Protein 2GMY (pdb70)

B-factor: mean 19.77, std 7.52, range [2.0, 69.83]

InterPro domains:
  IPR003779 Alkyl hydroperoxide reductase AhpD/CMD-like [PF02627] (12-93)
  IPR004675 Alkylhydroperoxidase AhpD core [TIGR00778] (37-76)
  IPR029032 AhpD-like [G3DSA:1.20.1290.10] (1-153)
  IPR029032 AhpD-like [SSF69118] (5-144)

CATH classification: 1.20.1290.10

Nearest PDB structures (foldseek):
  2gmy-assembly1_C  TM=1.006E+00  e=1.154E-20  Agrobacterium fabrum str. C58
  2ijc-assembly2_I  TM=9.519E-01  e=1.174E-10  Pseudomonas aeruginosa PAO1
  7xw1-assembly1_A  TM=9.732E-01  e=1.170E-09  Pseudomonas aeruginosa
  2prr-assembly1_E  TM=8.933E-01  e=9.944E-05  Cupriavidus pinatubonensis JMP134
  6k40-assembly3_C  TM=8.934E-01  e=2.399E-04  Deinococcus radiodurans R1 = ATCC 13939 = DSM 20539

Sequence (876 aa):
KTRINYAKASPEAFKAVMALENYVQSSGLEHRFIHLIKLRASIINGCAFCVDMHVKESRHDGLSEQWINLMSVWRESPVYTEQERALLGWVDAVTKIAETGAPDDAFETLRAHFSDEEIVKITVAIGAINTWNRIAVGFRSQHPVEAMKTRINYAKASPEAFKAVMALENYVQSSGLEHRFIHLIKLRASIINGCAFCVDMHVKESRHDGLSEQWINLMSVWRESPVYTEQERALLGWVDAVTKIAETGAPDDAFETLRAHFSDEEIVKITVAIGAINTWNRIAVGFRSQHPVKTRINYAKASPEAFKAVMALENYVQSSGLEHRFIHLIKLRASIINGCAFCVDMHVKESRHDGLSEQWINLMSVWRESPVYTEQERALLGWVDAVTKIAETGAPDDAFETLRAHFSDEEIVKITVAIGAINTWNRIAVGFRSQHPVEKTRINYAKASPEAFKAVMALENYVQSSGLEHRFIHLIKLRASIINGCAFCVDMHVKESRHDGLSEQWINLMSVWRESPVYTEQERALLGWVDAVTKIAETGAPDDAFETLRAHFSDEEIVKITVAIGAINTWNRIAVGFRSQHPVKTRINYAKASPEAFKAVMALENYVQSSGLEHRFIHLIKLRASIINGCAFCVDMHVKESRHDGLSEQWINLMSVWRESPVYTEQERALLGWVDAVTKIAETGAPDDAFETLRAHFSDEEIVKITVAIGAINTWNRIAVGFRSQHPVKTRINYAKASPEAFKAVMALENYVQSSGLEHRFIHLIKLRASIINGCAFCVDMHVKESRHDGLSEQWINLMSVWRESPVYTEQERALLGWVDAVTKIAETGAPDDAFETLRAHFSDEEIVKITVAIGAINTWNRIAVGFRSQHPVEA

Organism: Agrobacterium fabrum (strain C58 / ATCC 33970) (NCBI:txid176299)

Foldseek 3Di:
DFQDPVCVVDVPVVVVLVVLVVCLVVVPPDVLLLLLLLCLLLLVLVQPQSNVVSLVVCVVVPHDPCNSVCSNPPVPDPPDDLQSVLLSLQSVCLSPCVPRVRDPVSVVSNVVRDDPSVVVSSNSSSVSSSVVSCVCVVRVPDHDDDD/DLFQDPVCVVDVPVVVVLVVLVVCLVVVPPDVLLLLLLLCLLLLVLVQPQSNVVSLVVCVVVPHDPCVSVCSNPPVPDPPDDLQSVLLSLQSVCLSPCVPRVRDPVSVVSNVVRDPPSVVVSSSSSSVSSSVVSCVCVVRVPDHDD/DFQDPCCVVDVPVVVVLVVLVVCLVVVPPDVVLLLLLLCLLLLVLVQPQSNVVSLVVCVVVPHDPCVSVCSNPPVPDPPDDLQSVLLSLQSVCLSPCVPRVRDPVSVVSNVVNDPPSVVVSSNSSSVSSSVVSCVCVVRVPDHDDD/DFQDPVCVVDVVVVVVLVVLVVCLVVVPPDVLLLLLLLCLLLLVLVQPQSNVVSLVVCVVVPNDPCNSVCSNPVVPDPPDDLQSVLLSLQSVCLSPCVPRVRDPVSVVSNVVRDDVSVVVSSNSSSVSSSVVSCVCVVRVPDHDD/DFQDPVCVVDVPVVVVLVVLVVCLVVVPPDVLLLLLLLCLLLLVLVQPQSNVVSLVVCVVVPNDPCVSVCSNPPVPDPPDDLQSVLLSLQSVCLSPCVPRVRDPVSVVSNVVRDPPSNVVSSSSSSVSSSVVSCVCVVRVPDHDD/DFQDPCCVVDVPVVVVLVVLVVCLVVVPDDVQLLLLLLCLLLLVLVQPQSNVVSLVVCVVVPNDVCVSVCSNPPVPDPPDDLQSVLLSLQSVCLSVCVPRVRDPVSVVSNVVNDPPSVVVSSNSSSVSSSVVSCVCVVRVPDHDDDD

Radius of gyration: 27.44 Å; Cα contacts (8 Å, |Δi|>4): 1479; chains: 6; bounding box: 72×71×50 Å

Secondary structure (DSSP, 8-state):
--S--HHHH-HHHHHHHHHHHHHHHTSS--HHHHHHHHHHHHHHTT-HHHHHHHHHHHHHTT--HHHHHGGGGGGG-TTS-HHHHHHHHHHHHHHTHHHH---HHHHHHHHHHS-HHHHHHHHHHHHHHHHHHHHHHHTT-------/---S--HHHH-HHHHHHHHHHHHHHHHS---HHHHHHHHHHHHHHTT-HHHHHHHHHHHHHTT--HHHHHGGGGGGG-TTS-HHHHHHHHHHHHHHTHHHH---HHHHHHHHTTS-HHHHHHHHHHHHHHHHHHHHHHHTT-----/--S--HHHH-HHHHHHHHHHHHHHHTSSS-HHHHHHHHHHHHHHTT-HHHHHHHHHHHHHTT--HHHHHGGGGGGG-TTS-HHHHHHHHHHHHHHTHHHH---HHHHHHHHTTS-HHHHHHHHHHHHHHHHHHHHHHHTT------/--S--HHHH-HHHHHHHHHHHHHHHHSS--HHHHHHHHHHHHHHTT-HHHHHHHHHHHHHTT--HHHHHGGGGGGG-TTS-HHHHHHHHHHHHHHTHHHH---HHHHHHHHHH--HHHHHHHHHHHHHHHHHHHHHHHTT-----/--S--HHHH-HHHHHHHHHHHHHHHHS---HHHHHHHHHHHHHHTT-HHHHHHHHHHHHHTT--HHHHHTGGGGGG-TTS-HHHHHHHHHHHHHHTHHHH---HHHHHHHHTTS-HHHHHHHHHHHHHHHHHHHHHHHTT-----/--S--HHHH-HHHHHHHHHHHHHHHTSS--HHHHHHHHHHHHHHTT-HHHHHHHHHHHHHTT--HHHHHGGGGGGG-TTS-HHHHHHHHHHHHHHTHHHH---HHHHHHHHTTS-HHHHHHHHHHHHHHHHHHHHHHHTT-------

Solvent-accessible surface area: 31928 Å² total; per-residue (Å²): 221,60,33,8,86,31,39,162,30,2,69,114,0,61,134,15,2,78,58,4,19,98,34,2,71,88,13,67,12,84,102,79,10,3,18,0,0,16,1,27,0,0,21,30,5,28,1,0,47,4,0,4,78,7,6,62,62,0,81,158,80,66,31,58,50,32,11,4,15,1,0,17,7,6,144,29,3,53,27,8,78,122,55,6,66,2,0,0,12,0,0,7,8,0,6,61,1,50,118,46,27,0,55,100,108,23,14,110,69,0,139,81,71,14,59,64,76,67,0,1,30,0,0,1,3,0,0,4,2,1,0,34,0,4,4,4,4,0,0,43,11,68,7,88,79,92,152,205,132,39,44,5,92,27,41,163,27,0,57,98,0,58,132,16,2,58,55,3,23,86,31,2,71,88,11,67,9,110,93,99,11,1,14,0,0,8,1,28,0,0,21,24,3,27,0,0,54,1,1,4,71,5,4,86,69,0,80,161,82,64,17,62,52,14,4,5,13,0,0,18,6,6,145,30,3,45,26,9,74,124,61,2,64,3,0,0,15,0,0,14,8,0,5,85,1,53,119,54,25,0,53,97,112,17,3,99,61,0,93,80,71,14,60,54,82,69,0,2,30,0,0,2,2,0,0,2,2,1,1,25,0,4,3,3,4,0,0,43,10,50,6,93,118,198,72,43,5,91,30,39,156,20,0,54,82,0,62,137,15,3,55,56,3,20,87,33,1,70,90,10,68,13,89,93,86,7,2,14,0,0,2,1,22,0,0,22,28,4,27,1,0,40,5,1,3,80,10,6,57,67,0,84,162,80,66,30,60,54,30,12,3,14,1,0,16,7,6,146,27,2,36,28,9,79,109,55,5,63,3,0,0,12,0,0,10,9,0,5,64,1,38,104,54,24,0,53,92,117,22,2,95,69,0,90,81,69,11,58,52,76,68,0,2,24,0,0,2,1,0,0,2,1,1,1,31,0,4,4,3,5,0,0,44,9,57,6,90,78,168,185,73,31,8,92,30,38,163,33,0,55,82,0,53,132,15,1,63,54,3,20,85,39,2,75,96,12,68,12,107,109,99,11,3,18,0,0,3,1,30,0,0,20,27,4,27,0,0,47,5,1,3,78,10,6,90,68,0,81,162,79,67,18,57,53,13,4,6,13,0,0,16,6,7,145,28,1,53,27,10,74,125,56,2,62,3,0,0,14,0,0,20,8,0,5,64,1,42,111,55,26,0,55,102,109,22,23,123,68,0,102,85,72,9,53,46,70,67,0,2,24,0,0,1,0,0,0,1,0,1,1,28,0,4,4,4,4,0,0,42,10,56,6,94,123,211,68,33,6,94,28,39,165,30,0,73,90,0,61,138,14,2,61,54,3,24,87,33,2,72,91,11,67,9,114,86,104,15,0,13,0,0,9,1,29,0,0,20,33,4,26,1,0,46,5,0,6,81,9,7,88,64,0,77,164,84,68,20,56,57,13,3,3,12,1,0,18,6,5,145,32,2,52,26,10,70,121,62,3,65,3,0,0,13,0,0,20,7,0,3,69,1,58,136,52,25,0,54,88,115,21,4,102,69,0,96,80,70,11,59,49,78,67,0,2,29,0,0,2,2,0,0,3,2,1,0,28,0,4,2,3,4,0,0,43,10,69,5,97,122,218,63,31,8,81,32,40,157,26,0,51,95,0,62,131,16,3,76,58,3,22,100,33,1,98,86,12,65,17,102,92,84,12,8,16,0,0,2,1,26,0,0,21,31,3,28,1,0,53,2,0,4,70,9,7,60,62,0,81,160,61,66,11,62,53,31,4,4,12,1,0,17,6,7,146,31,2,36,26,9,73,116,60,2,65,3,0,0,13,0,0,6,8,0,6,76,1,40,145,48,24,0,56,83,110,22,12,105,69,0,109,82,68,11,61,46,76,68,0,1,31,0,0,2,0,0,0,2,0,1,1,32,0,4,4,4,5,0,0,42,10,69,7,93,81,106,157

Structure (mmCIF, N/CA/C/O backbone):
data_2GMY
#
_entry.id   2GMY
#
_cell.length_a   75.009
_cell.length_b   75.009
_cell.length_c   148.755
_cell.angle_alpha   90.00
_cell.angle_beta   90.00
_cell.angle_gamma   120.00
#
_symmetry.space_group_name_H-M   'P 31'
#
loop_
_entity.id
_entity.type
_entity.pdbx_description
1 polymer 'Hypothetical protein Atu0492'
2 water water
#
loop_
_atom_site.group_PDB
_atom_site.id
_atom_site.type_symbol
_atom_site.label_atom_id
_atom_site.label_alt_id
_atom_site.label_comp_id
_atom_site.label_asym_id
_atom_site.label_entity_id
_atom_site.label_seq_id
_atom_site.pdbx_PDB_ins_code
_atom_site.Cartn_x
_atom_site.Cartn_y
_atom_site.Cartn_z
_atom_site.occupancy
_atom_site.B_iso_or_equiv
_atom_site.auth_seq_id
_atom_site.auth_comp_id
_atom_site.auth_asym_id
_atom_site.auth_atom_id
_atom_site.pdbx_PDB_model_num
ATOM 1 N N . LYS A 1 2 ? 24.840 20.355 8.121 1.00 32.41 2 LYS A N 1
ATOM 2 C CA . LYS A 1 2 ? 23.826 21.278 7.540 1.00 32.37 2 LYS A CA 1
ATOM 3 C C . LYS A 1 2 ? 22.526 21.270 8.350 1.00 31.64 2 LYS A C 1
ATOM 4 O O . LYS A 1 2 ? 21.994 20.213 8.698 1.00 32.05 2 LYS A O 1
ATOM 10 N N . THR A 1 3 ? 22.029 22.469 8.625 1.00 30.51 3 THR A N 1
ATOM 11 C CA . THR A 1 3 ? 20.783 22.679 9.346 1.00 29.34 3 THR A CA 1
ATOM 12 C C . THR A 1 3 ? 19.590 22.177 8.524 1.00 28.50 3 THR A C 1
ATOM 13 O O . THR A 1 3 ? 19.538 22.356 7.303 1.00 28.41 3 THR A O 1
ATOM 17 N N . ARG A 1 4 ? 18.638 21.534 9.193 1.00 26.86 4 ARG A N 1
ATOM 18 C CA . ARG A 1 4 ? 17.454 21.014 8.510 1.00 25.89 4 ARG A CA 1
ATOM 19 C C . ARG A 1 4 ? 16.393 22.095 8.325 1.00 26.12 4 ARG A C 1
ATOM 20 O O . ARG A 1 4 ? 15.878 22.289 7.217 1.00 26.35 4 ARG A O 1
ATOM 28 N N . ILE A 1 5 ? 16.060 22.786 9.414 1.00 26.24 5 ILE A N 1
ATOM 29 C CA . ILE A 1 5 ? 15.057 23.847 9.403 1.00 26.65 5 ILE A CA 1
ATOM 30 C C . ILE A 1 5 ? 15.532 25.011 10.271 1.00 27.07 5 ILE A C 1
ATOM 31 O O . ILE A 1 5 ? 16.067 24.795 11.365 1.00 27.14 5 ILE A O 1
ATOM 36 N N . ASN A 1 6 ? 15.358 26.233 9.764 1.00 27.75 6 ASN A N 1
ATOM 37 C CA . ASN A 1 6 ? 15.473 27.435 10.578 1.00 28.54 6 ASN A CA 1
ATOM 38 C C . ASN A 1 6 ? 14.152 27.581 11.317 1.00 28.35 6 ASN A C 1
ATOM 39 O O . ASN A 1 6 ? 13.189 28.163 10.799 1.00 28.35 6 ASN A O 1
ATOM 44 N N . TYR A 1 7 ? 14.103 27.022 12.519 1.00 28.13 7 TYR A N 1
ATOM 45 C CA . TYR A 1 7 ? 12.831 26.870 13.212 1.00 28.26 7 TYR A CA 1
ATOM 46 C C . TYR A 1 7 ? 12.257 28.195 13.713 1.00 27.98 7 TYR A C 1
ATOM 47 O O . TYR A 1 7 ? 11.037 28.363 13.770 1.00 27.99 7 TYR A O 1
ATOM 56 N N . ALA A 1 8 ? 13.139 29.139 14.045 1.00 27.86 8 ALA A N 1
ATOM 57 C CA . ALA A 1 8 ? 12.718 30.474 14.470 1.00 27.88 8 ALA A CA 1
ATOM 58 C C . ALA A 1 8 ? 11.992 31.202 13.334 1.00 28.14 8 ALA A C 1
ATOM 59 O O . ALA A 1 8 ? 11.059 31.966 13.579 1.00 27.89 8 ALA A O 1
ATOM 61 N N . LYS A 1 9 ? 12.424 30.938 12.099 1.00 28.30 9 LYS A N 1
ATOM 62 C CA . LYS A 1 9 ? 11.828 31.540 10.902 1.00 28.76 9 LYS A CA 1
ATOM 63 C C . LYS A 1 9 ? 10.587 30.784 10.444 1.00 28.44 9 LYS A C 1
ATOM 64 O O . LYS A 1 9 ? 9.583 31.405 10.085 1.00 28.21 9 LYS A O 1
ATOM 70 N N . ALA A 1 10 ? 10.663 29.450 10.468 1.00 27.94 10 ALA A N 1
ATOM 71 C CA . ALA A 1 10 ? 9.562 28.584 10.039 1.00 27.26 10 ALA A CA 1
ATOM 72 C C . ALA A 1 10 ? 8.307 28.723 10.904 1.00 26.78 10 ALA A C 1
ATOM 73 O O . ALA A 1 10 ? 7.190 28.724 10.382 1.00 27.40 10 ALA A O 1
ATOM 75 N N . SER A 1 11 ? 8.483 28.842 12.221 1.00 25.95 11 SER A N 1
ATOM 76 C CA . SER A 1 11 ? 7.355 29.125 13.114 1.00 25.01 11 SER A CA 1
ATOM 77 C C . SER A 1 11 ? 7.748 30.027 14.274 1.00 24.69 11 SER A C 1
ATOM 78 O O . SER A 1 11 ? 8.070 29.547 15.366 1.00 23.61 11 SER A O 1
ATOM 81 N N . PRO A 1 12 ? 7.715 31.354 14.046 1.00 24.09 12 PRO A N 1
ATOM 82 C CA . PRO A 1 12 ? 8.031 32.315 15.098 1.00 24.10 12 PRO A CA 1
ATOM 83 C C . PRO A 1 12 ? 7.199 32.131 16.370 1.00 23.87 12 PRO A C 1
ATOM 84 O O . PRO A 1 12 ? 7.734 32.286 17.464 1.00 23.53 12 PRO A O 1
ATOM 88 N N . GLU A 1 13 ? 5.921 31.773 16.227 1.00 23.73 13 GLU A N 1
ATOM 89 C CA . GLU A 1 13 ? 5.030 31.568 17.366 1.00 24.15 13 GLU A CA 1
ATOM 90 C C . GLU A 1 13 ? 5.501 30.440 18.285 1.00 22.92 13 GLU A C 1
ATOM 91 O O . GLU A 1 13 ? 5.525 30.592 19.511 1.00 22.76 13 GLU A O 1
ATOM 97 N N . ALA A 1 14 ? 5.863 29.313 17.677 1.00 22.11 14 ALA A N 1
ATOM 98 C CA . ALA A 1 14 ? 6.327 28.139 18.418 1.00 21.34 14 ALA A CA 1
ATOM 99 C C . ALA A 1 14 ? 7.623 28.465 19.133 1.00 20.88 14 ALA A C 1
ATOM 100 O O . ALA A 1 14 ? 7.788 28.147 20.316 1.00 20.62 14 ALA A O 1
ATOM 102 N N . PHE A 1 15 ? 8.525 29.128 18.415 1.00 20.23 15 PHE A N 1
ATOM 103 C CA . PHE A 1 15 ? 9.791 29.563 18.980 1.00 20.48 15 PHE A CA 1
ATOM 104 C C . PHE A 1 15 ? 9.591 30.458 20.213 1.00 19.89 15 PHE A C 1
ATOM 105 O O . PHE A 1 15 ? 10.227 30.243 21.255 1.00 19.81 15 PHE A O 1
ATOM 113 N N . LYS A 1 16 ? 8.697 31.445 20.093 1.00 19.52 16 LYS A N 1
ATOM 114 C CA . LYS A 1 16 ? 8.379 32.358 21.192 1.00 18.94 16 LYS A CA 1
ATOM 115 C C . LYS A 1 16 ? 7.840 31.612 22.407 1.00 18.56 16 LYS A C 1
ATOM 116 O O . LYS A 1 16 ? 8.163 31.955 23.544 1.00 17.89 16 LYS A O 1
ATOM 122 N N . ALA A 1 17 ? 7.041 30.571 22.165 1.00 17.29 17 ALA A N 1
ATOM 123 C CA . ALA A 1 17 ? 6.455 29.795 23.257 1.00 16.80 17 ALA A CA 1
ATOM 124 C C . ALA A 1 17 ? 7.541 29.073 24.042 1.00 16.72 17 ALA A C 1
ATOM 125 O O . ALA A 1 17 ? 7.517 29.071 25.257 1.00 16.13 17 ALA A O 1
ATOM 127 N N . VAL A 1 18 ? 8.507 28.475 23.340 1.00 16.37 18 VAL A N 1
ATOM 128 C CA . VAL A 1 18 ? 9.618 27.825 24.035 1.00 16.57 18 VAL A CA 1
ATOM 129 C C . VAL A 1 18 ? 10.479 28.863 24.744 1.00 16.22 18 VAL A C 1
ATOM 130 O O . VAL A 1 18 ? 10.917 28.629 25.869 1.00 16.04 18 VAL A O 1
ATOM 134 N N . MET A 1 19 ? 10.678 30.020 24.108 1.00 16.33 19 MET A N 1
ATOM 135 C CA . MET A 1 19 ? 11.431 31.118 24.735 1.00 16.85 19 MET A CA 1
ATOM 136 C C . MET A 1 19 ? 10.774 31.650 26.013 1.00 16.28 19 MET A C 1
ATOM 137 O O . MET A 1 19 ? 11.481 32.061 26.948 1.00 16.85 19 MET A O 1
ATOM 142 N N . ALA A 1 20 ? 9.440 31.620 26.066 1.00 16.37 20 ALA A N 1
ATOM 143 C CA . ALA A 1 20 ? 8.720 32.028 27.279 1.00 15.64 20 ALA A CA 1
ATOM 144 C C . ALA A 1 20 ? 8.998 31.059 28.430 1.00 15.93 20 ALA A C 1
ATOM 145 O O . ALA A 1 20 ? 9.193 31.474 29.582 1.00 15.97 20 ALA A O 1
ATOM 147 N N . LEU A 1 21 ? 9.033 29.764 28.120 1.00 15.55 21 LEU A N 1
ATOM 148 C CA . LEU A 1 21 ? 9.345 28.776 29.157 1.00 16.13 21 LEU A CA 1
ATOM 149 C C . LEU A 1 21 ? 10.778 28.954 29.649 1.00 15.80 21 LEU A C 1
ATOM 150 O O . LEU A 1 21 ? 11.043 28.899 30.860 1.00 15.36 21 LEU A O 1
ATOM 155 N N . GLU A 1 22 ? 11.694 29.178 28.708 1.00 16.42 22 GLU A N 1
ATOM 156 C CA . GLU A 1 22 ? 13.091 29.460 29.038 1.00 17.46 22 GLU A CA 1
ATOM 157 C C . GLU A 1 22 ? 13.219 30.681 29.960 1.00 17.09 22 GLU A C 1
ATOM 158 O O . GLU A 1 22 ? 13.956 30.661 30.946 1.00 17.44 22 GLU A O 1
ATOM 164 N N . ASN A 1 23 ? 12.471 31.740 29.644 1.00 16.23 23 ASN A N 1
ATOM 165 C CA . ASN A 1 23 ? 12.454 32.935 30.477 1.00 16.16 23 ASN A CA 1
ATOM 166 C C . ASN A 1 23 ? 11.960 32.638 31.897 1.00 15.74 23 ASN A C 1
ATOM 167 O O . ASN A 1 23 ? 12.499 33.177 32.865 1.00 15.89 23 ASN A O 1
ATOM 172 N N . TYR A 1 24 ? 10.948 31.776 32.032 1.00 14.85 24 TYR A N 1
ATOM 173 C CA . TYR A 1 24 ? 10.544 31.364 33.370 1.00 16.15 24 TYR A CA 1
ATOM 174 C C . TYR A 1 24 ? 11.715 30.714 34.113 1.00 16.41 24 TYR A C 1
ATOM 175 O O . TYR A 1 24 ? 12.012 31.081 35.249 1.00 16.62 24 TYR A O 1
ATOM 184 N N . VAL A 1 25 ? 12.358 29.742 33.474 1.00 16.54 25 VAL A N 1
ATOM 185 C CA . VAL A 1 25 ? 13.438 29.001 34.133 1.00 17.50 25 VAL A CA 1
ATOM 186 C C . VAL A 1 25 ? 14.501 29.972 34.631 1.00 18.21 25 VAL A C 1
ATOM 187 O O . VAL A 1 25 ? 14.904 29.916 35.796 1.00 17.99 25 VAL A O 1
ATOM 191 N N . GLN A 1 26 ? 14.908 30.887 33.749 1.00 19.07 26 GLN A N 1
ATOM 192 C CA . GLN A 1 26 ? 15.946 31.865 34.057 1.00 21.27 26 GLN A CA 1
ATOM 193 C C . GLN A 1 26 ? 15.630 32.747 35.261 1.00 21.81 26 GLN A C 1
ATOM 194 O O . GLN A 1 26 ? 16.528 33.104 36.019 1.00 23.17 26 GLN A O 1
ATOM 200 N N . SER A 1 27 ? 14.365 33.099 35.446 1.00 21.86 27 SER A N 1
ATOM 201 C CA . SER A 1 27 ? 14.037 34.012 36.535 1.00 22.98 27 SER A CA 1
ATOM 202 C C . SER A 1 27 ? 13.311 33.300 37.667 1.00 22.45 27 SER A C 1
ATOM 203 O O . SER A 1 27 ? 12.686 33.943 38.521 1.00 23.14 27 SER A O 1
ATOM 206 N N . SER A 1 28 ? 13.415 31.972 37.688 1.00 21.74 28 SER A N 1
ATOM 207 C CA . SER A 1 28 ? 12.667 31.170 38.651 1.00 21.10 28 SER A CA 1
ATOM 208 C C . SER A 1 28 ? 13.134 31.319 40.096 1.00 21.62 28 SER A C 1
ATOM 209 O O . SER A 1 28 ? 12.375 31.024 41.021 1.00 21.98 28 SER A O 1
ATOM 212 N N . GLY A 1 29 ? 14.372 31.768 40.285 1.00 20.88 29 GLY A N 1
ATOM 213 C CA . GLY A 1 29 ? 14.964 31.854 41.622 1.00 21.29 29 GLY A CA 1
ATOM 214 C C . GLY A 1 29 ? 15.982 30.755 41.908 1.00 21.74 29 GLY A C 1
ATOM 215 O O . GLY A 1 29 ? 16.731 30.837 42.881 1.00 20.87 29 GLY A O 1
ATOM 216 N N . LEU A 1 30 ? 16.018 29.724 41.063 1.00 22.11 30 LEU A N 1
ATOM 217 C CA . LEU A 1 30 ? 17.040 28.694 41.204 1.00 22.89 30 LEU A CA 1
ATOM 218 C C . LEU A 1 30 ? 18.415 29.305 41.019 1.00 23.01 30 LEU A C 1
ATOM 219 O O . LEU A 1 30 ? 18.619 30.126 40.116 1.00 23.23 30 LEU A O 1
ATOM 224 N N . GLU A 1 31 ? 19.349 28.898 41.867 1.00 23.52 31 GLU A N 1
ATOM 225 C CA . GLU A 1 31 ? 20.737 29.321 41.761 1.00 24.44 31 GLU A CA 1
ATOM 226 C C . GLU A 1 31 ? 21.256 29.072 40.342 1.00 24.11 31 GLU A C 1
ATOM 227 O O . GLU A 1 31 ? 21.008 28.011 39.760 1.00 23.90 31 GLU A O 1
ATOM 233 N N . HIS A 1 32 ? 21.974 30.044 39.787 1.00 23.41 32 HIS A N 1
ATOM 234 C CA . HIS A 1 32 ? 22.422 29.935 38.402 1.00 22.88 32 HIS A CA 1
ATOM 235 C C . HIS A 1 32 ? 23.340 28.734 38.166 1.00 21.40 32 HIS A C 1
ATOM 236 O O . HIS A 1 32 ? 23.293 28.114 37.098 1.00 20.34 32 HIS A O 1
ATOM 243 N N . ARG A 1 33 ? 24.148 28.397 39.168 1.00 20.09 33 ARG A N 1
ATOM 244 C CA . ARG A 1 33 ? 25.010 27.220 39.102 1.00 19.49 33 ARG A CA 1
ATOM 245 C C . ARG A 1 33 ? 24.205 25.944 38.836 1.00 18.02 33 ARG A C 1
ATOM 246 O O . ARG A 1 33 ? 24.625 25.086 38.046 1.00 17.12 33 ARG A O 1
ATOM 254 N N . PHE A 1 34 ? 23.047 25.837 39.479 1.00 16.82 34 PHE A N 1
ATOM 255 C CA . PHE A 1 34 ? 22.183 24.659 39.312 1.00 16.14 34 PHE A CA 1
ATOM 256 C C . PHE A 1 34 ? 21.515 24.654 37.936 1.00 15.99 34 PHE A C 1
ATOM 257 O O . PHE A 1 34 ? 21.346 23.592 37.316 1.00 15.43 34 PHE A O 1
ATOM 265 N N . ILE A 1 35 ? 21.136 25.839 37.458 1.00 15.43 35 ILE A N 1
ATOM 266 C CA . ILE A 1 35 ? 20.572 25.958 36.117 1.00 15.65 35 ILE A CA 1
ATOM 267 C C . ILE A 1 35 ? 21.618 25.534 35.074 1.00 14.78 35 ILE A C 1
ATOM 268 O O . ILE A 1 35 ? 21.319 24.745 34.169 1.00 14.46 35 ILE A O 1
ATOM 273 N N . HIS A 1 36 ? 22.847 26.030 35.219 1.00 13.93 36 HIS A N 1
ATOM 274 C CA . HIS A 1 36 ? 23.941 25.624 34.327 1.00 13.68 36 HIS A CA 1
ATOM 275 C C . HIS A 1 36 ? 24.163 24.115 34.336 1.00 13.21 36 HIS A C 1
ATOM 276 O O . HIS A 1 36 ? 24.312 23.487 33.288 1.00 13.42 36 HIS A O 1
ATOM 283 N N . LEU A 1 37 ? 24.196 23.548 35.530 1.00 12.45 37 LEU A N 1
ATOM 284 C CA . LEU A 1 37 ? 24.408 22.112 35.710 1.00 12.25 37 LEU A CA 1
ATOM 285 C C . LEU A 1 37 ? 23.317 21.298 35.021 1.00 11.86 37 LEU A C 1
ATOM 286 O O . LEU A 1 37 ? 23.600 20.316 34.324 1.00 11.72 37 LEU A O 1
ATOM 291 N N . ILE A 1 38 ? 22.064 21.676 35.257 1.00 11.10 38 ILE A N 1
ATOM 292 C CA . ILE A 1 38 ? 20.930 20.985 34.634 1.00 10.84 38 ILE A CA 1
ATOM 293 C C . ILE A 1 38 ? 21.047 21.028 33.107 1.00 10.37 38 ILE A C 1
ATOM 294 O O . ILE A 1 38 ? 20.890 19.995 32.430 1.00 11.19 38 ILE A O 1
ATOM 299 N N . LYS A 1 39 ? 21.321 22.215 32.567 1.00 10.15 39 LYS A N 1
ATOM 300 C CA . LYS A 1 39 ? 21.358 22.383 31.112 1.00 11.20 39 LYS A CA 1
ATOM 301 C C . LYS A 1 39 ? 22.520 21.638 30.481 1.00 11.15 39 LYS A C 1
ATOM 302 O O . LYS A 1 39 ? 22.359 20.982 29.447 1.00 12.26 39 LYS A O 1
ATOM 308 N N . LEU A 1 40 ? 23.692 21.726 31.106 1.00 11.04 40 LEU A N 1
ATOM 309 C CA . LEU A 1 40 ? 24.884 21.098 30.534 1.00 11.51 40 LEU A CA 1
ATOM 310 C C . LEU A 1 40 ? 24.760 19.583 30.604 1.00 11.57 40 LEU A C 1
ATOM 311 O O . LEU A 1 40 ? 24.969 18.885 29.603 1.00 11.70 40 LEU A O 1
ATOM 316 N N . ARG A 1 41 ? 24.384 19.069 31.767 1.00 10.91 41 ARG A N 1
ATOM 317 C CA . ARG A 1 41 ? 24.310 17.606 31.919 1.00 10.89 41 ARG A CA 1
ATOM 318 C C . ARG A 1 41 ? 23.268 16.964 31.000 1.00 10.86 41 ARG A C 1
ATOM 319 O O . ARG A 1 41 ? 23.576 15.980 30.306 1.00 11.12 41 ARG A O 1
ATOM 327 N N . ALA A 1 42 ? 22.057 17.530 30.956 1.00 10.31 42 ALA A N 1
ATOM 328 C CA . ALA A 1 42 ? 21.007 16.973 30.097 1.00 10.42 42 ALA A CA 1
ATOM 329 C C . ALA A 1 42 ? 21.433 17.022 28.632 1.00 10.08 42 ALA A C 1
ATOM 330 O O . ALA A 1 42 ? 21.195 16.079 27.869 1.00 11.26 42 ALA A O 1
ATOM 332 N N . SER A 1 43 ? 22.075 18.128 28.247 1.00 10.24 43 SER A N 1
ATOM 333 C CA . SER A 1 43 ? 22.546 18.267 26.866 1.00 10.95 43 SER A CA 1
ATOM 334 C C . SER A 1 43 ? 23.588 17.208 26.487 1.00 11.54 43 SER A C 1
ATOM 335 O O . SER A 1 43 ? 23.561 16.676 25.371 1.00 11.55 43 SER A O 1
ATOM 338 N N . ILE A 1 44 ? 24.489 16.893 27.415 1.00 11.32 44 ILE A N 1
ATOM 339 C CA . ILE A 1 44 ? 25.463 15.833 27.175 1.00 11.67 44 ILE A CA 1
ATOM 340 C C . ILE A 1 44 ? 24.725 14.494 26.978 1.00 11.60 44 ILE A C 1
ATOM 341 O O . ILE A 1 44 ? 24.985 13.757 26.010 1.00 12.13 44 ILE A O 1
ATOM 346 N N . ILE A 1 45 ? 23.799 14.179 27.878 1.00 11.44 45 ILE A N 1
ATOM 347 C CA . ILE A 1 45 ? 23.080 12.901 27.780 1.00 11.27 45 ILE A CA 1
ATOM 348 C C . ILE A 1 45 ? 22.391 12.784 26.435 1.00 11.73 45 ILE A C 1
ATOM 349 O O . ILE A 1 45 ? 22.421 11.726 25.776 1.00 11.79 45 ILE A O 1
ATOM 354 N N . ASN A 1 46 ? 21.757 13.884 26.033 1.00 10.54 46 ASN A N 1
ATOM 355 C CA . ASN A 1 46 ? 20.961 13.892 24.807 1.00 11.06 46 ASN A CA 1
ATOM 356 C C . ASN A 1 46 ? 21.770 14.039 23.522 1.00 11.11 46 ASN A C 1
ATOM 357 O O . ASN A 1 46 ? 21.184 14.048 22.444 1.00 12.10 46 ASN A O 1
ATOM 362 N N . GLY A 1 47 ? 23.090 14.183 23.640 1.00 11.21 47 GLY A N 1
ATOM 363 C CA . GLY A 1 47 ? 23.955 14.245 22.458 1.00 12.40 47 GLY A CA 1
ATOM 364 C C . GLY A 1 47 ? 23.868 15.581 21.722 1.00 13.12 47 GLY A C 1
ATOM 365 O O . GLY A 1 47 ? 24.220 15.674 20.534 1.00 13.48 47 GLY A O 1
ATOM 366 N N . CYS A 1 48 ? 23.414 16.619 22.418 1.00 13.13 48 CYS A N 1
ATOM 367 C CA . CYS A 1 48 ? 23.154 17.899 21.757 1.00 13.46 48 CYS A CA 1
ATOM 368 C C . CYS A 1 48 ? 24.383 18.811 21.787 1.00 13.76 48 CYS A C 1
ATOM 369 O O . CYS A 1 48 ? 24.603 19.547 22.765 1.00 13.51 48 CYS A O 1
ATOM 372 N N . ALA A 1 49 ? 25.185 18.747 20.724 1.00 13.77 49 ALA A N 1
ATOM 373 C CA . ALA A 1 49 ? 26.391 19.584 20.617 1.00 14.20 49 ALA A CA 1
ATOM 374 C C . ALA A 1 49 ? 26.042 21.068 20.635 1.00 13.94 49 ALA A C 1
ATOM 375 O O . ALA A 1 49 ? 26.739 21.872 21.270 1.00 13.97 49 ALA A O 1
ATOM 377 N N . PHE A 1 50 ? 24.964 21.429 19.941 1.00 14.61 50 PHE A N 1
ATOM 378 C CA . PHE A 1 50 ? 24.510 22.815 19.899 1.00 15.15 50 PHE A CA 1
ATOM 379 C C . PHE A 1 50 ? 24.341 23.362 21.316 1.00 15.16 50 PHE A C 1
ATOM 380 O O . PHE A 1 50 ? 24.856 24.434 21.645 1.00 15.27 50 PHE A O 1
ATOM 388 N N . CYS A 1 51 ? 23.625 22.619 22.154 1.00 15.26 51 CYS A N 1
ATOM 389 C CA . CYS A 1 51 ? 23.386 23.070 23.516 1.00 15.57 51 CYS A CA 1
ATOM 390 C C . CYS A 1 51 ? 24.607 22.918 24.410 1.00 15.46 51 CYS A C 1
ATOM 391 O O . CYS A 1 51 ? 24.849 23.782 25.242 1.00 15.49 51 CYS A O 1
ATOM 394 N N . VAL A 1 52 ? 25.379 21.837 24.257 1.00 13.97 52 VAL A N 1
ATOM 395 C CA . VAL A 1 52 ? 26.598 21.701 25.062 1.00 13.82 52 VAL A CA 1
ATOM 396 C C . VAL A 1 52 ? 27.526 22.893 24.828 1.00 14.04 52 VAL A C 1
ATOM 397 O O . VAL A 1 52 ? 28.024 23.490 25.769 1.00 14.63 52 VAL A O 1
ATOM 401 N N . ASP A 1 53 ? 27.717 23.256 23.568 1.00 14.44 53 ASP A N 1
ATOM 402 C CA . ASP A 1 53 ? 28.586 24.389 23.242 1.00 15.84 53 ASP A CA 1
ATOM 403 C C . ASP A 1 53 ? 28.120 25.646 23.969 1.00 16.22 53 ASP A C 1
ATOM 404 O O . ASP A 1 53 ? 28.926 26.347 24.591 1.00 16.78 53 ASP A O 1
ATOM 409 N N . MET A 1 54 ? 26.817 25.909 23.895 1.00 16.50 54 MET A N 1
ATOM 410 C CA . MET A 1 54 ? 26.208 27.068 24.539 1.00 17.38 54 MET A CA 1
ATOM 411 C C . MET A 1 54 ? 26.396 27.042 26.052 1.00 16.48 54 MET A C 1
ATOM 412 O O . MET A 1 54 ? 26.775 28.046 26.673 1.00 16.06 54 MET A O 1
ATOM 417 N N . HIS A 1 55 ? 26.135 25.888 26.652 1.00 15.50 55 HIS A N 1
ATOM 418 C CA . HIS A 1 55 ? 26.110 25.827 28.114 1.00 14.98 55 HIS A CA 1
ATOM 419 C C . HIS A 1 55 ? 27.484 25.710 28.749 1.00 14.76 55 HIS A C 1
ATOM 420 O O . HIS A 1 55 ? 27.665 26.120 29.892 1.00 15.03 55 HIS A O 1
ATOM 427 N N . VAL A 1 56 ? 28.446 25.168 28.006 1.00 14.04 56 VAL A N 1
ATOM 428 C CA . VAL A 1 56 ? 29.854 25.231 28.398 1.00 14.44 56 VAL A CA 1
ATOM 429 C C . VAL A 1 56 ? 30.240 26.721 28.544 1.00 14.81 56 VAL A C 1
ATOM 430 O O . VAL A 1 56 ? 30.793 27.140 29.571 1.00 15.22 56 VAL A O 1
ATOM 434 N N . LYS A 1 57 ? 29.904 27.509 27.528 1.00 15.49 57 LYS A N 1
ATOM 435 C CA . LYS A 1 57 ? 30.270 28.936 27.502 1.00 16.24 57 LYS A CA 1
ATOM 436 C C . LYS A 1 57 ? 29.566 29.710 28.610 1.00 16.67 57 LYS A C 1
ATOM 437 O O . LYS A 1 57 ? 30.186 30.550 29.278 1.00 16.80 57 LYS A O 1
ATOM 443 N N . GLU A 1 58 ? 28.284 29.422 28.825 1.00 16.55 58 GLU A N 1
ATOM 444 C CA . GLU A 1 58 ? 27.546 30.077 29.924 1.00 16.51 58 GLU A CA 1
ATOM 445 C C . GLU A 1 58 ? 28.108 29.740 31.304 1.00 16.28 58 GLU A C 1
ATOM 446 O O . GLU A 1 58 ? 28.227 30.623 32.163 1.00 16.81 58 GLU A O 1
ATOM 452 N N . SER A 1 59 ? 28.438 28.464 31.521 1.00 15.06 59 SER A N 1
ATOM 453 C CA . SER A 1 59 ? 29.032 28.013 32.785 1.00 14.68 59 SER A CA 1
ATOM 454 C C . SER A 1 59 ? 30.367 28.712 33.021 1.00 14.79 59 SER A C 1
ATOM 455 O O . SER A 1 59 ? 30.645 29.184 34.120 1.00 14.43 59 SER A O 1
ATOM 458 N N . ARG A 1 60 ? 31.171 28.781 31.969 1.00 15.09 60 ARG A N 1
ATOM 459 C CA . ARG A 1 60 ? 32.489 29.411 32.047 1.00 15.21 60 ARG A CA 1
ATOM 460 C C . ARG A 1 60 ? 32.337 30.888 32.408 1.00 15.48 60 ARG A C 1
ATOM 461 O O . ARG A 1 60 ? 33.091 31.426 33.230 1.00 15.82 60 ARG A O 1
ATOM 469 N N . HIS A 1 61 ? 31.358 31.532 31.792 1.00 16.40 61 HIS A N 1
ATOM 470 C CA . HIS A 1 61 ? 31.136 32.950 32.029 1.00 17.68 61 HIS A CA 1
ATOM 471 C C . HIS A 1 61 ? 30.798 33.259 33.490 1.00 18.32 61 HIS A C 1
ATOM 472 O O . HIS A 1 61 ? 31.208 34.304 34.025 1.00 19.25 61 HIS A O 1
ATOM 479 N N . ASP A 1 62 ? 30.046 32.361 34.127 1.00 18.86 62 ASP A N 1
ATOM 480 C CA . ASP A 1 62 ? 29.663 32.532 35.531 1.00 19.52 62 ASP A CA 1
ATOM 481 C C . ASP A 1 62 ? 30.719 32.029 36.513 1.00 19.18 62 ASP A C 1
ATOM 482 O O . ASP A 1 62 ? 30.455 31.922 37.713 1.00 19.99 62 ASP A O 1
ATOM 487 N N . GLY A 1 63 ? 31.911 31.728 35.993 1.00 18.65 63 GLY A N 1
ATOM 488 C CA . GLY A 1 63 ? 33.084 31.439 36.813 1.00 19.05 63 GLY A CA 1
ATOM 489 C C . GLY A 1 63 ? 33.276 29.999 37.267 1.00 18.76 63 GLY A C 1
ATOM 490 O O . GLY A 1 63 ? 34.152 29.727 38.089 1.00 20.00 63 GLY A O 1
ATOM 491 N N . LEU A 1 64 ? 32.464 29.077 36.742 1.00 18.15 64 LEU A N 1
ATOM 492 C CA . LEU A 1 64 ? 32.629 27.652 37.045 1.00 17.55 64 LEU A CA 1
ATOM 493 C C . LEU A 1 64 ? 33.940 27.145 36.450 1.00 16.96 64 LEU A C 1
ATOM 494 O O . LEU A 1 64 ? 34.366 27.603 35.379 1.00 17.03 64 LEU A O 1
ATOM 499 N N . SER A 1 65 ? 34.601 26.222 37.149 1.00 16.33 65 SER A N 1
ATOM 500 C CA . SER A 1 65 ? 35.934 25.780 36.719 1.00 16.68 65 SER A CA 1
ATOM 501 C C . SER A 1 65 ? 35.900 24.922 35.449 1.00 16.64 65 SER A C 1
ATOM 502 O O . SER A 1 65 ? 34.880 24.308 35.119 1.00 15.95 65 SER A O 1
ATOM 505 N N . GLU A 1 66 ? 37.026 24.846 34.750 1.00 16.56 66 GLU A N 1
ATOM 506 C CA . GLU A 1 66 ? 37.089 23.964 33.573 1.00 16.78 66 GLU A CA 1
ATOM 507 C C . GLU A 1 66 ? 36.891 22.497 33.974 1.00 16.73 66 GLU A C 1
ATOM 508 O O . GLU A 1 66 ? 36.354 21.710 33.194 1.00 16.28 66 GLU A O 1
ATOM 514 N N . GLN A 1 67 ? 37.307 22.140 35.187 1.00 16.44 67 GLN A N 1
ATOM 515 C CA . GLN A 1 67 ? 37.126 20.782 35.683 1.00 17.02 67 GLN A CA 1
ATOM 516 C C . GLN A 1 67 ? 35.637 20.494 35.884 1.00 16.36 67 GLN A C 1
ATOM 517 O O . GLN A 1 67 ? 35.128 19.461 35.457 1.00 16.15 67 GLN A O 1
ATOM 523 N N . TRP A 1 68 ? 34.944 21.420 36.533 1.00 15.34 68 TRP A N 1
ATOM 524 C CA . TRP A 1 68 ? 33.500 21.297 36.749 1.00 15.05 68 TRP A CA 1
ATOM 525 C C . TRP A 1 68 ? 32.776 21.096 35.419 1.00 14.57 68 TRP A C 1
ATOM 526 O O . TRP A 1 68 ? 31.849 20.283 35.310 1.00 14.27 68 TRP A O 1
ATOM 537 N N . ILE A 1 69 ? 33.193 21.861 34.415 1.00 13.54 69 ILE A N 1
ATOM 538 C CA . ILE A 1 69 ? 32.613 21.799 33.061 1.00 13.76 69 ILE A CA 1
ATOM 539 C C . ILE A 1 69 ? 32.968 20.486 32.343 1.00 14.13 69 ILE A C 1
ATOM 540 O O . ILE A 1 69 ? 32.081 19.764 31.859 1.00 13.80 69 ILE A O 1
ATOM 545 N N . ASN A 1 70 ? 34.256 20.162 32.290 1.00 14.12 70 ASN A N 1
ATOM 546 C CA . ASN A 1 70 ? 34.708 18.986 31.539 1.00 15.50 70 ASN A CA 1
ATOM 547 C C . ASN A 1 70 ? 34.360 17.635 32.125 1.00 15.09 70 ASN A C 1
ATOM 548 O O . ASN A 1 70 ? 34.248 16.652 31.387 1.00 15.61 70 ASN A O 1
ATOM 553 N N . LEU A 1 71 ? 34.182 17.561 33.435 1.00 14.13 71 LEU A N 1
ATOM 554 C CA . LEU A 1 71 ? 33.912 16.278 34.055 1.00 13.83 71 LEU A CA 1
ATOM 555 C C . LEU A 1 71 ? 32.427 15.944 34.118 1.00 13.29 71 LEU A C 1
ATOM 556 O O . LEU A 1 71 ? 32.041 14.901 34.607 1.00 13.46 71 LEU A O 1
ATOM 561 N N . MET A 1 72 ? 31.603 16.829 33.585 1.00 13.28 72 MET A N 1
ATOM 562 C CA . MET A 1 72 ? 30.179 16.627 33.705 1.00 13.06 72 MET A CA 1
ATOM 563 C C . MET A 1 72 ? 29.701 15.416 32.937 1.00 13.11 72 MET A C 1
ATOM 564 O O . MET A 1 72 ? 28.679 14.859 33.235 1.00 13.11 72 MET A O 1
ATOM 569 N N . SER A 1 73 ? 30.443 15.057 31.906 1.00 12.84 73 SER A N 1
ATOM 570 C CA . SER A 1 73 ? 30.076 13.928 31.086 1.00 12.64 73 SER A CA 1
ATOM 571 C C . SER A 1 73 ? 30.270 12.626 31.853 1.00 12.80 73 SER A C 1
ATOM 572 O O . SER A 1 73 ? 29.740 11.620 31.472 1.00 13.26 73 SER A O 1
ATOM 575 N N . VAL A 1 74 ? 31.028 12.685 32.943 1.00 11.96 74 VAL A N 1
ATOM 576 C CA . VAL A 1 74 ? 31.460 11.501 33.693 1.00 12.36 74 VAL A CA 1
ATOM 577 C C . VAL A 1 74 ? 31.375 11.768 35.203 1.00 12.37 74 VAL A C 1
ATOM 578 O O . VAL A 1 74 ? 32.180 11.289 35.997 1.00 12.74 74 VAL A O 1
ATOM 582 N N . TRP A 1 75 ? 30.343 12.507 35.598 1.00 11.50 75 TRP A N 1
ATOM 583 C CA . TRP A 1 75 ? 30.284 13.046 36.952 1.00 11.59 75 TRP A CA 1
ATOM 584 C C . TRP A 1 75 ? 30.280 12.018 38.059 1.00 12.50 75 TRP A C 1
ATOM 585 O O . TRP A 1 75 ? 30.731 12.317 39.165 1.00 12.42 75 TRP A O 1
ATOM 596 N N . ARG A 1 76 ? 29.739 10.819 37.795 1.00 12.73 76 ARG A N 1
ATOM 597 C CA . ARG A 1 76 ? 29.558 9.862 38.881 1.00 14.09 76 ARG A CA 1
ATOM 598 C C . ARG A 1 76 ? 30.887 9.503 39.520 1.00 14.64 76 ARG A C 1
ATOM 599 O O . ARG A 1 76 ? 30.945 9.265 40.715 1.00 15.12 76 ARG A O 1
ATOM 607 N N . GLU A 1 77 ? 31.952 9.487 38.718 1.00 14.78 77 GLU A N 1
ATOM 608 C CA . GLU A 1 77 ? 33.275 9.117 39.228 1.00 16.17 77 GLU A CA 1
ATOM 609 C C . GLU A 1 77 ? 34.197 10.290 39.587 1.00 15.81 77 GLU A C 1
ATOM 610 O O . GLU A 1 77 ? 35.383 10.081 39.897 1.00 15.93 77 GLU A O 1
ATOM 616 N N . SER A 1 78 ? 33.664 11.514 39.567 1.00 15.28 78 SER A N 1
ATOM 617 C CA . SER A 1 78 ? 34.479 12.711 39.799 1.00 15.80 78 SER A CA 1
ATOM 618 C C . SER A 1 78 ? 34.264 13.308 41.185 1.00 16.29 78 SER A C 1
ATOM 619 O O . SER A 1 78 ? 33.116 13.592 41.571 1.00 16.34 78 SER A O 1
ATOM 622 N N . PRO A 1 79 ? 35.358 13.488 41.949 1.00 15.82 79 PRO A N 1
ATOM 623 C CA . PRO A 1 79 ? 35.225 14.178 43.231 1.00 15.98 79 PRO A CA 1
ATOM 624 C C . PRO A 1 79 ? 35.009 15.693 43.160 1.00 16.23 79 PRO A C 1
ATOM 625 O O . PRO A 1 79 ? 34.894 16.325 44.209 1.00 16.83 79 PRO A O 1
ATOM 629 N N . VAL A 1 80 ? 34.931 16.282 41.965 1.00 16.56 80 VAL A N 1
ATOM 630 C CA . VAL A 1 80 ? 34.762 17.742 41.880 1.00 17.31 80 VAL A CA 1
ATOM 631 C C . VAL A 1 80 ? 33.402 18.238 42.410 1.00 16.81 80 VAL A C 1
ATOM 632 O O . VAL A 1 80 ? 33.322 19.324 42.993 1.00 17.50 80 VAL A O 1
ATOM 636 N N . TYR A 1 81 ? 32.357 17.428 42.252 1.00 16.06 81 TYR A N 1
ATOM 637 C CA . TYR A 1 81 ? 30.988 17.844 42.612 1.00 15.50 81 TYR A CA 1
ATOM 638 C C . TYR A 1 81 ? 30.657 17.701 44.095 1.00 15.36 81 TYR A C 1
ATOM 639 O O . TYR A 1 81 ? 31.019 16.704 44.732 1.00 16.55 81 TYR A O 1
ATOM 648 N N . THR A 1 82 ? 29.958 18.698 44.632 1.00 15.33 82 THR A N 1
ATOM 649 C CA . THR A 1 82 ? 29.482 18.656 46.012 1.00 15.21 82 THR A CA 1
ATOM 650 C C . THR A 1 82 ? 28.380 17.602 46.173 1.00 15.66 82 THR A C 1
ATOM 651 O O . THR A 1 82 ? 27.794 17.152 45.184 1.00 15.03 82 THR A O 1
ATOM 655 N N . GLU A 1 83 ? 28.060 17.221 47.410 1.00 15.72 83 GLU A N 1
ATOM 656 C CA . GLU A 1 83 ? 26.996 16.237 47.606 1.00 16.26 83 GLU A CA 1
ATOM 657 C C . GLU A 1 83 ? 25.660 16.757 47.062 1.00 15.52 83 GLU A C 1
ATOM 658 O O . GLU A 1 83 ? 24.895 16.007 46.464 1.00 15.74 83 GLU A O 1
ATOM 664 N N . GLN A 1 84 ? 25.413 18.049 47.238 1.00 15.15 84 GLN A N 1
ATOM 665 C CA . GLN A 1 84 ? 24.208 18.664 46.692 1.00 14.53 84 GLN A CA 1
ATOM 666 C C . GLN A 1 84 ? 24.191 18.580 45.163 1.00 14.01 84 GLN A C 1
ATOM 667 O O . GLN A 1 84 ? 23.174 18.211 44.576 1.00 14.19 84 GLN A O 1
ATOM 673 N N . GLU A 1 85 ? 25.310 18.932 44.529 1.00 12.65 85 GLU A N 1
ATOM 674 C CA . GLU A 1 85 ? 25.418 18.810 43.058 1.00 11.85 85 GLU A CA 1
ATOM 675 C C . GLU A 1 85 ? 25.210 17.363 42.605 1.00 12.18 85 GLU A C 1
ATOM 676 O O . GLU A 1 85 ? 24.528 17.110 41.592 1.00 12.18 85 GLU A O 1
ATOM 682 N N . ARG A 1 86 ? 25.793 16.413 43.337 1.00 12.10 86 ARG A N 1
ATOM 683 C CA . ARG A 1 86 ? 25.580 15.000 43.011 1.00 12.87 86 ARG A CA 1
ATOM 684 C C . ARG A 1 86 ? 24.124 14.580 43.096 1.00 12.65 86 ARG A C 1
ATOM 685 O O . ARG A 1 86 ? 23.650 13.788 42.277 1.00 12.70 86 ARG A O 1
ATOM 693 N N . ALA A 1 87 ? 23.415 15.111 44.090 1.00 12.37 87 ALA A N 1
ATOM 694 C CA . ALA A 1 87 ? 22.003 14.807 44.259 1.00 13.04 87 ALA A CA 1
ATOM 695 C C . ALA A 1 87 ? 21.239 15.326 43.046 1.00 12.66 87 ALA A C 1
ATOM 696 O O . ALA A 1 87 ? 20.397 14.639 42.474 1.00 13.21 87 ALA A O 1
ATOM 698 N N . LEU A 1 88 ? 21.556 16.546 42.638 1.00 12.37 88 LEU A N 1
ATOM 699 C CA . LEU A 1 88 ? 20.909 17.145 41.481 1.00 12.13 88 LEU A CA 1
ATOM 700 C C . LEU A 1 88 ? 21.239 16.367 40.200 1.00 11.91 88 LEU A C 1
ATOM 701 O O . LEU A 1 88 ? 20.346 16.038 39.433 1.00 12.57 88 LEU A O 1
ATOM 706 N N . LEU A 1 89 ? 22.519 16.051 39.997 1.00 11.38 89 LEU A N 1
ATOM 707 C CA . LEU A 1 89 ? 22.958 15.292 38.807 1.00 11.35 89 LEU A CA 1
ATOM 708 C C . LEU A 1 89 ? 22.233 13.945 38.687 1.00 11.41 89 LEU A C 1
ATOM 709 O O . LEU A 1 89 ? 21.802 13.553 37.597 1.00 11.77 89 LEU A O 1
ATOM 714 N N . GLY A 1 90 ? 22.078 13.244 39.809 1.00 11.73 90 GLY A N 1
ATOM 715 C CA . GLY A 1 90 ? 21.337 11.967 39.806 1.00 11.70 90 GLY A CA 1
ATOM 716 C C . GLY A 1 90 ? 19.921 12.129 39.273 1.00 11.64 90 GLY A C 1
ATOM 717 O O . GLY A 1 90 ? 19.405 11.268 38.527 1.00 10.99 90 GLY A O 1
ATOM 718 N N . TRP A 1 91 ? 19.292 13.250 39.633 1.00 10.64 91 TRP A N 1
ATOM 719 C CA . TRP A 1 91 ? 17.924 13.524 39.208 1.00 10.61 91 TRP A CA 1
ATOM 720 C C . TRP A 1 91 ? 17.888 13.973 37.754 1.00 9.91 91 TRP A C 1
ATOM 721 O O . TRP A 1 91 ? 17.011 13.546 36.981 1.00 10.57 91 TRP A O 1
ATOM 732 N N . VAL A 1 92 ? 18.827 14.836 37.370 1.00 9.54 92 VAL A N 1
ATOM 733 C CA . VAL A 1 92 ? 18.926 15.200 35.954 1.00 9.90 92 VAL A CA 1
ATOM 734 C C . VAL A 1 92 ? 19.045 13.947 35.080 1.00 9.92 92 VAL A C 1
ATOM 735 O O . VAL A 1 92 ? 18.337 13.808 34.076 1.00 9.95 92 VAL A O 1
ATOM 739 N N . ASP A 1 93 ? 19.934 13.037 35.468 1.00 10.05 93 ASP A N 1
ATOM 740 C CA . ASP A 1 93 ? 20.109 11.793 34.723 1.00 10.52 93 ASP A CA 1
ATOM 741 C C . ASP A 1 93 ? 18.816 10.959 34.688 1.00 10.70 93 ASP A C 1
ATOM 742 O O . ASP A 1 93 ? 18.370 10.544 33.605 1.00 11.36 93 ASP A O 1
ATOM 747 N N . ALA A 1 94 ? 18.213 10.733 35.855 1.00 10.79 94 ALA A N 1
ATOM 748 C CA . ALA A 1 94 ? 17.035 9.852 35.948 1.00 10.92 94 ALA A CA 1
ATOM 749 C C . ALA A 1 94 ? 15.859 10.388 35.137 1.00 11.09 94 ALA A C 1
ATOM 750 O O . ALA A 1 94 ? 15.146 9.635 34.453 1.00 12.18 94 ALA A O 1
ATOM 752 N N . VAL A 1 95 ? 15.677 11.710 35.198 1.00 10.80 95 VAL A N 1
ATOM 753 C CA . VAL A 1 95 ? 14.531 12.363 34.563 1.00 10.79 95 VAL A CA 1
ATOM 754 C C . VAL A 1 95 ? 14.784 12.559 33.073 1.00 10.40 95 VAL A C 1
ATOM 755 O O . VAL A 1 95 ? 13.881 12.428 32.257 1.00 10.55 95 VAL A O 1
ATOM 759 N N . THR A 1 96 ? 16.025 12.867 32.703 1.00 10.50 96 THR A N 1
ATOM 760 C CA . THR A 1 96 ? 16.344 12.964 31.273 1.00 11.18 96 THR A CA 1
ATOM 761 C C . THR A 1 96 ? 16.101 11.614 30.577 1.00 11.83 96 THR A C 1
ATOM 762 O O . THR A 1 96 ? 15.632 11.563 29.448 1.00 11.70 96 THR A O 1
ATOM 766 N N . LYS A 1 97 ? 16.405 10.534 31.289 1.00 12.16 97 LYS A N 1
ATOM 767 C CA . LYS A 1 97 ? 16.193 9.186 30.767 1.00 14.46 97 LYS A CA 1
ATOM 768 C C . LYS A 1 97 ? 14.956 8.543 31.391 1.00 13.77 97 LYS A C 1
ATOM 769 O O . LYS A 1 97 ? 14.968 7.357 31.745 1.00 13.51 97 LYS A O 1
ATOM 775 N N . ILE A 1 98 ? 13.883 9.322 31.481 1.00 13.33 98 ILE A N 1
ATOM 776 C CA . ILE A 1 98 ? 12.656 8.906 32.178 1.00 13.88 98 ILE A CA 1
ATOM 777 C C . ILE A 1 98 ? 12.091 7.575 31.669 1.00 13.26 98 ILE A C 1
ATOM 778 O O . ILE A 1 98 ? 11.615 6.768 32.459 1.00 13.89 98 ILE A O 1
ATOM 783 N N . ALA A 1 99 ? 12.176 7.338 30.360 1.00 13.90 99 ALA A N 1
ATOM 784 C CA . ALA A 1 99 ? 11.561 6.146 29.781 1.00 14.99 99 ALA A CA 1
ATOM 785 C C . ALA A 1 99 ? 12.266 4.883 30.251 1.00 16.28 99 ALA A C 1
ATOM 786 O O . ALA A 1 99 ? 11.620 3.838 30.390 1.00 17.30 99 ALA A O 1
ATOM 788 N N . GLU A 1 100 ? 13.572 4.994 30.503 1.00 16.97 100 GLU A N 1
ATOM 789 C CA . GLU A 1 100 ? 14.388 3.880 30.994 1.00 19.02 100 GLU A CA 1
ATOM 790 C C . GLU A 1 100 ? 14.339 3.722 32.503 1.00 18.22 100 GLU A C 1
ATOM 791 O O . GLU A 1 100 ? 14.297 2.600 32.997 1.00 19.07 100 GLU A O 1
ATOM 797 N N . THR A 1 101 ? 14.387 4.836 33.233 1.00 17.14 101 THR A N 1
ATOM 798 C CA . THR A 1 101 ? 14.557 4.758 34.681 1.00 16.27 101 THR A CA 1
ATOM 799 C C . THR A 1 101 ? 13.263 4.792 35.481 1.00 16.30 101 THR A C 1
ATOM 800 O O . THR A 1 101 ? 13.214 4.276 36.597 1.00 16.36 101 THR A O 1
ATOM 804 N N . GLY A 1 102 ? 12.250 5.462 34.935 1.00 16.09 102 GLY A N 1
ATOM 805 C CA . GLY A 1 102 ? 11.005 5.743 35.668 1.00 16.52 102 GLY A CA 1
ATOM 806 C C . GLY A 1 102 ? 11.131 6.638 36.894 1.00 16.31 102 GLY A C 1
ATOM 807 O O . GLY A 1 102 ? 10.223 6.653 37.738 1.00 16.95 102 GLY A O 1
ATOM 808 N N . ALA A 1 103 ? 12.238 7.390 36.989 1.00 16.13 103 ALA A N 1
ATOM 809 C CA . ALA A 1 103 ? 12.535 8.301 38.125 1.00 15.62 103 ALA A CA 1
ATOM 810 C C . ALA A 1 103 ? 12.480 7.619 39.508 1.00 14.97 103 ALA A C 1
ATOM 811 O O . ALA A 1 103 ? 11.538 7.840 40.288 1.00 14.97 103 ALA A O 1
ATOM 813 N N . PRO A 1 104 ? 13.483 6.765 39.800 1.00 15.14 104 PRO A N 1
ATOM 814 C CA . PRO A 1 104 ? 13.443 5.881 40.972 1.00 15.04 104 PRO A CA 1
ATOM 815 C C . PRO A 1 104 ? 13.422 6.587 42.320 1.00 15.48 104 PRO A C 1
ATOM 816 O O . PRO A 1 104 ? 13.916 7.717 42.455 1.00 14.96 104 PRO A O 1
ATOM 820 N N . ASP A 1 105 ? 12.856 5.890 43.302 1.00 15.73 105 ASP A N 1
ATOM 821 C CA . ASP A 1 105 ? 12.800 6.364 44.679 1.00 16.87 105 ASP A CA 1
ATOM 822 C C . ASP A 1 105 ? 14.148 6.828 45.222 1.00 16.77 105 ASP A C 1
ATOM 823 O O . ASP A 1 105 ? 14.211 7.868 45.870 1.00 16.39 105 ASP A O 1
ATOM 828 N N . ASP A 1 106 ? 15.220 6.067 44.973 1.00 16.72 106 ASP A N 1
ATOM 829 C CA . ASP A 1 106 ? 16.528 6.432 45.530 1.00 17.58 106 ASP A CA 1
ATOM 830 C C . ASP A 1 106 ? 17.000 7.799 45.033 1.00 16.59 106 ASP A C 1
ATOM 831 O O . ASP A 1 106 ? 17.420 8.645 45.831 1.00 17.03 106 ASP A O 1
ATOM 836 N N . ALA A 1 107 ? 16.910 8.014 43.716 1.00 15.94 107 ALA A N 1
ATOM 837 C CA . ALA A 1 107 ? 17.260 9.301 43.112 1.00 15.50 107 ALA A CA 1
ATOM 838 C C . ALA A 1 107 ? 16.405 10.458 43.655 1.00 14.83 107 ALA A C 1
ATOM 839 O O . ALA A 1 107 ? 16.915 11.558 43.913 1.00 14.60 107 ALA A O 1
ATOM 841 N N . PHE A 1 108 ? 15.113 10.208 43.847 1.00 14.41 108 PHE A N 1
ATOM 842 C CA . PHE A 1 108 ? 14.239 11.246 44.372 1.00 14.46 108 PHE A CA 1
ATOM 843 C C . PHE A 1 108 ? 14.557 11.544 45.845 1.00 14.80 108 PHE A C 1
ATOM 844 O O . PHE A 1 108 ? 14.575 12.711 46.257 1.00 15.03 108 PHE A O 1
ATOM 852 N N . GLU A 1 109 ? 14.813 10.492 46.629 1.00 14.89 109 GLU A N 1
ATOM 853 C CA . GLU A 1 109 ? 15.127 10.643 48.057 1.00 16.07 109 GLU A CA 1
ATOM 854 C C . GLU A 1 109 ? 16.391 11.488 48.267 1.00 15.08 109 GLU A C 1
ATOM 855 O O . GLU A 1 109 ? 16.449 12.364 49.140 1.00 14.95 109 GLU A O 1
ATOM 861 N N . THR A 1 110 ? 17.413 11.197 47.471 1.00 14.23 110 THR A N 1
ATOM 862 C CA . THR A 1 110 ? 18.676 11.922 47.551 1.00 14.44 110 THR A CA 1
ATOM 863 C C . THR A 1 110 ? 18.465 13.392 47.174 1.00 13.81 110 THR A C 1
ATOM 864 O O . THR A 1 110 ? 19.006 14.299 47.811 1.00 13.85 110 THR A O 1
ATOM 868 N N . LEU A 1 111 ? 17.651 13.630 46.149 1.00 12.89 111 LEU A N 1
ATOM 869 C CA . LEU A 1 111 ? 17.313 14.999 45.762 1.00 13.28 111 LEU A CA 1
ATOM 870 C C . LEU A 1 111 ? 16.602 15.737 46.899 1.00 13.24 111 LEU A C 1
ATOM 871 O O . LEU A 1 111 ? 16.950 16.883 47.226 1.00 13.03 111 LEU A O 1
ATOM 876 N N . ARG A 1 112 ? 15.638 15.051 47.511 1.00 14.36 112 ARG A N 1
ATOM 877 C CA . ARG A 1 112 ? 14.840 15.619 48.604 1.00 14.71 112 ARG A CA 1
ATOM 878 C C . ARG A 1 112 ? 15.693 16.001 49.798 1.00 14.88 112 ARG A C 1
ATOM 879 O O . ARG A 1 112 ? 15.343 16.911 50.551 1.00 14.78 112 ARG A O 1
ATOM 887 N N . ALA A 1 113 ? 16.795 15.284 49.989 1.00 14.05 113 ALA A N 1
ATOM 888 C CA . ALA A 1 113 ? 17.712 15.591 51.079 1.00 14.63 113 ALA A CA 1
ATOM 889 C C . ALA A 1 113 ? 18.216 17.043 51.002 1.00 14.52 113 ALA A C 1
ATOM 890 O O . ALA A 1 113 ? 18.400 17.708 52.027 1.00 14.81 113 ALA A O 1
ATOM 892 N N . HIS A 1 114 ? 18.350 17.561 49.781 1.00 13.93 114 HIS A N 1
ATOM 893 C CA . HIS A 1 114 ? 19.058 18.826 49.533 1.00 14.26 114 HIS A CA 1
ATOM 894 C C . HIS A 1 114 ? 18.201 19.971 49.025 1.00 14.35 114 HIS A C 1
ATOM 895 O O . HIS A 1 114 ? 18.683 21.097 48.925 1.00 14.99 114 HIS A O 1
ATOM 902 N N . PHE A 1 115 ? 16.955 19.676 48.650 1.00 13.79 115 PHE A N 1
ATOM 903 C CA . PHE A 1 115 ? 16.094 20.680 48.033 1.00 13.20 115 PHE A CA 1
ATOM 904 C C . PHE A 1 115 ? 14.683 20.618 48.587 1.00 13.27 115 PHE A C 1
ATOM 905 O O . PHE A 1 115 ? 14.162 19.538 48.869 1.00 13.51 115 PHE A O 1
ATOM 913 N N . SER A 1 116 ? 14.060 21.788 48.719 1.00 13.16 116 SER A N 1
ATOM 914 C CA . SER A 1 116 ? 12.642 21.868 49.074 1.00 13.68 116 SER A CA 1
ATOM 915 C C . SER A 1 116 ? 11.745 21.393 47.929 1.00 13.63 116 SER A C 1
ATOM 916 O O . SER A 1 116 ? 12.188 21.298 46.775 1.00 13.86 116 SER A O 1
ATOM 919 N N . ASP A 1 117 ? 10.473 21.123 48.229 1.00 13.97 117 ASP A N 1
ATOM 920 C CA . ASP A 1 117 ? 9.535 20.732 47.176 1.00 14.46 117 ASP A CA 1
ATOM 921 C C . ASP A 1 117 ? 9.431 21.828 46.114 1.00 15.10 117 ASP A C 1
ATOM 922 O O . ASP A 1 117 ? 9.362 21.530 44.925 1.00 14.68 117 ASP A O 1
ATOM 927 N N . GLU A 1 118 ? 9.414 23.097 46.535 1.00 15.01 118 GLU A N 1
ATOM 928 C CA . GLU A 1 118 ? 9.315 24.188 45.567 1.00 16.18 118 GLU A CA 1
ATOM 929 C C . GLU A 1 118 ? 10.515 24.161 44.615 1.00 15.01 118 GLU A C 1
ATOM 930 O O . GLU A 1 118 ? 10.349 24.227 43.399 1.00 15.13 118 GLU A O 1
ATOM 936 N N . GLU A 1 119 ? 11.710 24.042 45.184 1.00 14.34 119 GLU A N 1
ATOM 937 C CA . GLU A 1 119 ? 12.952 23.968 44.404 1.00 14.17 119 GLU A CA 1
ATOM 938 C C . GLU A 1 119 ? 12.923 22.769 43.461 1.00 13.13 119 GLU A C 1
ATOM 939 O O . GLU A 1 119 ? 13.333 22.867 42.297 1.00 13.35 119 GLU A O 1
ATOM 945 N N . ILE A 1 120 ? 12.428 21.639 43.953 1.00 12.54 120 ILE A N 1
ATOM 946 C CA . ILE A 1 120 ? 12.359 20.434 43.105 1.00 12.03 120 ILE A CA 1
ATOM 947 C C . ILE A 1 120 ? 11.455 20.647 41.893 1.00 12.06 120 ILE A C 1
ATOM 948 O O . ILE A 1 120 ? 11.779 20.199 40.787 1.00 11.92 120 ILE A O 1
ATOM 953 N N . VAL A 1 121 ? 10.329 21.339 42.080 1.00 11.84 121 VAL A N 1
ATOM 954 C CA . VAL A 1 121 ? 9.458 21.637 40.947 1.00 12.55 121 VAL A CA 1
ATOM 955 C C . VAL A 1 121 ? 10.185 22.514 39.939 1.00 12.25 121 VAL A C 1
ATOM 956 O O . VAL A 1 121 ? 10.146 22.245 38.730 1.00 12.62 121 VAL A O 1
ATOM 960 N N . LYS A 1 122 ? 10.860 23.560 40.427 1.00 12.42 122 LYS A N 1
ATOM 961 C CA . LYS A 1 122 ? 11.659 24.440 39.543 1.00 12.27 122 LYS A CA 1
ATOM 962 C C . LYS A 1 122 ? 12.725 23.643 38.781 1.00 11.84 122 LYS A C 1
ATOM 963 O O . LYS A 1 122 ? 12.888 23.781 37.571 1.00 11.87 122 LYS A O 1
ATOM 969 N N . ILE A 1 123 ? 13.440 22.791 39.509 1.00 11.45 123 ILE A N 1
ATOM 970 C CA . ILE A 1 123 ? 14.454 21.920 38.907 1.00 11.13 123 ILE A CA 1
ATOM 971 C C . ILE A 1 123 ? 13.871 21.035 37.808 1.00 11.48 123 ILE A C 1
ATOM 972 O O . ILE A 1 123 ? 14.455 20.911 36.718 1.00 11.44 123 ILE A O 1
ATOM 977 N N . THR A 1 124 ? 12.725 20.417 38.097 1.00 10.90 124 THR A N 1
ATOM 978 C CA . THR A 1 124 ? 12.147 19.435 37.185 1.00 11.11 124 THR A CA 1
ATOM 979 C C . THR A 1 124 ? 11.582 20.109 35.923 1.00 11.34 124 THR A C 1
ATOM 980 O O . THR A 1 124 ? 11.719 19.585 34.822 1.00 11.42 124 THR A O 1
ATOM 984 N N . VAL A 1 125 ? 10.995 21.290 36.075 1.00 11.76 125 VAL A N 1
ATOM 985 C CA . VAL A 1 125 ? 10.597 22.073 34.899 1.00 12.22 125 VAL A CA 1
ATOM 986 C C . VAL A 1 125 ? 11.838 22.471 34.082 1.00 11.65 125 VAL A C 1
ATOM 987 O O . VAL A 1 125 ? 11.821 22.414 32.850 1.00 12.18 125 VAL A O 1
ATOM 991 N N . ALA A 1 126 ? 12.916 22.864 34.762 1.00 11.78 126 ALA A N 1
ATOM 992 C CA . ALA A 1 126 ? 14.166 23.203 34.075 1.00 11.64 126 ALA A CA 1
ATOM 993 C C . ALA A 1 126 ? 14.694 21.988 33.272 1.00 11.87 126 ALA A C 1
ATOM 994 O O . ALA A 1 126 ? 15.129 22.131 32.127 1.00 11.29 126 ALA A O 1
ATOM 996 N N . ILE A 1 127 ? 14.625 20.793 33.861 1.00 10.92 127 ILE A N 1
ATOM 997 C CA . ILE A 1 127 ? 15.041 19.574 33.149 1.00 11.22 127 ILE A CA 1
ATOM 998 C C . ILE A 1 127 ? 14.147 19.374 31.922 1.00 11.20 127 ILE A C 1
ATOM 999 O O . ILE A 1 127 ? 14.628 19.035 30.840 1.00 11.95 127 ILE A O 1
ATOM 1004 N N . GLY A 1 128 ? 12.844 19.592 32.086 1.00 11.39 128 GLY A N 1
ATOM 1005 C CA . GLY A 1 128 ? 11.917 19.489 30.949 1.00 11.40 128 GLY A CA 1
ATOM 1006 C C . GLY A 1 128 ? 12.279 20.480 29.847 1.00 11.36 128 GLY A C 1
ATOM 1007 O O . GLY A 1 128 ? 12.316 20.109 28.655 1.00 12.06 128 GLY A O 1
ATOM 1008 N N . ALA A 1 129 ? 12.552 21.730 30.238 1.00 11.77 129 ALA A N 1
ATOM 1009 C CA . ALA A 1 129 ? 12.880 22.784 29.280 1.00 11.50 129 ALA A CA 1
ATOM 1010 C C . ALA A 1 129 ? 14.123 22.452 28.444 1.00 11.97 129 ALA A C 1
ATOM 1011 O O . ALA A 1 129 ? 14.091 22.553 27.216 1.00 12.28 129 ALA A O 1
ATOM 1013 N N . ILE A 1 130 ? 15.208 22.019 29.084 1.00 12.04 130 ILE A N 1
ATOM 1014 C CA . ILE A 1 130 ? 16.408 21.718 28.299 1.00 12.15 130 ILE A CA 1
ATOM 1015 C C . ILE A 1 130 ? 16.150 20.496 27.425 1.00 11.89 130 ILE A C 1
ATOM 1016 O O . ILE A 1 130 ? 16.623 20.423 26.298 1.00 12.11 130 ILE A O 1
ATOM 1021 N N . ASN A 1 131 ? 15.354 19.554 27.930 1.00 11.90 131 ASN A N 1
ATOM 1022 C CA . ASN A 1 131 ? 15.036 18.379 27.127 1.00 11.57 131 ASN A CA 1
ATOM 1023 C C . ASN A 1 131 ? 14.270 18.749 25.844 1.00 11.63 131 ASN A C 1
ATOM 1024 O O . ASN A 1 131 ? 14.406 18.085 24.810 1.00 12.17 131 ASN A O 1
ATOM 1029 N N . THR A 1 132 ? 13.495 19.835 25.918 1.00 11.67 132 THR A N 1
ATOM 1030 C CA . THR A 1 132 ? 12.808 20.372 24.749 1.00 12.50 132 THR A CA 1
ATOM 1031 C C . THR A 1 132 ? 13.814 21.028 23.792 1.00 12.47 132 THR A C 1
ATOM 1032 O O . THR A 1 132 ? 13.828 20.721 22.594 1.00 12.21 132 THR A O 1
ATOM 1036 N N . TRP A 1 133 ? 14.657 21.920 24.304 1.00 12.89 133 TRP A N 1
ATOM 1037 C CA . TRP A 1 133 ? 15.672 22.546 23.442 1.00 13.82 133 TRP A CA 1
ATOM 1038 C C . TRP A 1 133 ? 16.559 21.495 22.770 1.00 13.45 133 TRP A C 1
ATOM 1039 O O . TRP A 1 133 ? 16.864 21.603 21.580 1.00 13.65 133 TRP A O 1
ATOM 1050 N N . ASN A 1 134 ? 16.985 20.481 23.524 1.00 12.57 134 ASN A N 1
ATOM 1051 C CA . ASN A 1 134 ? 17.810 19.406 22.935 1.00 12.45 134 ASN A CA 1
ATOM 1052 C C . ASN A 1 134 ? 17.112 18.707 21.763 1.00 12.74 134 ASN A C 1
ATOM 1053 O O . ASN A 1 134 ? 17.738 18.388 20.742 1.00 13.50 134 ASN A O 1
ATOM 1058 N N . ARG A 1 135 ? 15.815 18.450 21.923 1.00 12.33 135 ARG A N 1
ATOM 1059 C CA . ARG A 1 135 ? 15.050 17.793 20.866 1.00 12.59 135 ARG A CA 1
ATOM 1060 C C . ARG A 1 135 ? 14.892 18.665 19.628 1.00 12.75 135 ARG A C 1
ATOM 1061 O O . ARG A 1 135 ? 14.967 18.174 18.499 1.00 13.46 135 ARG A O 1
ATOM 1069 N N . ILE A 1 136 ? 14.687 19.964 19.846 1.00 13.18 136 ILE A N 1
ATOM 1070 C CA . ILE A 1 136 ? 14.617 20.924 18.751 1.00 13.62 136 ILE A CA 1
ATOM 1071 C C . ILE A 1 136 ? 15.962 21.029 18.038 1.00 13.59 136 ILE A C 1
ATOM 1072 O O . ILE A 1 136 ? 16.027 20.923 16.810 1.00 13.66 136 ILE A O 1
ATOM 1077 N N . ALA A 1 137 ? 17.034 21.218 18.799 1.00 13.32 137 ALA A N 1
ATOM 1078 C CA . ALA A 1 137 ? 18.356 21.424 18.186 1.00 13.91 137 ALA A CA 1
ATOM 1079 C C . ALA A 1 137 ? 18.872 20.179 17.466 1.00 14.23 137 ALA A C 1
ATOM 1080 O O . ALA A 1 137 ? 19.379 20.264 16.346 1.00 14.58 137 ALA A O 1
ATOM 1082 N N . VAL A 1 138 ? 18.763 19.022 18.107 1.00 13.80 138 VAL A N 1
ATOM 1083 C CA . VAL A 1 138 ? 19.209 17.799 17.444 1.00 14.54 138 VAL A CA 1
ATOM 1084 C C . VAL A 1 138 ? 18.250 17.466 16.295 1.00 14.92 138 VAL A C 1
ATOM 1085 O O . VAL A 1 138 ? 18.682 17.149 15.175 1.00 15.35 138 VAL A O 1
ATOM 1089 N N . GLY A 1 139 ? 16.952 17.554 16.575 1.00 14.82 139 GLY A N 1
ATOM 1090 C CA . GLY A 1 139 ? 15.930 17.316 15.567 1.00 15.56 139 GLY A CA 1
ATOM 1091 C C . GLY A 1 139 ? 16.117 18.125 14.293 1.00 15.67 139 GLY A C 1
ATOM 1092 O O . GLY A 1 139 ? 15.916 17.605 13.190 1.00 16.17 139 GLY A O 1
ATOM 1093 N N . PHE A 1 140 ? 16.524 19.384 14.431 1.00 15.51 140 PHE A N 1
ATOM 1094 C CA . PHE A 1 140 ? 16.682 20.252 13.252 1.00 15.97 140 PHE A CA 1
ATOM 1095 C C . PHE A 1 140 ? 18.146 20.466 12.857 1.00 16.45 140 PHE A C 1
ATOM 1096 O O . PHE A 1 140 ? 18.456 21.332 12.031 1.00 16.56 140 PHE A O 1
ATOM 1104 N N . ARG A 1 141 ? 19.032 19.673 13.453 1.00 16.50 141 ARG A N 1
ATOM 1105 C CA . ARG A 1 141 ? 20.466 19.734 13.176 1.00 16.58 141 ARG A CA 1
ATOM 1106 C C . ARG A 1 141 ? 21.069 21.149 13.285 1.00 16.85 141 ARG A C 1
ATOM 1107 O O . ARG A 1 141 ? 21.873 21.556 12.431 1.00 16.62 141 ARG A O 1
ATOM 1115 N N . SER A 1 142 ? 20.712 21.875 14.347 1.00 16.48 142 SER A N 1
ATOM 1116 C CA . SER A 1 142 ? 21.276 23.205 14.598 1.00 17.01 142 SER A CA 1
ATOM 1117 C C . SER A 1 142 ? 22.792 23.105 14.722 1.00 17.26 142 SER A C 1
ATOM 1118 O O . SER A 1 142 ? 23.304 22.177 15.338 1.00 16.68 142 SER A O 1
ATOM 1121 N N . GLN A 1 143 ? 23.498 24.069 14.123 1.00 18.04 143 GLN A N 1
ATOM 1122 C CA . GLN A 1 143 ? 24.967 24.071 14.070 1.00 18.97 143 GLN A CA 1
ATOM 1123 C C . GLN A 1 143 ? 25.555 25.158 14.976 1.00 19.45 143 GLN A C 1
ATOM 1124 O O . GLN A 1 143 ? 25.267 26.340 14.787 1.00 19.82 143 GLN A O 1
ATOM 1130 N N . HIS A 1 144 ? 26.360 24.767 15.968 1.00 19.23 144 HIS A N 1
ATOM 1131 C CA . HIS A 1 144 ? 26.976 25.754 16.871 1.00 19.88 144 HIS A CA 1
ATOM 1132 C C . HIS A 1 144 ? 28.140 26.461 16.178 1.00 20.98 144 HIS A C 1
ATOM 1133 O O . HIS A 1 144 ? 28.729 25.900 15.250 1.00 20.45 144 HIS A O 1
ATOM 1140 N N . PRO A 1 145 ? 28.467 27.698 16.622 1.00 22.83 145 PRO A N 1
ATOM 1141 C CA . PRO A 1 145 ? 29.640 28.376 16.058 1.00 24.05 145 PRO A CA 1
ATOM 1142 C C . PRO A 1 145 ? 30.955 27.683 16.425 1.00 25.55 145 PRO A C 1
ATOM 1143 O O . PRO A 1 145 ? 31.053 27.053 17.481 1.00 24.69 145 PRO A O 1
ATOM 1147 N N . VAL A 1 146 ? 31.948 27.800 15.542 1.00 27.53 146 VAL A N 1
ATOM 1148 C CA . VAL A 1 146 ? 33.242 27.138 15.708 1.00 29.96 146 VAL A CA 1
ATOM 1149 C C . VAL A 1 146 ? 34.366 28.170 15.855 1.00 31.89 146 VAL A C 1
ATOM 1150 O O . VAL A 1 146 ? 34.646 28.916 14.913 1.00 32.33 146 VAL A O 1
ATOM 1154 N N . GLU A 1 147 ? 35.004 28.204 17.027 1.00 33.86 147 GLU A N 1
ATOM 1155 C CA . GLU A 1 147 ? 36.066 29.178 17.299 1.00 36.09 147 GLU A CA 1
ATOM 1156 C C . GLU A 1 147 ? 37.432 28.803 16.731 1.00 37.10 147 GLU A C 1
ATOM 1157 O O . GLU A 1 147 ? 37.990 27.743 17.055 1.00 37.88 147 GLU A O 1
ATOM 1163 N N . ALA A 1 148 ? 37.974 29.694 15.905 1.00 38.20 148 ALA A N 1
ATOM 1164 C CA . ALA A 1 148 ? 39.355 29.582 15.437 1.00 38.73 148 ALA A CA 1
ATOM 1165 C C . ALA A 1 148 ? 40.347 30.184 16.438 1.00 39.13 148 ALA A C 1
ATOM 1166 O O . ALA A 1 148 ? 39.983 30.574 17.559 1.00 39.55 148 ALA A O 1
ATOM 1168 N N . MET B 1 1 ? 1.018 10.089 50.665 1.00 38.38 1 MET B N 1
ATOM 1169 C CA . MET B 1 1 ? 0.307 9.059 49.848 1.00 38.09 1 MET B CA 1
ATOM 1170 C C . MET B 1 1 ? 1.230 8.448 48.778 1.00 36.52 1 MET B C 1
ATOM 1171 O O . MET B 1 1 ? 2.429 8.262 49.006 1.00 36.87 1 MET B O 1
ATOM 1176 N N . LYS B 1 2 ? 0.666 8.131 47.617 1.00 34.52 2 LYS B N 1
ATOM 1177 C CA . LYS B 1 2 ? 1.453 7.635 46.496 1.00 32.59 2 LYS B CA 1
ATOM 1178 C C . LYS B 1 2 ? 2.140 8.783 45.745 1.00 30.39 2 LYS B C 1
ATOM 1179 O O . LYS B 1 2 ? 3.164 8.576 45.100 1.00 30.22 2 LYS B O 1
ATOM 1185 N N . THR B 1 3 ? 1.580 9.988 45.854 1.00 27.47 3 THR B N 1
ATOM 1186 C CA . THR B 1 3 ? 2.130 11.193 45.212 1.00 25.04 3 THR B CA 1
ATOM 1187 C C . THR B 1 3 ? 3.327 11.768 45.959 1.00 23.16 3 THR B C 1
ATOM 1188 O O . THR B 1 3 ? 3.291 11.923 47.183 1.00 22.59 3 THR B O 1
ATOM 1192 N N . ARG B 1 4 ? 4.377 12.113 45.218 1.00 20.48 4 ARG B N 1
ATOM 1193 C CA . ARG B 1 4 ? 5.577 12.686 45.828 1.00 18.72 4 ARG B CA 1
ATOM 1194 C C . ARG B 1 4 ? 5.420 14.172 46.101 1.00 18.43 4 ARG B C 1
ATOM 1195 O O . ARG B 1 4 ? 5.731 14.644 47.198 1.00 18.12 4 ARG B O 1
ATOM 1203 N N . ILE B 1 5 ? 4.970 14.903 45.088 1.00 17.69 5 ILE B N 1
ATOM 1204 C CA . ILE B 1 5 ? 4.769 16.349 45.183 1.00 17.89 5 ILE B CA 1
ATOM 1205 C C . ILE B 1 5 ? 3.498 16.773 44.452 1.00 18.66 5 ILE B C 1
ATOM 1206 O O . ILE B 1 5 ? 3.249 16.332 43.331 1.00 18.09 5 ILE B O 1
ATOM 1211 N N . ASN B 1 6 ? 2.705 17.620 45.110 1.00 19.65 6 ASN B N 1
ATOM 1212 C CA . ASN B 1 6 ? 1.603 18.331 44.475 1.00 21.29 6 ASN B CA 1
ATOM 1213 C C . ASN B 1 6 ? 2.224 19.554 43.820 1.00 21.28 6 ASN B C 1
ATOM 1214 O O . ASN B 1 6 ? 2.355 20.602 44.445 1.00 21.33 6 ASN B O 1
ATOM 1219 N N . TYR B 1 7 ? 2.617 19.410 42.560 1.00 22.40 7 TYR B N 1
ATOM 1220 C CA . TYR B 1 7 ? 3.475 20.423 41.937 1.00 22.78 7 TYR B CA 1
ATOM 1221 C C . TYR B 1 7 ? 2.801 21.780 41.687 1.00 22.54 7 TYR B C 1
ATOM 1222 O O . TYR B 1 7 ? 3.462 22.816 41.749 1.00 22.25 7 TYR B O 1
ATOM 1231 N N . ALA B 1 8 ? 1.494 21.773 41.440 1.00 22.30 8 ALA B N 1
ATOM 1232 C CA . ALA B 1 8 ? 0.755 23.025 41.230 1.00 22.75 8 ALA B CA 1
ATOM 1233 C C . ALA B 1 8 ? 0.645 23.812 42.535 1.00 23.12 8 ALA B C 1
ATOM 1234 O O . ALA B 1 8 ? 0.610 25.049 42.523 1.00 23.57 8 ALA B O 1
ATOM 1236 N N . LYS B 1 9 ? 0.609 23.087 43.652 1.00 22.94 9 LYS B N 1
ATOM 1237 C CA . LYS B 1 9 ? 0.616 23.704 44.974 1.00 23.39 9 LYS B CA 1
ATOM 1238 C C . LYS B 1 9 ? 2.025 24.137 45.411 1.00 22.62 9 LYS B C 1
ATOM 1239 O O . LYS B 1 9 ? 2.194 25.213 45.986 1.00 23.32 9 LYS B O 1
ATOM 1245 N N . ALA B 1 10 ? 3.034 23.311 45.126 1.00 21.88 10 ALA B N 1
ATOM 1246 C CA . ALA B 1 10 ? 4.409 23.601 45.550 1.00 21.13 10 ALA B CA 1
ATOM 1247 C C . ALA B 1 10 ? 5.056 24.760 44.788 1.00 21.14 10 ALA B C 1
ATOM 1248 O O . ALA B 1 10 ? 5.833 25.530 45.360 1.00 20.93 10 ALA B O 1
ATOM 1250 N N . SER B 1 11 ? 4.758 24.865 43.495 1.00 20.63 11 SER B N 1
ATOM 1251 C CA . SER B 1 11 ? 5.190 26.016 42.706 1.00 20.57 11 SER B CA 1
ATOM 1252 C C . SER B 1 11 ? 4.165 26.415 41.638 1.00 20.77 11 SER B C 1
ATOM 1253 O O . SER B 1 11 ? 4.241 25.984 40.478 1.00 19.76 11 SER B O 1
ATOM 1256 N N . PRO B 1 12 ? 3.194 27.255 42.034 1.00 21.00 12 PRO B N 1
ATOM 1257 C CA . PRO B 1 12 ? 2.176 27.746 41.109 1.00 21.07 12 PRO B CA 1
ATOM 1258 C C . PRO B 1 12 ? 2.800 28.382 39.861 1.00 20.79 12 PRO B C 1
ATOM 1259 O O . PRO B 1 12 ? 2.299 28.182 38.746 1.00 21.28 12 PRO B O 1
ATOM 1263 N N . GLU B 1 13 ? 3.895 29.117 40.045 1.00 20.64 13 GLU B N 1
ATOM 1264 C CA . GLU B 1 13 ? 4.548 29.819 38.935 1.00 20.28 13 GLU B CA 1
ATOM 1265 C C . GLU B 1 13 ? 5.124 28.833 37.919 1.00 19.64 13 GLU B C 1
ATOM 1266 O O . GLU B 1 13 ? 4.992 29.023 36.709 1.00 18.99 13 GLU B O 1
ATOM 1272 N N . ALA B 1 14 ? 5.764 27.778 38.412 1.00 18.96 14 ALA B N 1
ATOM 1273 C CA . ALA B 1 14 ? 6.331 26.769 37.523 1.00 19.02 14 ALA B CA 1
ATOM 1274 C C . ALA B 1 14 ? 5.225 26.040 36.764 1.00 18.87 14 ALA B C 1
ATOM 1275 O O . ALA B 1 14 ? 5.346 25.771 35.555 1.00 19.02 14 ALA B O 1
ATOM 1277 N N . PHE B 1 15 ? 4.141 25.730 37.472 1.00 19.05 15 PHE B N 1
ATOM 1278 C CA . PHE B 1 15 ? 2.982 25.096 36.850 1.00 19.73 15 PHE B CA 1
ATOM 1279 C C . PHE B 1 15 ? 2.405 25.968 35.727 1.00 19.37 15 PHE B C 1
ATOM 1280 O O . PHE B 1 15 ? 2.160 25.493 34.626 1.00 19.30 15 PHE B O 1
ATOM 1288 N N . LYS B 1 16 ? 2.226 27.257 36.007 1.00 19.76 16 LYS B N 1
ATOM 1289 C CA . LYS B 1 16 ? 1.687 28.182 35.006 1.00 20.09 16 LYS B CA 1
ATOM 1290 C C . LYS B 1 16 ? 2.589 28.271 33.772 1.00 19.44 16 LYS B C 1
ATOM 1291 O O . LYS B 1 16 ? 2.093 28.395 32.648 1.00 19.30 16 LYS B O 1
ATOM 1297 N N . ALA B 1 17 ? 3.907 28.203 33.976 1.00 18.42 17 ALA B N 1
ATOM 1298 C CA . ALA B 1 17 ? 4.849 28.266 32.856 1.00 17.46 17 ALA B CA 1
ATOM 1299 C C . ALA B 1 17 ? 4.715 27.051 31.924 1.00 17.49 17 ALA B C 1
ATOM 1300 O O . ALA B 1 17 ? 4.727 27.191 30.697 1.00 17.18 17 ALA B O 1
ATOM 1302 N N . VAL B 1 18 ? 4.573 25.860 32.502 1.00 16.72 18 VAL B N 1
ATOM 1303 C CA . VAL B 1 18 ? 4.372 24.677 31.678 1.00 16.99 18 VAL B CA 1
ATOM 1304 C C . VAL B 1 18 ? 2.986 24.711 31.023 1.00 16.90 18 VAL B C 1
ATOM 1305 O O . VAL B 1 18 ? 2.840 24.358 29.853 1.00 16.91 18 VAL B O 1
ATOM 1309 N N . MET B 1 19 ? 1.985 25.188 31.754 1.00 17.42 19 MET B N 1
ATOM 1310 C CA . MET B 1 19 ? 0.653 25.337 31.162 1.00 18.02 19 MET B CA 1
ATOM 1311 C C . MET B 1 19 ? 0.622 26.328 29.990 1.00 17.67 19 MET B C 1
ATOM 1312 O O . MET B 1 19 ? -0.129 26.125 29.029 1.00 17.40 19 MET B O 1
ATOM 1317 N N . ALA B 1 20 ? 1.438 27.382 30.062 1.00 17.14 20 ALA B N 1
ATOM 1318 C CA . ALA B 1 20 ? 1.521 28.356 28.975 1.00 16.80 20 ALA B CA 1
ATOM 1319 C C . ALA B 1 20 ? 1.998 27.687 27.681 1.00 16.76 20 ALA B C 1
ATOM 1320 O O . ALA B 1 20 ? 1.465 27.942 26.595 1.00 17.04 20 ALA B O 1
ATOM 1322 N N . LEU B 1 21 ? 2.995 26.810 27.795 1.00 16.13 21 LEU B N 1
ATOM 1323 C CA . LEU B 1 21 ? 3.485 26.093 26.612 1.00 16.43 21 LEU B CA 1
ATOM 1324 C C . LEU B 1 21 ? 2.413 25.140 26.083 1.00 16.47 21 LEU B C 1
ATOM 1325 O O . LEU B 1 21 ? 2.224 25.008 24.876 1.00 16.76 21 LEU B O 1
ATOM 1330 N N . GLU B 1 22 ? 1.738 24.460 26.999 1.00 17.03 22 GLU B N 1
ATOM 1331 C CA . GLU B 1 22 ? 0.608 23.604 26.653 1.00 17.87 22 GLU B CA 1
ATOM 1332 C C . GLU B 1 22 ? -0.463 24.388 25.888 1.00 18.04 22 GLU B C 1
ATOM 1333 O O . GLU B 1 22 ? -0.947 23.934 24.844 1.00 17.53 22 GLU B O 1
ATOM 1339 N N . ASN B 1 23 ? -0.817 25.558 26.416 1.00 18.16 23 ASN B N 1
ATOM 1340 C CA . ASN B 1 23 ? -1.792 26.436 25.755 1.00 19.18 23 ASN B CA 1
ATOM 1341 C C . ASN B 1 23 ? -1.334 26.898 24.373 1.00 19.33 23 ASN B C 1
ATOM 1342 O O . ASN B 1 23 ? -2.162 27.031 23.464 1.00 19.61 23 ASN B O 1
ATOM 1347 N N . TYR B 1 24 ? -0.030 27.124 24.191 1.00 18.97 24 TYR B N 1
ATOM 1348 C CA . TYR B 1 24 ? 0.472 27.371 22.841 1.00 19.31 24 TYR B CA 1
ATOM 1349 C C . TYR B 1 24 ? 0.148 26.195 21.906 1.00 19.45 24 TYR B C 1
ATOM 1350 O O . TYR B 1 24 ? -0.380 26.376 20.795 1.00 19.42 24 TYR B O 1
ATOM 1359 N N . VAL B 1 25 ? 0.500 24.990 22.343 1.00 19.13 25 VAL B N 1
ATOM 1360 C CA . VAL B 1 25 ? 0.340 23.799 21.504 1.00 19.41 25 VAL B CA 1
ATOM 1361 C C . VAL B 1 25 ? -1.122 23.640 21.071 1.00 20.18 25 VAL B C 1
ATOM 1362 O O . VAL B 1 25 ? -1.409 23.397 19.899 1.00 20.34 25 VAL B O 1
ATOM 1366 N N . GLN B 1 26 ? -2.029 23.815 22.025 1.00 20.59 26 GLN B N 1
ATOM 1367 C CA . GLN B 1 26 ? -3.466 23.723 21.774 1.00 21.89 26 GLN B CA 1
ATOM 1368 C C . GLN B 1 26 ? -3.930 24.712 20.717 1.00 22.01 26 GLN B C 1
ATOM 1369 O O . GLN B 1 26 ? -4.775 24.376 19.890 1.00 22.80 26 GLN B O 1
ATOM 1375 N N . SER B 1 27 ? -3.339 25.904 20.730 1.00 22.48 27 SER B N 1
ATOM 1376 C CA . SER B 1 27 ? -3.707 26.994 19.819 1.00 23.50 27 SER B CA 1
ATOM 1377 C C . SER B 1 27 ? -2.888 27.000 18.522 1.00 23.44 27 SER B C 1
ATOM 1378 O O . SER B 1 27 ? -3.076 27.871 17.661 1.00 23.26 27 SER B O 1
ATOM 1381 N N . SER B 1 28 ? -1.976 26.040 18.380 1.00 23.01 28 SER B N 1
ATOM 1382 C CA . SER B 1 28 ? -0.948 26.108 17.342 1.00 23.15 28 SER B CA 1
ATOM 1383 C C . SER B 1 28 ? -1.451 25.990 15.908 1.00 23.54 28 SER B C 1
ATOM 1384 O O . SER B 1 28 ? -0.773 26.440 14.986 1.00 24.10 28 SER B O 1
ATOM 1387 N N . GLY B 1 29 ? -2.614 25.371 15.720 1.00 23.55 29 GLY B N 1
ATOM 1388 C CA . GLY B 1 29 ? -3.152 25.152 14.378 1.00 24.20 29 GLY B CA 1
ATOM 1389 C C . GLY B 1 29 ? -2.978 23.744 13.843 1.00 24.62 29 GLY B C 1
ATOM 1390 O O . GLY B 1 29 ? -3.555 23.399 12.812 1.00 24.76 29 GLY B O 1
ATOM 1391 N N . LEU B 1 30 ? -2.183 22.923 14.534 1.00 24.69 30 LEU B N 1
ATOM 1392 C CA . LEU B 1 30 ? -2.115 21.497 14.201 1.00 25.16 30 LEU B CA 1
ATOM 1393 C C . LEU B 1 30 ? -3.479 20.852 14.391 1.00 25.23 30 LEU B C 1
ATOM 1394 O O . LEU B 1 30 ? -4.193 21.171 15.351 1.00 25.42 30 LEU B O 1
ATOM 1399 N N . GLU B 1 31 ? -3.837 19.956 13.475 1.00 25.53 31 GLU B N 1
ATOM 1400 C CA . GLU B 1 31 ? -5.078 19.193 13.600 1.00 25.98 31 GLU B CA 1
ATOM 1401 C C . GLU B 1 31 ? -5.084 18.493 14.948 1.00 25.63 31 GLU B C 1
ATOM 1402 O O . GLU B 1 31 ? -4.073 17.903 15.349 1.00 25.23 31 GLU B O 1
ATOM 1408 N N . HIS B 1 32 ? -6.209 18.565 15.653 1.00 25.46 32 HIS B N 1
ATOM 1409 C CA . HIS B 1 32 ? -6.272 18.010 17.004 1.00 25.34 32 HIS B CA 1
ATOM 1410 C C . HIS B 1 32 ? -5.967 16.512 17.030 1.00 23.95 32 HIS B C 1
ATOM 1411 O O . HIS B 1 32 ? -5.359 16.022 17.979 1.00 23.19 32 HIS B O 1
ATOM 1418 N N . ARG B 1 33 ? -6.322 15.808 15.958 1.00 22.75 33 ARG B N 1
ATOM 1419 C CA . ARG B 1 33 ? -5.965 14.400 15.787 1.00 21.98 33 ARG B CA 1
ATOM 1420 C C . ARG B 1 33 ? -4.454 14.168 15.960 1.00 20.44 33 ARG B C 1
ATOM 1421 O O . ARG B 1 33 ? -4.031 13.193 16.602 1.00 19.96 33 ARG B O 1
ATOM 1429 N N . PHE B 1 34 ? -3.647 15.068 15.404 1.00 18.95 34 PHE B N 1
ATOM 1430 C CA . PHE B 1 34 ? -2.186 14.915 15.459 1.00 18.26 34 PHE B CA 1
ATOM 1431 C C . PHE B 1 34 ? -1.650 15.270 16.832 1.00 17.96 34 PHE B C 1
ATOM 1432 O O . PHE B 1 34 ? -0.707 14.638 17.320 1.00 17.08 34 PHE B O 1
ATOM 1440 N N . ILE B 1 35 ? -2.264 16.270 17.455 1.00 17.07 35 ILE B N 1
ATOM 1441 C CA . ILE B 1 35 ? -1.943 16.630 18.832 1.00 17.35 35 ILE B CA 1
ATOM 1442 C C . ILE B 1 35 ? -2.231 15.448 19.776 1.00 16.61 35 ILE B C 1
ATOM 1443 O O . ILE B 1 35 ? -1.382 15.087 20.607 1.00 16.56 35 ILE B O 1
ATOM 1448 N N . HIS B 1 36 ? -3.408 14.830 19.639 1.00 16.12 36 HIS B N 1
ATOM 1449 C CA . HIS B 1 36 ? -3.726 13.665 20.460 1.00 16.01 36 HIS B CA 1
ATOM 1450 C C . HIS B 1 36 ? -2.686 12.562 20.260 1.00 15.08 36 HIS B C 1
ATOM 1451 O O . HIS B 1 36 ? -2.226 11.943 21.223 1.00 15.50 36 HIS B O 1
ATOM 1458 N N . LEU B 1 37 ? -2.326 12.322 19.003 1.00 14.49 37 LEU B N 1
ATOM 1459 C CA . LEU B 1 37 ? -1.395 11.25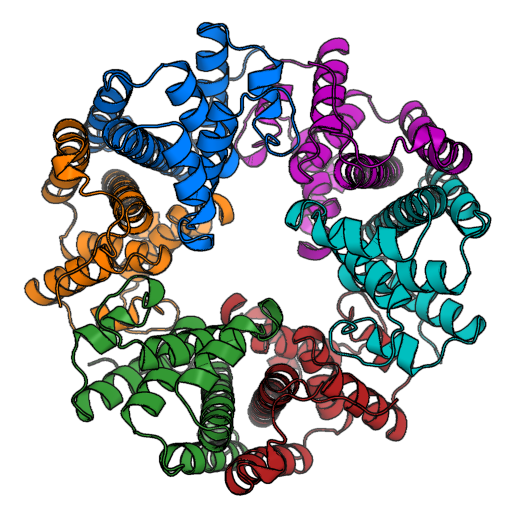6 18.659 1.00 13.64 37 LEU B CA 1
ATOM 1460 C C . LEU B 1 37 ? -0.023 11.506 19.296 1.00 13.41 37 LEU B C 1
ATOM 1461 O O . LEU B 1 37 ? 0.574 10.600 19.880 1.00 13.90 37 LEU B O 1
ATOM 1466 N N . ILE B 1 38 ? 0.491 12.724 19.144 1.00 13.35 38 ILE B N 1
ATOM 1467 C CA . ILE B 1 38 ? 1.775 13.100 19.739 1.00 13.56 38 ILE B CA 1
ATOM 1468 C C . ILE B 1 38 ? 1.749 12.887 21.253 1.00 13.36 38 ILE B C 1
ATOM 1469 O O . ILE B 1 38 ? 2.662 12.273 21.825 1.00 13.71 38 ILE B O 1
ATOM 1474 N N . LYS B 1 39 ? 0.695 13.376 21.907 1.00 13.33 39 LYS B N 1
ATOM 1475 C CA . LYS B 1 39 ? 0.629 13.298 23.363 1.00 13.28 39 LYS B CA 1
ATOM 1476 C C . LYS B 1 39 ? 0.482 11.849 23.835 1.00 12.70 39 LYS B C 1
ATOM 1477 O O . LYS B 1 39 ? 1.160 11.413 24.787 1.00 11.65 39 LYS B O 1
ATOM 1483 N N . LEU B 1 40 ? -0.387 11.096 23.173 1.00 12.38 40 LEU B N 1
ATOM 1484 C CA . LEU B 1 40 ? -0.640 9.727 23.604 1.00 12.86 40 LEU B CA 1
ATOM 1485 C C . LEU B 1 40 ? 0.596 8.842 23.388 1.00 12.24 40 LEU B C 1
ATOM 1486 O O . LEU B 1 40 ? 1.016 8.123 24.305 1.00 12.55 40 LEU B O 1
ATOM 1491 N N . ARG B 1 41 ? 1.179 8.909 22.195 1.00 11.51 41 ARG B N 1
ATOM 1492 C CA . ARG B 1 41 ? 2.325 8.058 21.894 1.00 11.47 41 ARG B CA 1
ATOM 1493 C C . ARG B 1 41 ? 3.510 8.371 22.801 1.00 11.66 41 ARG B C 1
ATOM 1494 O O . ARG B 1 41 ? 4.124 7.454 23.355 1.00 11.65 41 ARG B O 1
ATOM 1502 N N . ALA B 1 42 ? 3.844 9.656 22.960 1.00 11.63 42 ALA B N 1
ATOM 1503 C CA . ALA B 1 42 ? 5.004 9.986 23.797 1.00 11.06 42 ALA B CA 1
ATOM 1504 C C . ALA B 1 42 ? 4.780 9.561 25.241 1.00 11.20 42 ALA B C 1
ATOM 1505 O O . ALA B 1 42 ? 5.707 9.068 25.896 1.00 12.41 42 ALA B O 1
ATOM 1507 N N . SER B 1 43 ? 3.552 9.742 25.739 1.00 11.36 43 SER B N 1
ATOM 1508 C CA . SER B 1 43 ? 3.250 9.346 27.122 1.00 11.83 43 SER B CA 1
ATOM 1509 C C . SER B 1 43 ? 3.418 7.838 27.324 1.00 11.57 43 SER B C 1
ATOM 1510 O O . SER B 1 43 ? 3.943 7.409 28.332 1.00 11.89 43 SER B O 1
ATOM 1513 N N . ILE B 1 44 ? 2.998 7.047 26.339 1.00 11.09 44 ILE B N 1
ATOM 1514 C CA . ILE B 1 44 ? 3.191 5.590 26.405 1.00 11.73 44 ILE B CA 1
ATOM 1515 C C . ILE B 1 44 ? 4.697 5.253 26.450 1.00 11.65 44 ILE B C 1
ATOM 1516 O O . ILE B 1 44 ? 5.152 4.498 27.326 1.00 12.25 44 ILE B O 1
ATOM 1521 N N . ILE B 1 45 ? 5.471 5.816 25.522 1.00 11.59 45 ILE B N 1
ATOM 1522 C CA . ILE B 1 45 ? 6.921 5.580 25.515 1.00 11.48 45 ILE B CA 1
ATOM 1523 C C . ILE B 1 45 ? 7.526 5.894 26.886 1.00 11.55 45 ILE B C 1
ATOM 1524 O O . ILE B 1 45 ? 8.329 5.113 27.437 1.00 12.73 45 ILE B O 1
ATOM 1529 N N . ASN B 1 46 ? 7.118 7.029 27.442 1.00 11.47 46 ASN B N 1
ATOM 1530 C CA . ASN B 1 46 ? 7.680 7.507 28.700 1.00 11.31 46 ASN B CA 1
ATOM 1531 C C . ASN B 1 46 ? 7.107 6.884 29.970 1.00 11.86 46 ASN B C 1
ATOM 1532 O O . ASN B 1 46 ? 7.520 7.239 31.065 1.00 11.65 46 ASN B O 1
ATOM 1537 N N . GLY B 1 47 ? 6.149 5.966 29.816 1.00 11.77 47 GLY B N 1
ATOM 1538 C CA . GLY B 1 47 ? 5.602 5.245 30.961 1.00 12.87 47 GLY B CA 1
ATOM 1539 C C . GLY B 1 47 ? 4.707 6.096 31.847 1.00 13.19 47 GLY B C 1
ATOM 1540 O O . GLY B 1 47 ? 4.473 5.765 33.021 1.00 13.57 47 GLY B O 1
ATOM 1541 N N . CYS B 1 48 ? 4.186 7.174 31.272 1.00 13.34 48 CYS B N 1
ATOM 1542 C CA . CYS B 1 48 ? 3.392 8.133 32.038 1.00 13.26 48 CYS B CA 1
ATOM 1543 C C . CYS B 1 48 ? 1.910 7.787 32.031 1.00 13.38 48 CYS B C 1
ATOM 1544 O O . CYS B 1 48 ? 1.180 8.201 31.128 1.00 13.30 48 CYS B O 1
ATOM 1547 N N . ALA B 1 49 ? 1.479 7.041 33.044 1.00 13.02 49 ALA B N 1
ATOM 1548 C CA . ALA B 1 49 ? 0.074 6.651 33.193 1.00 13.21 49 ALA B CA 1
ATOM 1549 C C . ALA B 1 49 ? -0.805 7.874 33.416 1.00 13.71 49 ALA B C 1
ATOM 1550 O O . ALA B 1 49 ? -1.942 7.915 32.945 1.00 13.32 49 ALA B O 1
ATOM 1552 N N . PHE B 1 50 ? -0.286 8.863 34.143 1.00 14.01 50 PHE B N 1
ATOM 1553 C CA . PHE B 1 50 ? -1.071 10.085 34.381 1.00 14.76 50 PHE B CA 1
ATOM 1554 C C . PHE B 1 50 ? -1.498 10.714 33.052 1.00 14.94 50 PHE B C 1
ATOM 1555 O O . PHE B 1 50 ? -2.673 11.057 32.858 1.00 15.70 50 PHE B O 1
ATOM 1563 N N . CYS B 1 51 ? -0.547 10.851 32.133 1.00 15.09 51 CYS B N 1
ATOM 1564 C CA . CYS B 1 51 ? -0.838 11.478 30.861 1.00 15.27 51 CYS B CA 1
ATOM 1565 C C . CYS B 1 51 ? -1.561 10.527 29.907 1.00 15.18 51 CYS B C 1
ATOM 1566 O O . CYS B 1 51 ? -2.464 10.946 29.193 1.00 15.17 51 CYS B O 1
ATOM 1569 N N . VAL B 1 52 ? -1.187 9.244 29.895 1.00 14.15 52 VAL B N 1
ATOM 1570 C CA . VAL B 1 52 ? -1.929 8.279 29.064 1.00 14.17 52 VAL B CA 1
ATOM 1571 C C . VAL B 1 52 ? -3.426 8.327 29.398 1.00 14.35 52 VAL B C 1
ATOM 1572 O O . VAL B 1 52 ? -4.264 8.431 28.500 1.00 14.53 52 VAL B O 1
ATOM 1576 N N . ASP B 1 53 ? -3.755 8.269 30.684 1.00 14.83 53 ASP B N 1
ATOM 1577 C CA . ASP B 1 53 ? -5.159 8.296 31.097 1.00 15.42 53 ASP B CA 1
ATOM 1578 C C . ASP B 1 53 ? -5.874 9.531 30.562 1.00 15.93 53 ASP B C 1
ATOM 1579 O O . ASP B 1 53 ? -6.958 9.425 29.991 1.00 15.85 53 ASP B O 1
ATOM 1584 N N . MET B 1 54 ? -5.241 10.694 30.730 1.00 15.92 54 MET B N 1
ATOM 1585 C CA . MET B 1 54 ? -5.827 11.955 30.281 1.00 17.53 54 MET B CA 1
ATOM 1586 C C . MET B 1 54 ? -6.013 11.945 28.772 1.00 17.04 54 MET B C 1
ATOM 1587 O O . MET B 1 54 ? -7.094 12.271 28.267 1.00 17.66 54 MET B O 1
ATOM 1592 N N . HIS B 1 55 ? -4.965 11.555 28.047 1.00 16.36 55 HIS B N 1
ATOM 1593 C CA . HIS B 1 55 ? -4.989 11.664 26.588 1.00 16.77 55 HIS B CA 1
ATOM 1594 C C . HIS B 1 55 ? -5.812 10.596 25.874 1.00 16.27 55 HIS B C 1
ATOM 1595 O O . HIS B 1 55 ? -6.314 10.829 24.773 1.00 17.01 55 HIS B O 1
ATOM 1602 N N . VAL B 1 56 ? -6.005 9.455 26.526 1.00 15.76 56 VAL B N 1
ATOM 1603 C CA . VAL B 1 56 ? -6.948 8.453 26.040 1.00 15.46 56 VAL B CA 1
ATOM 1604 C C . VAL B 1 56 ? -8.357 9.052 26.104 1.00 15.80 56 VAL B C 1
ATOM 1605 O O . VAL B 1 56 ? -9.119 8.978 25.145 1.00 16.23 56 VAL B O 1
ATOM 1609 N N . LYS B 1 57 ? -8.680 9.669 27.240 1.00 16.52 57 LYS B N 1
ATOM 1610 C CA . LYS B 1 57 ? -10.006 10.273 27.436 1.00 17.24 57 LYS B CA 1
ATOM 1611 C C . LYS B 1 57 ? -10.268 11.412 26.460 1.00 18.29 57 LYS B C 1
ATOM 1612 O O . LYS B 1 57 ? -11.358 11.511 25.879 1.00 18.39 57 LYS B O 1
ATOM 1618 N N . GLU B 1 58 ? -9.254 12.247 26.239 1.00 18.28 58 GLU B N 1
ATOM 1619 C CA . GLU B 1 58 ? -9.385 13.356 25.304 1.00 19.55 58 GLU B CA 1
ATOM 1620 C C . GLU B 1 58 ? -9.567 12.868 23.873 1.00 19.16 58 GLU B C 1
ATOM 1621 O O . GLU B 1 58 ? -10.395 13.398 23.135 1.00 19.71 58 GLU B O 1
ATOM 1627 N N . SER B 1 59 ? -8.795 11.849 23.487 1.00 18.27 59 SER B N 1
ATOM 1628 C CA . SER B 1 59 ? -8.905 11.247 22.159 1.00 18.27 59 SER B CA 1
ATOM 1629 C C . SER B 1 59 ? -10.306 10.677 21.917 1.00 18.66 59 SER B C 1
ATOM 1630 O O . SER B 1 59 ? -10.893 10.910 20.867 1.00 18.85 59 SER B O 1
ATOM 1633 N N . ARG B 1 60 ? -10.820 9.949 22.905 1.00 19.32 60 ARG B N 1
ATOM 1634 C CA . ARG B 1 60 ? -12.156 9.356 22.834 1.00 20.21 60 ARG B CA 1
ATOM 1635 C C . ARG B 1 60 ? -13.211 10.459 22.718 1.00 21.14 60 ARG B C 1
ATOM 1636 O O . ARG B 1 60 ? -14.139 10.357 21.906 1.00 21.68 60 ARG B O 1
ATOM 1644 N N . HIS B 1 61 ? -13.055 11.526 23.500 1.00 22.18 61 HIS B N 1
ATOM 1645 C CA . HIS B 1 61 ? -14.002 12.655 23.435 1.00 23.55 61 HIS B CA 1
ATOM 1646 C C . HIS B 1 61 ? -14.086 13.259 22.028 1.00 23.72 61 HIS B C 1
ATOM 1647 O O . HIS B 1 61 ? -15.165 13.663 21.583 1.00 23.90 61 HIS B O 1
ATOM 1654 N N . ASP B 1 62 ? -12.950 13.295 21.329 1.00 23.23 62 ASP B N 1
ATOM 1655 C CA . ASP B 1 62 ? -12.867 13.853 19.981 1.00 23.48 62 ASP B CA 1
ATOM 1656 C C . ASP B 1 62 ? -13.183 12.839 18.882 1.00 22.94 62 ASP B C 1
ATOM 1657 O O . ASP B 1 62 ? -12.987 13.115 17.693 1.00 23.02 62 ASP B O 1
ATOM 1662 N N . GLY B 1 63 ? -13.662 11.665 19.285 1.00 22.26 63 GLY B N 1
ATOM 1663 C CA . GLY B 1 63 ? -14.209 10.700 18.346 1.00 21.62 63 GLY B CA 1
ATOM 1664 C C . GLY B 1 63 ? -13.225 9.751 17.707 1.00 21.35 63 GLY B C 1
ATOM 1665 O O . GLY B 1 63 ? -13.558 9.063 16.748 1.00 21.74 63 GLY B O 1
ATOM 1666 N N . LEU B 1 64 ? -12.003 9.700 18.230 1.00 20.42 64 LEU B N 1
ATOM 1667 C CA . LEU B 1 64 ? -11.040 8.729 17.731 1.00 20.44 64 LEU B CA 1
ATOM 1668 C C . LEU B 1 64 ? -11.426 7.319 18.185 1.00 19.77 64 LEU B C 1
ATOM 1669 O O . LEU B 1 64 ? -11.887 7.123 19.310 1.00 20.28 64 LEU B O 1
ATOM 1674 N N . SER B 1 65 ? -11.246 6.344 17.300 1.00 19.66 65 SER B N 1
ATOM 1675 C CA . SER B 1 65 ? -11.693 4.971 17.561 1.00 19.88 65 SER B CA 1
ATOM 1676 C C . SER B 1 65 ? -10.918 4.301 18.695 1.00 19.90 65 SER B C 1
ATOM 1677 O O . SER B 1 65 ? -9.759 4.645 18.967 1.00 19.89 65 SER B O 1
ATOM 1680 N N . GLU B 1 66 ? -11.546 3.317 19.330 1.00 19.53 66 GLU B N 1
ATOM 1681 C CA . GLU B 1 66 ? -10.882 2.566 20.394 1.00 19.49 66 GLU B CA 1
ATOM 1682 C C . GLU B 1 66 ? -9.631 1.831 19.888 1.00 19.08 66 GLU B C 1
ATOM 1683 O O . GLU B 1 66 ? -8.647 1.719 20.621 1.00 18.93 66 GLU B O 1
ATOM 1689 N N . GLN B 1 67 ? -9.669 1.332 18.649 1.00 18.52 67 GLN B N 1
ATOM 1690 C CA . GLN B 1 67 ? -8.489 0.716 18.034 1.00 18.47 67 GLN B CA 1
ATOM 1691 C C . GLN B 1 67 ? -7.350 1.715 17.870 1.00 17.95 67 GLN B C 1
ATOM 1692 O O . GLN B 1 67 ? -6.206 1.420 18.202 1.00 18.01 67 GLN B O 1
ATOM 1698 N N . TRP B 1 68 ? -7.672 2.894 17.356 1.00 17.12 68 TRP B N 1
ATOM 1699 C CA . TRP B 1 68 ? -6.682 3.960 17.193 1.00 15.95 68 TRP B CA 1
ATOM 1700 C C . TRP B 1 68 ? -6.021 4.247 18.539 1.00 16.05 68 TRP B C 1
ATOM 1701 O O . TRP B 1 68 ? -4.807 4.413 18.614 1.00 15.53 68 TRP B O 1
ATOM 1712 N N . ILE B 1 69 ? -6.820 4.252 19.607 1.00 16.01 69 ILE B N 1
ATOM 1713 C CA . ILE B 1 69 ? -6.310 4.553 20.951 1.00 16.30 69 ILE B CA 1
ATOM 1714 C C . ILE B 1 69 ? -5.493 3.387 21.508 1.00 16.33 69 ILE B C 1
ATOM 1715 O O . ILE B 1 69 ? -4.361 3.570 21.968 1.00 16.21 69 ILE B O 1
ATOM 1720 N N . ASN B 1 70 ? -6.062 2.185 21.445 1.00 16.55 70 ASN B N 1
ATOM 1721 C CA . ASN B 1 70 ? -5.426 1.014 22.045 1.00 17.10 70 ASN B CA 1
ATOM 1722 C C . ASN B 1 70 ? -4.208 0.468 21.345 1.00 16.66 70 ASN B C 1
ATOM 1723 O O . ASN B 1 70 ? -3.375 -0.171 21.972 1.00 17.74 70 ASN B O 1
ATOM 1728 N N . LEU B 1 71 ? -4.099 0.705 20.044 1.00 15.14 71 LEU B N 1
ATOM 1729 C CA . LEU B 1 71 ? -2.988 0.136 19.283 1.00 15.14 71 LEU B CA 1
ATOM 1730 C C . LEU B 1 71 ? -1.780 1.070 19.240 1.00 14.47 71 LEU B C 1
ATOM 1731 O O . LEU B 1 71 ? -0.740 0.734 18.660 1.00 15.00 71 LEU B O 1
ATOM 1736 N N . MET B 1 72 ? -1.894 2.215 19.920 1.00 14.35 72 MET B N 1
ATOM 1737 C CA . MET B 1 72 ? -0.848 3.233 19.858 1.00 14.05 72 MET B CA 1
ATOM 1738 C C . MET B 1 72 ? 0.450 2.761 20.526 1.00 13.48 72 MET B C 1
ATOM 1739 O O . MET B 1 72 ? 1.546 3.203 20.162 1.00 14.28 72 MET B O 1
ATOM 1744 N N . SER B 1 73 ? 0.316 1.856 21.491 1.00 12.79 73 SER B N 1
ATOM 1745 C CA . SER B 1 73 ? 1.477 1.279 22.168 1.00 12.68 73 SER B CA 1
ATOM 1746 C C . SER B 1 73 ? 2.307 0.374 21.247 1.00 12.72 73 SER B C 1
ATOM 1747 O O . SER B 1 73 ? 3.489 0.083 21.549 1.00 13.21 73 SER B O 1
ATOM 1750 N N . VAL B 1 74 ? 1.686 -0.073 20.152 1.00 11.92 74 VAL B N 1
ATOM 1751 C CA . VAL B 1 74 ? 2.277 -1.091 19.269 1.00 12.45 74 VAL B CA 1
ATOM 1752 C C . VAL B 1 74 ? 2.042 -0.731 17.796 1.00 12.76 74 VAL B C 1
ATOM 1753 O O . VAL B 1 74 ? 1.870 -1.606 16.933 1.00 11.95 74 VAL B O 1
ATOM 1757 N N . TRP B 1 75 ? 2.075 0.570 17.524 1.00 13.08 75 TRP B N 1
ATOM 1758 C CA . TRP B 1 75 ? 1.673 1.118 16.232 1.00 13.60 75 TRP B CA 1
ATOM 1759 C C . TRP B 1 75 ? 2.432 0.564 15.032 1.00 14.31 75 TRP B C 1
ATOM 1760 O O . TRP B 1 75 ? 1.862 0.468 13.946 1.00 13.94 75 TRP B O 1
ATOM 1771 N N . ARG B 1 76 ? 3.713 0.212 15.205 1.00 14.44 76 ARG B N 1
ATOM 1772 C CA . ARG B 1 76 ? 4.505 -0.206 14.039 1.00 15.39 76 ARG B CA 1
ATOM 1773 C C . ARG B 1 76 ? 3.882 -1.380 13.318 1.00 15.59 76 ARG B C 1
ATOM 1774 O O . ARG B 1 76 ? 3.985 -1.477 12.091 1.00 16.36 76 ARG B O 1
ATOM 1782 N N . GLU B 1 77 ? 3.224 -2.252 14.073 1.00 15.70 77 GLU B N 1
ATOM 1783 C CA . GLU B 1 77 ? 2.665 -3.480 13.516 1.00 16.58 77 GLU B CA 1
ATOM 1784 C C . GLU B 1 77 ? 1.155 -3.408 13.254 1.00 16.51 77 GLU B C 1
ATOM 1785 O O . GLU B 1 77 ? 0.543 -4.424 12.909 1.00 16.44 77 GLU B O 1
ATOM 1791 N N . SER B 1 78 ? 0.573 -2.217 13.380 1.00 15.83 78 SER B N 1
ATOM 1792 C CA . SER B 1 78 ? -0.881 -2.045 13.223 1.00 16.42 78 SER B CA 1
ATOM 1793 C C . SER B 1 78 ? -1.289 -1.369 11.926 1.00 16.73 78 SER B C 1
ATOM 1794 O O . SER B 1 78 ? -0.812 -0.276 11.625 1.00 16.40 78 SER B O 1
ATOM 1797 N N . PRO B 1 79 ? -2.196 -2.004 11.165 1.00 16.58 79 PRO B N 1
ATOM 1798 C CA . PRO B 1 79 ? -2.722 -1.380 9.943 1.00 17.28 79 PRO B CA 1
ATOM 1799 C C . PRO B 1 79 ? -3.714 -0.230 10.170 1.00 17.51 79 PRO B C 1
ATOM 1800 O O . PRO B 1 79 ? -4.181 0.386 9.195 1.00 18.37 79 PRO B O 1
ATOM 1804 N N . VAL B 1 80 ? -4.025 0.073 11.430 1.00 17.67 80 VAL B N 1
ATOM 1805 C CA . VAL B 1 80 ? -4.940 1.174 11.761 1.00 18.19 80 VAL B CA 1
ATOM 1806 C C . VAL B 1 80 ? -4.482 2.540 11.231 1.00 18.12 80 VAL B C 1
ATOM 1807 O O . VAL B 1 80 ? -5.301 3.326 10.741 1.00 18.81 80 VAL B O 1
ATOM 1811 N N . TYR B 1 81 ? -3.182 2.820 11.318 1.00 17.33 81 TYR B N 1
ATOM 1812 C CA . TYR B 1 81 ? -2.679 4.183 11.082 1.00 17.30 81 TYR B CA 1
ATOM 1813 C C . TYR B 1 81 ? -2.420 4.506 9.624 1.00 17.39 81 TYR B C 1
ATOM 1814 O O . TYR B 1 81 ? -1.924 3.666 8.877 1.00 18.30 81 TYR B O 1
ATOM 1823 N N . THR B 1 82 ? -2.760 5.728 9.225 1.00 18.01 82 THR B N 1
ATOM 1824 C CA . THR B 1 82 ? -2.511 6.169 7.858 1.00 18.30 82 THR B CA 1
ATOM 1825 C C . THR B 1 82 ? -1.019 6.377 7.644 1.00 18.61 82 THR B C 1
ATOM 1826 O O . THR B 1 82 ? -0.252 6.472 8.608 1.00 18.29 82 THR B O 1
ATOM 1830 N N . GLU B 1 83 ? -0.601 6.453 6.385 1.00 18.80 83 GLU B N 1
ATOM 1831 C CA . GLU B 1 83 ? 0.806 6.701 6.083 1.00 19.80 83 GLU B CA 1
ATOM 1832 C C . GLU B 1 83 ? 1.306 8.010 6.716 1.00 19.14 83 GLU B C 1
ATOM 1833 O O . GLU B 1 83 ? 2.439 8.070 7.208 1.00 18.94 83 GLU B O 1
ATOM 1839 N N . GLN B 1 84 ? 0.457 9.038 6.726 1.00 18.45 84 GLN B N 1
ATOM 1840 C CA . GLN B 1 84 ? 0.810 10.319 7.354 1.00 18.61 84 GLN B CA 1
ATOM 1841 C C . GLN B 1 84 ? 0.964 10.150 8.861 1.00 17.59 84 GLN B C 1
ATOM 1842 O O . GLN B 1 84 ? 1.900 10.696 9.470 1.00 17.02 84 GLN B O 1
ATOM 1848 N N . GLU B 1 85 ? 0.055 9.391 9.459 1.00 16.60 85 GLU B N 1
ATOM 1849 C CA . GLU B 1 85 ? 0.132 9.129 10.902 1.00 16.37 85 GLU B CA 1
ATOM 1850 C C . GLU B 1 85 ? 1.399 8.356 11.236 1.00 16.20 85 GLU B C 1
ATOM 1851 O O . GLU B 1 85 ? 2.058 8.634 12.249 1.00 16.23 85 GLU B O 1
ATOM 1857 N N . ARG B 1 86 ? 1.731 7.379 10.394 1.00 15.72 86 ARG B N 1
ATOM 1858 C CA . ARG B 1 86 ? 2.974 6.610 10.554 1.00 15.69 86 ARG B CA 1
ATOM 1859 C C . ARG B 1 86 ? 4.229 7.488 10.456 1.00 15.74 86 ARG B C 1
ATOM 1860 O O . ARG B 1 86 ? 5.196 7.267 11.195 1.00 15.63 86 ARG B O 1
ATOM 1868 N N . ALA B 1 87 ? 4.209 8.467 9.550 1.00 15.62 87 ALA B N 1
ATOM 1869 C CA . ALA B 1 87 ? 5.314 9.413 9.396 1.00 16.12 87 ALA B CA 1
ATOM 1870 C C . ALA B 1 87 ? 5.479 10.195 10.688 1.00 15.68 87 ALA B C 1
ATOM 1871 O O . ALA B 1 87 ? 6.594 10.334 11.202 1.00 16.14 87 ALA B O 1
ATOM 1873 N N . LEU B 1 88 ? 4.356 10.665 11.225 1.00 15.47 88 LEU B N 1
ATOM 1874 C CA . LEU B 1 88 ? 4.353 11.411 12.482 1.00 14.54 88 LEU B CA 1
ATOM 1875 C C . LEU B 1 88 ? 4.828 10.533 13.650 1.00 14.52 88 LEU B C 1
ATOM 1876 O O . LEU B 1 88 ? 5.666 10.957 14.444 1.00 14.48 88 LEU B O 1
ATOM 1881 N N . LEU B 1 89 ? 4.307 9.312 13.737 1.00 13.91 89 LEU B N 1
ATOM 1882 C CA . LEU B 1 89 ? 4.682 8.397 14.827 1.00 13.50 89 LEU B CA 1
ATOM 1883 C C . LEU B 1 89 ? 6.185 8.087 14.816 1.00 13.23 89 LEU B C 1
ATOM 1884 O O . LEU B 1 89 ? 6.826 8.026 15.870 1.00 13.55 89 LEU B O 1
ATOM 1889 N N . GLY B 1 90 ? 6.744 7.870 13.627 1.00 13.41 90 GLY B N 1
ATOM 1890 C CA . GLY B 1 90 ? 8.182 7.643 13.504 1.00 14.15 90 GLY B CA 1
ATOM 1891 C C . GLY B 1 90 ? 8.968 8.790 14.119 1.00 13.79 90 GLY B C 1
ATOM 1892 O O . GLY B 1 90 ? 9.987 8.563 14.782 1.00 14.18 90 GLY B O 1
ATOM 1893 N N . TRP B 1 91 ? 8.480 10.015 13.910 1.00 13.37 91 TRP B N 1
ATOM 1894 C CA . TRP B 1 91 ? 9.148 11.210 14.436 1.00 13.06 91 TRP B CA 1
ATOM 1895 C C . TRP B 1 91 ? 8.931 11.347 15.935 1.00 13.13 91 TRP B C 1
ATOM 1896 O O . TRP B 1 91 ? 9.876 11.619 16.675 1.00 13.38 91 TRP B O 1
ATOM 1907 N N . VAL B 1 92 ? 7.699 11.114 16.392 1.00 12.91 92 VAL B N 1
ATOM 1908 C CA . VAL B 1 92 ? 7.413 11.111 17.832 1.00 12.59 92 VAL B CA 1
ATOM 1909 C C . VAL B 1 92 ? 8.341 10.119 18.543 1.00 12.68 92 VAL B C 1
ATOM 1910 O O . VAL B 1 92 ? 8.945 10.445 19.573 1.00 12.05 92 VAL B O 1
ATOM 1914 N N . ASP B 1 93 ? 8.461 8.907 17.999 1.00 11.87 93 ASP B N 1
ATOM 1915 C CA . ASP B 1 93 ? 9.338 7.910 18.626 1.00 12.56 93 ASP B CA 1
ATOM 1916 C C . ASP B 1 93 ? 10.807 8.355 18.632 1.00 12.73 93 ASP B C 1
ATOM 1917 O O . ASP B 1 93 ? 11.447 8.313 19.684 1.00 13.26 93 ASP B O 1
ATOM 1922 N N . ALA B 1 94 ? 11.319 8.781 17.474 1.00 12.91 94 ALA B N 1
ATOM 1923 C CA . ALA B 1 94 ? 12.729 9.172 17.373 1.00 13.26 94 ALA B CA 1
ATOM 1924 C C . ALA B 1 94 ? 13.086 10.347 18.294 1.00 13.65 94 ALA B C 1
ATOM 1925 O O . ALA B 1 94 ? 14.139 10.339 18.948 1.00 14.57 94 ALA B O 1
ATOM 1927 N N . VAL B 1 95 ? 12.215 11.352 18.329 1.00 13.21 95 VAL B N 1
ATOM 1928 C CA . VAL B 1 95 ? 12.475 12.564 19.106 1.00 13.16 95 VAL B CA 1
ATOM 1929 C C . VAL B 1 95 ? 12.241 12.322 20.594 1.00 12.70 95 VAL B C 1
ATOM 1930 O O . VAL B 1 95 ? 12.974 12.853 21.434 1.00 13.21 95 VAL B O 1
ATOM 1934 N N . THR B 1 96 ? 11.236 11.516 20.932 1.00 12.14 96 THR B N 1
ATOM 1935 C CA . THR B 1 96 ? 11.032 11.168 22.342 1.00 11.84 96 THR B CA 1
ATOM 1936 C C . THR B 1 96 ? 12.258 10.417 22.875 1.00 12.53 96 THR B C 1
ATOM 1937 O O . THR B 1 96 ? 12.672 10.618 24.016 1.00 12.89 96 THR B O 1
ATOM 1941 N N . LYS B 1 97 ? 12.852 9.583 22.034 1.00 12.38 97 LYS B N 1
ATOM 1942 C CA . LYS B 1 97 ? 14.046 8.832 22.418 1.00 13.98 97 LYS B CA 1
ATOM 1943 C C . LYS B 1 97 ? 15.291 9.441 21.774 1.00 13.90 97 LYS B C 1
ATOM 1944 O O . LYS B 1 97 ? 16.144 8.722 21.246 1.00 14.63 97 LYS B O 1
ATOM 1950 N N . ILE B 1 98 ? 15.399 10.765 21.843 1.00 13.65 98 ILE B N 1
ATOM 1951 C CA . ILE B 1 98 ? 16.482 11.498 21.181 1.00 14.68 98 ILE B CA 1
ATOM 1952 C C . ILE B 1 98 ? 17.889 10.987 21.549 1.00 14.97 98 ILE B C 1
ATOM 1953 O O . ILE B 1 98 ? 18.780 10.957 20.698 1.00 15.14 98 ILE B O 1
ATOM 1958 N N . ALA B 1 99 ? 18.084 10.569 22.795 1.00 15.02 99 ALA B N 1
ATOM 1959 C CA . ALA B 1 99 ? 19.428 10.186 23.234 1.00 16.18 99 ALA B CA 1
ATOM 1960 C C . ALA B 1 99 ? 19.898 8.913 22.555 1.00 17.63 99 ALA B C 1
ATOM 1961 O O . ALA B 1 99 ? 21.103 8.727 22.339 1.00 18.31 99 ALA B O 1
ATOM 1963 N N . GLU B 1 100 ? 18.938 8.047 22.230 1.00 18.62 100 GLU B N 1
ATOM 1964 C CA . GLU B 1 100 ? 19.212 6.772 21.571 1.00 21.39 100 GLU B CA 1
ATOM 1965 C C . GLU B 1 100 ? 19.329 6.928 20.061 1.00 20.98 100 GLU B C 1
ATOM 1966 O O . GLU B 1 100 ? 20.235 6.371 19.444 1.00 21.86 100 GLU B O 1
ATOM 1972 N N . THR B 1 101 ? 18.408 7.682 19.464 1.00 20.34 101 THR B N 1
ATOM 1973 C CA . THR B 1 101 ? 18.270 7.704 18.009 1.00 20.17 101 THR B CA 1
ATOM 1974 C C . THR B 1 101 ? 19.034 8.829 17.310 1.00 20.74 101 THR B C 1
ATOM 1975 O O . THR B 1 101 ? 19.414 8.696 16.141 1.00 21.30 101 THR B O 1
ATOM 1979 N N . GLY B 1 102 ? 19.196 9.960 17.991 1.00 20.27 102 GLY B N 1
ATOM 1980 C CA . GLY B 1 102 ? 19.732 11.173 17.358 1.00 21.14 102 GLY B CA 1
ATOM 1981 C C . GLY B 1 102 ? 18.897 11.817 16.251 1.00 21.38 102 GLY B C 1
ATOM 1982 O O . GLY B 1 102 ? 19.416 12.658 15.511 1.00 21.84 102 GLY B O 1
ATOM 1983 N N . ALA B 1 103 ? 17.617 11.438 16.136 1.00 20.86 103 ALA B N 1
ATOM 1984 C CA . ALA B 1 103 ? 16.689 11.942 15.083 1.00 20.89 103 ALA B CA 1
ATOM 1985 C C . ALA B 1 103 ? 17.183 11.732 13.635 1.00 20.51 103 ALA B C 1
ATOM 1986 O O . ALA B 1 103 ? 17.551 12.701 12.944 1.00 20.20 103 ALA B O 1
ATOM 1988 N N . PRO B 1 104 ? 17.174 10.465 13.165 1.00 20.43 104 PRO B N 1
ATOM 1989 C CA . PRO B 1 104 ? 17.794 10.106 11.882 1.00 20.65 104 PRO B CA 1
ATOM 1990 C C . PRO B 1 104 ? 17.199 10.782 10.647 1.00 20.90 104 PRO B C 1
ATOM 1991 O O . PRO B 1 104 ? 16.028 11.173 10.637 1.00 20.04 104 PRO B O 1
ATOM 1995 N N . ASP B 1 105 ? 18.030 10.894 9.609 1.00 21.19 105 ASP B N 1
ATOM 1996 C CA . ASP B 1 105 ? 17.630 11.456 8.325 1.00 21.80 105 ASP B CA 1
ATOM 1997 C C . ASP B 1 105 ? 16.366 10.810 7.785 1.00 21.83 105 ASP B C 1
ATOM 1998 O O . ASP B 1 105 ? 15.474 11.506 7.300 1.00 22.00 105 ASP B O 1
ATOM 2003 N N . ASP B 1 106 ? 16.301 9.484 7.864 1.00 22.16 106 ASP B N 1
ATOM 2004 C CA . ASP B 1 106 ? 15.160 8.736 7.335 1.00 23.06 106 ASP B CA 1
ATOM 2005 C C . ASP B 1 106 ? 13.856 9.174 8.007 1.00 22.09 106 ASP B C 1
ATOM 2006 O O . ASP B 1 106 ? 12.861 9.426 7.327 1.00 22.15 106 ASP B O 1
ATOM 2011 N N . ALA B 1 107 ? 13.875 9.302 9.337 1.00 21.06 107 ALA B N 1
ATOM 2012 C CA . ALA B 1 107 ? 12.688 9.738 10.079 1.00 20.55 107 ALA B CA 1
ATOM 2013 C C . ALA B 1 107 ? 12.283 11.169 9.704 1.00 19.85 107 ALA B C 1
ATOM 2014 O O . ALA B 1 107 ? 11.091 11.485 9.553 1.00 19.36 107 ALA B O 1
ATOM 2016 N N . PHE B 1 108 ? 13.280 12.036 9.555 1.00 19.27 108 PHE B N 1
ATOM 2017 C CA . PHE B 1 108 ? 13.012 13.418 9.196 1.00 19.77 108 PHE B CA 1
ATOM 2018 C C . PHE B 1 108 ? 12.431 13.545 7.784 1.00 20.09 108 PHE B C 1
ATOM 2019 O O . PHE B 1 108 ? 11.435 14.244 7.584 1.00 20.04 108 PHE B O 1
ATOM 2027 N N . GLU B 1 109 ? 13.048 12.858 6.823 1.00 20.89 109 GLU B N 1
ATOM 2028 C CA . GLU B 1 109 ? 12.619 12.932 5.418 1.00 21.91 109 GLU B CA 1
ATOM 2029 C C . GLU B 1 109 ? 11.207 12.377 5.215 1.00 21.60 109 GLU B C 1
ATOM 2030 O O . GLU B 1 109 ? 10.402 12.949 4.470 1.00 21.76 109 GLU B O 1
ATOM 2036 N N . THR B 1 110 ? 10.912 11.269 5.893 1.00 21.34 110 THR B N 1
ATOM 2037 C CA . THR B 1 110 ? 9.574 10.692 5.880 1.00 21.21 110 THR B CA 1
ATOM 2038 C C . THR B 1 110 ? 8.548 11.690 6.434 1.00 20.84 110 THR B C 1
ATOM 2039 O O . THR B 1 110 ? 7.475 11.875 5.858 1.00 20.38 110 THR B O 1
ATOM 2043 N N . LEU B 1 111 ? 8.892 12.357 7.538 1.00 20.20 111 LEU B N 1
ATOM 2044 C CA . LEU B 1 111 ? 8.017 13.389 8.090 1.00 20.14 111 LEU B CA 1
ATOM 2045 C C . LEU B 1 111 ? 7.813 14.540 7.093 1.00 20.40 111 LEU B C 1
ATOM 2046 O O . LEU B 1 111 ? 6.696 15.022 6.902 1.00 19.73 111 LEU B O 1
ATOM 2051 N N . ARG B 1 112 ? 8.900 14.941 6.443 1.00 21.12 112 ARG B N 1
ATOM 2052 C CA . ARG B 1 112 ? 8.872 16.020 5.459 1.00 22.61 112 ARG B CA 1
ATOM 2053 C C . ARG B 1 112 ? 7.931 15.752 4.280 1.00 22.57 112 ARG B C 1
ATOM 2054 O O . ARG B 1 112 ? 7.391 16.689 3.686 1.00 23.01 112 ARG B O 1
ATOM 2062 N N . ALA B 1 113 ? 7.750 14.476 3.948 1.00 22.61 113 ALA B N 1
ATOM 2063 C CA . ALA B 1 113 ? 6.874 14.074 2.846 1.00 22.98 113 ALA B CA 1
ATOM 2064 C C . ALA B 1 113 ? 5.398 14.334 3.146 1.00 23.13 113 ALA B C 1
ATOM 2065 O O . ALA B 1 113 ? 4.568 14.317 2.234 1.00 24.09 113 ALA B O 1
ATOM 2067 N N . HIS B 1 114 ? 5.074 14.594 4.414 1.00 22.44 114 HIS B N 1
ATOM 2068 C CA . HIS B 1 114 ? 3.678 14.698 4.844 1.00 21.86 114 HIS B CA 1
ATOM 2069 C C . HIS B 1 114 ? 3.304 16.000 5.541 1.00 21.52 114 HIS B C 1
ATOM 2070 O O . HIS B 1 114 ? 2.114 16.282 5.716 1.00 21.73 114 HIS B O 1
ATOM 2077 N N . PHE B 1 115 ? 4.310 16.786 5.927 1.00 21.15 115 PHE B N 1
ATOM 2078 C CA . PHE B 1 115 ? 4.097 18.019 6.686 1.00 20.78 115 PHE B CA 1
ATOM 2079 C C . PHE B 1 115 ? 5.009 19.137 6.198 1.00 20.84 115 PHE B C 1
ATOM 2080 O O . PHE B 1 115 ? 6.141 18.880 5.784 1.00 21.25 115 PHE B O 1
ATOM 2088 N N . SER B 1 116 ? 4.520 20.375 6.270 1.00 21.29 116 SER B N 1
ATOM 2089 C CA . SER B 1 116 ? 5.338 21.550 5.963 1.00 22.13 116 SER B CA 1
ATOM 2090 C C . SER B 1 116 ? 6.354 21.779 7.069 1.00 22.45 116 SER B C 1
ATOM 2091 O O . SER B 1 116 ? 6.178 21.286 8.188 1.00 21.74 116 SER B O 1
ATOM 2094 N N . ASP B 1 117 ? 7.387 22.562 6.769 1.00 22.84 117 ASP B N 1
ATOM 2095 C CA . ASP B 1 117 ? 8.407 22.890 7.765 1.00 23.50 117 ASP B CA 1
ATOM 2096 C C . ASP B 1 117 ? 7.783 23.590 8.979 1.00 23.48 117 ASP B C 1
ATOM 2097 O O . ASP B 1 117 ? 8.140 23.287 10.121 1.00 23.18 117 ASP B O 1
ATOM 2102 N N . GLU B 1 118 ? 6.844 24.509 8.731 1.00 23.41 118 GLU B N 1
ATOM 2103 C CA . GLU B 1 118 ? 6.101 25.168 9.808 1.00 23.68 118 GLU B CA 1
ATOM 2104 C C . GLU B 1 118 ? 5.381 24.146 10.696 1.00 22.42 118 GLU B C 1
ATOM 2105 O O . GLU B 1 118 ? 5.442 24.237 11.926 1.00 21.77 118 GLU B O 1
ATOM 2111 N N . GLU B 1 119 ? 4.699 23.184 10.071 1.00 21.64 119 GLU B N 1
ATOM 2112 C CA . GLU B 1 119 ? 4.013 22.120 10.823 1.00 21.14 119 GLU B CA 1
ATOM 2113 C C . GLU B 1 119 ? 5.002 21.268 11.605 1.00 19.97 119 GLU B C 1
ATOM 2114 O O . GLU B 1 119 ? 4.726 20.889 12.744 1.00 19.97 119 GLU B O 1
ATOM 2120 N N . ILE B 1 120 ? 6.147 20.975 10.990 1.00 18.64 120 ILE B N 1
ATOM 2121 C CA . ILE B 1 120 ? 7.191 20.180 11.651 1.00 17.75 120 ILE B CA 1
ATOM 2122 C C . ILE B 1 120 ? 7.708 20.883 12.912 1.00 17.33 120 ILE B C 1
ATOM 2123 O O . ILE B 1 120 ? 7.962 20.233 13.933 1.00 16.70 120 ILE B O 1
ATOM 2128 N N . VAL B 1 121 ? 7.858 22.206 12.854 1.00 16.97 121 VAL B N 1
ATOM 2129 C CA . VAL B 1 121 ? 8.275 22.944 14.055 1.00 16.85 121 VAL B CA 1
ATOM 2130 C C . VAL B 1 121 ? 7.227 22.836 15.157 1.00 16.63 121 VAL B C 1
ATOM 2131 O O . VAL B 1 121 ? 7.559 22.576 16.310 1.00 16.59 121 VAL B O 1
ATOM 2135 N N . LYS B 1 122 ? 5.954 23.002 14.794 1.00 16.11 122 LYS B N 1
ATOM 2136 C CA . LYS B 1 122 ? 4.873 22.909 15.771 1.00 16.08 122 LYS B CA 1
ATOM 2137 C C . LYS B 1 122 ? 4.814 21.499 16.375 1.00 15.46 122 LYS B C 1
ATOM 2138 O O . LYS B 1 122 ? 4.656 21.326 17.599 1.00 16.26 122 LYS B O 1
ATOM 2144 N N . ILE B 1 123 ? 4.957 20.500 15.507 1.00 15.00 123 ILE B N 1
ATOM 2145 C CA . ILE B 1 123 ? 4.987 19.093 15.918 1.00 13.97 123 ILE B CA 1
ATOM 2146 C C . ILE B 1 123 ? 6.112 18.853 16.923 1.00 14.31 123 ILE B C 1
ATOM 2147 O O . ILE B 1 123 ? 5.905 18.231 17.977 1.00 13.50 123 ILE B O 1
ATOM 2152 N N . THR B 1 124 ? 7.293 19.379 16.620 1.00 13.58 124 THR B N 1
ATOM 2153 C CA . THR B 1 124 ? 8.469 19.090 17.447 1.00 13.90 124 THR B CA 1
ATOM 2154 C C . THR B 1 124 ? 8.384 19.806 18.798 1.00 14.09 124 THR B C 1
ATOM 2155 O O . THR B 1 124 ? 8.747 19.238 19.836 1.00 13.66 124 THR B O 1
ATOM 2159 N N . VAL B 1 125 ? 7.868 21.035 18.799 1.00 14.05 125 VAL B N 1
ATOM 2160 C CA . VAL B 1 125 ? 7.580 21.728 20.061 1.00 13.75 125 VAL B CA 1
ATOM 2161 C C . VAL B 1 125 ? 6.541 20.946 20.879 1.00 13.15 125 VAL B C 1
ATOM 2162 O O . VAL B 1 125 ? 6.692 20.787 22.102 1.00 12.72 125 VAL B O 1
ATOM 2166 N N . ALA B 1 126 ? 5.494 20.454 20.207 1.00 12.91 126 ALA B N 1
ATOM 2167 C CA . ALA B 1 126 ? 4.477 19.617 20.874 1.00 12.65 126 ALA B CA 1
ATOM 2168 C C . ALA B 1 126 ? 5.089 18.354 21.504 1.00 12.96 126 ALA B C 1
ATOM 2169 O O . ALA B 1 126 ? 4.748 17.985 22.626 1.00 12.93 126 ALA B O 1
ATOM 2171 N N . ILE B 1 127 ? 6.008 17.704 20.791 1.00 12.53 127 ILE B N 1
ATOM 2172 C CA . ILE B 1 127 ? 6.706 16.546 21.365 1.00 12.82 127 ILE B CA 1
ATOM 2173 C C . ILE B 1 127 ? 7.508 16.971 22.602 1.00 12.48 127 ILE B C 1
ATOM 2174 O O . ILE B 1 127 ? 7.509 16.273 23.625 1.00 13.50 127 ILE B O 1
ATOM 2179 N N . GLY B 1 128 ? 8.175 18.124 22.511 1.00 12.33 128 GLY B N 1
ATOM 2180 C CA . GLY B 1 128 ? 8.886 18.675 23.651 1.00 12.00 128 GLY B CA 1
ATOM 2181 C C . GLY B 1 128 ? 7.972 18.882 24.842 1.00 12.01 128 GLY B C 1
ATOM 2182 O O . GLY B 1 128 ? 8.303 18.477 25.960 1.00 12.84 128 GLY B O 1
ATOM 2183 N N . ALA B 1 129 ? 6.820 19.509 24.604 1.00 11.99 129 ALA B N 1
ATOM 2184 C CA . ALA B 1 129 ? 5.854 19.811 25.667 1.00 12.65 129 ALA B CA 1
ATOM 2185 C C . ALA B 1 129 ? 5.390 18.558 26.410 1.00 12.20 129 ALA B C 1
ATOM 2186 O O . ALA B 1 129 ? 5.421 18.511 27.653 1.00 12.51 129 ALA B O 1
ATOM 2188 N N . ILE B 1 130 ? 4.971 17.538 25.664 1.00 12.51 130 ILE B N 1
ATOM 2189 C CA . ILE B 1 130 ? 4.490 16.313 26.324 1.00 11.86 130 ILE B CA 1
ATOM 2190 C C . ILE B 1 130 ? 5.633 15.624 27.062 1.00 12.16 130 ILE B C 1
ATOM 2191 O O . ILE B 1 130 ? 5.442 15.071 28.160 1.00 11.85 130 ILE B O 1
ATOM 2196 N N . ASN B 1 131 ? 6.832 15.699 26.492 1.00 11.51 131 ASN B N 1
ATOM 2197 C CA . ASN B 1 131 ? 7.985 15.120 27.153 1.00 11.69 131 ASN B CA 1
ATOM 2198 C C . ASN B 1 131 ? 8.250 15.798 28.503 1.00 12.56 131 ASN B C 1
ATOM 2199 O O . ASN B 1 131 ? 8.691 15.150 29.465 1.00 13.43 131 ASN B O 1
ATOM 2204 N N . THR B 1 132 ? 7.950 17.093 28.576 1.00 12.02 132 THR B N 1
ATOM 2205 C CA . THR B 1 132 ? 8.046 17.818 29.841 1.00 12.92 132 THR B CA 1
ATOM 2206 C C . THR B 1 132 ? 6.968 17.377 30.835 1.00 12.91 132 THR B C 1
ATOM 2207 O O . THR B 1 132 ? 7.286 17.059 31.993 1.00 12.85 132 THR B O 1
ATOM 2211 N N . TRP B 1 133 ? 5.706 17.330 30.398 1.00 13.22 133 TRP B N 1
ATOM 2212 C CA . TRP B 1 133 ? 4.611 16.847 31.262 1.00 13.76 133 TRP B CA 1
ATOM 2213 C C . TRP B 1 133 ? 4.898 15.446 31.792 1.00 13.07 133 TRP B C 1
ATOM 2214 O O . TRP B 1 133 ? 4.685 15.143 32.980 1.00 12.36 133 TRP B O 1
ATOM 2225 N N . ASN B 1 134 ? 5.389 14.579 30.910 1.00 12.15 134 ASN B N 1
ATOM 2226 C CA . ASN B 1 134 ? 5.668 13.203 31.312 1.00 12.26 134 ASN B CA 1
ATOM 2227 C C . ASN B 1 134 ? 6.734 13.159 32.404 1.00 11.33 134 ASN B C 1
ATOM 2228 O O . ASN B 1 134 ? 6.658 12.363 33.342 1.00 12.10 134 ASN B O 1
ATOM 2233 N N . ARG B 1 135 ? 7.749 14.011 32.271 1.00 12.08 135 ARG B N 1
ATOM 2234 C CA . ARG B 1 135 ? 8.815 14.026 33.260 1.00 11.55 135 ARG B CA 1
ATOM 2235 C C . ARG B 1 135 ? 8.327 14.559 34.601 1.00 12.21 135 ARG B C 1
ATOM 2236 O O . ARG B 1 135 ? 8.709 14.038 35.642 1.00 12.27 135 ARG B O 1
ATOM 2244 N N . ILE B 1 136 ? 7.452 15.562 34.560 1.00 12.44 136 ILE B N 1
ATOM 2245 C CA . ILE B 1 136 ? 6.852 16.102 35.778 1.00 12.71 136 ILE B CA 1
ATOM 2246 C C . ILE B 1 136 ? 5.947 15.063 36.440 1.00 12.79 136 ILE B C 1
ATOM 2247 O O . ILE B 1 136 ? 6.082 14.775 37.631 1.00 12.22 136 ILE B O 1
ATOM 2252 N N . ALA B 1 137 ? 5.036 14.486 35.656 1.00 12.76 137 ALA B N 1
ATOM 2253 C CA . ALA B 1 137 ? 4.052 13.550 36.233 1.00 13.23 137 ALA B CA 1
ATOM 2254 C C . ALA B 1 137 ? 4.685 12.252 36.736 1.00 13.42 137 ALA B C 1
ATOM 2255 O O . ALA B 1 137 ? 4.385 11.811 37.842 1.00 13.91 137 ALA B O 1
ATOM 2257 N N . VAL B 1 138 ? 5.552 11.628 35.937 1.00 13.04 138 VAL B N 1
ATOM 2258 C CA . VAL B 1 138 ? 6.246 10.429 36.428 1.00 13.76 138 VAL B CA 1
ATOM 2259 C C . VAL B 1 138 ? 7.190 10.790 37.587 1.00 13.24 138 VAL B C 1
ATOM 2260 O O . VAL B 1 138 ? 7.241 10.097 38.611 1.00 13.56 138 VAL B O 1
ATOM 2264 N N . GLY B 1 139 ? 7.925 11.885 37.417 1.00 13.04 139 GLY B N 1
ATOM 2265 C CA . GLY B 1 139 ? 8.872 12.349 38.423 1.00 13.09 139 GLY B CA 1
ATOM 2266 C C . GLY B 1 139 ? 8.217 12.563 39.778 1.00 13.37 139 GLY B C 1
ATOM 2267 O O . GLY B 1 139 ? 8.823 12.273 40.801 1.00 13.43 139 GLY B O 1
ATOM 2268 N N . PHE B 1 140 ? 6.986 13.083 39.768 1.00 13.05 140 PHE B N 1
ATOM 2269 C CA . PHE B 1 140 ? 6.264 13.426 41.002 1.00 13.44 140 PHE B CA 1
ATOM 2270 C C . PHE B 1 140 ? 5.210 12.396 41.389 1.00 13.97 140 PHE B C 1
ATOM 2271 O O . PHE B 1 140 ? 4.475 12.589 42.355 1.00 14.39 140 PHE B O 1
ATOM 2279 N N . ARG B 1 141 ? 5.170 11.291 40.641 1.00 13.77 141 ARG B N 1
ATOM 2280 C CA . ARG B 1 141 ? 4.217 10.200 40.872 1.00 14.65 141 ARG B CA 1
ATOM 2281 C C . ARG B 1 141 ? 2.779 10.721 40.959 1.00 15.33 141 ARG B C 1
ATOM 2282 O O . ARG B 1 141 ? 2.008 10.340 41.849 1.00 16.49 141 ARG B O 1
ATOM 2290 N N . SER B 1 142 ? 2.422 11.576 40.008 1.00 15.59 142 SER B N 1
ATOM 2291 C CA . SER B 1 142 ? 1.051 12.076 39.911 1.00 16.19 142 SER B CA 1
ATOM 2292 C C . SER B 1 142 ? 0.098 10.915 39.663 1.00 16.85 142 SER B C 1
ATOM 2293 O O . SER B 1 142 ? 0.405 10.001 38.896 1.00 15.66 142 SER B O 1
ATOM 2296 N N . GLN B 1 143 ? -1.051 10.947 40.335 1.00 17.04 143 GLN B N 1
ATOM 2297 C CA . GLN B 1 143 ? -2.018 9.843 40.294 1.00 17.82 143 GLN B CA 1
ATOM 2298 C C . GLN B 1 143 ? -3.250 10.219 39.491 1.00 18.14 143 GLN B C 1
ATOM 2299 O O . GLN B 1 143 ? -3.965 11.160 39.858 1.00 19.00 143 GLN B O 1
ATOM 2305 N N . HIS B 1 144 ? -3.517 9.486 38.409 1.00 17.95 144 HIS B N 1
ATOM 2306 C CA . HIS B 1 144 ? -4.706 9.782 37.598 1.00 18.10 144 HIS B CA 1
ATOM 2307 C C . HIS B 1 144 ? -5.987 9.320 38.302 1.00 18.36 144 HIS B C 1
ATOM 2308 O O . HIS B 1 144 ? -5.931 8.453 39.172 1.00 18.52 144 HIS B O 1
ATOM 2315 N N . PRO B 1 145 ? -7.133 9.935 37.961 1.00 19.29 145 PRO B N 1
ATOM 2316 C CA . PRO B 1 145 ? -8.380 9.474 38.588 1.00 19.94 145 PRO B CA 1
ATOM 2317 C C . PRO B 1 145 ? -8.775 8.062 38.148 1.00 20.62 145 PRO B C 1
ATOM 2318 O O . PRO B 1 145 ? -8.523 7.679 37.001 1.00 20.16 145 PRO B O 1
ATOM 2322 N N . VAL B 1 146 ? -9.381 7.307 39.063 1.00 21.89 146 VAL B N 1
ATOM 2323 C CA . VAL B 1 146 ? -9.851 5.954 38.755 1.00 23.23 146 VAL B CA 1
ATOM 2324 C C . VAL B 1 146 ? -11.374 5.887 38.810 1.00 23.99 146 VAL B C 1
ATOM 2325 O O . VAL B 1 146 ? -11.972 6.326 39.793 1.00 24.96 146 VAL B O 1
ATOM 2329 N N . LYS C 1 2 ? 1.185 -7.346 2.965 1.00 28.45 2 LYS C N 1
ATOM 2330 C CA . LYS C 1 2 ? 1.760 -6.993 4.300 1.00 28.18 2 LYS C CA 1
ATOM 2331 C C . LYS C 1 2 ? 2.145 -8.234 5.115 1.00 27.03 2 LYS C C 1
ATOM 2332 O O . LYS C 1 2 ? 3.160 -8.230 5.803 1.00 27.64 2 LYS C O 1
ATOM 2338 N N . THR C 1 3 ? 1.340 -9.290 5.012 1.00 25.41 3 THR C N 1
ATOM 2339 C CA . THR C 1 3 ? 1.565 -10.545 5.740 1.00 23.53 3 THR C CA 1
ATOM 2340 C C . THR C 1 3 ? 2.705 -11.339 5.094 1.00 22.34 3 THR C C 1
ATOM 2341 O O . THR C 1 3 ? 2.749 -11.479 3.870 1.00 22.56 3 THR C O 1
ATOM 2345 N N . ARG C 1 4 ? 3.612 -11.874 5.910 1.00 19.80 4 ARG C N 1
ATOM 2346 C CA . ARG C 1 4 ? 4.707 -12.699 5.397 1.00 18.67 4 ARG C CA 1
ATOM 2347 C C . ARG C 1 4 ? 4.278 -14.148 5.177 1.00 18.46 4 ARG C C 1
ATOM 2348 O O . ARG C 1 4 ? 4.570 -14.745 4.136 1.00 18.58 4 ARG C O 1
ATOM 2356 N N . ILE C 1 5 ? 3.610 -14.716 6.175 1.00 17.64 5 ILE C N 1
ATOM 2357 C CA . ILE C 1 5 ? 3.167 -16.108 6.117 1.00 17.82 5 ILE C CA 1
ATOM 2358 C C . ILE C 1 5 ? 1.819 -16.279 6.812 1.00 18.54 5 ILE C C 1
ATOM 2359 O O . ILE C 1 5 ? 1.631 -15.793 7.926 1.00 18.22 5 ILE C O 1
ATOM 2364 N N . ASN C 1 6 ? 0.894 -16.959 6.141 1.00 20.02 6 ASN C N 1
ATOM 2365 C CA . ASN C 1 6 ? -0.331 -17.447 6.769 1.00 21.77 6 ASN C CA 1
ATOM 2366 C C . ASN C 1 6 ? 0.033 -18.777 7.395 1.00 22.02 6 ASN C C 1
ATOM 2367 O O . ASN C 1 6 ? 0.036 -19.832 6.738 1.00 22.10 6 ASN C O 1
ATOM 2372 N N . TYR C 1 7 ? 0.360 -18.720 8.677 1.00 23.11 7 TYR C N 1
ATOM 2373 C CA . TYR C 1 7 ? 0.947 -19.863 9.346 1.00 23.93 7 TYR C CA 1
ATOM 2374 C C . TYR C 1 7 ? -0.027 -21.042 9.478 1.00 23.78 7 TYR C C 1
ATOM 2375 O O . TYR C 1 7 ? 0.390 -22.197 9.368 1.00 23.56 7 TYR C O 1
ATOM 2384 N N . ALA C 1 8 ? -1.319 -20.757 9.663 1.00 23.69 8 ALA C N 1
ATOM 2385 C CA . ALA C 1 8 ? -2.315 -21.837 9.758 1.00 24.03 8 ALA C CA 1
ATOM 2386 C C . ALA C 1 8 ? -2.393 -22.628 8.447 1.00 24.37 8 ALA C C 1
ATOM 2387 O O . ALA C 1 8 ? -2.602 -23.845 8.454 1.00 24.77 8 ALA C O 1
ATOM 2389 N N . LYS C 1 9 ? -2.206 -21.925 7.331 1.00 24.26 9 LYS C N 1
ATOM 2390 C CA . LYS C 1 9 ? -2.211 -22.544 6.011 1.00 24.54 9 LYS C CA 1
ATOM 2391 C C . LYS C 1 9 ? -0.862 -23.199 5.673 1.00 23.78 9 LYS C C 1
ATOM 2392 O O . LYS C 1 9 ? -0.827 -24.284 5.088 1.00 23.84 9 LYS C O 1
ATOM 2398 N N . ALA C 1 10 ? 0.246 -22.550 6.042 1.00 22.44 10 ALA C N 1
ATOM 2399 C CA . ALA C 1 10 ? 1.572 -23.072 5.696 1.00 21.51 10 ALA C CA 1
ATOM 2400 C C . ALA C 1 10 ? 1.941 -24.343 6.470 1.00 20.88 10 ALA C C 1
ATOM 2401 O O . ALA C 1 10 ? 2.579 -25.242 5.927 1.00 20.54 10 ALA C O 1
ATOM 2403 N N . SER C 1 11 ? 1.549 -24.408 7.738 1.00 20.83 11 SER C N 1
ATOM 2404 C CA . SER C 1 11 ? 1.716 -25.636 8.520 1.00 20.86 11 SER C CA 1
ATOM 2405 C C . SER C 1 11 ? 0.538 -25.880 9.461 1.00 21.13 11 SER C C 1
ATOM 2406 O O . SER C 1 11 ? 0.579 -25.501 10.629 1.00 20.56 11 SER C O 1
ATOM 2409 N N . PRO C 1 12 ? -0.531 -26.514 8.951 1.00 21.63 12 PRO C N 1
ATOM 2410 C CA . PRO C 1 12 ? -1.665 -26.838 9.827 1.00 21.98 12 PRO C CA 1
ATOM 2411 C C . PRO C 1 12 ? -1.280 -27.624 11.089 1.00 22.23 12 PRO C C 1
ATOM 2412 O O . PRO C 1 12 ? -1.883 -27.410 12.142 1.00 22.95 12 PRO C O 1
ATOM 2416 N N . GLU C 1 13 ? -0.296 -28.513 10.977 1.00 22.29 13 GLU C N 1
ATOM 2417 C CA . GLU C 1 13 ? 0.145 -29.356 12.091 1.00 22.93 13 GLU C CA 1
ATOM 2418 C C . GLU C 1 13 ? 0.795 -28.522 13.205 1.00 22.51 13 GLU C C 1
ATOM 2419 O O . GLU C 1 13 ? 0.468 -28.687 14.384 1.00 22.29 13 GLU C O 1
ATOM 2425 N N . ALA C 1 14 ? 1.711 -27.625 12.828 1.00 21.68 14 ALA C N 1
ATOM 2426 C CA . ALA C 1 14 ? 2.346 -26.730 13.807 1.00 21.37 14 ALA C CA 1
ATOM 2427 C C . ALA C 1 14 ? 1.336 -25.791 14.460 1.00 21.49 14 ALA C C 1
ATOM 2428 O O . ALA C 1 14 ? 1.399 -25.535 15.672 1.00 21.22 14 ALA C O 1
ATOM 2430 N N . PHE C 1 15 ? 0.407 -25.274 13.658 1.00 21.58 15 PHE C N 1
ATOM 2431 C CA . PHE C 1 15 ? -0.687 -24.449 14.165 1.00 22.25 15 PHE C CA 1
ATOM 2432 C C . PHE C 1 15 ? -1.535 -25.197 15.199 1.00 22.39 15 PHE C C 1
ATOM 2433 O O . PHE C 1 15 ? -1.821 -24.661 16.271 1.00 22.72 15 PHE C O 1
ATOM 2441 N N . LYS C 1 16 ? -1.919 -26.433 14.879 1.00 22.38 16 LYS C N 1
ATOM 2442 C CA . LYS C 1 16 ? -2.668 -27.270 15.821 1.00 22.81 16 LYS C CA 1
ATOM 2443 C C . LYS C 1 16 ? -1.896 -27.470 17.128 1.00 22.13 16 LYS C C 1
ATOM 2444 O O . LYS C 1 16 ? -2.497 -27.467 18.208 1.00 22.24 16 LYS C O 1
ATOM 2450 N N . ALA C 1 17 ? -0.571 -27.630 17.035 1.00 20.94 17 ALA C N 1
ATOM 2451 C CA . ALA C 1 17 ? 0.243 -27.848 18.232 1.00 20.20 17 ALA C CA 1
ATOM 2452 C C . ALA C 1 17 ? 0.243 -26.614 19.132 1.00 19.70 17 ALA C C 1
ATOM 2453 O O . ALA C 1 17 ? 0.097 -26.722 20.351 1.00 18.91 17 ALA C O 1
ATOM 2455 N N . VAL C 1 18 ? 0.386 -25.431 18.536 1.00 19.63 18 VAL C N 1
ATOM 2456 C CA . VAL C 1 18 ? 0.350 -24.206 19.339 1.00 19.84 18 VAL C CA 1
ATOM 2457 C C . VAL C 1 18 ? -1.055 -23.989 19.909 1.00 19.69 18 VAL C C 1
ATOM 2458 O O . VAL C 1 18 ? -1.203 -23.582 21.062 1.00 19.96 18 VAL C O 1
ATOM 2462 N N . MET C 1 19 ? -2.078 -24.301 19.115 1.00 20.06 19 MET C N 1
ATOM 2463 C CA . MET C 1 19 ? -3.463 -24.192 19.579 1.00 20.27 19 MET C CA 1
ATOM 2464 C C . MET C 1 19 ? -3.748 -25.103 20.769 1.00 19.85 19 MET C C 1
ATOM 2465 O O . MET C 1 19 ? -4.528 -24.736 21.654 1.00 19.88 19 MET C O 1
ATOM 2470 N N . ALA C 1 20 ? -3.129 -26.284 20.785 1.00 19.16 20 ALA C N 1
ATOM 2471 C CA . ALA C 1 20 ? -3.287 -27.231 21.894 1.00 18.61 20 ALA C CA 1
ATOM 2472 C C . ALA C 1 20 ? -2.791 -26.591 23.195 1.00 18.56 20 ALA C C 1
ATOM 2473 O O . ALA C 1 20 ? -3.460 -26.657 24.221 1.00 18.99 20 ALA C O 1
ATOM 2475 N N . LEU C 1 21 ? -1.627 -25.942 23.140 1.00 17.80 21 LEU C N 1
ATOM 2476 C CA . LEU C 1 21 ? -1.109 -25.247 24.322 1.00 17.55 21 LEU C CA 1
ATOM 2477 C C . LEU C 1 21 ? -2.035 -24.081 24.711 1.00 17.86 21 LEU C C 1
ATOM 2478 O O . LEU C 1 21 ? -2.320 -23.857 25.895 1.00 17.95 21 LEU C O 1
ATOM 2483 N N . GLU C 1 22 ? -2.499 -23.344 23.708 1.00 18.36 22 GLU C N 1
ATOM 2484 C CA . GLU C 1 22 ? -3.443 -22.249 23.918 1.00 19.23 22 GLU C CA 1
ATOM 2485 C C . GLU C 1 22 ? -4.720 -22.733 24.597 1.00 19.38 22 GLU C C 1
ATOM 2486 O O . GLU C 1 22 ? -5.233 -22.075 25.515 1.00 19.25 22 GLU C O 1
ATOM 2492 N N . ASN C 1 23 ? -5.233 -23.873 24.137 1.00 19.73 23 ASN C N 1
ATOM 2493 C CA . ASN C 1 23 ? -6.459 -24.424 24.710 1.00 20.08 23 ASN C CA 1
ATOM 2494 C C . ASN C 1 23 ? -6.241 -24.849 26.162 1.00 19.63 23 ASN C C 1
ATOM 2495 O O . ASN C 1 23 ? -7.135 -24.685 27.008 1.00 19.39 23 ASN C O 1
ATOM 2500 N N . TYR C 1 24 ? -5.051 -25.365 26.469 1.00 18.32 24 TYR C N 1
ATOM 2501 C CA . TYR C 1 24 ? -4.742 -25.631 27.865 1.00 18.19 24 TYR C CA 1
ATOM 2502 C C . TYR C 1 24 ? -4.823 -24.348 28.695 1.00 18.09 24 TYR C C 1
ATOM 2503 O O . TYR C 1 24 ? -5.489 -24.320 29.732 1.00 17.86 24 TYR C O 1
ATOM 2512 N N . VAL C 1 25 ? -4.118 -23.302 28.256 1.00 17.84 25 VAL C N 1
ATOM 2513 C CA . VAL C 1 25 ? -4.070 -22.046 29.014 1.00 18.47 25 VAL C CA 1
ATOM 2514 C C . VAL C 1 25 ? -5.484 -21.525 29.304 1.00 18.88 25 VAL C C 1
ATOM 2515 O O . VAL C 1 25 ? -5.821 -21.225 30.449 1.00 18.83 25 VAL C O 1
ATOM 2519 N N . GLN C 1 26 ? -6.310 -21.483 28.266 1.00 19.46 26 GLN C N 1
ATOM 2520 C CA . GLN C 1 26 ? -7.684 -20.996 28.351 1.00 20.16 26 GLN C CA 1
ATOM 2521 C C . GLN C 1 26 ? -8.509 -21.750 29.387 1.00 19.75 26 GLN C C 1
ATOM 2522 O O . GLN C 1 26 ? -9.390 -21.169 30.035 1.00 20.11 26 GLN C O 1
ATOM 2528 N N . SER C 1 27 ? -8.228 -23.039 29.545 1.00 19.00 27 SER C N 1
ATOM 2529 C CA . SER C 1 27 ? -9.013 -23.870 30.463 1.00 19.38 27 SER C CA 1
ATOM 2530 C C . SER C 1 27 ? -8.207 -24.278 31.695 1.00 18.73 27 SER C C 1
ATOM 2531 O O . SER C 1 27 ? -8.532 -25.253 32.358 1.00 18.74 27 SER C O 1
ATOM 2534 N N . SER C 1 28 ? -7.161 -23.517 32.007 1.00 18.80 28 SER C N 1
ATOM 2535 C CA . SER C 1 28 ? -6.256 -23.869 33.102 1.00 19.41 28 SER C CA 1
ATOM 2536 C C . SER C 1 28 ? -6.835 -23.682 34.500 1.00 19.79 28 SER C C 1
ATOM 2537 O O . SER C 1 28 ? -6.294 -24.219 35.463 1.00 20.80 28 SER C O 1
ATOM 2540 N N . GLY C 1 29 ? -7.913 -22.912 34.611 1.00 20.27 29 GLY C N 1
ATOM 2541 C CA . GLY C 1 29 ? -8.516 -22.643 35.916 1.00 20.69 29 GLY C CA 1
ATOM 2542 C C . GLY C 1 29 ? -8.110 -21.290 36.471 1.00 20.86 29 GLY C C 1
ATOM 2543 O O . GLY C 1 29 ? -8.686 -20.825 37.446 1.00 20.72 29 GLY C O 1
ATOM 2544 N N . LEU C 1 30 ? -7.110 -20.652 35.862 1.00 21.16 30 LEU C N 1
ATOM 2545 C CA . LEU C 1 30 ? -6.804 -19.271 36.223 1.00 21.69 30 LEU C CA 1
ATOM 2546 C C . LEU C 1 30 ? -8.002 -18.383 35.917 1.00 21.98 30 LEU C C 1
ATOM 2547 O O . LEU C 1 30 ? -8.692 -18.581 34.899 1.00 21.61 30 LEU C O 1
ATOM 2552 N N . GLU C 1 31 ? -8.242 -17.403 36.790 1.00 22.12 31 GLU C N 1
ATOM 2553 C CA . GLU C 1 31 ? -9.284 -16.407 36.561 1.00 23.77 31 GLU C CA 1
ATOM 2554 C C . GLU C 1 31 ? -9.057 -15.757 35.213 1.00 22.82 31 GLU C C 1
ATOM 2555 O O . GLU C 1 31 ? -7.928 -15.381 34.881 1.00 21.96 31 GLU C O 1
ATOM 2561 N N . HIS C 1 32 ? -10.116 -15.608 34.425 1.00 22.77 32 HIS C N 1
ATOM 2562 C CA . HIS C 1 32 ? -9.934 -15.066 33.083 1.00 22.59 32 HIS C CA 1
ATOM 2563 C C . HIS C 1 32 ? -9.322 -13.665 33.087 1.00 21.34 32 HIS C C 1
ATOM 2564 O O . HIS C 1 32 ? -8.560 -13.326 32.190 1.00 19.98 32 HIS C O 1
ATOM 2571 N N . ARG C 1 33 ? -9.611 -12.879 34.121 1.00 20.43 33 ARG C N 1
ATOM 2572 C CA . ARG C 1 33 ? -8.988 -11.560 34.279 1.00 20.24 33 ARG C CA 1
ATOM 2573 C C . ARG C 1 33 ? -7.455 -11.652 34.243 1.00 18.31 33 ARG C C 1
ATOM 2574 O O . ARG C 1 33 ? -6.791 -10.804 33.628 1.00 17.78 33 ARG C O 1
ATOM 2582 N N . PHE C 1 34 ? -6.906 -12.673 34.899 1.00 16.52 34 PHE C N 1
ATOM 2583 C CA . PHE C 1 34 ? -5.448 -12.825 34.957 1.00 15.90 34 PHE C CA 1
ATOM 2584 C C . PHE C 1 34 ? -4.904 -13.299 33.613 1.00 15.39 34 PHE C C 1
ATOM 2585 O O . PHE C 1 34 ? -3.815 -12.881 33.197 1.00 14.37 34 PHE C O 1
ATOM 2593 N N . ILE C 1 35 ? -5.650 -14.166 32.935 1.00 15.05 35 ILE C N 1
ATOM 2594 C CA . ILE C 1 35 ? -5.266 -14.602 31.592 1.00 15.47 35 ILE C CA 1
ATOM 2595 C C . ILE C 1 35 ? -5.240 -13.416 30.629 1.00 14.76 35 ILE C C 1
ATOM 2596 O O . ILE C 1 35 ? -4.280 -13.235 29.879 1.00 14.37 35 ILE C O 1
ATOM 2601 N N . HIS C 1 36 ? -6.280 -12.580 30.675 1.00 13.93 36 HIS C N 1
ATOM 2602 C CA . HIS C 1 36 ? -6.328 -11.402 29.817 1.00 14.23 36 HIS C CA 1
ATOM 2603 C C . HIS C 1 36 ? -5.159 -10.474 30.097 1.00 13.76 36 HIS C C 1
ATOM 2604 O O . HIS C 1 36 ? -4.556 -9.926 29.174 1.00 13.86 36 HIS C O 1
ATOM 2611 N N . LEU C 1 37 ? -4.865 -10.283 31.379 1.00 13.27 37 LEU C N 1
ATOM 2612 C CA . LEU C 1 37 ? -3.779 -9.398 31.787 1.00 13.48 37 LEU C CA 1
ATOM 2613 C C . LEU C 1 37 ? -2.431 -9.901 31.250 1.00 12.71 37 LEU C C 1
ATOM 2614 O O . LEU C 1 37 ? -1.627 -9.135 30.700 1.00 13.02 37 LEU C O 1
ATOM 2619 N N . ILE C 1 38 ? -2.186 -11.190 31.424 1.00 12.28 38 ILE C N 1
ATOM 2620 C CA . ILE C 1 38 ? -0.937 -11.794 30.955 1.00 11.87 38 ILE C CA 1
ATOM 2621 C C . ILE C 1 38 ? -0.779 -11.603 29.445 1.00 11.60 38 ILE C C 1
ATOM 2622 O O . ILE C 1 38 ? 0.284 -11.157 28.962 1.00 11.89 38 ILE C O 1
ATOM 2627 N N . LYS C 1 39 ? -1.837 -11.943 28.706 1.00 12.13 39 LYS C N 1
ATOM 2628 C CA . LYS C 1 39 ? -1.805 -11.871 27.251 1.00 12.27 39 LYS C CA 1
ATOM 2629 C C . LYS C 1 39 ? -1.655 -10.428 26.749 1.00 12.16 39 LYS C C 1
ATOM 2630 O O . LYS C 1 39 ? -0.844 -10.143 25.857 1.00 12.20 39 LYS C O 1
ATOM 2636 N N . LEU C 1 40 ? -2.408 -9.505 27.335 1.00 11.85 40 LEU C N 1
ATOM 2637 C CA . LEU C 1 40 ? -2.362 -8.112 26.886 1.00 11.57 40 LEU C CA 1
ATOM 2638 C C . LEU C 1 40 ? -1.004 -7.474 27.197 1.00 12.18 40 LEU C C 1
ATOM 2639 O O . LEU C 1 40 ? -0.371 -6.906 26.302 1.00 12.47 40 LEU C O 1
ATOM 2644 N N . ARG C 1 41 ? -0.550 -7.593 28.443 1.00 11.44 41 ARG C N 1
ATOM 2645 C CA . ARG C 1 41 ? 0.719 -6.977 28.841 1.00 11.33 41 ARG C CA 1
ATOM 2646 C C . ARG C 1 41 ? 1.914 -7.512 28.030 1.00 11.14 41 ARG C C 1
ATOM 2647 O O . ARG C 1 41 ? 2.729 -6.726 27.509 1.00 11.48 41 ARG C O 1
ATOM 2655 N N . ALA C 1 42 ? 2.020 -8.832 27.914 1.00 11.26 42 ALA C N 1
ATOM 2656 C CA . ALA C 1 42 ? 3.145 -9.425 27.181 1.00 10.86 42 ALA C CA 1
ATOM 2657 C C . ALA C 1 42 ? 3.108 -8.966 25.721 1.00 11.05 42 ALA C C 1
ATOM 2658 O O . ALA C 1 42 ? 4.140 -8.654 25.119 1.00 11.38 42 ALA C O 1
ATOM 2660 N N . SER C 1 43 ? 1.907 -8.904 25.153 1.00 10.68 43 SER C N 1
ATOM 2661 C CA . SER C 1 43 ? 1.776 -8.501 23.760 1.00 10.40 43 SER C CA 1
ATOM 2662 C C . SER C 1 43 ? 2.234 -7.047 23.555 1.00 10.51 43 SER C C 1
ATOM 2663 O O . SER C 1 43 ? 2.872 -6.729 22.547 1.00 10.87 43 SER C O 1
ATOM 2666 N N . ILE C 1 44 ? 1.921 -6.177 24.508 1.00 10.57 44 ILE C N 1
ATOM 2667 C CA . ILE C 1 44 ? 2.366 -4.784 24.449 1.00 10.50 44 ILE C CA 1
ATOM 2668 C C . ILE C 1 44 ? 3.904 -4.731 24.513 1.00 10.30 44 ILE C C 1
ATOM 2669 O O . ILE C 1 44 ? 4.541 -4.101 23.674 1.00 10.83 44 ILE C O 1
ATOM 2674 N N . ILE C 1 45 ? 4.488 -5.421 25.483 1.00 10.92 45 ILE C N 1
ATOM 2675 C CA . ILE C 1 45 ? 5.942 -5.453 25.610 1.00 10.99 45 ILE C CA 1
ATOM 2676 C C . ILE C 1 45 ? 6.600 -5.902 24.310 1.00 11.22 45 ILE C C 1
ATOM 2677 O O . ILE C 1 45 ? 7.605 -5.312 23.882 1.00 12.29 45 ILE C O 1
ATOM 2682 N N . ASN C 1 46 ? 6.041 -6.949 23.700 1.00 11.07 46 ASN C N 1
ATOM 2683 C CA . ASN C 1 46 ? 6.620 -7.549 22.510 1.00 11.12 46 ASN C CA 1
ATOM 2684 C C . ASN C 1 46 ? 6.300 -6.829 21.187 1.00 11.62 46 ASN C C 1
ATOM 2685 O O . ASN C 1 46 ? 6.740 -7.269 20.120 1.00 11.99 46 ASN C O 1
ATOM 2690 N N . GLY C 1 47 ? 5.528 -5.742 21.263 1.00 11.28 47 GLY C N 1
ATOM 2691 C CA . GLY C 1 47 ? 5.193 -4.933 20.083 1.00 12.22 47 GLY C CA 1
ATOM 2692 C C . GLY C 1 47 ? 4.186 -5.601 19.144 1.00 13.22 47 GLY C C 1
ATOM 2693 O O . GLY C 1 47 ? 4.106 -5.256 17.961 1.00 13.73 47 GLY C O 1
ATOM 2694 N N . CYS C 1 48 ? 3.410 -6.550 19.668 1.00 13.69 48 CYS C N 1
ATOM 2695 C CA . CYS C 1 48 ? 2.556 -7.364 18.807 1.00 13.80 48 CYS C CA 1
ATOM 2696 C C . CYS C 1 48 ? 1.162 -6.751 18.657 1.00 13.56 48 CYS C C 1
ATOM 2697 O O . CYS C 1 48 ? 0.294 -6.978 19.501 1.00 14.00 48 CYS C O 1
ATOM 2700 N N . ALA C 1 49 ? 0.973 -5.957 17.604 1.00 13.61 49 ALA C N 1
ATOM 2701 C CA . ALA C 1 49 ? -0.337 -5.332 17.327 1.00 13.29 49 ALA C CA 1
ATOM 2702 C C . ALA C 1 49 ? -1.421 -6.379 17.074 1.00 13.57 49 ALA C C 1
ATOM 2703 O O . ALA C 1 49 ? -2.580 -6.215 17.488 1.00 13.96 49 ALA C O 1
ATOM 2705 N N . PHE C 1 50 ? -1.059 -7.448 16.375 1.00 13.80 50 PHE C N 1
ATOM 2706 C CA . PHE C 1 50 ? -2.033 -8.510 16.098 1.00 13.98 50 PHE C CA 1
ATOM 2707 C C . PHE C 1 50 ? -2.635 -9.056 17.398 1.00 13.34 50 PHE C C 1
ATOM 2708 O O . PHE C 1 50 ? -3.863 -9.180 17.528 1.00 13.79 50 PHE C O 1
ATOM 2716 N N . CYS C 1 51 ? -1.779 -9.370 18.370 1.00 13.42 51 CYS C N 1
ATOM 2717 C CA . CYS C 1 51 ? -2.254 -9.893 19.648 1.00 14.02 51 CYS C CA 1
ATOM 2718 C C . CYS C 1 51 ? -2.880 -8.837 20.556 1.00 13.75 51 CYS C C 1
ATOM 2719 O O . CYS C 1 51 ? -3.897 -9.107 21.194 1.00 13.73 51 CYS C O 1
ATOM 2722 N N . VAL C 1 52 ? -2.299 -7.638 20.607 1.00 12.95 52 VAL C N 1
ATOM 2723 C CA . VAL C 1 52 ? -2.921 -6.543 21.364 1.00 12.68 52 VAL C CA 1
ATOM 2724 C C . VAL C 1 52 ? -4.362 -6.315 20.887 1.00 12.73 52 VAL C C 1
ATOM 2725 O O . VAL C 1 52 ? -5.277 -6.232 21.701 1.00 13.02 52 VAL C O 1
ATOM 2729 N N . ASP C 1 53 ? -4.566 -6.218 19.574 1.00 13.22 53 ASP C N 1
ATOM 2730 C CA . ASP C 1 53 ? -5.916 -5.970 19.068 1.00 14.34 53 ASP C CA 1
ATOM 2731 C C . ASP C 1 53 ? -6.886 -7.044 19.567 1.00 14.24 53 ASP C C 1
ATOM 2732 O O . ASP C 1 53 ? -7.977 -6.732 20.056 1.00 15.10 53 ASP C O 1
ATOM 2737 N N . MET C 1 54 ? -6.459 -8.303 19.454 1.00 14.60 54 MET C N 1
ATOM 2738 C CA . MET C 1 54 ? -7.248 -9.466 19.871 1.00 15.75 54 MET C CA 1
ATOM 2739 C C . MET C 1 54 ? -7.560 -9.423 21.367 1.00 15.24 54 MET C C 1
ATOM 2740 O O . MET C 1 54 ? -8.699 -9.610 21.781 1.00 15.58 54 MET C O 1
ATOM 2745 N N . HIS C 1 55 ? -6.538 -9.168 22.185 1.00 14.10 55 HIS C N 1
ATOM 2746 C CA . HIS C 1 55 ? -6.698 -9.277 23.619 1.00 14.36 55 HIS C CA 1
ATOM 2747 C C . HIS C 1 55 ? -7.408 -8.094 24.242 1.00 14.04 55 HIS C C 1
ATOM 2748 O O . HIS C 1 55 ? -8.050 -8.256 25.276 1.00 13.84 55 HIS C O 1
ATOM 2755 N N . VAL C 1 56 ? -7.324 -6.929 23.589 1.00 14.05 56 VAL C N 1
ATOM 2756 C CA . VAL C 1 56 ? -8.165 -5.770 23.930 1.00 14.10 56 VAL C CA 1
ATOM 2757 C C . VAL C 1 56 ? -9.633 -6.168 23.764 1.00 14.64 56 VAL C C 1
ATOM 2758 O O . VAL C 1 56 ? -10.440 -5.990 24.676 1.00 15.01 56 VAL C O 1
ATOM 2762 N N . LYS C 1 57 ? -9.948 -6.733 22.601 1.00 14.77 57 LYS C N 1
ATOM 2763 C CA . LYS C 1 57 ? -11.326 -7.166 22.306 1.00 15.67 57 LYS C CA 1
ATOM 2764 C C . LYS C 1 57 ? -11.849 -8.240 23.258 1.00 15.43 57 LYS C C 1
ATOM 2765 O O . LYS C 1 57 ? -12.990 -8.150 23.732 1.00 15.96 57 LYS C O 1
ATOM 2771 N N . GLU C 1 58 ? -11.026 -9.248 23.547 1.00 15.31 58 GLU C N 1
ATOM 2772 C CA . GLU C 1 58 ? -11.402 -10.290 24.512 1.00 15.47 58 GLU C CA 1
ATOM 2773 C C . GLU C 1 58 ? -11.611 -9.711 25.913 1.00 14.74 58 GLU C C 1
ATOM 2774 O O . GLU C 1 58 ? -12.561 -10.080 26.598 1.00 14.99 58 GLU C O 1
ATOM 2780 N N . SER C 1 59 ? -10.745 -8.787 26.335 1.00 14.15 59 SER C N 1
ATOM 2781 C CA . SER C 1 59 ? -10.881 -8.176 27.654 1.00 13.98 59 SER C CA 1
ATOM 2782 C C . SER C 1 59 ? -12.174 -7.379 27.752 1.00 14.29 59 SER C C 1
ATOM 2783 O O . SER C 1 59 ? -12.860 -7.425 28.780 1.00 14.99 59 SER C O 1
ATOM 2786 N N . ARG C 1 60 ? -12.492 -6.652 26.689 1.00 14.66 60 ARG C N 1
ATOM 2787 C CA . ARG C 1 60 ? -13.719 -5.852 26.655 1.00 15.32 60 ARG C CA 1
ATOM 2788 C C . ARG C 1 60 ? -14.929 -6.789 26.730 1.00 15.56 60 ARG C C 1
ATOM 2789 O O . ARG C 1 60 ? -15.863 -6.553 27.506 1.00 16.26 60 ARG C O 1
ATOM 2797 N N . HIS C 1 61 ? -14.886 -7.882 25.969 1.00 15.62 61 HIS C N 1
ATOM 2798 C CA . HIS C 1 61 ? -16.004 -8.831 25.975 1.00 16.38 61 HIS C CA 1
ATOM 2799 C C . HIS C 1 61 ? -16.244 -9.393 27.387 1.00 16.99 61 HIS C C 1
ATOM 2800 O O . HIS C 1 61 ? -17.394 -9.588 27.800 1.00 16.81 61 HIS C O 1
ATOM 2807 N N . ASP C 1 62 ? -15.158 -9.638 28.127 1.00 16.49 62 ASP C N 1
ATOM 2808 C CA . ASP C 1 62 ? -15.236 -10.164 29.494 1.00 17.60 62 ASP C CA 1
ATOM 2809 C C . ASP C 1 62 ? -15.449 -9.081 30.569 1.00 17.11 62 ASP C C 1
ATOM 2810 O O . ASP C 1 62 ? -15.399 -9.361 31.776 1.00 17.64 62 ASP C O 1
ATOM 2815 N N . GLY C 1 63 ? -15.717 -7.856 30.123 1.00 16.97 63 GLY C N 1
ATOM 2816 C CA . GLY C 1 63 ? -16.199 -6.799 31.006 1.00 17.42 63 GLY C CA 1
ATOM 2817 C C . GLY C 1 63 ? -15.150 -5.981 31.720 1.00 17.61 63 GLY C C 1
ATOM 2818 O O . GLY C 1 63 ? -15.477 -5.213 32.621 1.00 18.27 63 GLY C O 1
ATOM 2819 N N . LEU C 1 64 ? -13.886 -6.136 31.329 1.00 16.64 64 LEU C N 1
ATOM 2820 C CA . LEU C 1 64 ? -12.842 -5.287 31.901 1.00 16.78 64 LEU C CA 1
ATOM 2821 C C . LEU C 1 64 ? -13.000 -3.847 31.417 1.00 16.07 64 LEU C C 1
ATOM 2822 O O . LEU C 1 64 ? -13.420 -3.611 30.280 1.00 16.28 64 LEU C O 1
ATOM 2827 N N . SER C 1 65 ? -12.688 -2.892 32.290 1.00 15.94 65 SER C N 1
ATOM 2828 C CA . SER C 1 65 ? -12.941 -1.480 32.000 1.00 16.87 65 SER C CA 1
ATOM 2829 C C . SER C 1 65 ? -11.995 -0.968 30.928 1.00 17.13 65 SER C C 1
ATOM 2830 O O . SER C 1 65 ? -10.906 -1.516 30.747 1.00 16.57 65 SER C O 1
ATOM 2833 N N . GLU C 1 66 ? -12.400 0.081 30.217 1.00 17.54 66 GLU C N 1
ATOM 2834 C CA . GLU C 1 66 ? -11.510 0.687 29.228 1.00 18.30 66 GLU C CA 1
ATOM 2835 C C . GLU C 1 66 ? -10.220 1.188 29.888 1.00 18.07 66 GLU C C 1
ATOM 2836 O O . GLU C 1 66 ? -9.148 1.082 29.298 1.00 18.12 66 GLU C O 1
ATOM 2842 N N . GLN C 1 67 ? -10.317 1.714 31.107 1.00 17.98 67 GLN C N 1
ATOM 2843 C CA . GLN C 1 67 ? -9.133 2.168 31.836 1.00 17.60 67 GLN C CA 1
ATOM 2844 C C . GLN C 1 67 ? -8.137 1.032 32.117 1.00 16.31 67 GLN C C 1
ATOM 2845 O O . GLN C 1 67 ? -6.924 1.192 31.936 1.00 15.93 67 GLN C O 1
ATOM 2851 N N . TRP C 1 68 ? -8.651 -0.109 32.567 1.00 15.26 68 TRP C N 1
ATOM 2852 C CA . TRP C 1 68 ? -7.817 -1.284 32.833 1.00 14.87 68 TRP C CA 1
ATOM 2853 C C . TRP C 1 68 ? -7.121 -1.731 31.546 1.00 14.84 68 TRP C C 1
ATOM 2854 O O . TRP C 1 68 ? -5.940 -2.114 31.536 1.00 15.00 68 TRP C O 1
ATOM 2865 N N . ILE C 1 69 ? -7.851 -1.662 30.443 1.00 14.47 69 ILE C N 1
ATOM 2866 C CA . ILE C 1 69 ? -7.291 -2.036 29.148 1.00 14.86 69 ILE C CA 1
ATOM 2867 C C . ILE C 1 69 ? -6.261 -1.008 28.670 1.00 14.95 69 ILE C C 1
ATOM 2868 O O . ILE C 1 69 ? -5.145 -1.378 28.302 1.00 14.84 69 ILE C O 1
ATOM 2873 N N . ASN C 1 70 ? -6.639 0.277 28.695 1.00 14.85 70 ASN C N 1
ATOM 2874 C CA . ASN C 1 70 ? -5.829 1.327 28.067 1.00 15.45 70 ASN C CA 1
ATOM 2875 C C . ASN C 1 70 ? -4.530 1.599 28.817 1.00 15.40 70 ASN C C 1
ATOM 2876 O O . ASN C 1 70 ? -3.545 2.032 28.222 1.00 16.63 70 ASN C O 1
ATOM 2881 N N . LEU C 1 71 ? -4.547 1.386 30.128 1.00 14.00 71 LEU C N 1
ATOM 2882 C CA . LEU C 1 71 ? -3.393 1.698 30.963 1.00 13.83 71 LEU C CA 1
ATOM 2883 C C . LEU C 1 71 ? -2.381 0.540 31.101 1.00 12.94 71 LEU C C 1
ATOM 2884 O O . LEU C 1 71 ? -1.350 0.724 31.751 1.00 13.40 71 LEU C O 1
ATOM 2889 N N . MET C 1 72 ? -2.623 -0.570 30.443 1.00 11.89 72 MET C N 1
ATOM 2890 C CA . MET C 1 72 ? -1.753 -1.698 30.635 1.00 13.33 72 MET C CA 1
ATOM 2891 C C . MET C 1 72 ? -0.345 -1.458 30.119 1.00 12.80 72 MET C C 1
ATOM 2892 O O . MET C 1 72 ? 0.603 -2.078 30.528 1.00 13.30 72 MET C O 1
ATOM 2897 N N . SER C 1 73 ? -0.248 -0.541 29.190 1.00 12.10 73 SER C N 1
ATOM 2898 C CA . SER C 1 73 ? 1.021 -0.211 28.553 1.00 11.98 73 SER C CA 1
ATOM 2899 C C . SER C 1 73 ? 1.944 0.550 29.502 1.00 12.16 73 SER C C 1
ATOM 2900 O O . SER C 1 73 ? 3.140 0.634 29.297 1.00 13.09 73 SER C O 1
ATOM 2903 N N . VAL C 1 74 ? 1.341 1.105 30.541 1.00 11.57 74 VAL C N 1
ATOM 2904 C CA . VAL C 1 74 ? 2.025 1.971 31.486 1.00 11.79 74 VAL C CA 1
ATOM 2905 C C . VAL C 1 74 ? 1.646 1.677 32.930 1.00 11.96 74 VAL C C 1
ATOM 2906 O O . VAL C 1 74 ? 1.541 2.573 33.733 1.00 12.66 74 VAL C O 1
ATOM 2910 N N . TRP C 1 75 ? 1.467 0.401 33.223 1.00 12.50 75 TRP C N 1
ATOM 2911 C CA . TRP C 1 75 ? 0.841 -0.026 34.459 1.00 12.94 75 TRP C CA 1
ATOM 2912 C C . TRP C 1 75 ? 1.563 0.417 35.732 1.00 13.01 75 TRP C C 1
ATOM 2913 O O . TRP C 1 75 ? 0.947 0.605 36.748 1.00 13.00 75 TRP C O 1
ATOM 2924 N N . ARG C 1 76 ? 2.884 0.530 35.672 1.00 13.19 76 ARG C N 1
ATOM 2925 C CA . ARG C 1 76 ? 3.664 0.780 36.891 1.00 14.33 76 ARG C CA 1
ATOM 2926 C C . ARG C 1 76 ? 3.204 2.065 37.570 1.00 14.81 76 ARG C C 1
ATOM 2927 O O . ARG C 1 76 ? 3.228 2.169 38.796 1.00 15.81 76 ARG C O 1
ATOM 2935 N N . GLU C 1 77 ? 2.776 3.031 36.764 1.00 15.19 77 GLU C N 1
ATOM 2936 C CA . GLU C 1 77 ? 2.390 4.340 37.283 1.00 16.06 77 GLU C CA 1
ATOM 2937 C C . GLU C 1 77 ? 0.882 4.528 37.409 1.00 15.99 77 GLU C C 1
ATOM 2938 O O . GLU C 1 77 ? 0.422 5.629 37.732 1.00 15.66 77 GLU C O 1
ATOM 2944 N N . SER C 1 78 ? 0.112 3.460 37.158 1.00 15.45 78 SER C N 1
ATOM 2945 C CA . SER C 1 78 ? -1.358 3.566 37.182 1.00 16.15 78 SER C CA 1
ATOM 2946 C C . SER C 1 78 ? -1.965 2.977 38.454 1.00 16.34 78 SER C C 1
ATOM 2947 O O . SER C 1 78 ? -1.692 1.823 38.791 1.00 16.48 78 SER C O 1
ATOM 2950 N N . PRO C 1 79 ? -2.776 3.772 39.181 1.00 16.47 79 PRO C N 1
ATOM 2951 C CA . PRO C 1 79 ? -3.501 3.242 40.346 1.00 16.75 79 PRO C CA 1
ATOM 2952 C C . PRO C 1 79 ? -4.706 2.324 40.040 1.00 16.88 79 PRO C C 1
ATOM 2953 O O . PRO C 1 79 ? -5.368 1.859 40.968 1.00 16.94 79 PRO C O 1
ATOM 2957 N N . VAL C 1 80 ? -4.990 2.031 38.774 1.00 16.55 80 VAL C N 1
ATOM 2958 C CA . VAL C 1 80 ? -6.144 1.159 38.490 1.00 17.33 80 VAL C CA 1
ATOM 2959 C C . VAL C 1 80 ? -5.923 -0.294 38.948 1.00 16.95 80 VAL C C 1
ATOM 2960 O O . VAL C 1 80 ? -6.867 -0.964 39.356 1.00 17.31 80 VAL C O 1
ATOM 2964 N N . TYR C 1 81 ? -4.678 -0.759 38.914 1.00 16.55 81 TYR C N 1
ATOM 2965 C CA . TYR C 1 81 ? -4.377 -2.159 39.207 1.00 15.90 81 TYR C CA 1
ATOM 2966 C C . TYR C 1 81 ? -4.302 -2.465 40.703 1.00 16.20 81 TYR C C 1
ATOM 2967 O O . TYR C 1 81 ? -3.742 -1.690 41.485 1.00 16.27 81 TYR C O 1
ATOM 2976 N N . THR C 1 82 ? -4.882 -3.598 41.080 1.00 15.92 82 THR C N 1
ATOM 2977 C CA . THR C 1 82 ? -4.833 -4.068 42.469 1.00 16.04 82 THR C CA 1
ATOM 2978 C C . THR C 1 82 ? -3.429 -4.549 42.825 1.00 16.44 82 THR C C 1
ATOM 2979 O O . THR C 1 82 ? -2.614 -4.815 41.935 1.00 15.52 82 THR C O 1
ATOM 2983 N N . GLU C 1 83 ? -3.129 -4.673 44.113 1.00 17.47 83 GLU C N 1
ATOM 2984 C CA . GLU C 1 83 ? -1.797 -5.145 44.490 1.00 18.44 83 GLU C CA 1
ATOM 2985 C C . GLU C 1 83 ? -1.508 -6.528 43.901 1.00 18.00 83 GLU C C 1
ATOM 2986 O O . GLU C 1 83 ? -0.386 -6.790 43.457 1.00 17.69 83 GLU C O 1
ATOM 2992 N N . GLN C 1 84 ? -2.533 -7.379 43.849 1.00 17.20 84 GLN C N 1
ATOM 2993 C CA . GLN C 1 84 ? -2.396 -8.708 43.268 1.00 16.74 84 GLN C CA 1
ATOM 2994 C C . GLN C 1 84 ? -2.076 -8.607 41.780 1.00 16.19 84 GLN C C 1
ATOM 2995 O O . GLN C 1 84 ? -1.163 -9.285 41.284 1.00 15.76 84 GLN C O 1
ATOM 3001 N N . GLU C 1 85 ? -2.824 -7.766 41.070 1.00 15.16 85 GLU C N 1
ATOM 3002 C CA . GLU C 1 85 ? -2.510 -7.507 39.656 1.00 14.19 85 GLU C CA 1
ATOM 3003 C C . GLU C 1 85 ? -1.089 -6.956 39.457 1.00 14.37 85 GLU C C 1
ATOM 3004 O O . GLU C 1 85 ? -0.390 -7.358 38.513 1.00 13.69 85 GLU C O 1
ATOM 3010 N N . ARG C 1 86 ? -0.669 -6.035 40.325 1.00 13.30 86 ARG C N 1
ATOM 3011 C CA . ARG C 1 86 ? 0.707 -5.496 40.246 1.00 14.07 86 ARG C CA 1
ATOM 3012 C C . ARG C 1 86 ? 1.783 -6.578 40.439 1.00 14.08 86 ARG C C 1
ATOM 3013 O O . ARG C 1 86 ? 2.815 -6.566 39.762 1.00 13.84 86 ARG C O 1
ATOM 3021 N N . ALA C 1 87 ? 1.533 -7.510 41.362 1.00 13.89 87 ALA C N 1
ATOM 3022 C CA . ALA C 1 87 ? 2.425 -8.640 41.581 1.00 13.45 87 ALA C CA 1
ATOM 3023 C C . ALA C 1 87 ? 2.532 -9.459 40.305 1.00 13.12 87 ALA C C 1
ATOM 3024 O O . ALA C 1 87 ? 3.636 -9.815 39.867 1.00 13.09 87 ALA C O 1
ATOM 3026 N N . LEU C 1 88 ? 1.383 -9.734 39.700 1.00 12.87 88 LEU C N 1
ATOM 3027 C CA . LEU C 1 88 ? 1.337 -10.494 38.462 1.00 12.76 88 LEU C CA 1
ATOM 3028 C C . LEU C 1 88 ? 2.040 -9.740 37.334 1.00 12.66 88 LEU C C 1
ATOM 3029 O O . LEU C 1 88 ? 2.858 -10.316 36.596 1.00 12.33 88 LEU C O 1
ATOM 3034 N N . LEU C 1 89 ? 1.732 -8.453 37.206 1.00 12.04 89 LEU C N 1
ATOM 3035 C CA . LEU C 1 89 ? 2.360 -7.633 36.159 1.00 12.16 89 LEU C CA 1
ATOM 3036 C C . LEU C 1 89 ? 3.884 -7.598 36.273 1.00 12.70 89 LEU C C 1
ATOM 3037 O O . LEU C 1 89 ? 4.583 -7.663 35.259 1.00 13.30 89 LEU C O 1
ATOM 3042 N N . GLY C 1 90 ? 4.400 -7.504 37.494 1.00 12.29 90 GLY C N 1
ATOM 3043 C CA . GLY C 1 90 ? 5.858 -7.484 37.667 1.00 12.46 90 GLY C CA 1
ATOM 3044 C C . GLY C 1 90 ? 6.467 -8.769 37.122 1.00 12.63 90 GLY C C 1
ATOM 3045 O O . GLY C 1 90 ? 7.543 -8.736 36.528 1.00 13.13 90 GLY C O 1
ATOM 3046 N N . TRP C 1 91 ? 5.768 -9.889 37.320 1.00 12.21 91 TRP C N 1
ATOM 3047 C CA . TRP C 1 91 ? 6.241 -11.199 36.877 1.00 12.13 91 TRP C CA 1
ATOM 3048 C C . TRP C 1 91 ? 6.130 -11.322 35.357 1.00 11.96 91 TRP C C 1
ATOM 3049 O O . TRP C 1 91 ? 7.077 -11.769 34.706 1.00 11.85 91 TRP C O 1
ATOM 3060 N N . VAL C 1 92 ? 4.987 -10.924 34.791 1.00 11.12 92 VAL C N 1
ATOM 3061 C CA . VAL C 1 92 ? 4.842 -10.903 33.330 1.00 11.20 92 VAL C CA 1
ATOM 3062 C C . VAL C 1 92 ? 5.984 -10.119 32.696 1.00 10.93 92 VAL C C 1
ATOM 3063 O O . VAL C 1 92 ? 6.598 -10.574 31.729 1.00 10.91 92 VAL C O 1
ATOM 3067 N N . ASP C 1 93 ? 6.288 -8.951 33.259 1.00 10.72 93 ASP C N 1
ATOM 3068 C CA . ASP C 1 93 ? 7.351 -8.110 32.700 1.00 11.00 93 ASP C CA 1
ATOM 3069 C C . ASP C 1 93 ? 8.710 -8.781 32.822 1.00 11.15 93 ASP C C 1
ATOM 3070 O O . ASP C 1 93 ? 9.447 -8.870 31.851 1.00 11.13 93 ASP C O 1
ATOM 3075 N N . ALA C 1 94 ? 9.040 -9.265 34.020 1.00 10.74 94 ALA C N 1
ATOM 3076 C CA . ALA C 1 94 ? 10.344 -9.902 34.255 1.00 11.78 94 ALA C CA 1
ATOM 3077 C C . ALA C 1 94 ? 10.569 -11.121 33.356 1.00 12.01 94 ALA C C 1
ATOM 3078 O O . ALA C 1 94 ? 11.668 -11.323 32.806 1.00 13.12 94 ALA C O 1
ATOM 3080 N N . VAL C 1 95 ? 9.523 -11.931 33.210 1.00 11.10 95 VAL C N 1
ATOM 3081 C CA . VAL C 1 95 ? 9.643 -13.204 32.504 1.00 10.99 95 VAL C CA 1
ATOM 3082 C C . VAL C 1 95 ? 9.572 -12.975 30.992 1.00 10.83 95 VAL C C 1
ATOM 3083 O O . VAL C 1 95 ? 10.251 -13.655 30.223 1.00 11.09 95 VAL C O 1
ATOM 3087 N N . THR C 1 96 ? 8.768 -12.013 30.559 1.00 11.24 96 THR C N 1
ATOM 3088 C CA . THR C 1 96 ? 8.755 -11.665 29.142 1.00 11.17 96 THR C CA 1
ATOM 3089 C C . THR C 1 96 ? 10.142 -11.158 28.703 1.00 11.88 96 THR C C 1
ATOM 3090 O O . THR C 1 96 ? 10.606 -11.467 27.607 1.00 11.78 96 THR C O 1
ATOM 3094 N N . LYS C 1 97 ? 10.798 -10.406 29.579 1.00 11.79 97 LYS C N 1
ATOM 3095 C CA . LYS C 1 97 ? 12.149 -9.903 29.312 1.00 14.18 97 LYS C CA 1
ATOM 3096 C C . LYS C 1 97 ? 13.192 -10.736 30.058 1.00 13.18 97 LYS C C 1
ATOM 3097 O O . LYS C 1 97 ? 14.120 -10.182 30.637 1.00 13.22 97 LYS C O 1
ATOM 3103 N N . ILE C 1 98 ? 13.045 -12.062 30.024 1.00 13.00 98 ILE C N 1
ATOM 3104 C CA . ILE C 1 98 ? 13.895 -12.972 30.805 1.00 13.40 98 ILE C CA 1
ATOM 3105 C C . ILE C 1 98 ? 15.401 -12.774 30.531 1.00 13.13 98 ILE C C 1
ATOM 3106 O O . ILE C 1 98 ? 16.225 -12.892 31.445 1.00 13.17 98 ILE C O 1
ATOM 3111 N N . ALA C 1 99 ? 15.756 -12.464 29.288 1.00 13.15 99 ALA C N 1
ATOM 3112 C CA . ALA C 1 99 ? 17.182 -12.333 28.942 1.00 14.09 99 ALA C CA 1
ATOM 3113 C C . ALA C 1 99 ? 17.838 -11.179 29.689 1.00 15.38 99 ALA C C 1
ATOM 3114 O O . ALA C 1 99 ? 19.025 -11.250 30.048 1.00 16.76 99 ALA C O 1
ATOM 3116 N N . GLU C 1 100 ? 17.052 -10.132 29.928 1.00 16.53 100 GLU C N 1
ATOM 3117 C CA . GLU C 1 100 ? 17.523 -8.889 30.543 1.00 18.51 100 GLU C CA 1
ATOM 3118 C C . GLU C 1 100 ? 17.458 -8.954 32.072 1.00 18.93 100 GLU C C 1
ATOM 3119 O O . GLU C 1 100 ? 18.373 -8.480 32.761 1.00 20.32 100 GLU C O 1
ATOM 3125 N N . THR C 1 101 ? 16.381 -9.530 32.605 1.00 18.81 101 THR C N 1
ATOM 3126 C CA . THR C 1 101 ? 16.114 -9.509 34.053 1.00 18.22 101 THR C CA 1
ATOM 3127 C C . THR C 1 101 ? 16.595 -10.756 34.798 1.00 18.49 101 THR C C 1
ATOM 3128 O O . THR C 1 101 ? 16.921 -10.684 35.987 1.00 19.10 101 THR C O 1
ATOM 3132 N N . GLY C 1 102 ? 16.576 -11.897 34.113 1.00 18.53 102 GLY C N 1
ATOM 3133 C CA . GLY C 1 102 ? 16.853 -13.194 34.738 1.00 18.95 102 GLY C CA 1
ATOM 3134 C C . GLY C 1 102 ? 15.857 -13.637 35.807 1.00 19.12 102 GLY C C 1
ATOM 3135 O O . GLY C 1 102 ? 16.176 -14.513 36.609 1.00 19.50 102 GLY C O 1
ATOM 3136 N N . ALA C 1 103 ? 14.667 -13.026 35.821 1.00 18.46 103 ALA C N 1
ATOM 3137 C CA . ALA C 1 103 ? 13.575 -13.327 36.807 1.00 18.19 103 ALA C CA 1
ATOM 3138 C C . ALA C 1 103 ? 13.959 -13.202 38.299 1.00 17.93 103 ALA C C 1
ATOM 3139 O O . ALA C 1 103 ? 14.056 -14.206 39.022 1.00 17.52 103 ALA C O 1
ATOM 3141 N N . PRO C 1 104 ? 14.156 -11.955 38.763 1.00 17.93 104 PRO C N 1
ATOM 3142 C CA . PRO C 1 104 ? 14.716 -11.684 40.094 1.00 17.82 104 PRO C CA 1
ATOM 3143 C C . PRO C 1 104 ? 13.922 -12.223 41.285 1.00 18.30 104 PRO C C 1
ATOM 3144 O O . PRO C 1 104 ? 12.695 -12.369 41.230 1.00 17.60 104 PRO C O 1
ATOM 3148 N N . ASP C 1 105 ? 14.645 -12.493 42.370 1.00 18.88 105 ASP C N 1
ATOM 3149 C CA . ASP C 1 105 ? 14.039 -12.894 43.634 1.00 20.07 105 ASP C CA 1
ATOM 3150 C C . ASP C 1 105 ? 12.872 -12.013 44.063 1.00 19.97 105 ASP C C 1
ATOM 3151 O O . ASP C 1 105 ? 11.837 -12.525 44.499 1.00 20.29 105 ASP C O 1
ATOM 3156 N N . ASP C 1 106 ? 13.037 -10.698 43.960 1.00 20.03 106 ASP C N 1
ATOM 3157 C CA . ASP C 1 106 ? 12.017 -9.775 44.452 1.00 20.77 106 ASP C CA 1
ATOM 3158 C C . ASP C 1 106 ? 10.684 -9.930 43.709 1.00 19.81 106 ASP C C 1
ATOM 3159 O O . ASP C 1 106 ? 9.631 -9.986 44.342 1.00 19.54 106 ASP C O 1
ATOM 3164 N N . ALA C 1 107 ? 10.744 -10.040 42.379 1.00 18.88 107 ALA C N 1
ATOM 3165 C CA . ALA C 1 107 ? 9.553 -10.275 41.559 1.00 18.33 107 ALA C CA 1
ATOM 3166 C C . ALA C 1 107 ? 8.879 -11.603 41.914 1.00 17.55 107 ALA C C 1
ATOM 3167 O O . ALA C 1 107 ? 7.656 -11.672 42.002 1.00 17.24 107 ALA C O 1
ATOM 3169 N N . PHE C 1 108 ? 9.679 -12.650 42.123 1.00 16.91 108 PHE C N 1
ATOM 3170 C CA . PHE C 1 108 ? 9.145 -13.969 42.449 1.00 16.99 108 PHE C CA 1
ATOM 3171 C C . PHE C 1 108 ? 8.472 -13.984 43.823 1.00 17.19 108 PHE C C 1
ATOM 3172 O O . PHE C 1 108 ? 7.365 -14.518 43.978 1.00 16.43 108 PHE C O 1
ATOM 3180 N N . GLU C 1 109 ? 9.142 -13.384 44.806 1.00 17.86 109 GLU C N 1
ATOM 3181 C CA . GLU C 1 109 ? 8.603 -13.332 46.169 1.00 19.01 109 GLU C CA 1
ATOM 3182 C C . GLU C 1 109 ? 7.312 -12.515 46.235 1.00 18.30 109 GLU C C 1
ATOM 3183 O O . GLU C 1 109 ? 6.351 -12.906 46.909 1.00 18.20 109 GLU C O 1
ATOM 3189 N N . THR C 1 110 ? 7.274 -11.408 45.499 1.00 17.59 110 THR C N 1
ATOM 3190 C CA . THR C 1 110 ? 6.067 -10.594 45.420 1.00 17.79 110 THR C CA 1
ATOM 3191 C C . THR C 1 110 ? 4.918 -11.404 44.819 1.00 17.48 110 THR C C 1
ATOM 3192 O O . THR C 1 110 ? 3.788 -11.338 45.300 1.00 17.99 110 THR C O 1
ATOM 3196 N N . LEU C 1 111 ? 5.218 -12.172 43.771 1.00 16.99 111 LEU C N 1
ATOM 3197 C CA . LEU C 1 111 ? 4.222 -13.047 43.157 1.00 16.89 111 LEU C CA 1
ATOM 3198 C C . LEU C 1 111 ? 3.706 -14.111 44.128 1.00 17.22 111 LEU C C 1
ATOM 3199 O O . LEU C 1 111 ? 2.494 -14.351 44.208 1.00 16.95 111 LEU C O 1
ATOM 3204 N N . ARG C 1 112 ? 4.637 -14.745 44.843 1.00 18.32 112 ARG C N 1
ATOM 3205 C CA . ARG C 1 112 ? 4.319 -15.757 45.855 1.00 19.56 112 ARG C CA 1
ATOM 3206 C C . ARG C 1 112 ? 3.390 -15.265 46.966 1.00 19.61 112 ARG C C 1
ATOM 3207 O O . ARG C 1 112 ? 2.652 -16.060 47.549 1.00 20.57 112 ARG C O 1
ATOM 3215 N N . ALA C 1 113 ? 3.438 -13.966 47.255 1.00 19.77 113 ALA C N 1
ATOM 3216 C CA . ALA C 1 113 ? 2.598 -13.381 48.294 1.00 20.28 113 ALA C CA 1
ATOM 3217 C C . ALA C 1 113 ? 1.121 -13.379 47.889 1.00 20.03 113 ALA C C 1
ATOM 3218 O O . ALA C 1 113 ? 0.239 -13.320 48.750 1.00 20.95 113 ALA C O 1
ATOM 3220 N N . HIS C 1 114 ? 0.859 -13.479 46.582 1.00 19.81 114 HIS C N 1
ATOM 3221 C CA . HIS C 1 114 ? -0.490 -13.314 46.025 1.00 19.59 114 HIS C CA 1
ATOM 3222 C C . HIS C 1 114 ? -1.059 -14.532 45.294 1.00 19.56 114 HIS C C 1
ATOM 3223 O O . HIS C 1 114 ? -2.256 -14.573 44.993 1.00 20.29 114 HIS C O 1
ATOM 3230 N N . PHE C 1 115 ? -0.202 -15.510 45.018 1.00 18.80 115 PHE C N 1
ATOM 3231 C CA . PHE C 1 115 ? -0.573 -16.701 44.257 1.00 18.47 115 PHE C CA 1
ATOM 3232 C C . PHE C 1 115 ? 0.065 -17.955 44.831 1.00 18.65 115 PHE C C 1
ATOM 3233 O O . PHE C 1 115 ? 1.183 -17.914 45.343 1.00 18.73 115 PHE C O 1
ATOM 3241 N N . SER C 1 116 ? -0.650 -19.075 44.730 1.00 19.27 116 SER C N 1
ATOM 3242 C CA . SER C 1 116 ? -0.116 -20.376 45.140 1.00 19.84 116 SER C CA 1
ATOM 3243 C C . SER C 1 116 ? 0.922 -20.853 44.131 1.00 20.38 116 SER C C 1
ATOM 3244 O O . SER C 1 116 ? 0.940 -20.385 42.983 1.00 19.93 116 SER C O 1
ATOM 3247 N N . ASP C 1 117 ? 1.760 -21.804 44.540 1.00 20.93 117 ASP C N 1
ATOM 3248 C CA . ASP C 1 117 ? 2.762 -22.361 43.631 1.00 21.63 117 ASP C CA 1
ATOM 3249 C C . ASP C 1 117 ? 2.109 -22.937 42.375 1.00 21.06 117 ASP C C 1
ATOM 3250 O O . ASP C 1 117 ? 2.588 -22.709 41.261 1.00 20.40 117 ASP C O 1
ATOM 3255 N N . GLU C 1 118 ? 1.000 -23.657 42.551 1.00 20.99 118 GLU C N 1
ATOM 3256 C CA . GLU C 1 118 ? 0.241 -24.189 41.418 1.00 21.30 118 GLU C CA 1
ATOM 3257 C C . GLU C 1 118 ? -0.159 -23.080 40.444 1.00 20.07 118 GLU C C 1
ATOM 3258 O O . GLU C 1 118 ? 0.095 -23.177 39.239 1.00 19.36 118 GLU C O 1
ATOM 3264 N N . GLU C 1 119 ? -0.775 -22.023 40.967 1.00 18.68 119 GLU C N 1
ATOM 3265 C CA . GLU C 1 119 ? -1.140 -20.865 40.134 1.00 17.88 119 GLU C CA 1
ATOM 3266 C C . GLU C 1 119 ? 0.068 -20.253 39.446 1.00 16.61 119 GLU C C 1
ATOM 3267 O O . GLU C 1 119 ? -0.018 -19.858 38.279 1.00 16.46 119 GLU C O 1
ATOM 3273 N N . ILE C 1 120 ? 1.187 -20.180 40.160 1.00 15.79 120 ILE C N 1
ATOM 3274 C CA . ILE C 1 120 ? 2.412 -19.595 39.591 1.00 15.20 120 ILE C CA 1
ATOM 3275 C C . ILE C 1 120 ? 2.900 -20.393 38.378 1.00 14.72 120 ILE C C 1
ATOM 3276 O O . ILE C 1 120 ? 3.342 -19.815 37.363 1.00 14.15 120 ILE C O 1
ATOM 3281 N N . VAL C 1 121 ? 2.803 -21.722 38.467 1.00 14.17 121 VAL C N 1
ATOM 3282 C CA . VAL C 1 121 ? 3.121 -22.563 37.301 1.00 14.52 121 VAL C CA 1
ATOM 3283 C C . VAL C 1 121 ? 2.192 -22.248 36.119 1.00 13.96 121 VAL C C 1
ATOM 3284 O O . VAL C 1 121 ? 2.663 -22.011 35.003 1.00 13.82 121 VAL C O 1
ATOM 3288 N N . LYS C 1 122 ? 0.879 -22.219 36.356 1.00 13.46 122 LYS C N 1
ATOM 3289 C CA . LYS C 1 122 ? -0.066 -21.908 35.273 1.00 13.20 122 LYS C CA 1
ATOM 3290 C C . LYS C 1 122 ? 0.208 -20.525 34.662 1.00 12.98 122 LYS C C 1
ATOM 3291 O O . LYS C 1 122 ? 0.175 -20.349 33.447 1.00 13.04 122 LYS C O 1
ATOM 3297 N N . ILE C 1 123 ? 0.476 -19.549 35.529 1.00 12.39 123 ILE C N 1
ATOM 3298 C CA . ILE C 1 123 ? 0.797 -18.187 35.116 1.00 12.12 123 ILE C CA 1
ATOM 3299 C C . ILE C 1 123 ? 2.023 -18.187 34.201 1.00 12.34 123 ILE C C 1
ATOM 3300 O O . ILE C 1 123 ? 2.026 -17.545 33.153 1.00 12.48 123 ILE C O 1
ATOM 3305 N N . THR C 1 124 ? 3.057 -18.915 34.604 1.00 11.63 124 THR C N 1
ATOM 3306 C CA . THR C 1 124 ? 4.326 -18.855 33.885 1.00 11.65 124 THR C CA 1
ATOM 3307 C C . THR C 1 124 ? 4.230 -19.563 32.533 1.00 12.06 124 THR C C 1
ATOM 3308 O O . THR C 1 124 ? 4.768 -19.086 31.516 1.00 11.70 124 THR C O 1
ATOM 3312 N N . VAL C 1 125 ? 3.501 -20.677 32.506 1.00 11.63 125 VAL C N 1
ATOM 3313 C CA . VAL C 1 125 ? 3.191 -21.322 31.235 1.00 12.31 125 VAL C CA 1
ATOM 3314 C C . VAL C 1 125 ? 2.397 -20.378 30.314 1.00 11.96 125 VAL C C 1
ATOM 3315 O O . VAL C 1 125 ? 2.664 -20.296 29.107 1.00 12.60 125 VAL C O 1
ATOM 3319 N N . ALA C 1 126 ? 1.422 -19.670 30.882 1.00 12.49 126 ALA C N 1
ATOM 3320 C CA . ALA C 1 126 ? 0.629 -18.707 30.123 1.00 12.58 126 ALA C CA 1
ATOM 3321 C C . ALA C 1 126 ? 1.516 -17.595 29.555 1.00 12.17 126 ALA C C 1
ATOM 3322 O O . ALA C 1 126 ? 1.343 -17.178 28.398 1.00 12.82 126 ALA C O 1
ATOM 3324 N N . ILE C 1 127 ? 2.506 -17.162 30.339 1.00 11.08 127 ILE C N 1
ATOM 3325 C CA . ILE C 1 127 ? 3.473 -16.168 29.844 1.00 11.35 127 ILE C CA 1
ATOM 3326 C C . ILE C 1 127 ? 4.270 -16.733 28.670 1.00 11.28 127 ILE C C 1
ATOM 3327 O O . ILE C 1 127 ? 4.475 -16.054 27.663 1.00 11.32 127 ILE C O 1
ATOM 3332 N N . GLY C 1 128 ? 4.701 -17.992 28.795 1.00 11.52 128 GLY C N 1
ATOM 3333 C CA . GLY C 1 128 ? 5.408 -18.663 27.690 1.00 12.08 128 GLY C CA 1
ATOM 3334 C C . GLY C 1 128 ? 4.544 -18.737 26.445 1.00 12.65 128 GLY C C 1
ATOM 3335 O O . GLY C 1 128 ? 4.995 -18.395 25.341 1.00 13.29 128 GLY C O 1
ATOM 3336 N N . ALA C 1 129 ? 3.284 -19.131 26.630 1.00 11.95 129 ALA C N 1
ATOM 3337 C CA . ALA C 1 129 ? 2.332 -19.239 25.519 1.00 12.29 129 ALA C CA 1
ATOM 3338 C C . ALA C 1 129 ? 2.168 -17.930 24.741 1.00 11.91 129 ALA C C 1
ATOM 3339 O O . ALA C 1 129 ? 2.256 -17.906 23.501 1.00 11.53 129 ALA C O 1
ATOM 3341 N N . ILE C 1 130 ? 1.910 -16.832 25.442 1.00 11.64 130 ILE C N 1
ATOM 3342 C CA . ILE C 1 130 ? 1.686 -15.579 24.717 1.00 12.35 130 ILE C CA 1
ATOM 3343 C C . ILE C 1 130 ? 2.998 -15.111 24.076 1.00 12.26 130 ILE C C 1
ATOM 3344 O O . ILE C 1 130 ? 3.009 -14.566 22.967 1.00 12.64 130 ILE C O 1
ATOM 3349 N N . ASN C 1 131 ? 4.114 -15.356 24.756 1.00 12.10 131 ASN C N 1
ATOM 3350 C CA . ASN C 1 131 ? 5.403 -15.052 24.156 1.00 11.68 131 ASN C CA 1
ATOM 3351 C C . ASN C 1 131 ? 5.650 -15.804 22.838 1.00 11.96 131 ASN C C 1
ATOM 3352 O O . ASN C 1 131 ? 6.286 -15.272 21.922 1.00 12.51 131 ASN C O 1
ATOM 3357 N N . THR C 1 132 ? 5.122 -17.025 22.744 1.00 11.60 132 THR C N 1
ATOM 3358 C CA . THR C 1 132 ? 5.163 -17.780 21.484 1.00 11.82 132 THR C CA 1
ATOM 3359 C C . THR C 1 132 ? 4.246 -17.167 20.422 1.00 12.19 132 THR C C 1
ATOM 3360 O O . THR C 1 132 ? 4.683 -16.941 19.282 1.00 11.54 132 THR C O 1
ATOM 3364 N N . TRP C 1 133 ? 2.993 -16.887 20.767 1.00 12.29 133 TRP C N 1
ATOM 3365 C CA . TRP C 1 133 ? 2.105 -16.223 19.814 1.00 13.30 133 TRP C CA 1
ATOM 3366 C C . TRP C 1 133 ? 2.650 -14.889 19.287 1.00 12.86 133 TRP C C 1
ATOM 3367 O O . TRP C 1 133 ? 2.543 -14.585 18.084 1.00 12.84 133 TRP C O 1
ATOM 3378 N N . ASN C 1 134 ? 3.202 -14.079 20.192 1.00 11.94 134 ASN C N 1
ATOM 3379 C CA . ASN C 1 134 ? 3.779 -12.801 19.801 1.00 11.90 134 ASN C CA 1
ATOM 3380 C C . ASN C 1 134 ? 4.915 -12.988 18.812 1.00 11.90 134 ASN C C 1
ATOM 3381 O O . ASN C 1 134 ? 5.067 -12.181 17.889 1.00 12.21 134 ASN C O 1
ATOM 3386 N N . ARG C 1 135 ? 5.726 -14.031 19.023 1.00 11.59 135 ARG C N 1
ATOM 3387 C CA . ARG C 1 135 ? 6.839 -14.295 18.108 1.00 11.98 135 ARG C CA 1
ATOM 3388 C C . ARG C 1 135 ? 6.342 -14.728 16.730 1.00 11.53 135 ARG C C 1
ATOM 3389 O O . ARG C 1 135 ? 6.880 -14.310 15.690 1.00 11.92 135 ARG C O 1
ATOM 3397 N N . ILE C 1 136 ? 5.292 -15.541 16.720 1.00 11.73 136 ILE C N 1
ATOM 3398 C CA . ILE C 1 136 ? 4.688 -15.983 15.467 1.00 11.80 136 ILE C CA 1
ATOM 3399 C C . ILE C 1 136 ? 4.045 -14.807 14.717 1.00 11.74 136 ILE C C 1
ATOM 3400 O O . ILE C 1 136 ? 4.285 -14.625 13.516 1.00 12.40 136 ILE C O 1
ATOM 3405 N N . ALA C 1 137 ? 3.239 -14.013 15.423 1.00 12.00 137 ALA C N 1
ATOM 3406 C CA . ALA C 1 137 ? 2.479 -12.933 14.768 1.00 13.30 137 ALA C CA 1
ATOM 3407 C C . ALA C 1 137 ? 3.362 -11.783 14.298 1.00 12.88 137 ALA C C 1
ATOM 3408 O O . ALA C 1 137 ? 3.209 -11.297 13.168 1.00 14.28 137 ALA C O 1
ATOM 3410 N N . VAL C 1 138 ? 4.282 -11.335 15.149 1.00 12.55 138 VAL C N 1
ATOM 3411 C CA . VAL C 1 138 ? 5.245 -10.305 14.720 1.00 12.71 138 VAL C CA 1
ATOM 3412 C C . VAL C 1 138 ? 6.187 -10.877 13.652 1.00 12.87 138 VAL C C 1
ATOM 3413 O O . VAL C 1 138 ? 6.413 -10.249 12.606 1.00 13.81 138 VAL C O 1
ATOM 3417 N N . GLY C 1 139 ? 6.703 -12.082 13.909 1.00 12.60 139 GLY C N 1
ATOM 3418 C CA . GLY C 1 139 ? 7.587 -12.741 12.962 1.00 12.53 139 GLY C CA 1
ATOM 3419 C C . GLY C 1 139 ? 6.988 -12.876 11.569 1.00 13.34 139 GLY C C 1
ATOM 3420 O O . GLY C 1 139 ? 7.699 -12.708 10.570 1.00 12.91 139 GLY C O 1
ATOM 3421 N N . PHE C 1 140 ? 5.683 -13.150 11.495 1.00 13.25 140 PHE C N 1
ATOM 3422 C CA . PHE C 1 140 ? 5.025 -13.382 10.198 1.00 13.52 140 PHE C CA 1
ATOM 3423 C C . PHE C 1 140 ? 4.194 -12.184 9.728 1.00 13.98 140 PHE C C 1
ATOM 3424 O O . PHE C 1 140 ? 3.494 -12.261 8.709 1.00 14.48 140 PHE C O 1
ATOM 3432 N N . ARG C 1 141 ? 4.305 -11.077 10.464 1.00 13.62 141 ARG C N 1
ATOM 3433 C CA . ARG C 1 141 ? 3.610 -9.818 10.146 1.00 14.43 141 ARG C CA 1
ATOM 3434 C C . ARG C 1 141 ? 2.102 -10.030 9.992 1.00 14.70 141 ARG C C 1
ATOM 3435 O O . ARG C 1 141 ? 1.470 -9.537 9.044 1.00 14.86 141 ARG C O 1
ATOM 3443 N N . SER C 1 142 ? 1.526 -10.778 10.920 1.00 15.13 142 SER C N 1
ATOM 3444 C CA . SER C 1 142 ? 0.076 -10.977 10.918 1.00 15.51 142 SER C CA 1
ATOM 3445 C C . SER C 1 142 ? -0.659 -9.643 11.054 1.00 16.10 142 SER C C 1
ATOM 3446 O O . SER C 1 142 ? -0.228 -8.752 11.793 1.00 15.85 142 SER C O 1
ATOM 3449 N N . GLN C 1 143 ? -1.756 -9.509 10.307 1.00 16.24 143 GLN C N 1
ATOM 3450 C CA . GLN C 1 143 ? -2.502 -8.248 10.216 1.00 16.95 143 GLN C CA 1
ATOM 3451 C C . GLN C 1 143 ? -3.847 -8.375 10.918 1.00 17.88 143 GLN C C 1
ATOM 3452 O O . GLN C 1 143 ? -4.676 -9.217 10.545 1.00 18.15 143 GLN C O 1
ATOM 3458 N N . HIS C 1 144 ? -4.064 -7.554 11.940 1.00 17.53 144 HIS C N 1
ATOM 3459 C CA . HIS C 1 144 ? -5.327 -7.612 12.655 1.00 17.94 144 HIS C CA 1
ATOM 3460 C C . HIS C 1 144 ? -6.414 -6.887 11.852 1.00 18.28 144 HIS C C 1
ATOM 3461 O O . HIS C 1 144 ? -6.103 -6.025 11.024 1.00 17.92 144 HIS C O 1
ATOM 3468 N N . PRO C 1 145 ? -7.688 -7.251 12.084 1.00 19.00 145 PRO C N 1
ATOM 3469 C CA . PRO C 1 145 ? -8.780 -6.559 11.396 1.00 19.82 145 PRO C CA 1
ATOM 3470 C C . PRO C 1 145 ? -8.897 -5.113 11.835 1.00 20.83 145 PRO C C 1
ATOM 3471 O O . PRO C 1 145 ? -8.620 -4.796 13.002 1.00 20.49 145 PRO C O 1
ATOM 3475 N N . VAL C 1 146 ? -9.317 -4.245 10.915 1.00 22.07 146 VAL C N 1
ATOM 3476 C CA . VAL C 1 146 ? -9.580 -2.843 11.248 1.00 23.98 146 VAL C CA 1
ATOM 3477 C C . VAL C 1 146 ? -11.081 -2.557 11.143 1.00 25.32 146 VAL C C 1
ATOM 3478 O O . VAL C 1 146 ? -11.693 -2.816 10.112 1.00 25.22 146 VAL C O 1
ATOM 3482 N N . GLU C 1 147 ? -11.654 -2.022 12.216 1.00 27.01 147 GLU C N 1
ATOM 3483 C CA . GLU C 1 147 ? -13.080 -1.703 12.257 1.00 28.82 147 GLU C CA 1
ATOM 3484 C C . GLU C 1 147 ? -13.415 -0.344 11.646 1.00 28.90 147 GLU C C 1
ATOM 3485 O O . GLU C 1 147 ? -12.675 0.191 10.815 1.00 29.35 147 GLU C O 1
ATOM 3491 N N . LYS D 1 2 ? 18.235 -24.836 45.551 1.00 32.41 2 LYS D N 1
ATOM 3492 C CA . LYS D 1 2 ? 18.234 -23.515 44.859 1.00 32.16 2 LYS D CA 1
ATOM 3493 C C . LYS D 1 2 ? 16.995 -23.361 43.959 1.00 31.39 2 LYS D C 1
ATOM 3494 O O . LYS D 1 2 ? 16.699 -22.268 43.479 1.00 31.72 2 LYS D O 1
ATOM 3500 N N . THR D 1 3 ? 16.268 -24.461 43.771 1.00 30.13 3 THR D N 1
ATOM 3501 C CA . THR D 1 3 ? 15.050 -24.500 42.956 1.00 28.83 3 THR D CA 1
ATOM 3502 C C . THR D 1 3 ? 13.883 -23.800 43.664 1.00 27.87 3 THR D C 1
ATOM 3503 O O . THR D 1 3 ? 13.680 -23.992 44.864 1.00 27.58 3 THR D O 1
ATOM 3507 N N . ARG D 1 4 ? 13.119 -22.994 42.927 1.00 25.98 4 ARG D N 1
ATOM 3508 C CA . ARG D 1 4 ? 11.999 -22.255 43.523 1.00 24.61 4 ARG D CA 1
ATOM 3509 C C . ARG D 1 4 ? 10.734 -23.096 43.648 1.00 24.75 4 ARG D C 1
ATOM 3510 O O . ARG D 1 4 ? 10.095 -23.119 44.700 1.00 24.50 4 ARG D O 1
ATOM 3518 N N . ILE D 1 5 ? 10.370 -23.756 42.555 1.00 24.59 5 ILE D N 1
ATOM 3519 C CA . ILE D 1 5 ? 9.187 -24.596 42.497 1.00 25.35 5 ILE D CA 1
ATOM 3520 C C . ILE D 1 5 ? 9.524 -25.835 41.684 1.00 25.76 5 ILE D C 1
ATOM 3521 O O . ILE D 1 5 ? 10.166 -25.744 40.634 1.00 25.31 5 ILE D O 1
ATOM 3526 N N . ASN D 1 6 ? 9.092 -26.989 42.188 1.00 26.30 6 A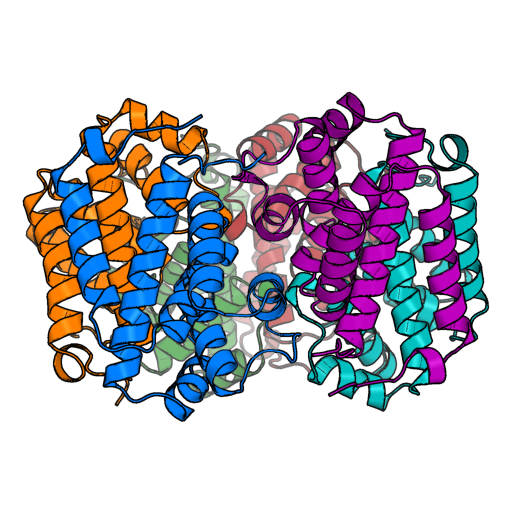SN D N 1
ATOM 3527 C CA . ASN D 1 6 ? 9.069 -28.220 41.414 1.00 27.10 6 ASN D CA 1
ATOM 3528 C C . ASN D 1 6 ? 7.821 -28.156 40.541 1.00 26.96 6 ASN D C 1
ATOM 3529 O O . ASN D 1 6 ? 6.729 -28.582 40.944 1.00 27.07 6 ASN D O 1
ATOM 3534 N N . TYR D 1 7 ? 7.986 -27.586 39.351 1.00 26.91 7 TYR D N 1
ATOM 3535 C CA . TYR D 1 7 ? 6.838 -27.227 38.518 1.00 26.98 7 TYR D CA 1
ATOM 3536 C C . TYR D 1 7 ? 6.098 -28.428 37.941 1.00 26.76 7 TYR D C 1
ATOM 3537 O O . TYR D 1 7 ? 4.878 -28.378 37.783 1.00 26.33 7 TYR D O 1
ATOM 3546 N N . ALA D 1 8 ? 6.831 -29.498 37.634 1.00 26.48 8 ALA D N 1
ATOM 3547 C CA . ALA D 1 8 ? 6.217 -30.731 37.135 1.00 26.67 8 ALA D CA 1
ATOM 3548 C C . ALA D 1 8 ? 5.281 -31.357 38.170 1.00 26.69 8 ALA D C 1
ATOM 3549 O O . ALA D 1 8 ? 4.280 -31.967 37.805 1.00 27.22 8 ALA D O 1
ATOM 3551 N N . LYS D 1 9 ? 5.601 -31.191 39.453 1.00 27.16 9 LYS D N 1
ATOM 3552 C CA . LYS D 1 9 ? 4.745 -31.699 40.532 1.00 27.32 9 LYS D CA 1
ATOM 3553 C C . LYS D 1 9 ? 3.612 -30.735 40.916 1.00 26.81 9 LYS D C 1
ATOM 3554 O O . LYS D 1 9 ? 2.487 -31.175 41.168 1.00 27.26 9 LYS D O 1
ATOM 3560 N N . ALA D 1 10 ? 3.900 -29.431 40.952 1.00 25.70 10 ALA D N 1
ATOM 3561 C CA . ALA D 1 10 ? 2.895 -28.434 41.359 1.00 24.73 10 ALA D CA 1
ATOM 3562 C C . ALA D 1 10 ? 1.710 -28.319 40.389 1.00 24.32 10 ALA D C 1
ATOM 3563 O O . ALA D 1 10 ? 0.565 -28.132 40.816 1.00 24.61 10 ALA D O 1
ATOM 3565 N N . SER D 1 11 ? 1.979 -28.408 39.089 1.00 23.45 11 SER D N 1
ATOM 3566 C CA . SER D 1 11 ? 0.904 -28.471 38.099 1.00 22.64 11 SER D CA 1
ATOM 3567 C C . SER D 1 11 ? 1.272 -29.411 36.957 1.00 21.81 11 SER D C 1
ATOM 3568 O O . SER D 1 11 ? 1.760 -28.969 35.905 1.00 21.35 11 SER D O 1
ATOM 3571 N N . PRO D 1 12 ? 1.047 -30.722 37.161 1.00 21.22 12 PRO D N 1
ATOM 3572 C CA . PRO D 1 12 ? 1.388 -31.719 36.158 1.00 20.45 12 PRO D CA 1
ATOM 3573 C C . PRO D 1 12 ? 0.773 -31.389 34.813 1.00 19.59 12 PRO D C 1
ATOM 3574 O O . PRO D 1 12 ? 1.453 -31.496 33.791 1.00 19.68 12 PRO D O 1
ATOM 3578 N N . GLU D 1 13 ? -0.491 -30.978 34.796 1.00 18.49 13 GLU D N 1
ATOM 3579 C CA . GLU D 1 13 ? -1.153 -30.726 33.517 1.00 18.16 13 GLU D CA 1
ATOM 3580 C C . GLU D 1 13 ? -0.529 -29.562 32.734 1.00 17.85 13 GLU D C 1
ATOM 3581 O O . GLU D 1 13 ? -0.450 -29.623 31.507 1.00 17.56 13 GLU D O 1
ATOM 3587 N N . ALA D 1 14 ? -0.102 -28.511 33.434 1.00 17.28 14 ALA D N 1
ATOM 3588 C CA . ALA D 1 14 ? 0.536 -27.371 32.767 1.00 17.03 14 ALA D CA 1
ATOM 3589 C C . ALA D 1 14 ? 1.855 -27.814 32.163 1.00 17.61 14 ALA D C 1
ATOM 3590 O O . ALA D 1 14 ? 2.144 -27.513 30.999 1.00 17.79 14 ALA D O 1
ATOM 3592 N N . PHE D 1 15 ? 2.635 -28.561 32.949 1.00 17.60 15 PHE D N 1
ATOM 3593 C CA . PHE D 1 15 ? 3.884 -29.153 32.469 1.00 18.53 15 PHE D CA 1
ATOM 3594 C C . PHE D 1 15 ? 3.666 -30.002 31.217 1.00 18.35 15 PHE D C 1
ATOM 3595 O O . PHE D 1 15 ? 4.365 -29.850 30.220 1.00 17.97 15 PHE D O 1
ATOM 3603 N N . LYS D 1 16 ? 2.668 -30.880 31.267 1.00 17.65 16 LYS D N 1
ATOM 3604 C CA . LYS D 1 16 ? 2.379 -31.766 30.141 1.00 17.46 16 LYS D CA 1
ATOM 3605 C C . LYS D 1 16 ? 1.956 -31.007 28.887 1.00 17.10 16 LYS D C 1
ATOM 3606 O O . LYS D 1 16 ? 2.245 -31.447 27.768 1.00 17.35 16 LYS D O 1
ATOM 3612 N N . ALA D 1 17 ? 1.272 -29.878 29.062 1.00 17.04 17 ALA D N 1
ATOM 3613 C CA . ALA D 1 17 ? 0.881 -29.062 27.914 1.00 16.62 17 ALA D CA 1
ATOM 3614 C C . ALA D 1 17 ? 2.126 -28.513 27.211 1.00 16.73 17 ALA D C 1
ATOM 3615 O O . ALA D 1 17 ? 2.216 -28.532 25.987 1.00 16.99 17 ALA D O 1
ATOM 3617 N N . VAL D 1 18 ? 3.099 -28.050 27.988 1.00 16.99 18 VAL D N 1
ATOM 3618 C CA . VAL D 1 18 ? 4.348 -27.576 27.371 1.00 17.38 18 VAL D CA 1
ATOM 3619 C C . VAL D 1 18 ? 5.099 -28.738 26.711 1.00 17.90 18 VAL D C 1
ATOM 3620 O O . VAL D 1 18 ? 5.600 -28.602 25.600 1.00 18.36 18 VAL D O 1
ATOM 3624 N N . MET D 1 19 ? 5.141 -29.887 27.381 1.00 18.23 19 MET D N 1
ATOM 3625 C CA . MET D 1 19 ? 5.794 -31.081 26.829 1.00 18.86 19 MET D CA 1
ATOM 3626 C C . MET D 1 19 ? 5.152 -31.565 25.519 1.00 18.53 19 MET D C 1
ATOM 3627 O O . MET D 1 19 ? 5.843 -32.102 24.639 1.00 18.56 19 MET D O 1
ATOM 3632 N N . ALA D 1 20 ? 3.836 -31.390 25.397 1.00 18.02 20 ALA D N 1
ATOM 3633 C CA . ALA D 1 20 ? 3.129 -31.745 24.162 1.00 17.91 20 ALA D CA 1
ATOM 3634 C C . ALA D 1 20 ? 3.643 -30.904 22.994 1.00 17.88 20 ALA D C 1
ATOM 3635 O O . ALA D 1 20 ? 3.894 -31.424 21.900 1.00 18.04 20 ALA D O 1
ATOM 3637 N N . LEU D 1 21 ? 3.836 -29.608 23.244 1.00 17.44 21 LEU D N 1
ATOM 3638 C CA . LEU D 1 21 ? 4.409 -28.733 22.232 1.00 17.44 21 LEU D CA 1
ATOM 3639 C C . LEU D 1 21 ? 5.838 -29.161 21.875 1.00 17.97 21 LEU D C 1
ATOM 3640 O O . LEU D 1 21 ? 6.207 -29.204 20.697 1.00 17.48 21 LEU D O 1
ATOM 3645 N N . GLU D 1 22 ? 6.632 -29.471 22.895 1.00 18.62 22 GLU D N 1
ATOM 3646 C CA . GLU D 1 22 ? 7.983 -30.009 22.711 1.00 19.64 22 GLU D CA 1
ATOM 3647 C C . GLU D 1 22 ? 7.985 -31.273 21.838 1.00 20.16 22 GLU D C 1
ATOM 3648 O O . GLU D 1 22 ? 8.796 -31.405 20.904 1.00 19.85 22 GLU D O 1
ATOM 3654 N N . ASN D 1 23 ? 7.072 -32.192 22.140 1.00 20.24 23 ASN D N 1
ATOM 3655 C CA . ASN D 1 23 ? 6.976 -33.439 21.378 1.00 21.26 23 ASN D CA 1
ATOM 3656 C C . ASN D 1 23 ? 6.604 -33.194 19.920 1.00 20.68 23 ASN D C 1
ATOM 3657 O O . ASN D 1 23 ? 7.094 -33.906 19.023 1.00 20.73 23 ASN D O 1
ATOM 3662 N N . TYR D 1 24 ? 5.759 -32.192 19.674 1.00 19.95 24 TYR D N 1
ATOM 3663 C CA . TYR D 1 24 ? 5.466 -31.798 18.303 1.00 20.08 24 TYR D CA 1
ATOM 3664 C C . TYR D 1 24 ? 6.749 -31.328 17.618 1.00 19.77 24 TYR D C 1
ATOM 3665 O O . TYR D 1 24 ? 7.071 -31.761 16.502 1.00 20.05 24 TYR D O 1
ATOM 3674 N N . VAL D 1 25 ? 7.467 -30.425 18.277 1.00 19.70 25 VAL D N 1
ATOM 3675 C CA . VAL D 1 25 ? 8.710 -29.912 17.695 1.00 20.05 25 VAL D CA 1
ATOM 3676 C C . VAL D 1 25 ? 9.623 -31.070 17.273 1.00 20.66 25 VAL D C 1
ATOM 3677 O O . VAL D 1 25 ? 10.082 -31.111 16.130 1.00 20.00 25 VAL D O 1
ATOM 3681 N N . GLN D 1 26 ? 9.843 -32.015 18.182 1.00 21.59 26 GLN D N 1
ATOM 3682 C CA . GLN D 1 26 ? 10.764 -33.135 17.937 1.00 23.83 26 GLN D CA 1
ATOM 3683 C C . GLN D 1 26 ? 10.363 -33.945 16.709 1.00 24.25 26 GLN D C 1
ATOM 3684 O O . GLN D 1 26 ? 11.226 -34.422 15.965 1.00 25.24 26 GLN D O 1
ATOM 3690 N N . SER D 1 27 ? 9.056 -34.085 16.502 1.00 24.72 27 SER D N 1
ATOM 3691 C CA . SER D 1 27 ? 8.510 -34.900 15.420 1.00 25.31 27 SER D CA 1
ATOM 3692 C C . SER D 1 27 ? 8.125 -34.082 14.187 1.00 24.74 27 SER D C 1
ATOM 3693 O O . SER D 1 27 ? 7.522 -34.614 13.245 1.00 24.94 27 SER D O 1
ATOM 3696 N N . SER D 1 28 ? 8.478 -32.798 14.178 1.00 23.72 28 SER D N 1
ATOM 3697 C CA . SER D 1 28 ? 7.969 -31.886 13.157 1.00 22.95 28 SER D CA 1
ATOM 3698 C C . SER D 1 28 ? 8.469 -32.169 11.741 1.00 22.78 28 SER D C 1
ATOM 3699 O O . SER D 1 28 ? 7.805 -31.803 10.781 1.00 23.52 28 SER D O 1
ATOM 3702 N N . GLY D 1 29 ? 9.624 -32.823 11.621 1.00 22.13 29 GLY D N 1
ATOM 3703 C CA . GLY D 1 29 ? 10.233 -33.058 10.316 1.00 21.83 29 GLY D CA 1
ATOM 3704 C C . GLY D 1 29 ? 11.460 -32.201 10.061 1.00 22.09 29 GLY D C 1
ATOM 3705 O O . GLY D 1 29 ? 12.207 -32.442 9.105 1.00 21.28 29 GLY D O 1
ATOM 3706 N N . LEU D 1 30 ? 11.672 -31.190 10.905 1.00 21.91 30 LEU D N 1
ATOM 3707 C CA . LEU D 1 30 ? 12.899 -30.393 10.830 1.00 22.32 30 LEU D CA 1
ATOM 3708 C C . LEU D 1 30 ? 14.113 -31.270 11.095 1.00 22.56 30 LEU D C 1
ATOM 3709 O O . LEU D 1 30 ? 14.060 -32.172 11.948 1.00 23.09 30 LEU D O 1
ATOM 3714 N N . GLU D 1 31 ? 15.200 -31.005 10.373 1.00 22.53 31 GLU D N 1
ATOM 3715 C CA . GLU D 1 31 ? 16.473 -31.697 10.600 1.00 23.22 31 GLU D CA 1
ATOM 3716 C C . GLU D 1 31 ? 16.853 -31.515 12.066 1.00 22.23 31 GLU D C 1
ATOM 3717 O O . GLU D 1 31 ? 16.760 -30.408 12.608 1.00 21.58 31 GLU D O 1
ATOM 3723 N N . HIS D 1 32 ? 17.259 -32.603 12.712 1.00 21.95 32 HIS D N 1
ATOM 3724 C CA . HIS D 1 32 ? 17.613 -32.550 14.133 1.00 22.02 32 HIS D CA 1
ATOM 3725 C C . HIS D 1 32 ? 18.713 -31.523 14.408 1.00 20.66 32 HIS D C 1
ATOM 3726 O O . HIS D 1 32 ? 18.701 -30.860 15.449 1.00 19.92 32 HIS D O 1
ATOM 3733 N N . ARG D 1 33 ? 19.643 -31.385 13.465 1.00 19.21 33 ARG D N 1
ATOM 3734 C CA . ARG D 1 33 ? 20.711 -30.398 13.544 1.00 18.73 33 ARG D CA 1
ATOM 3735 C C . ARG D 1 33 ? 20.143 -28.984 13.757 1.00 17.41 33 ARG D C 1
ATOM 3736 O O . ARG D 1 33 ? 20.657 -28.204 14.568 1.00 17.07 33 ARG D O 1
ATOM 3744 N N . PHE D 1 34 ? 19.067 -28.675 13.043 1.00 15.86 34 PHE D N 1
ATOM 3745 C CA . PHE D 1 34 ? 18.439 -27.349 13.140 1.00 15.52 34 PHE D CA 1
ATOM 3746 C C . PHE D 1 34 ? 17.679 -27.180 14.451 1.00 14.62 34 PHE D C 1
ATOM 3747 O O . PHE D 1 34 ? 17.692 -26.092 15.057 1.00 14.57 34 PHE D O 1
ATOM 3755 N N . ILE D 1 35 ? 17.036 -28.249 14.907 1.00 14.65 35 ILE D N 1
ATOM 3756 C CA . ILE D 1 35 ? 16.398 -28.236 16.224 1.00 14.28 35 ILE D CA 1
ATOM 3757 C C . ILE D 1 35 ? 17.424 -28.007 17.346 1.00 13.80 35 ILE D C 1
ATOM 3758 O O . ILE D 1 35 ? 17.206 -27.166 18.227 1.00 13.71 35 ILE D O 1
ATOM 3763 N N . HIS D 1 36 ? 18.543 -28.736 17.300 1.00 12.97 36 HIS D N 1
ATOM 3764 C CA . HIS D 1 36 ? 19.621 -28.517 18.279 1.00 13.52 36 HIS D CA 1
ATOM 3765 C C . HIS D 1 36 ? 20.102 -27.073 18.256 1.00 12.55 36 HIS D C 1
ATOM 3766 O O . HIS D 1 36 ? 20.288 -26.467 19.300 1.00 13.23 36 HIS D O 1
ATOM 3773 N N . LEU D 1 37 ? 20.286 -26.528 17.058 1.00 12.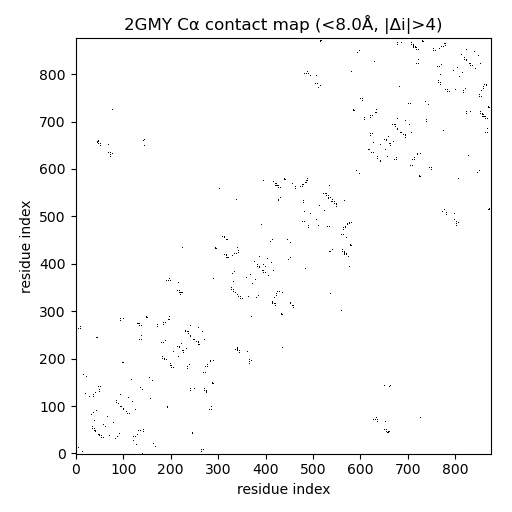22 37 LEU D N 1
ATOM 3774 C CA . LEU D 1 37 ? 20.784 -25.164 16.921 1.00 11.39 37 LEU D CA 1
ATOM 3775 C C . LEU D 1 37 ? 19.798 -24.173 17.542 1.00 12.03 37 LEU D C 1
ATOM 3776 O O . LEU D 1 37 ? 20.180 -23.266 18.294 1.00 11.57 37 LEU D O 1
ATOM 3781 N N . ILE D 1 38 ? 18.517 -24.340 17.220 1.00 11.58 38 ILE D N 1
ATOM 3782 C CA . ILE D 1 38 ? 17.500 -23.423 17.731 1.00 11.36 38 ILE D CA 1
ATOM 3783 C C . ILE D 1 38 ? 17.489 -23.443 19.245 1.00 11.19 38 ILE D C 1
ATOM 3784 O O . ILE D 1 38 ? 17.487 -22.398 19.893 1.00 11.60 38 ILE D O 1
ATOM 3789 N N . LYS D 1 39 ? 17.507 -24.648 19.802 1.00 10.73 39 LYS D N 1
ATOM 3790 C CA . LYS D 1 39 ? 17.411 -24.795 21.246 1.00 11.09 39 LYS D CA 1
ATOM 3791 C C . LYS D 1 39 ? 18.651 -24.275 21.956 1.00 11.33 39 LYS D C 1
ATOM 3792 O O . LYS D 1 39 ? 18.543 -23.519 22.936 1.00 11.74 39 LYS D O 1
ATOM 3798 N N . LEU D 1 40 ? 19.829 -24.650 21.466 1.00 10.18 40 LEU D N 1
ATOM 3799 C CA . LEU D 1 40 ? 21.072 -24.183 22.093 1.00 10.71 40 LEU D CA 1
ATOM 3800 C C . LEU D 1 40 ? 21.235 -22.656 21.998 1.00 10.60 40 LEU D C 1
ATOM 3801 O O . LEU D 1 40 ? 21.474 -21.981 23.009 1.00 11.10 40 LEU D O 1
ATOM 3806 N N . ARG D 1 41 ? 21.076 -22.093 20.798 1.00 9.95 41 ARG D N 1
ATOM 3807 C CA . ARG D 1 41 ? 21.275 -20.642 20.638 1.00 10.40 41 ARG D CA 1
ATOM 3808 C C . ARG D 1 41 ? 20.278 -19.816 21.472 1.00 10.21 41 ARG D C 1
ATOM 3809 O O . ARG D 1 41 ? 20.680 -18.871 22.157 1.00 10.12 41 ARG D O 1
ATOM 3817 N N . ALA D 1 42 ? 18.989 -20.160 21.416 1.00 10.30 42 ALA D N 1
ATOM 3818 C CA . ALA D 1 42 ? 17.987 -19.407 22.201 1.00 10.38 42 ALA D CA 1
ATOM 3819 C C . ALA D 1 42 ? 18.270 -19.480 23.701 1.00 10.71 42 ALA D C 1
ATOM 3820 O O . ALA D 1 42 ? 18.157 -18.480 24.407 1.00 11.61 42 ALA D O 1
ATOM 3822 N N . SER D 1 43 ? 18.662 -20.662 24.179 1.00 10.19 43 SER D N 1
ATOM 3823 C CA . SER D 1 43 ? 18.951 -20.848 25.614 1.00 10.48 43 SER D CA 1
ATOM 3824 C C . SER D 1 43 ? 20.160 -20.009 26.060 1.00 10.52 43 SER D C 1
ATOM 3825 O O . SER D 1 43 ? 20.183 -19.478 27.177 1.00 11.19 43 SER D O 1
ATOM 3828 N N . ILE D 1 44 ? 21.157 -19.875 25.189 1.00 9.23 44 ILE D N 1
ATOM 3829 C CA . ILE D 1 44 ? 22.296 -18.992 25.477 1.00 10.23 44 ILE D CA 1
ATOM 3830 C C . ILE D 1 44 ? 21.835 -17.539 25.590 1.00 10.24 44 ILE D C 1
ATOM 3831 O O . ILE D 1 44 ? 22.161 -16.843 26.556 1.00 10.40 44 ILE D O 1
ATOM 3836 N N . ILE D 1 45 ? 21.088 -17.065 24.595 1.00 10.97 45 ILE D N 1
ATOM 3837 C CA . ILE D 1 45 ? 20.586 -15.701 24.639 1.00 10.65 45 ILE D CA 1
ATOM 3838 C C . ILE D 1 45 ? 19.834 -15.439 25.939 1.00 10.93 45 ILE D C 1
ATOM 3839 O O . ILE D 1 45 ? 20.037 -14.404 26.576 1.00 11.30 45 ILE D O 1
ATOM 3844 N N . ASN D 1 46 ? 18.991 -16.391 26.334 1.00 10.29 46 ASN D N 1
ATOM 3845 C CA . ASN D 1 46 ? 18.123 -16.214 27.490 1.00 11.34 46 ASN D CA 1
ATOM 3846 C C . ASN D 1 46 ? 18.779 -16.495 28.820 1.00 12.05 46 ASN D C 1
ATOM 3847 O O . ASN D 1 46 ? 18.136 -16.362 29.859 1.00 12.10 46 ASN D O 1
ATOM 3852 N N . GLY D 1 47 ? 20.053 -16.888 28.800 1.00 11.11 47 GLY D N 1
ATOM 3853 C CA . GLY D 1 47 ? 20.779 -17.125 30.054 1.00 11.87 47 GLY D CA 1
ATOM 3854 C C . GLY D 1 47 ? 20.370 -18.397 30.778 1.00 12.37 47 GLY D C 1
ATOM 3855 O O . GLY D 1 47 ? 20.586 -18.533 31.990 1.00 13.21 47 GLY D O 1
ATOM 3856 N N . CYS D 1 48 ? 19.792 -19.339 30.044 1.00 12.52 48 CYS D N 1
ATOM 3857 C CA . CYS D 1 48 ? 19.225 -20.527 30.679 1.00 12.87 48 CYS D CA 1
ATOM 3858 C C . CYS D 1 48 ? 20.248 -21.650 30.732 1.00 12.97 48 CYS D C 1
ATOM 3859 O O . CYS D 1 48 ? 20.387 -22.424 29.771 1.00 13.34 48 CYS D O 1
ATOM 3862 N N . ALA D 1 49 ? 20.968 -21.722 31.849 1.00 12.29 49 ALA D N 1
ATOM 3863 C CA . ALA D 1 49 ? 21.968 -22.785 32.044 1.00 12.81 49 ALA D CA 1
ATOM 3864 C C . ALA D 1 49 ? 21.335 -24.177 32.056 1.00 12.68 49 ALA D C 1
ATOM 3865 O O . ALA D 1 49 ? 21.913 -25.127 31.537 1.00 12.99 49 ALA D O 1
ATOM 3867 N N . PHE D 1 50 ? 20.155 -24.295 32.657 1.00 13.22 50 PHE D N 1
ATOM 3868 C CA . PHE D 1 50 ? 19.472 -25.591 32.677 1.00 13.79 50 PHE D CA 1
ATOM 3869 C C . PHE D 1 50 ? 19.308 -26.146 31.254 1.00 13.85 50 PHE D C 1
ATOM 3870 O O . PHE D 1 50 ? 19.626 -27.318 30.981 1.00 13.55 50 PHE D O 1
ATOM 3878 N N . CYS D 1 51 ? 18.830 -25.298 30.335 1.00 13.91 51 CYS D N 1
ATOM 3879 C CA . CYS D 1 51 ? 18.602 -25.735 28.958 1.00 14.27 51 CYS D CA 1
ATOM 3880 C C . CYS D 1 51 ? 19.888 -25.834 28.159 1.00 13.62 51 CYS D C 1
ATOM 3881 O O . CYS D 1 51 ? 20.038 -26.750 27.355 1.00 14.16 51 CYS D O 1
ATOM 3884 N N . VAL D 1 52 ? 20.824 -24.920 28.391 1.00 13.02 52 VAL D N 1
ATOM 3885 C CA . VAL D 1 52 ? 22.119 -24.998 27.684 1.00 12.91 52 VAL D CA 1
ATOM 3886 C C . VAL D 1 52 ? 22.800 -26.334 28.003 1.00 13.19 52 VAL D C 1
ATOM 3887 O O . VAL D 1 52 ? 23.272 -27.028 27.103 1.00 12.77 52 VAL D O 1
ATOM 3891 N N . ASP D 1 53 ? 22.818 -26.699 29.281 1.00 13.39 53 ASP D N 1
ATOM 3892 C CA . ASP D 1 53 ? 23.460 -27.950 29.677 1.00 14.84 53 ASP D CA 1
ATOM 3893 C C . ASP D 1 53 ? 22.835 -29.114 28.917 1.00 15.13 53 ASP D C 1
ATOM 3894 O O . ASP D 1 53 ? 23.550 -29.949 28.362 1.00 15.08 53 ASP D O 1
ATOM 3899 N N . MET D 1 54 ? 21.503 -29.158 28.894 1.00 15.26 54 MET D N 1
ATOM 3900 C CA . MET D 1 54 ? 20.756 -30.235 28.240 1.00 16.95 54 MET D CA 1
ATOM 3901 C C . MET D 1 54 ? 21.052 -30.284 26.752 1.00 16.10 54 MET D C 1
ATOM 3902 O O . MET D 1 54 ? 21.320 -31.361 26.184 1.00 16.42 54 MET D O 1
ATOM 3907 N N . HIS D 1 55 ? 21.021 -29.122 26.111 1.00 15.25 55 HIS D N 1
ATOM 3908 C CA . HIS D 1 55 ? 21.125 -29.077 24.662 1.00 15.04 55 HIS D CA 1
ATOM 3909 C C . HIS D 1 55 ? 22.546 -29.240 24.138 1.00 14.75 55 HIS D C 1
ATOM 3910 O O . HIS D 1 55 ? 22.746 -29.727 23.031 1.00 15.23 55 HIS D O 1
ATOM 3917 N N . VAL D 1 56 ? 23.523 -28.861 24.957 1.00 14.64 56 VAL D N 1
ATOM 3918 C CA . VAL D 1 56 ? 24.913 -29.200 24.681 1.00 14.43 56 VAL D CA 1
ATOM 3919 C C . VAL D 1 56 ? 25.059 -30.719 24.654 1.00 15.08 56 VAL D C 1
ATOM 3920 O O . VAL D 1 56 ? 25.652 -31.275 23.722 1.00 15.48 56 VAL D O 1
ATOM 3924 N N . LYS D 1 57 ? 24.500 -31.379 25.670 1.00 15.74 57 LYS D N 1
ATOM 3925 C CA . LYS D 1 57 ? 24.623 -32.838 25.763 1.00 16.53 57 LYS D CA 1
ATOM 3926 C C . LYS D 1 57 ? 23.918 -33.520 24.596 1.00 16.89 57 LYS D C 1
ATOM 3927 O O . LYS D 1 57 ? 24.441 -34.481 24.021 1.00 17.84 57 LYS D O 1
ATOM 3933 N N . GLU D 1 58 ? 22.749 -33.007 24.227 1.00 16.90 58 GLU D N 1
ATOM 3934 C CA . GLU D 1 58 ? 21.978 -33.600 23.127 1.00 18.50 58 GLU D CA 1
ATOM 3935 C C . GLU D 1 58 ? 22.678 -33.413 21.788 1.00 17.25 58 GLU D C 1
ATOM 3936 O O . GLU D 1 58 ? 22.716 -34.330 20.968 1.00 16.68 58 GLU D O 1
ATOM 3942 N N . SER D 1 59 ? 23.257 -32.234 21.582 1.00 16.12 59 SER D N 1
ATOM 3943 C CA . SER D 1 59 ? 24.003 -31.943 20.356 1.00 16.23 59 SER D CA 1
ATOM 3944 C C . SER D 1 59 ? 25.214 -32.871 20.222 1.00 16.48 59 SER D C 1
ATOM 3945 O O . SER D 1 59 ? 25.495 -33.378 19.142 1.00 16.44 59 SER D O 1
ATOM 3948 N N . ARG D 1 60 ? 25.930 -33.061 21.327 1.00 16.85 60 ARG D N 1
ATOM 3949 C CA . ARG D 1 60 ? 27.125 -33.893 21.350 1.00 17.68 60 ARG D CA 1
ATOM 3950 C C . ARG D 1 60 ? 26.755 -35.341 21.023 1.00 18.34 60 ARG D C 1
ATOM 3951 O O . ARG D 1 60 ? 27.433 -36.000 20.228 1.00 18.60 60 ARG D O 1
ATOM 3959 N N . HIS D 1 61 ? 25.672 -35.818 21.629 1.00 19.51 61 HIS D N 1
ATOM 3960 C CA . HIS D 1 61 ? 25.181 -37.185 21.391 1.00 20.86 61 HIS D CA 1
ATOM 3961 C C . HIS D 1 61 ? 24.854 -37.441 19.917 1.00 21.10 61 HIS D C 1
ATOM 3962 O O . HIS D 1 61 ? 25.041 -38.558 19.427 1.00 21.04 61 HIS D O 1
ATOM 3969 N N . ASP D 1 62 ? 24.396 -36.404 19.212 1.00 21.12 62 ASP D N 1
ATOM 3970 C CA . ASP D 1 62 ? 24.063 -36.497 17.791 1.00 21.71 62 ASP D CA 1
ATOM 3971 C C . ASP D 1 62 ? 25.240 -36.197 16.855 1.00 21.35 62 ASP D C 1
ATOM 3972 O O . ASP D 1 62 ? 25.057 -36.064 15.639 1.00 21.97 62 ASP D O 1
ATOM 3977 N N . GLY D 1 63 ? 26.441 -36.074 17.424 1.00 20.44 63 GLY D N 1
ATOM 3978 C CA . GLY D 1 63 ? 27.667 -35.953 16.627 1.00 20.26 63 GLY D CA 1
ATOM 3979 C C . GLY D 1 63 ? 28.057 -34.568 16.158 1.00 19.84 63 GLY D C 1
ATOM 3980 O O . GLY D 1 63 ? 28.955 -34.418 15.319 1.00 20.38 63 GLY D O 1
ATOM 3981 N N . LEU D 1 64 ? 27.394 -33.543 16.685 1.00 18.86 64 LEU D N 1
ATOM 3982 C CA . LEU D 1 64 ? 27.834 -32.185 16.401 1.00 18.36 64 LEU D CA 1
ATOM 3983 C C . LEU D 1 64 ? 29.180 -31.910 17.072 1.00 17.71 64 LEU D C 1
ATOM 3984 O O . LEU D 1 64 ? 29.422 -32.363 18.192 1.00 17.68 64 LEU D O 1
ATOM 3989 N N . SER D 1 65 ? 30.052 -31.193 16.363 1.00 17.08 65 SER D N 1
ATOM 3990 C CA . SER D 1 65 ? 31.422 -30.962 16.838 1.00 17.72 65 SER D CA 1
ATOM 3991 C C . SER D 1 65 ? 31.472 -30.075 18.076 1.00 17.66 65 SER D C 1
ATOM 3992 O O . SER D 1 65 ? 30.558 -29.285 18.337 1.00 17.28 65 SER D O 1
ATOM 3995 N N . GLU D 1 66 ? 32.557 -30.188 18.839 1.00 18.03 66 GLU D N 1
ATOM 3996 C CA . GLU D 1 66 ? 32.722 -29.288 19.980 1.00 18.50 66 GLU D CA 1
ATOM 3997 C C . GLU D 1 66 ? 32.814 -27.826 19.558 1.00 17.90 66 GLU D C 1
ATOM 3998 O O . GLU D 1 66 ? 32.333 -26.959 20.281 1.00 17.38 66 GLU D O 1
ATOM 4004 N N . GLN D 1 67 ? 33.410 -27.532 18.401 1.00 17.28 67 GLN D N 1
ATOM 4005 C CA . GLN D 1 67 ? 33.432 -26.132 17.927 1.00 17.12 67 GLN D CA 1
ATOM 4006 C C . GLN D 1 67 ? 32.033 -25.613 17.621 1.00 16.88 67 GLN D C 1
ATOM 4007 O O . GLN D 1 67 ? 31.668 -24.508 18.014 1.00 17.36 67 GLN D O 1
ATOM 4013 N N . TRP D 1 68 ? 31.256 -26.414 16.899 1.00 16.04 68 TRP D N 1
ATOM 4014 C CA . TRP D 1 68 ? 29.872 -26.060 16.587 1.00 15.02 68 TRP D CA 1
ATOM 4015 C C . TRP D 1 68 ? 29.109 -25.747 17.886 1.00 14.86 68 TRP D C 1
ATOM 4016 O O . TRP D 1 68 ? 28.356 -24.771 17.949 1.00 14.83 68 TRP D O 1
ATOM 4027 N N . ILE D 1 69 ? 29.326 -26.566 18.912 1.00 14.05 69 ILE D N 1
ATOM 4028 C CA . ILE D 1 69 ? 28.682 -26.354 20.218 1.00 14.72 69 ILE D CA 1
ATOM 4029 C C . ILE D 1 69 ? 29.220 -25.112 20.930 1.00 14.92 69 ILE D C 1
ATOM 4030 O O . ILE D 1 69 ? 28.448 -24.246 21.364 1.00 14.77 69 ILE D O 1
ATOM 4035 N N . ASN D 1 70 ? 30.546 -25.017 21.047 1.00 14.57 70 ASN D N 1
ATOM 4036 C CA . ASN D 1 70 ? 31.154 -23.944 21.838 1.00 15.78 70 ASN D CA 1
ATOM 4037 C C . ASN D 1 70 ? 31.066 -22.562 21.259 1.00 15.22 70 ASN D C 1
ATOM 4038 O O . ASN D 1 70 ? 31.059 -21.569 21.999 1.00 16.69 70 ASN D O 1
ATOM 4043 N N . LEU D 1 71 ? 31.048 -22.483 19.931 1.00 14.00 71 LEU D N 1
ATOM 4044 C CA . LEU D 1 71 ? 31.049 -21.180 19.257 1.00 13.52 71 LEU D CA 1
ATOM 4045 C C . LEU D 1 71 ? 29.649 -20.596 19.087 1.00 12.47 71 LEU D C 1
ATOM 4046 O O . LEU D 1 71 ? 29.490 -19.476 18.580 1.00 12.71 71 LEU D O 1
ATOM 4051 N N . MET D 1 72 ? 28.641 -21.341 19.537 1.00 12.34 72 MET D N 1
ATOM 4052 C CA . MET D 1 72 ? 27.250 -20.922 19.322 1.00 12.76 72 MET D CA 1
ATOM 4053 C C . MET D 1 72 ? 26.945 -19.614 20.046 1.00 12.51 72 MET D C 1
ATOM 4054 O O . MET D 1 72 ? 26.086 -18.841 19.592 1.00 12.95 72 MET D O 1
ATOM 4059 N N . SER D 1 73 ? 27.634 -19.363 21.159 1.00 11.61 73 SER D N 1
ATOM 4060 C CA . SER D 1 73 ? 27.453 -18.104 21.908 1.00 11.43 73 SER D CA 1
ATOM 4061 C C . SER D 1 73 ? 27.960 -16.874 21.157 1.00 11.63 73 SER D C 1
ATOM 4062 O O . SER D 1 73 ? 27.583 -15.743 21.483 1.00 12.65 73 SER D O 1
ATOM 4065 N N . VAL D 1 74 ? 28.796 -17.101 20.141 1.00 11.86 74 VAL D N 1
ATOM 4066 C CA . VAL D 1 74 ? 29.485 -16.013 19.425 1.00 11.77 74 VAL D CA 1
ATOM 4067 C C . VAL D 1 74 ? 29.486 -16.283 17.912 1.00 12.17 74 VAL D C 1
ATOM 4068 O O . VAL D 1 74 ? 30.453 -15.987 17.202 1.00 11.89 74 VAL D O 1
ATOM 4072 N N . TRP D 1 75 ? 28.365 -16.810 17.422 1.00 11.67 75 TRP D N 1
ATOM 4073 C CA . TRP D 1 75 ? 28.313 -17.373 16.074 1.00 11.94 75 TRP D CA 1
ATOM 4074 C C . TRP D 1 75 ? 28.592 -16.381 14.952 1.00 12.57 75 TRP D C 1
ATOM 4075 O O . TRP D 1 75 ? 29.106 -16.771 13.895 1.00 12.55 75 TRP D O 1
ATOM 4086 N N . ARG D 1 76 ? 28.252 -15.112 15.166 1.00 13.15 76 ARG D N 1
ATOM 4087 C CA . ARG D 1 76 ? 28.343 -14.130 14.090 1.00 15.13 76 ARG D CA 1
ATOM 4088 C C . ARG D 1 76 ? 29.752 -14.035 13.541 1.00 14.95 76 ARG D C 1
ATOM 4089 O O . ARG D 1 76 ? 29.943 -13.813 12.349 1.00 15.51 76 ARG D O 1
ATOM 4097 N N . GLU D 1 77 ? 30.732 -14.219 14.419 1.00 15.16 77 GLU D N 1
ATOM 4098 C CA . GLU D 1 77 ? 32.141 -14.063 14.043 1.00 15.85 77 GLU D CA 1
ATOM 4099 C C . GLU D 1 77 ? 32.866 -15.400 13.786 1.00 15.74 77 GLU D C 1
ATOM 4100 O O . GLU D 1 77 ? 34.095 -15.420 13.593 1.00 15.99 77 GLU D O 1
ATOM 4106 N N . SER D 1 78 ? 32.122 -16.509 13.768 1.00 14.75 78 SER D N 1
ATOM 4107 C CA . SER D 1 78 ? 32.732 -17.838 13.601 1.00 14.77 78 SER D CA 1
ATOM 4108 C C . SER D 1 78 ? 32.525 -18.420 12.209 1.00 14.57 78 SER D C 1
ATOM 4109 O O . SER D 1 78 ? 31.383 -18.529 11.747 1.00 14.77 78 SER D O 1
ATOM 4112 N N . PRO D 1 79 ? 33.617 -18.842 11.542 1.00 14.54 79 PRO D N 1
ATOM 4113 C CA . PRO D 1 79 ? 33.456 -19.488 10.238 1.00 14.71 79 PRO D CA 1
ATOM 4114 C C . PRO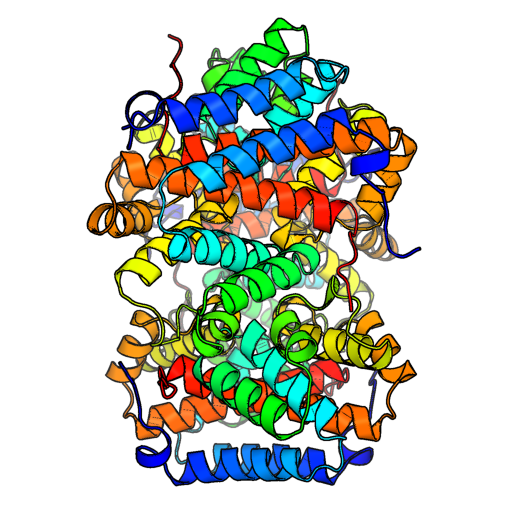 D 1 79 ? 32.961 -20.942 10.271 1.00 14.69 79 PRO D C 1
ATOM 4115 O O . PRO D 1 79 ? 32.858 -21.577 9.217 1.00 15.40 79 PRO D O 1
ATOM 4119 N N . VAL D 1 80 ? 32.646 -21.451 11.458 1.00 14.34 80 VAL D N 1
ATOM 4120 C CA . VAL D 1 80 ? 32.133 -22.822 11.630 1.00 14.74 80 VAL D CA 1
ATOM 4121 C C . VAL D 1 80 ? 30.806 -23.065 10.894 1.00 14.80 80 VAL D C 1
ATOM 4122 O O . VAL D 1 80 ? 30.602 -24.127 10.282 1.00 15.40 80 VAL D O 1
ATOM 4126 N N . TYR D 1 81 ? 29.910 -22.078 10.943 1.00 14.62 81 TYR D N 1
ATOM 4127 C CA . TYR D 1 81 ? 28.526 -22.296 10.509 1.00 14.31 81 TYR D CA 1
ATOM 4128 C C . TYR D 1 81 ? 28.350 -22.140 9.017 1.00 13.86 81 TYR D C 1
ATOM 4129 O O . TYR D 1 81 ? 28.960 -21.263 8.401 1.00 15.06 81 TYR D O 1
ATOM 4138 N N . THR D 1 82 ? 27.502 -22.992 8.440 1.00 14.26 82 THR D N 1
ATOM 4139 C CA . THR D 1 82 ? 27.185 -22.892 7.010 1.00 14.23 82 THR D CA 1
ATOM 4140 C C . THR D 1 82 ? 26.310 -21.662 6.742 1.00 14.92 82 THR D C 1
ATOM 4141 O O . THR D 1 82 ? 25.732 -21.082 7.669 1.00 14.37 82 THR D O 1
ATOM 4145 N N . GLU D 1 83 ? 26.178 -21.275 5.477 1.00 15.30 83 GLU D N 1
ATOM 4146 C CA . GLU D 1 83 ? 25.311 -20.155 5.145 1.00 15.87 83 GLU D CA 1
ATOM 4147 C C . GLU D 1 83 ? 23.866 -20.397 5.596 1.00 15.04 83 GLU D C 1
ATOM 4148 O O . GLU D 1 83 ? 23.199 -19.484 6.097 1.00 14.28 83 GLU D O 1
ATOM 4154 N N . GLN D 1 84 ? 23.395 -21.635 5.463 1.00 14.55 84 GLN D N 1
ATOM 4155 C CA . GLN D 1 84 ? 22.044 -21.955 5.903 1.00 14.17 84 GLN D CA 1
ATOM 4156 C C . GLN D 1 84 ? 21.920 -21.849 7.415 1.00 14.01 84 GLN D C 1
ATOM 4157 O O . GLN D 1 84 ? 20.937 -21.308 7.928 1.00 13.86 84 GLN D O 1
ATOM 4163 N N . GLU D 1 85 ? 22.923 -22.362 8.127 1.00 13.34 85 GLU D N 1
ATOM 4164 C CA . GLU D 1 85 ? 22.945 -22.237 9.584 1.00 12.75 85 GLU D CA 1
ATOM 4165 C C . GLU D 1 85 ? 22.948 -20.775 10.016 1.00 13.02 85 GLU D C 1
ATOM 4166 O O . GLU D 1 85 ? 22.256 -20.408 10.978 1.00 13.10 85 GLU D O 1
ATOM 4172 N N . ARG D 1 86 ? 23.718 -19.940 9.321 1.00 12.17 86 ARG D N 1
ATOM 4173 C CA . ARG D 1 86 ? 23.752 -18.505 9.634 1.00 12.35 86 ARG D CA 1
ATOM 4174 C C . ARG D 1 86 ? 22.394 -17.829 9.403 1.00 12.68 86 ARG D C 1
ATOM 4175 O O . ARG D 1 86 ? 21.986 -16.965 10.180 1.00 12.82 86 ARG D O 1
ATOM 4183 N N . ALA D 1 87 ? 21.703 -18.233 8.338 1.00 12.57 87 ALA D N 1
ATOM 4184 C CA . ALA D 1 87 ? 20.357 -17.725 8.060 1.00 12.63 87 ALA D CA 1
ATOM 4185 C C . ALA D 1 87 ? 19.410 -18.065 9.217 1.00 12.87 87 ALA D C 1
ATOM 4186 O O . ALA D 1 87 ? 18.666 -17.211 9.721 1.00 12.50 87 ALA D O 1
ATOM 4188 N N . LEU D 1 88 ? 19.457 -19.321 9.639 1.00 12.06 88 LEU D N 1
ATOM 4189 C CA . LEU D 1 88 ? 18.688 -19.779 10.785 1.00 12.29 88 LEU D CA 1
ATOM 4190 C C . LEU D 1 88 ? 19.060 -19.035 12.077 1.00 11.81 88 LEU D C 1
ATOM 4191 O O . LEU D 1 88 ? 18.182 -18.545 12.792 1.00 12.21 88 LEU D O 1
ATOM 4196 N N . LEU D 1 89 ? 20.355 -18.934 12.375 1.00 11.38 89 LEU D N 1
ATOM 4197 C CA . LEU D 1 89 ? 20.794 -18.259 13.604 1.00 11.30 89 LEU D CA 1
ATOM 4198 C C . LEU D 1 89 ? 20.343 -16.794 13.650 1.00 11.39 89 LEU D C 1
ATOM 4199 O O . LEU D 1 89 ? 19.918 -16.288 14.698 1.00 11.29 89 LEU D O 1
ATOM 4204 N N . GLY D 1 90 ? 20.430 -16.098 12.519 1.00 10.73 90 GLY D N 1
ATOM 4205 C CA . GLY D 1 90 ? 19.933 -14.725 12.465 1.00 11.63 90 GLY D CA 1
ATOM 4206 C C . GLY D 1 90 ? 18.466 -14.621 12.878 1.00 11.46 90 GLY D C 1
ATOM 4207 O O . GLY D 1 90 ? 18.076 -13.688 13.584 1.00 12.36 90 GLY D O 1
ATOM 4208 N N . TRP D 1 91 ? 17.661 -15.583 12.435 1.00 11.45 91 TRP D N 1
ATOM 4209 C CA . TRP D 1 91 ? 16.242 -15.620 12.787 1.00 10.58 91 TRP D CA 1
ATOM 4210 C C . TRP D 1 91 ? 16.040 -15.979 14.266 1.00 10.66 91 TRP D C 1
ATOM 4211 O O . TRP D 1 91 ? 15.238 -15.350 14.970 1.00 10.78 91 TRP D O 1
ATOM 4222 N N . VAL D 1 92 ? 16.765 -16.991 14.739 1.00 10.82 92 VAL D N 1
ATOM 4223 C CA . VAL D 1 92 ? 16.697 -17.363 16.145 1.00 10.83 92 VAL D CA 1
ATOM 4224 C C . VAL D 1 92 ? 16.996 -16.144 17.023 1.00 10.58 92 VAL D C 1
ATOM 4225 O O . VAL D 1 92 ? 16.274 -15.872 17.990 1.00 10.71 92 VAL D O 1
ATOM 4229 N N . ASP D 1 93 ? 18.045 -15.403 16.683 1.00 10.17 93 ASP D N 1
ATOM 4230 C CA . ASP D 1 93 ? 18.391 -14.208 17.446 1.00 10.96 93 ASP D CA 1
ATOM 4231 C C . ASP D 1 93 ? 17.294 -13.154 17.395 1.00 10.72 93 ASP D C 1
ATOM 4232 O O . ASP D 1 93 ? 16.903 -12.612 18.423 1.00 12.03 93 ASP D O 1
ATOM 4237 N N . ALA D 1 94 ? 16.812 -12.861 16.189 1.00 10.90 94 ALA D N 1
ATOM 4238 C CA . ALA D 1 94 ? 15.834 -11.770 16.007 1.00 11.00 94 ALA D CA 1
ATOM 4239 C C . ALA D 1 94 ? 14.538 -12.089 16.731 1.00 11.26 94 ALA D C 1
ATOM 4240 O O . ALA D 1 94 ? 13.945 -11.217 17.369 1.00 12.37 94 ALA D O 1
ATOM 4242 N N . VAL D 1 95 ? 14.115 -13.344 16.637 1.00 10.83 95 VAL D N 1
ATOM 4243 C CA . VAL D 1 95 ? 12.832 -13.767 17.207 1.00 10.75 95 VAL D CA 1
ATOM 4244 C C . VAL D 1 95 ? 12.922 -13.973 18.717 1.00 10.74 95 VAL D C 1
ATOM 4245 O O . VAL D 1 95 ? 11.974 -13.652 19.442 1.00 11.18 95 VAL D O 1
ATOM 4249 N N . THR D 1 96 ? 14.048 -14.508 19.200 1.00 10.13 96 THR D N 1
ATOM 4250 C CA . THR D 1 96 ? 14.253 -14.586 20.645 1.00 10.52 96 THR D CA 1
ATOM 4251 C C . THR D 1 96 ? 14.207 -13.199 21.288 1.00 11.23 96 THR D C 1
ATOM 4252 O O . THR D 1 96 ? 13.633 -13.026 22.365 1.00 12.18 96 THR D O 1
ATOM 4256 N N . LYS D 1 97 ? 14.808 -12.216 20.614 1.00 12.40 97 LYS D N 1
ATOM 4257 C CA . LYS D 1 97 ? 14.782 -10.834 21.090 1.00 13.71 97 LYS D CA 1
ATOM 4258 C C . LYS D 1 97 ? 13.720 -10.009 20.360 1.00 13.20 97 LYS D C 1
ATOM 4259 O O . LYS D 1 97 ? 13.957 -8.873 19.956 1.00 13.11 97 LYS D O 1
ATOM 4265 N N . ILE D 1 98 ? 12.527 -10.577 20.228 1.00 12.49 98 ILE D N 1
ATOM 4266 C CA . ILE D 1 98 ? 11.479 -9.944 19.413 1.00 13.23 98 ILE D CA 1
ATOM 4267 C C . ILE D 1 98 ? 11.122 -8.515 19.844 1.00 13.16 98 ILE D C 1
ATOM 4268 O O . ILE D 1 98 ? 10.839 -7.660 18.993 1.00 14.14 98 ILE D O 1
ATOM 4273 N N . ALA D 1 99 ? 11.150 -8.249 21.152 1.00 13.87 99 ALA D N 1
ATOM 4274 C CA . ALA D 1 99 ? 10.731 -6.937 21.665 1.00 14.88 99 ALA D CA 1
ATOM 4275 C C . ALA D 1 99 ? 11.691 -5.840 21.217 1.00 15.65 99 ALA D C 1
ATOM 4276 O O . ALA D 1 99 ? 11.282 -4.696 20.999 1.00 16.23 99 ALA D O 1
ATOM 4278 N N . GLU D 1 100 ? 12.954 -6.219 21.039 1.00 16.38 100 GLU D N 1
ATOM 4279 C CA . GLU D 1 100 ? 14.009 -5.303 20.619 1.00 18.22 100 GLU D CA 1
ATOM 4280 C C . GLU D 1 100 ? 14.079 -5.163 19.101 1.00 18.06 100 GLU D C 1
ATOM 4281 O O . GLU D 1 100 ? 14.201 -4.057 18.570 1.00 19.56 100 GLU D O 1
ATOM 4287 N N . THR D 1 101 ? 14.001 -6.287 18.396 1.00 17.06 101 THR D N 1
ATOM 4288 C CA . THR D 1 101 ? 14.293 -6.287 16.966 1.00 16.67 101 THR D CA 1
ATOM 4289 C C . THR D 1 101 ? 13.062 -6.084 16.096 1.00 17.16 101 THR D C 1
ATOM 4290 O O . THR D 1 101 ? 13.165 -5.550 14.992 1.00 17.94 101 THR D O 1
ATOM 4294 N N . GLY D 1 102 ? 11.908 -6.556 16.560 1.00 17.06 102 GLY D N 1
ATOM 4295 C CA . GLY D 1 102 ? 10.701 -6.588 15.714 1.00 17.56 102 GLY D CA 1
ATOM 4296 C C . GLY D 1 102 ? 10.738 -7.551 14.524 1.00 17.97 102 GLY D C 1
ATOM 4297 O O . GLY D 1 102 ? 9.878 -7.476 13.640 1.00 18.01 102 GLY D O 1
ATOM 4298 N N . ALA D 1 103 ? 11.710 -8.474 14.508 1.00 16.79 103 ALA D N 1
ATOM 4299 C CA . ALA D 1 103 ? 11.921 -9.442 13.388 1.00 16.48 103 ALA D CA 1
ATOM 4300 C C . ALA D 1 103 ? 12.082 -8.796 11.992 1.00 16.12 103 ALA D C 1
ATOM 4301 O O . ALA D 1 103 ? 11.174 -8.837 11.153 1.00 15.62 103 ALA D O 1
ATOM 4303 N N . PRO D 1 104 ? 13.257 -8.196 11.743 1.00 15.97 104 PRO D N 1
ATOM 4304 C CA . PRO D 1 104 ? 13.457 -7.375 10.552 1.00 16.12 104 PRO D CA 1
ATOM 4305 C C . PRO D 1 104 ? 13.352 -8.102 9.222 1.00 16.24 104 PRO D C 1
ATOM 4306 O O . PRO D 1 104 ? 13.616 -9.310 9.139 1.00 16.58 104 PRO D O 1
ATOM 4310 N N . ASP D 1 105 ? 13.005 -7.329 8.192 1.00 16.84 105 ASP D N 1
ATOM 4311 C CA . ASP D 1 105 ? 12.907 -7.812 6.811 1.00 17.36 105 ASP D CA 1
ATOM 4312 C C . ASP D 1 105 ? 14.164 -8.531 6.353 1.00 17.26 105 ASP D C 1
ATOM 4313 O O . ASP D 1 105 ? 14.083 -9.569 5.696 1.00 17.08 105 ASP D O 1
ATOM 4318 N N . ASP D 1 106 ? 15.328 -7.980 6.678 1.00 17.56 106 ASP D N 1
ATOM 4319 C CA . ASP D 1 106 ? 16.574 -8.586 6.227 1.00 18.07 106 ASP D CA 1
ATOM 4320 C C . ASP D 1 106 ? 16.762 -9.992 6.782 1.00 17.01 106 ASP D C 1
ATOM 4321 O O . ASP D 1 106 ? 17.127 -10.907 6.038 1.00 17.32 106 ASP D O 1
ATOM 4326 N N . ALA D 1 107 ? 16.500 -10.171 8.078 1.00 16.45 107 ALA D N 1
ATOM 4327 C CA . ALA D 1 107 ? 16.627 -11.496 8.687 1.00 15.10 107 ALA D CA 1
ATOM 4328 C C . ALA D 1 107 ? 15.628 -12.494 8.090 1.00 14.62 107 ALA D C 1
ATOM 4329 O O . ALA D 1 107 ? 15.960 -13.660 7.851 1.00 14.78 107 ALA D O 1
ATOM 4331 N N . PHE D 1 108 ? 14.404 -12.024 7.849 1.00 13.77 108 PHE D N 1
ATOM 4332 C CA . PHE D 1 108 ? 13.390 -12.889 7.273 1.00 13.69 108 PHE D CA 1
ATOM 4333 C C . PHE D 1 108 ? 13.739 -13.281 5.823 1.00 13.88 108 PHE D C 1
ATOM 4334 O O . PHE D 1 108 ? 13.599 -14.448 5.441 1.00 13.85 108 PHE D O 1
ATOM 4342 N N . GLU D 1 109 ? 14.193 -12.310 5.029 1.00 14.42 109 GLU D N 1
ATOM 4343 C CA . GLU D 1 109 ? 14.543 -12.561 3.623 1.00 16.04 109 GLU D CA 1
ATOM 4344 C C . GLU D 1 109 ? 15.665 -13.598 3.528 1.00 15.02 109 GLU D C 1
ATOM 4345 O O . GLU D 1 109 ? 15.642 -14.508 2.687 1.00 15.15 109 GLU D O 1
ATOM 4351 N N . THR D 1 110 ? 16.652 -13.459 4.406 1.00 13.73 110 THR D N 1
ATOM 4352 C CA . THR D 1 110 ? 17.784 -14.384 4.398 1.00 13.94 110 THR D CA 1
ATOM 4353 C C . THR D 1 110 ? 17.312 -15.800 4.762 1.00 13.71 110 THR D C 1
ATOM 4354 O O . THR D 1 110 ? 17.744 -16.782 4.173 1.00 14.28 110 THR D O 1
ATOM 4358 N N . LEU D 1 111 ? 16.392 -15.894 5.715 1.00 13.15 111 LEU D N 1
ATOM 4359 C CA . LEU D 1 111 ? 15.818 -17.183 6.101 1.00 13.22 111 LEU D CA 1
ATOM 4360 C C . LEU D 1 111 ? 15.040 -17.803 4.927 1.00 13.04 111 LEU D C 1
ATOM 4361 O O . LEU D 1 111 ? 15.160 -18.997 4.654 1.00 13.06 111 LEU D O 1
ATOM 4366 N N . ARG D 1 112 ? 14.240 -16.968 4.262 1.00 13.93 112 ARG D N 1
ATOM 4367 C CA . ARG D 1 112 ? 13.435 -17.395 3.111 1.00 14.72 112 ARG D CA 1
ATOM 4368 C C . ARG D 1 112 ? 14.275 -17.939 1.962 1.00 15.22 112 ARG D C 1
ATOM 4369 O O . ARG D 1 112 ? 13.792 -18.774 1.193 1.00 15.88 112 ARG D O 1
ATOM 4377 N N . ALA D 1 113 ? 15.519 -17.478 1.838 1.00 15.40 113 ALA D N 1
ATOM 4378 C CA . ALA D 1 113 ? 16.405 -17.997 0.778 1.00 15.59 113 ALA D CA 1
ATOM 4379 C C . ALA D 1 113 ? 16.659 -19.499 0.923 1.00 15.89 113 ALA D C 1
ATOM 4380 O O . ALA D 1 113 ? 16.877 -20.194 -0.086 1.00 16.67 113 ALA D O 1
ATOM 4382 N N . HIS D 1 114 ? 16.614 -19.991 2.171 1.00 14.65 114 HIS D N 1
ATOM 4383 C CA . HIS D 1 114 ? 17.011 -21.366 2.507 1.00 14.54 114 HIS D CA 1
ATOM 4384 C C . HIS D 1 114 ? 15.870 -22.285 2.929 1.00 14.27 114 HIS D C 1
ATOM 4385 O O . HIS D 1 114 ? 16.014 -23.510 2.890 1.00 15.44 114 HIS D O 1
ATOM 4392 N N . PHE D 1 115 ? 14.732 -21.717 3.323 1.00 13.53 115 PHE D N 1
ATOM 4393 C CA . PHE D 1 115 ? 13.669 -22.533 3.904 1.00 13.16 115 PHE D CA 1
ATOM 4394 C C . PHE D 1 115 ? 12.315 -22.222 3.280 1.00 12.78 115 PHE D C 1
ATOM 4395 O O . PHE D 1 115 ? 12.039 -21.072 2.962 1.00 13.57 115 PHE D O 1
ATOM 4403 N N . SER D 1 116 ? 11.470 -23.241 3.162 1.00 12.82 116 SER D N 1
ATOM 4404 C CA . SER D 1 116 ? 10.081 -23.057 2.724 1.00 12.98 116 SER D CA 1
ATOM 4405 C C . SER D 1 116 ? 9.298 -22.390 3.855 1.00 12.83 116 SER D C 1
ATOM 4406 O O . SER D 1 116 ? 9.743 -22.401 5.020 1.00 12.26 116 SER D O 1
ATOM 4409 N N . ASP D 1 117 ? 8.122 -21.847 3.540 1.00 12.76 117 ASP D N 1
ATOM 4410 C CA . ASP D 1 117 ? 7.267 -21.284 4.597 1.00 13.63 117 ASP D CA 1
ATOM 4411 C C . ASP D 1 117 ? 6.858 -22.353 5.602 1.00 13.87 117 ASP D C 1
ATOM 4412 O O . ASP D 1 117 ? 6.782 -22.075 6.786 1.00 13.71 117 ASP D O 1
ATOM 4417 N N . GLU D 1 118 ? 6.593 -23.578 5.144 1.00 13.37 118 GLU D N 1
ATOM 4418 C CA . GLU D 1 118 ? 6.253 -24.647 6.101 1.00 14.21 118 GLU D CA 1
ATOM 4419 C C . GLU D 1 118 ? 7.390 -24.836 7.107 1.00 13.61 118 GLU D C 1
ATOM 4420 O O . GLU D 1 118 ? 7.153 -24.912 8.324 1.00 13.61 118 GLU D O 1
ATOM 4426 N N . GLU D 1 119 ? 8.619 -24.862 6.604 1.00 13.12 119 GLU D N 1
ATOM 4427 C CA . GLU D 1 119 ? 9.786 -25.042 7.469 1.00 13.82 119 GLU D CA 1
ATOM 4428 C C . GLU D 1 119 ? 9.938 -23.853 8.414 1.00 12.92 119 GLU D C 1
ATOM 4429 O O . GLU D 1 119 ? 10.277 -24.016 9.594 1.00 12.73 119 GLU D O 1
ATOM 4435 N N . ILE D 1 120 ? 9.668 -22.661 7.896 1.00 12.26 120 ILE D N 1
ATOM 4436 C CA . ILE D 1 120 ? 9.796 -21.432 8.703 1.00 11.51 120 ILE D CA 1
ATOM 4437 C C . ILE D 1 120 ? 8.777 -21.428 9.850 1.00 11.95 120 ILE D C 1
ATOM 4438 O O . ILE D 1 120 ? 9.089 -20.988 10.969 1.00 10.54 120 ILE D O 1
ATOM 4443 N N . VAL D 1 121 ? 7.575 -21.945 9.598 1.00 11.94 121 VAL D N 1
ATOM 4444 C CA . VAL D 1 121 ? 6.600 -22.044 10.672 1.00 12.16 121 VAL D CA 1
ATOM 4445 C C . VAL D 1 121 ? 7.122 -23.010 11.742 1.00 12.42 121 VAL D C 1
ATOM 4446 O O . VAL D 1 121 ? 7.109 -22.691 12.928 1.00 12.29 121 VAL D O 1
ATOM 4450 N N . LYS D 1 122 ? 7.611 -24.176 11.321 1.00 12.36 122 LYS D N 1
ATOM 4451 C CA . LYS D 1 122 ? 8.146 -25.158 12.263 1.00 12.40 122 LYS D CA 1
ATOM 4452 C C . LYS D 1 122 ? 9.299 -24.552 13.066 1.00 12.28 122 LYS D C 1
ATOM 4453 O O . LYS D 1 122 ? 9.354 -24.707 14.290 1.00 12.62 122 LYS D O 1
ATOM 4459 N N . ILE D 1 123 ? 10.205 -23.859 12.373 1.00 11.57 123 ILE D N 1
ATOM 4460 C CA . ILE D 1 123 ? 11.347 -23.189 13.026 1.00 11.10 123 ILE D CA 1
ATOM 4461 C C . ILE D 1 123 ? 10.867 -22.187 14.067 1.00 11.23 123 ILE D C 1
ATOM 4462 O O . ILE D 1 123 ? 11.393 -22.147 15.189 1.00 11.31 123 ILE D O 1
ATOM 4467 N N . THR D 1 124 ? 9.871 -21.386 13.700 1.00 10.67 124 THR D N 1
ATOM 4468 C CA . THR D 1 124 ? 9.415 -20.311 14.574 1.00 11.53 124 THR D CA 1
ATOM 4469 C C . THR D 1 124 ? 8.633 -20.854 15.755 1.00 11.77 124 THR D C 1
ATOM 4470 O O . THR D 1 124 ? 8.767 -20.353 16.879 1.00 11.45 124 THR D O 1
ATOM 4474 N N . VAL D 1 125 ? 7.843 -21.906 15.526 1.00 11.85 125 VAL D N 1
ATOM 4475 C CA . VAL D 1 125 ? 7.215 -22.599 16.652 1.00 12.31 125 VAL D CA 1
ATOM 4476 C C . VAL D 1 125 ? 8.286 -23.188 17.593 1.00 11.94 125 VAL D C 1
ATOM 4477 O O . VAL D 1 125 ? 8.176 -23.065 18.828 1.00 12.45 125 VAL D O 1
ATOM 4481 N N . ALA D 1 126 ? 9.331 -23.794 17.022 1.00 11.44 126 ALA D N 1
ATOM 4482 C CA . ALA D 1 126 ? 10.445 -24.319 17.815 1.00 11.30 126 ALA D CA 1
ATOM 4483 C C . ALA D 1 126 ? 11.105 -23.217 18.660 1.00 11.62 126 ALA D C 1
ATOM 4484 O O . ALA D 1 126 ? 11.411 -23.423 19.845 1.00 11.44 126 ALA D O 1
ATOM 4486 N N . ILE D 1 127 ? 11.293 -22.042 18.061 1.00 10.38 127 ILE D N 1
ATOM 4487 C CA . ILE D 1 127 ? 11.869 -20.903 18.792 1.00 10.99 127 ILE D CA 1
ATOM 4488 C C . ILE D 1 127 ? 10.936 -20.514 19.947 1.00 11.04 127 ILE D C 1
ATOM 4489 O O . ILE D 1 127 ? 11.379 -20.227 21.061 1.00 11.21 127 ILE D O 1
ATOM 4494 N N . GLY D 1 128 ? 9.633 -20.518 19.678 1.00 10.26 128 GLY D N 1
ATOM 4495 C CA . GLY D 1 128 ? 8.656 -20.205 20.733 1.00 10.93 128 GLY D CA 1
ATOM 4496 C C . GLY D 1 128 ? 8.768 -21.217 21.861 1.00 11.36 128 GLY D C 1
ATOM 4497 O O . GLY D 1 128 ? 8.794 -20.849 23.040 1.00 11.05 128 GLY D O 1
ATOM 4498 N N . ALA D 1 129 ? 8.845 -22.497 21.495 1.00 11.59 129 ALA D N 1
ATOM 4499 C CA . ALA D 1 129 ? 8.886 -23.580 22.485 1.00 11.74 129 ALA D CA 1
ATOM 4500 C C . ALA D 1 129 ? 10.092 -23.448 23.418 1.00 12.13 129 ALA D C 1
ATOM 4501 O O . ALA D 1 129 ? 9.963 -23.552 24.652 1.00 12.07 129 ALA D O 1
ATOM 4503 N N . ILE D 1 130 ? 11.264 -23.185 22.844 1.00 11.75 130 ILE D N 1
ATOM 4504 C CA . ILE D 1 130 ? 12.472 -23.109 23.694 1.00 11.88 130 ILE D CA 1
ATOM 4505 C C . ILE D 1 130 ? 12.443 -21.841 24.544 1.00 11.70 130 ILE D C 1
ATOM 4506 O O . ILE D 1 130 ? 12.836 -21.835 25.726 1.00 12.23 130 ILE D O 1
ATOM 4511 N N . ASN D 1 131 ? 11.908 -20.776 23.966 1.00 11.35 131 ASN D N 1
ATOM 4512 C CA . ASN D 1 131 ? 11.692 -19.561 24.743 1.00 10.58 131 ASN D CA 1
ATOM 4513 C C . ASN D 1 131 ? 10.762 -19.767 25.954 1.00 11.25 131 ASN D C 1
ATOM 4514 O O . ASN D 1 131 ? 10.937 -19.125 27.000 1.00 11.63 131 ASN D O 1
ATOM 4519 N N . THR D 1 132 ? 9.800 -20.689 25.819 1.00 11.80 132 THR D N 1
ATOM 4520 C CA . THR D 1 132 ? 8.923 -21.045 26.940 1.00 12.21 132 THR D CA 1
ATOM 4521 C C . THR D 1 132 ? 9.698 -21.842 27.980 1.00 12.54 132 THR D C 1
ATOM 4522 O O . THR D 1 132 ? 9.652 -21.524 29.174 1.00 12.12 132 THR D O 1
ATOM 4526 N N . TRP D 1 133 ? 10.413 -22.876 27.549 1.00 13.01 133 TRP D N 1
ATOM 4527 C CA . TRP D 1 133 ? 11.213 -23.658 28.506 1.00 13.75 133 TRP D CA 1
ATOM 4528 C C . TRP D 1 133 ? 12.228 -22.786 29.241 1.00 13.05 133 TRP D C 1
ATOM 4529 O O . TRP D 1 133 ? 12.435 -22.943 30.442 1.00 13.40 133 TRP D O 1
ATOM 4540 N N . ASN D 1 134 ? 12.894 -21.887 28.517 1.00 11.71 134 ASN D N 1
ATOM 4541 C CA . ASN D 1 134 ? 13.876 -21.010 29.160 1.00 11.79 134 ASN D CA 1
ATOM 4542 C C . ASN D 1 134 ? 13.238 -20.151 30.253 1.00 11.96 134 ASN D C 1
ATOM 4543 O O . ASN D 1 134 ? 13.823 -19.926 31.318 1.00 12.06 134 ASN D O 1
ATOM 4548 N N . ARG D 1 135 ? 12.024 -19.677 29.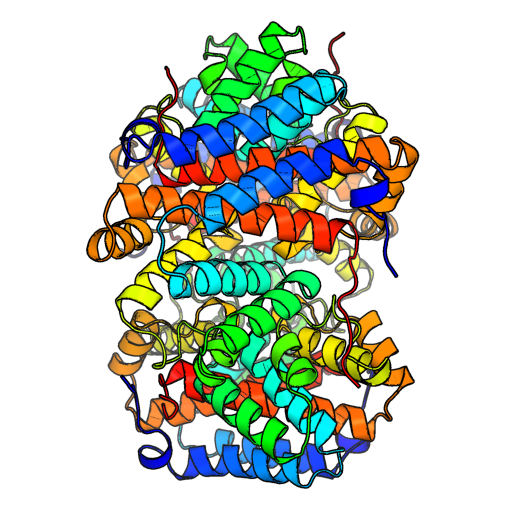983 1.00 11.93 135 ARG D N 1
ATOM 4549 C CA . ARG D 1 135 ? 11.286 -18.862 30.942 1.00 11.64 135 ARG D CA 1
ATOM 4550 C C . ARG D 1 135 ? 10.880 -19.678 32.166 1.00 12.21 135 ARG D C 1
ATOM 4551 O O . ARG D 1 135 ? 10.995 -19.198 33.290 1.00 12.26 135 ARG D O 1
ATOM 4559 N N . ILE D 1 136 ? 10.452 -20.922 31.940 1.00 12.21 136 ILE D N 1
ATOM 4560 C CA . ILE D 1 136 ? 10.088 -21.821 33.045 1.00 13.13 136 ILE D CA 1
ATOM 4561 C C . ILE D 1 136 ? 11.319 -22.160 33.878 1.00 13.17 136 ILE D C 1
ATOM 4562 O O . ILE D 1 136 ? 11.298 -22.035 35.116 1.00 13.46 136 ILE D O 1
ATOM 4567 N N . ALA D 1 137 ? 12.400 -22.547 33.203 1.00 12.89 137 ALA D N 1
ATOM 4568 C CA . ALA D 1 137 ? 13.608 -23.006 33.900 1.00 12.98 137 ALA D CA 1
ATOM 4569 C C . ALA D 1 137 ? 14.329 -21.889 34.643 1.00 13.27 137 ALA D C 1
ATOM 4570 O O . ALA D 1 137 ? 14.689 -22.052 35.814 1.00 14.31 137 ALA D O 1
ATOM 4572 N N . VAL D 1 138 ? 14.520 -20.746 33.994 1.00 12.92 138 VAL D N 1
ATOM 4573 C CA . VAL D 1 138 ? 15.129 -19.617 34.694 1.00 13.25 138 VAL D CA 1
ATOM 4574 C C . VAL D 1 138 ? 14.173 -19.097 35.768 1.00 13.62 138 VAL D C 1
ATOM 4575 O O . VAL D 1 138 ? 14.573 -18.848 36.910 1.00 13.51 138 VAL D O 1
ATOM 4579 N N . GLY D 1 139 ? 12.899 -18.957 35.406 1.00 13.38 139 GLY D N 1
ATOM 4580 C CA . GLY D 1 139 ? 11.881 -18.444 36.328 1.00 13.32 139 GLY D CA 1
ATOM 4581 C C . GLY D 1 139 ? 11.796 -19.250 37.610 1.00 13.52 139 GLY D C 1
ATOM 4582 O O . GLY D 1 139 ? 11.564 -18.698 38.685 1.00 13.83 139 GLY D O 1
ATOM 4583 N N . PHE D 1 140 ? 11.973 -20.563 37.502 1.00 13.46 140 PHE D N 1
ATOM 4584 C CA . PHE D 1 140 ? 11.858 -21.423 38.680 1.00 14.21 140 PHE D CA 1
ATOM 4585 C C . PHE D 1 140 ? 13.204 -21.911 39.198 1.00 14.57 140 PHE D C 1
ATOM 4586 O O . PHE D 1 140 ? 13.265 -22.779 40.080 1.00 15.51 140 PHE D O 1
ATOM 4594 N N . ARG D 1 141 ? 14.277 -21.343 38.650 1.00 14.39 141 ARG D N 1
ATOM 4595 C CA . ARG D 1 141 ? 15.645 -21.664 39.076 1.00 15.06 141 ARG D CA 1
ATOM 4596 C C . ARG D 1 141 ? 15.949 -23.165 39.034 1.00 15.50 141 ARG D C 1
ATOM 4597 O O . ARG D 1 141 ? 16.544 -23.717 39.969 1.00 15.87 141 ARG D O 1
ATOM 4605 N N . SER D 1 142 ? 15.561 -23.821 37.937 1.00 15.48 142 SER D N 1
ATOM 4606 C CA . SER D 1 142 ? 15.877 -25.238 37.746 1.00 16.69 142 SER D CA 1
ATOM 4607 C C . SER D 1 142 ? 17.396 -25.435 37.712 1.00 17.05 142 SER D C 1
ATOM 4608 O O . SER D 1 142 ? 18.120 -24.613 37.130 1.00 16.90 142 SER D O 1
ATOM 4611 N N . GLN D 1 143 ? 17.864 -26.519 38.336 1.00 17.19 143 GLN D N 1
ATOM 4612 C CA . GLN D 1 143 ? 19.300 -26.776 38.497 1.00 17.71 143 GLN D CA 1
ATOM 4613 C C . GLN D 1 143 ? 19.708 -27.967 37.645 1.00 18.29 143 GLN D C 1
ATOM 4614 O O . GLN D 1 143 ? 19.188 -29.075 37.836 1.00 18.77 143 GLN D O 1
ATOM 4620 N N . HIS D 1 144 ? 20.625 -27.759 36.702 1.00 17.81 144 HIS D N 1
ATOM 4621 C CA . HIS D 1 144 ? 21.086 -28.875 35.870 1.00 18.08 144 HIS D CA 1
ATOM 4622 C C . HIS D 1 144 ? 22.034 -29.783 36.640 1.00 18.82 144 HIS D C 1
ATOM 4623 O O . HIS D 1 144 ? 22.630 -29.353 37.625 1.00 18.72 144 HIS D O 1
ATOM 4630 N N . PRO D 1 145 ? 22.191 -31.039 36.182 1.00 19.93 145 PRO D N 1
ATOM 4631 C CA . PRO D 1 145 ? 23.117 -31.952 36.854 1.00 20.57 145 PRO D CA 1
ATOM 4632 C C . PRO D 1 145 ? 24.566 -31.532 36.640 1.00 21.48 145 PRO D C 1
ATOM 4633 O O . PRO D 1 145 ? 24.912 -31.026 35.569 1.00 20.53 145 PRO D O 1
ATOM 4637 N N . VAL D 1 146 ? 25.394 -31.738 37.662 1.00 22.73 146 VAL D N 1
ATOM 4638 C CA . VAL D 1 146 ? 26.832 -31.481 37.544 1.00 24.02 146 VAL D CA 1
ATOM 4639 C C . VAL D 1 146 ? 27.593 -32.803 37.534 1.00 25.29 146 VAL D C 1
ATOM 4640 O O . VAL D 1 146 ? 27.343 -33.674 38.359 1.00 26.53 146 VAL D O 1
ATOM 4644 N N . LYS E 1 2 ? 35.877 7.418 47.745 1.00 33.31 2 LYS E N 1
ATOM 4645 C CA . LYS E 1 2 ? 37.277 7.065 48.109 1.00 33.09 2 LYS E CA 1
ATOM 4646 C C . LYS E 1 2 ? 37.787 5.840 47.338 1.00 32.33 2 LYS E C 1
ATOM 4647 O O . LYS E 1 2 ? 37.004 5.054 46.800 1.00 32.62 2 LYS E O 1
ATOM 4653 N N . THR E 1 3 ? 39.106 5.697 47.314 1.00 31.22 3 THR E N 1
ATOM 4654 C CA . THR E 1 3 ? 39.805 4.701 46.507 1.00 30.05 3 THR E CA 1
ATOM 4655 C C . THR E 1 3 ? 39.659 3.290 47.084 1.00 28.94 3 THR E C 1
ATOM 4656 O O . THR E 1 3 ? 39.802 3.086 48.291 1.00 28.69 3 THR E O 1
ATOM 4660 N N . ARG E 1 4 ? 39.382 2.318 46.217 1.00 26.97 4 ARG E N 1
ATOM 4661 C CA . ARG E 1 4 ? 39.241 0.926 46.645 1.00 25.87 4 ARG E CA 1
ATOM 4662 C C . ARG E 1 4 ? 40.587 0.265 46.878 1.00 26.06 4 ARG E C 1
ATOM 4663 O O . ARG E 1 4 ? 40.798 -0.370 47.910 1.00 25.90 4 ARG E O 1
ATOM 4671 N N . ILE E 1 5 ? 41.477 0.398 45.896 1.00 26.54 5 ILE E N 1
ATOM 4672 C CA . ILE E 1 5 ? 42.813 -0.197 45.931 1.00 27.42 5 ILE E CA 1
ATOM 4673 C C . ILE E 1 5 ? 43.798 0.778 45.297 1.00 28.11 5 ILE E C 1
ATOM 4674 O O . ILE E 1 5 ? 43.531 1.327 44.221 1.00 28.50 5 ILE E O 1
ATOM 4679 N N . ASN E 1 6 ? 44.915 1.002 45.988 1.00 29.42 6 ASN E N 1
ATOM 4680 C CA . ASN E 1 6 ? 46.099 1.633 45.413 1.00 30.42 6 ASN E CA 1
ATOM 4681 C C . ASN E 1 6 ? 46.798 0.551 44.596 1.00 30.66 6 ASN E C 1
ATOM 4682 O O . ASN E 1 6 ? 47.634 -0.205 45.107 1.00 30.57 6 ASN E O 1
ATOM 4687 N N . TYR E 1 7 ? 46.425 0.466 43.327 1.00 31.33 7 TYR E N 1
ATOM 4688 C CA . TYR E 1 7 ? 46.841 -0.649 42.488 1.00 31.95 7 TYR E CA 1
ATOM 4689 C C . TYR E 1 7 ? 48.338 -0.679 42.180 1.00 31.77 7 TYR E C 1
ATOM 4690 O O . TYR E 1 7 ? 48.916 -1.756 42.076 1.00 31.85 7 TYR E O 1
ATOM 4699 N N . ALA E 1 8 ? 48.960 0.493 42.053 1.00 31.80 8 ALA E N 1
ATOM 4700 C CA . ALA E 1 8 ? 50.404 0.570 41.795 1.00 31.81 8 ALA E CA 1
ATOM 4701 C C . ALA E 1 8 ? 51.211 -0.001 42.959 1.00 31.81 8 ALA E C 1
ATOM 4702 O O . ALA E 1 8 ? 52.296 -0.559 42.756 1.00 31.91 8 ALA E O 1
ATOM 4704 N N . LYS E 1 9 ? 50.667 0.128 44.168 1.00 31.72 9 LYS E N 1
ATOM 4705 C CA . LYS E 1 9 ? 51.295 -0.397 45.383 1.00 31.97 9 LYS E CA 1
ATOM 4706 C C . LYS E 1 9 ? 50.985 -1.883 45.602 1.00 31.17 9 LYS E C 1
ATOM 4707 O O . LYS E 1 9 ? 51.855 -2.647 46.041 1.00 31.35 9 LYS E O 1
ATOM 4713 N N . ALA E 1 10 ? 49.753 -2.292 45.293 1.00 30.21 10 ALA E N 1
ATOM 4714 C CA . ALA E 1 10 ? 49.314 -3.673 45.512 1.00 29.34 10 ALA E CA 1
ATOM 4715 C C . ALA E 1 10 ? 49.988 -4.670 44.566 1.00 28.70 10 ALA E C 1
ATOM 4716 O O . ALA E 1 10 ? 50.347 -5.776 44.972 1.00 28.78 10 ALA E O 1
ATOM 4718 N N . SER E 1 11 ? 50.148 -4.276 43.305 1.00 27.84 11 SER E N 1
ATOM 4719 C CA . SER E 1 11 ? 50.893 -5.078 42.335 1.00 27.23 11 SER E CA 1
ATOM 4720 C C . SER E 1 11 ? 51.715 -4.179 41.408 1.00 26.92 11 SER E C 1
ATOM 4721 O O . SER E 1 11 ? 51.268 -3.825 40.312 1.00 26.68 11 SER E O 1
ATOM 4724 N N . PRO E 1 12 ? 52.925 -3.795 41.855 1.00 26.78 12 PRO E N 1
ATOM 4725 C CA . PRO E 1 12 ? 53.825 -2.999 41.029 1.00 26.47 12 PRO E CA 1
ATOM 4726 C C . PRO E 1 12 ? 54.096 -3.615 39.660 1.00 26.08 12 PRO E C 1
ATOM 4727 O O . PRO E 1 12 ? 54.215 -2.879 38.683 1.00 26.50 12 PRO E O 1
ATOM 4731 N N . GLU E 1 13 ? 54.176 -4.943 39.586 1.00 26.09 13 GLU E N 1
ATOM 4732 C CA . GLU E 1 13 ? 54.465 -5.613 38.319 1.00 26.06 13 GLU E CA 1
ATOM 4733 C C . GLU E 1 13 ? 53.303 -5.488 37.325 1.00 25.10 13 GLU E C 1
ATOM 4734 O O . GLU E 1 13 ? 53.521 -5.276 36.133 1.00 25.18 13 GLU E O 1
ATOM 4740 N N . ALA E 1 14 ? 52.071 -5.623 37.818 1.00 24.26 14 ALA E N 1
ATOM 4741 C CA . ALA E 1 14 ? 50.899 -5.461 36.955 1.00 23.42 14 ALA E CA 1
ATOM 4742 C C . ALA E 1 14 ? 50.790 -4.026 36.440 1.00 22.95 14 ALA E C 1
ATOM 4743 O O . ALA E 1 14 ? 50.529 -3.802 35.262 1.00 22.83 14 ALA E O 1
ATOM 4745 N N . PHE E 1 15 ? 50.995 -3.058 37.332 1.00 23.41 15 PHE E N 1
ATOM 4746 C CA . PHE E 1 15 ? 50.993 -1.639 36.963 1.00 23.55 15 PHE E CA 1
ATOM 4747 C C . PHE E 1 15 ? 52.050 -1.346 35.894 1.00 23.38 15 PHE E C 1
ATOM 4748 O O . PHE E 1 15 ? 51.794 -0.665 34.907 1.00 23.03 15 PHE E O 1
ATOM 4756 N N . LYS E 1 16 ? 53.239 -1.896 36.103 1.00 23.17 16 LYS E N 1
ATOM 4757 C CA . LYS E 1 16 ? 54.353 -1.759 35.180 1.00 22.90 16 LYS E CA 1
ATOM 4758 C C . LYS E 1 16 ? 54.007 -2.297 33.791 1.00 21.62 16 LYS E C 1
ATOM 4759 O O . LYS E 1 16 ? 54.363 -1.698 32.766 1.00 20.90 16 LYS E O 1
ATOM 4765 N N . ALA E 1 17 ? 53.311 -3.431 33.761 1.00 20.29 17 ALA E N 1
ATOM 4766 C CA . ALA E 1 17 ? 52.917 -4.040 32.494 1.00 19.70 17 ALA E CA 1
ATOM 4767 C C . ALA E 1 17 ? 51.958 -3.156 31.716 1.00 19.61 17 ALA E C 1
ATOM 4768 O O . ALA E 1 17 ? 52.079 -3.027 30.502 1.00 18.78 17 ALA E O 1
ATOM 4770 N N . VAL E 1 18 ? 50.997 -2.546 32.409 1.00 19.39 18 VAL E N 1
ATOM 4771 C CA . VAL E 1 18 ? 50.059 -1.662 31.717 1.00 19.80 18 VAL E CA 1
ATOM 4772 C C . VAL E 1 18 ? 50.768 -0.387 31.244 1.00 19.86 18 VAL E C 1
ATOM 4773 O O . VAL E 1 18 ? 50.489 0.119 30.159 1.00 19.77 18 VAL E O 1
ATOM 4777 N N . MET E 1 19 ? 51.680 0.131 32.065 1.00 20.85 19 MET E N 1
ATOM 4778 C CA . MET E 1 19 ? 52.469 1.297 31.673 1.00 21.41 19 MET E CA 1
ATOM 4779 C C . MET E 1 19 ? 53.349 0.997 30.456 1.00 20.87 19 MET E C 1
ATOM 4780 O O . MET E 1 19 ? 53.509 1.848 29.579 1.00 20.88 19 MET E O 1
ATOM 4785 N N . ALA E 1 20 ? 53.902 -0.217 30.392 1.00 20.64 20 ALA E N 1
ATOM 4786 C CA . ALA E 1 20 ? 54.651 -0.630 29.199 1.00 20.16 20 ALA E CA 1
ATOM 4787 C C . ALA E 1 20 ? 53.817 -0.461 27.926 1.00 20.04 20 ALA E C 1
ATOM 4788 O O . ALA E 1 20 ? 54.301 0.074 26.924 1.00 20.01 20 ALA E O 1
ATOM 4790 N N . LEU E 1 21 ? 52.549 -0.884 27.969 1.00 19.29 21 LEU E N 1
ATOM 4791 C CA . LEU E 1 21 ? 51.673 -0.734 26.801 1.00 19.90 21 LEU E CA 1
ATOM 4792 C C . LEU E 1 21 ? 51.421 0.748 26.492 1.00 19.93 21 LEU E C 1
ATOM 4793 O O . LEU E 1 21 ? 51.472 1.172 25.333 1.00 20.01 21 LEU E O 1
ATOM 4798 N N . GLU E 1 22 ? 51.157 1.521 27.544 1.00 20.60 22 GLU E N 1
ATOM 4799 C CA . GLU E 1 22 ? 50.995 2.962 27.449 1.00 21.61 22 GLU E CA 1
ATOM 4800 C C . GLU E 1 22 ? 52.207 3.599 26.773 1.00 21.62 22 GLU E C 1
ATOM 4801 O O . GLU E 1 22 ? 52.059 4.426 25.863 1.00 21.34 22 GLU E O 1
ATOM 4807 N N . ASN E 1 23 ? 53.393 3.167 27.198 1.00 22.15 23 ASN E N 1
ATOM 4808 C CA . ASN E 1 23 ? 54.655 3.660 26.648 1.00 22.66 23 ASN E CA 1
ATOM 4809 C C . ASN E 1 23 ? 54.831 3.343 25.168 1.00 22.63 23 ASN E C 1
ATOM 4810 O O . ASN E 1 23 ? 55.300 4.191 24.402 1.00 22.88 23 ASN E O 1
ATOM 4815 N N . TYR E 1 24 ? 54.418 2.148 24.747 1.00 22.16 24 TYR E N 1
ATOM 4816 C CA . TYR E 1 24 ? 54.399 1.861 23.322 1.00 22.75 24 TYR E CA 1
ATOM 4817 C C . TYR E 1 24 ? 53.501 2.847 22.566 1.00 22.53 24 TYR E C 1
ATOM 4818 O O . TYR E 1 24 ? 53.906 3.398 21.540 1.00 22.67 24 TYR E O 1
ATOM 4827 N N . VAL E 1 25 ? 52.276 3.035 23.058 1.00 22.38 25 VAL E N 1
ATOM 4828 C CA . VAL E 1 25 ? 51.310 3.894 22.376 1.00 22.60 25 VAL E CA 1
ATOM 4829 C C . VAL E 1 25 ? 51.899 5.289 22.162 1.00 23.21 25 VAL E C 1
ATOM 4830 O O . VAL E 1 25 ? 51.819 5.845 21.063 1.00 23.02 25 VAL E O 1
ATOM 4834 N N . GLN E 1 26 ? 52.517 5.821 23.211 1.00 24.31 26 GLN E N 1
ATOM 4835 C CA . GLN E 1 26 ? 53.122 7.155 23.166 1.00 26.20 26 GLN E CA 1
ATOM 4836 C C . GLN E 1 26 ? 54.186 7.294 22.073 1.00 26.59 26 GLN E C 1
ATOM 4837 O O . GLN E 1 26 ? 54.274 8.336 21.427 1.00 27.16 26 GLN E O 1
ATOM 4843 N N . SER E 1 27 ? 54.964 6.230 21.868 1.00 27.35 27 SER E N 1
ATOM 4844 C CA . SER E 1 27 ? 56.092 6.221 20.930 1.00 27.88 27 SER E CA 1
ATOM 4845 C C . SER E 1 27 ? 55.734 5.594 19.580 1.00 27.96 27 SER E C 1
ATOM 4846 O O . SER E 1 27 ? 56.593 5.446 18.702 1.00 27.79 27 SER E O 1
ATOM 4849 N N . SER E 1 28 ? 54.465 5.230 19.417 1.00 27.85 28 SER E N 1
ATOM 4850 C CA . SER E 1 28 ? 54.017 4.467 18.251 1.00 27.80 28 SER E CA 1
ATOM 4851 C C . SER E 1 28 ? 54.121 5.225 16.936 1.00 28.03 28 SER E C 1
ATOM 4852 O O . SER E 1 28 ? 54.107 4.613 15.867 1.00 28.66 28 SER E O 1
ATOM 4855 N N . GLY E 1 29 ? 54.204 6.551 17.013 1.00 28.08 29 GLY E N 1
ATOM 4856 C CA . GLY E 1 29 ? 54.254 7.384 15.815 1.00 27.67 29 GLY E CA 1
ATOM 4857 C C . GLY E 1 29 ? 52.920 7.944 15.354 1.00 27.74 29 GLY E C 1
ATOM 4858 O O . GLY E 1 29 ? 52.866 8.714 14.399 1.00 27.69 29 GLY E O 1
ATOM 4859 N N . LEU E 1 30 ? 51.832 7.559 16.019 1.00 27.43 30 LEU E N 1
ATOM 4860 C CA . LEU E 1 30 ? 50.549 8.218 15.784 1.00 27.64 30 LEU E CA 1
ATOM 4861 C C . LEU E 1 30 ? 50.655 9.679 16.180 1.00 27.61 30 LEU E C 1
ATOM 4862 O O . LEU E 1 30 ? 51.256 9.992 17.208 1.00 28.14 30 LEU E O 1
ATOM 4867 N N . GLU E 1 31 ? 50.076 10.571 15.375 1.00 27.74 31 GLU E N 1
ATOM 4868 C CA . GLU E 1 31 ? 50.009 11.991 15.729 1.00 28.55 31 GLU E CA 1
ATOM 4869 C C . GLU E 1 31 ? 49.412 12.123 17.124 1.00 27.71 31 GLU E C 1
ATOM 4870 O O . GLU E 1 31 ? 48.434 11.442 17.450 1.00 27.38 31 GLU E O 1
ATOM 4876 N N . HIS E 1 32 ? 49.986 12.988 17.956 1.00 26.97 32 HIS E N 1
ATOM 4877 C CA . HIS E 1 32 ? 49.530 13.047 19.345 1.00 26.80 32 HIS E CA 1
ATOM 4878 C C . HIS E 1 32 ? 48.095 13.551 19.484 1.00 25.64 32 HIS E C 1
ATOM 4879 O O . HIS E 1 32 ? 47.392 13.159 20.418 1.00 25.51 32 HIS E O 1
ATOM 4886 N N . ARG E 1 33 ? 47.657 14.367 18.529 1.00 24.54 33 ARG E N 1
ATOM 4887 C CA . ARG E 1 33 ? 46.265 14.814 18.461 1.00 23.79 33 ARG E CA 1
ATOM 4888 C C . ARG E 1 33 ? 45.300 13.623 18.399 1.00 22.52 33 ARG E C 1
ATOM 4889 O O . ARG E 1 33 ? 44.256 13.621 19.054 1.00 22.32 33 ARG E O 1
ATOM 4897 N N . PHE E 1 34 ? 45.665 12.602 17.628 1.00 21.20 34 PHE E N 1
ATOM 4898 C CA . PHE E 1 34 ? 44.846 11.395 17.528 1.00 20.54 34 PHE E CA 1
ATOM 4899 C C . PHE E 1 34 ? 44.911 10.539 18.796 1.00 19.63 34 PHE E C 1
ATOM 4900 O O . PHE E 1 34 ? 43.907 9.946 19.188 1.00 19.03 34 PHE E O 1
ATOM 4908 N N . ILE E 1 35 ? 46.077 10.480 19.440 1.00 18.80 35 ILE E N 1
ATOM 4909 C CA . ILE E 1 35 ? 46.198 9.773 20.717 1.00 18.92 35 ILE E CA 1
ATOM 4910 C 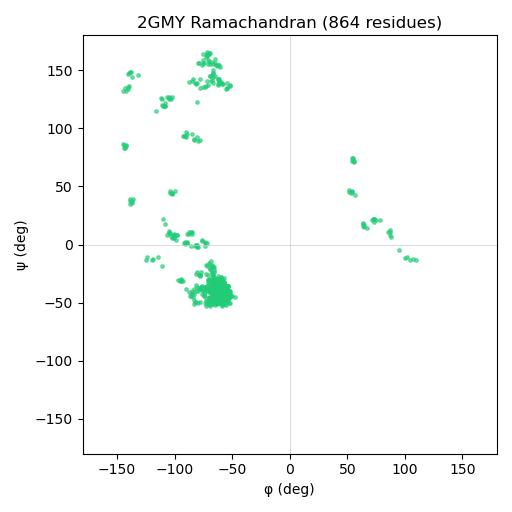C . ILE E 1 35 ? 45.312 10.459 21.781 1.00 17.93 35 ILE E C 1
ATOM 4911 O O . ILE E 1 35 ? 44.562 9.789 22.502 1.00 17.48 35 ILE E O 1
ATOM 4916 N N . HIS E 1 36 ? 45.382 11.790 21.859 1.00 18.05 36 HIS E N 1
ATOM 4917 C CA . HIS E 1 36 ? 44.524 12.543 22.789 1.00 17.69 36 HIS E CA 1
ATOM 4918 C C . HIS E 1 36 ? 43.038 12.265 22.530 1.00 16.68 36 HIS E C 1
ATOM 4919 O O . HIS E 1 36 ? 42.270 12.021 23.462 1.00 16.58 36 HIS E O 1
ATOM 4926 N N . LEU E 1 37 ? 42.632 12.327 21.267 1.00 15.92 37 LEU E N 1
ATOM 4927 C CA . LEU E 1 37 ? 41.240 12.068 20.891 1.00 15.42 37 LEU E CA 1
ATOM 4928 C C . LEU E 1 37 ? 40.809 10.669 21.330 1.00 15.69 37 LEU E C 1
ATOM 4929 O O . LEU E 1 37 ? 39.730 10.484 21.914 1.00 16.15 37 LEU E O 1
ATOM 4934 N N . ILE E 1 38 ? 41.644 9.676 21.032 1.00 14.97 38 ILE E N 1
ATOM 4935 C CA . ILE E 1 38 ? 41.337 8.295 21.388 1.00 14.26 38 ILE E CA 1
ATOM 4936 C C . ILE E 1 38 ? 41.129 8.156 22.907 1.00 14.16 38 ILE E C 1
ATOM 4937 O O . ILE E 1 38 ? 40.113 7.600 23.371 1.00 14.16 38 ILE E O 1
ATOM 4942 N N . LYS E 1 39 ? 42.092 8.670 23.669 1.00 14.16 39 LYS E N 1
ATOM 4943 C CA . LYS E 1 39 ? 42.053 8.578 25.124 1.00 14.48 39 LYS E CA 1
ATOM 4944 C C . LYS E 1 39 ? 40.875 9.336 25.727 1.00 14.33 39 LYS E C 1
ATOM 4945 O O . LYS E 1 39 ? 40.181 8.808 26.603 1.00 14.45 39 LYS E O 1
ATOM 4951 N N . LEU E 1 40 ? 40.648 10.564 25.273 1.00 13.75 40 LEU E N 1
ATOM 4952 C CA . LEU E 1 40 ? 39.549 11.369 25.836 1.00 13.87 40 LEU E CA 1
ATOM 4953 C C . LEU E 1 40 ? 38.169 10.765 25.502 1.00 13.87 40 LEU E C 1
ATOM 4954 O O . LEU E 1 40 ? 37.321 10.571 26.400 1.00 13.83 40 LEU E O 1
ATOM 4959 N N . ARG E 1 41 ? 37.940 10.444 24.230 1.00 13.23 41 ARG E N 1
ATOM 4960 C CA . ARG E 1 41 ? 36.627 9.930 23.831 1.00 12.58 41 ARG E CA 1
ATOM 4961 C C . ARG E 1 41 ? 36.291 8.585 24.493 1.00 12.59 41 ARG E C 1
ATOM 4962 O O . ARG E 1 41 ? 35.193 8.412 25.027 1.00 12.10 41 ARG E O 1
ATOM 4970 N N . ALA E 1 42 ? 37.228 7.634 24.472 1.00 11.90 42 ALA E N 1
ATOM 4971 C CA . ALA E 1 42 ? 36.981 6.336 25.111 1.00 11.86 42 ALA E CA 1
ATOM 4972 C C . ALA E 1 42 ? 36.693 6.526 26.601 1.00 11.77 42 ALA E C 1
ATOM 4973 O O . ALA E 1 42 ? 35.767 5.905 27.144 1.00 11.81 42 ALA E O 1
ATOM 4975 N N . SER E 1 43 ? 37.453 7.407 27.257 1.00 11.55 43 SER E N 1
ATOM 4976 C CA . SER E 1 43 ? 37.263 7.640 28.696 1.00 11.84 43 SER E CA 1
ATOM 4977 C C . SER E 1 43 ? 35.867 8.218 29.004 1.00 11.43 43 SER E C 1
ATOM 4978 O O . SER E 1 43 ? 35.244 7.846 30.011 1.00 12.26 43 SER E O 1
ATOM 4981 N N . ILE E 1 44 ? 35.385 9.111 28.139 1.00 11.37 44 ILE E N 1
ATOM 4982 C CA . ILE E 1 44 ? 34.027 9.653 28.289 1.00 11.72 44 ILE E CA 1
ATOM 4983 C C . ILE E 1 44 ? 33.014 8.511 28.157 1.00 12.29 44 ILE E C 1
ATOM 4984 O O . ILE E 1 44 ? 32.132 8.360 29.007 1.00 13.04 44 ILE E O 1
ATOM 4989 N N . ILE E 1 45 ? 33.144 7.699 27.103 1.00 11.65 45 ILE E N 1
ATOM 4990 C CA . ILE E 1 45 ? 32.196 6.603 26.899 1.00 11.92 45 ILE E CA 1
ATOM 4991 C C . ILE E 1 45 ? 32.155 5.703 28.130 1.00 11.87 45 ILE E C 1
ATOM 4992 O O . ILE E 1 45 ? 31.067 5.300 28.601 1.00 12.36 45 ILE E O 1
ATOM 4997 N N . ASN E 1 46 ? 33.346 5.412 28.659 1.00 11.84 46 ASN E N 1
ATOM 4998 C CA . ASN E 1 46 ? 33.492 4.474 29.770 1.00 12.09 46 ASN E CA 1
ATOM 4999 C C . ASN E 1 46 ? 33.196 5.049 31.158 1.00 12.77 46 ASN E C 1
ATOM 5000 O O . ASN E 1 46 ? 33.272 4.322 32.160 1.00 12.75 46 ASN E O 1
ATOM 5005 N N . GLY E 1 47 ? 32.878 6.348 31.205 1.00 13.05 47 GLY E N 1
ATOM 5006 C CA . GLY E 1 47 ? 32.527 7.012 32.467 1.00 13.25 47 GLY E CA 1
ATOM 5007 C C . GLY E 1 47 ? 33.704 7.219 33.410 1.00 13.58 47 GLY E C 1
ATOM 5008 O O . GLY E 1 47 ? 33.524 7.404 34.616 1.00 13.88 47 GLY E O 1
ATOM 5009 N N . CYS E 1 48 ? 34.914 7.194 32.866 1.00 13.91 48 CYS E N 1
ATOM 5010 C CA . CYS E 1 48 ? 36.099 7.264 33.701 1.00 14.33 48 CYS E CA 1
ATOM 5011 C C . CYS E 1 48 ? 36.532 8.706 33.938 1.00 14.56 48 CYS E C 1
ATOM 5012 O O . CYS E 1 48 ? 37.269 9.283 33.121 1.00 14.41 48 CYS E O 1
ATOM 5015 N N . ALA E 1 49 ? 36.093 9.273 35.066 1.00 14.37 49 ALA E N 1
ATOM 5016 C CA . ALA E 1 49 ? 36.474 10.642 35.451 1.00 14.28 49 ALA E CA 1
ATOM 5017 C C . ALA E 1 49 ? 37.970 10.785 35.668 1.00 14.37 49 ALA E C 1
ATOM 5018 O O . ALA E 1 49 ? 38.551 11.813 35.321 1.00 14.27 49 ALA E O 1
ATOM 5020 N N . PHE E 1 50 ? 38.587 9.757 36.249 1.00 14.65 50 PHE E N 1
ATOM 5021 C CA . PHE E 1 50 ? 40.022 9.811 36.516 1.00 15.70 50 PHE E CA 1
ATOM 5022 C C . PHE E 1 50 ? 40.774 10.069 35.219 1.00 15.70 50 PHE E C 1
ATOM 5023 O O . PHE E 1 50 ? 41.635 10.957 35.155 1.00 16.73 50 PHE E O 1
ATOM 5031 N N . CYS E 1 51 ? 40.451 9.285 34.191 1.00 15.86 51 CYS E N 1
ATOM 5032 C CA . CYS E 1 51 ? 41.102 9.436 32.888 1.00 15.74 51 CYS E CA 1
ATOM 5033 C C . CYS E 1 51 ? 40.643 10.670 32.123 1.00 15.46 51 CYS E C 1
ATOM 5034 O O . CYS E 1 51 ? 41.453 11.321 31.491 1.00 15.76 51 CYS E O 1
ATOM 5037 N N . VAL E 1 52 ? 39.348 10.995 32.158 1.00 14.73 52 VAL E N 1
ATOM 5038 C CA . VAL E 1 52 ? 38.904 12.225 31.500 1.00 14.70 52 VAL E CA 1
ATOM 5039 C C . VAL E 1 52 ? 39.657 13.438 32.058 1.00 15.03 52 VAL E C 1
ATOM 5040 O O . VAL E 1 52 ? 40.152 14.266 31.294 1.00 15.04 52 VAL E O 1
ATOM 5044 N N . ASP E 1 53 ? 39.764 13.526 33.383 1.00 15.57 53 ASP E N 1
ATOM 5045 C CA . ASP E 1 53 ? 40.478 14.649 33.993 1.00 16.53 53 ASP E CA 1
ATOM 5046 C C . ASP E 1 53 ? 41.900 14.763 33.438 1.00 17.10 53 ASP E C 1
ATOM 5047 O O . ASP E 1 53 ? 42.328 15.844 33.025 1.00 17.20 53 ASP E O 1
ATOM 5052 N N . MET E 1 54 ? 42.599 13.630 33.401 1.00 17.50 54 MET E N 1
ATOM 5053 C CA . MET E 1 54 ? 43.981 13.578 32.913 1.00 19.26 54 MET E CA 1
ATOM 5054 C C . MET E 1 54 ? 44.064 13.976 31.434 1.00 18.85 54 MET E C 1
ATOM 5055 O O . MET E 1 54 ? 44.911 14.781 31.042 1.00 18.76 54 MET E O 1
ATOM 5060 N N . HIS E 1 55 ? 43.183 13.428 30.604 1.00 17.97 55 HIS E N 1
ATOM 5061 C CA . HIS E 1 55 ? 43.320 13.631 29.172 1.00 18.12 55 HIS E CA 1
ATOM 5062 C C . HIS E 1 55 ? 42.841 14.991 28.696 1.00 18.16 55 HIS E C 1
ATOM 5063 O O . HIS E 1 55 ? 43.324 15.499 27.686 1.00 18.83 55 HIS E O 1
ATOM 5070 N N . VAL E 1 56 ? 41.896 15.584 29.430 1.00 17.10 56 VAL E N 1
ATOM 5071 C CA . VAL E 1 56 ? 41.516 16.983 29.216 1.00 17.87 56 VAL E CA 1
ATOM 5072 C C . VAL E 1 56 ? 42.748 17.868 29.428 1.00 18.51 56 VAL E C 1
ATOM 5073 O O . VAL E 1 56 ? 43.075 18.694 28.586 1.00 19.41 56 VAL E O 1
ATOM 5077 N N . LYS E 1 57 ? 43.432 17.650 30.546 1.00 19.44 57 LYS E N 1
ATOM 5078 C CA . LYS E 1 57 ? 44.601 18.456 30.906 1.00 20.54 57 LYS E CA 1
ATOM 5079 C C . LYS E 1 57 ? 45.743 18.256 29.904 1.00 21.08 57 LYS E C 1
ATOM 5080 O O . LYS E 1 57 ? 46.368 19.231 29.466 1.00 21.18 57 LYS E O 1
ATOM 5086 N N . GLU E 1 58 ? 45.987 17.002 29.520 1.00 21.39 58 GLU E N 1
ATOM 5087 C CA . GLU E 1 58 ? 46.997 16.676 28.500 1.00 22.92 58 GLU E CA 1
ATOM 5088 C C . GLU E 1 58 ? 46.709 17.329 27.142 1.00 22.37 58 GLU E C 1
ATOM 5089 O O . GLU E 1 58 ? 47.599 17.936 26.530 1.00 22.52 58 GLU E O 1
ATOM 5095 N N . SER E 1 59 ? 45.464 17.229 26.680 1.00 22.09 59 SER E N 1
ATOM 5096 C CA . SER E 1 59 ? 45.028 17.850 25.426 1.00 21.83 59 SER E CA 1
ATOM 5097 C C . SER E 1 59 ? 45.237 19.360 25.421 1.00 22.45 59 SER E C 1
ATOM 5098 O O . SER E 1 59 ? 45.684 19.934 24.427 1.00 21.93 59 SER E O 1
ATOM 5101 N N . ARG E 1 60 ? 44.879 19.988 26.537 1.00 23.13 60 ARG E N 1
ATOM 5102 C CA . ARG E 1 60 ? 45.023 21.423 26.712 1.00 24.46 60 ARG E CA 1
ATOM 5103 C C . ARG E 1 60 ? 46.503 21.799 26.625 1.00 25.24 60 ARG E C 1
ATOM 5104 O O . ARG E 1 60 ? 46.867 22.742 25.918 1.00 25.39 60 ARG E O 1
ATOM 5112 N N . HIS E 1 61 ? 47.337 21.046 27.342 1.00 26.37 61 HIS E N 1
ATOM 5113 C CA . HIS E 1 61 ? 48.788 21.272 27.360 1.00 27.76 61 HIS E CA 1
ATOM 5114 C C . HIS E 1 61 ? 49.377 21.245 25.952 1.00 27.99 61 HIS E C 1
ATOM 5115 O O . HIS E 1 61 ? 50.293 22.016 25.645 1.00 28.30 61 HIS E O 1
ATOM 5122 N N . ASP E 1 62 ? 48.834 20.377 25.095 1.00 28.10 62 ASP E N 1
ATOM 5123 C CA . ASP E 1 62 ? 49.299 20.233 23.713 1.00 28.59 62 ASP E CA 1
ATOM 5124 C C . ASP E 1 62 ? 48.615 21.197 22.742 1.00 28.25 62 ASP E C 1
ATOM 5125 O O . ASP E 1 62 ? 48.739 21.061 21.522 1.00 29.04 62 ASP E O 1
ATOM 5130 N N . GLY E 1 63 ? 47.889 22.164 23.291 1.00 27.82 63 GLY E N 1
ATOM 5131 C CA . GLY E 1 63 ? 47.319 23.255 22.512 1.00 27.20 63 GLY E CA 1
ATOM 5132 C C . GLY E 1 63 ? 46.064 22.939 21.724 1.00 26.71 63 GLY E C 1
ATOM 5133 O O . GLY E 1 63 ? 45.746 23.639 20.769 1.00 26.97 63 GLY E O 1
ATOM 5134 N N . LEU E 1 64 ? 45.344 21.889 22.115 1.00 25.96 64 LEU E N 1
ATOM 5135 C CA . LEU E 1 64 ? 44.035 21.627 21.511 1.00 25.22 64 LEU E CA 1
ATOM 5136 C C . LEU E 1 64 ? 43.013 22.570 22.137 1.00 24.52 64 LEU E C 1
ATOM 5137 O O . LEU E 1 64 ? 43.082 22.861 23.340 1.00 24.86 64 LEU E O 1
ATOM 5142 N N . SER E 1 65 ? 42.082 23.050 21.318 1.00 24.04 65 SER E N 1
ATOM 5143 C CA . SER E 1 65 ? 41.168 24.113 21.726 1.00 23.73 65 SER E CA 1
ATOM 5144 C C . SER E 1 65 ? 40.176 23.630 22.763 1.00 23.31 65 SER E C 1
ATOM 5145 O O . SER E 1 65 ? 39.868 22.434 22.825 1.00 22.50 65 SER E O 1
ATOM 5148 N N . GLU E 1 66 ? 39.663 24.563 23.565 1.00 22.75 66 GLU E N 1
ATOM 5149 C CA . GLU E 1 66 ? 38.653 24.214 24.562 1.00 22.61 66 GLU E CA 1
ATOM 5150 C C . GLU E 1 66 ? 37.403 23.589 23.933 1.00 22.28 66 GLU E C 1
ATOM 5151 O O . GLU E 1 66 ? 36.862 22.636 24.483 1.00 22.00 66 GLU E O 1
ATOM 5157 N N . GLN E 1 67 ? 36.954 24.099 22.784 1.00 21.43 67 GLN E N 1
ATOM 5158 C CA . GLN E 1 67 ? 35.804 23.499 22.088 1.00 21.11 67 GLN E CA 1
ATOM 5159 C C . GLN E 1 67 ? 36.064 22.056 21.658 1.00 20.21 67 GLN E C 1
ATOM 5160 O O . GLN E 1 67 ? 35.211 21.183 21.840 1.00 19.88 67 GLN E O 1
ATOM 5166 N N . TRP E 1 68 ? 37.241 21.801 21.082 1.00 19.09 68 TRP E N 1
ATOM 5167 C CA . TRP E 1 68 ? 37.617 20.443 20.679 1.00 18.09 68 TRP E CA 1
ATOM 5168 C C . TRP E 1 68 ? 37.529 19.497 21.871 1.00 17.76 68 TRP E C 1
ATOM 5169 O O . TRP E 1 68 ? 37.085 18.353 21.748 1.00 17.69 68 TRP E O 1
ATOM 5180 N N . ILE E 1 69 ? 37.968 19.983 23.027 1.00 16.88 69 ILE E N 1
ATOM 5181 C CA . ILE E 1 69 ? 37.938 19.201 24.254 1.00 16.58 69 ILE E CA 1
ATOM 5182 C C . ILE E 1 69 ? 36.501 19.068 24.781 1.00 16.14 69 ILE E C 1
ATOM 5183 O O . ILE E 1 69 ? 36.040 17.951 25.040 1.00 15.03 69 ILE E O 1
ATOM 5188 N N . ASN E 1 70 ? 35.817 20.207 24.935 1.00 16.97 70 ASN E N 1
ATOM 5189 C CA . ASN E 1 70 ? 34.505 20.267 25.596 1.00 17.47 70 ASN E CA 1
ATOM 5190 C C . ASN E 1 70 ? 33.411 19.512 24.826 1.00 17.00 70 ASN E C 1
ATOM 5191 O O . ASN E 1 70 ? 32.465 18.998 25.431 1.00 18.23 70 ASN E O 1
ATOM 5196 N N . LEU E 1 71 ? 33.541 19.449 23.503 1.00 15.95 71 LEU E N 1
ATOM 5197 C CA . LEU E 1 71 ? 32.505 18.866 22.634 1.00 15.54 71 LEU E CA 1
ATOM 5198 C C . LEU E 1 71 ? 32.681 17.372 22.346 1.00 14.59 71 LEU E C 1
ATOM 5199 O O . LEU E 1 71 ? 31.871 16.763 21.619 1.00 14.31 71 LEU E O 1
ATOM 5204 N N . MET E 1 72 ? 33.720 16.774 22.923 1.00 14.02 72 MET E N 1
ATOM 5205 C CA . MET E 1 72 ? 34.059 15.384 22.602 1.00 14.79 72 MET E CA 1
ATOM 5206 C C . MET E 1 72 ? 32.982 14.413 23.081 1.00 14.63 72 MET E C 1
ATOM 5207 O O . MET E 1 72 ? 32.801 13.333 22.506 1.00 14.65 72 MET E O 1
ATOM 5212 N N . SER E 1 73 ? 32.278 14.793 24.143 1.00 13.75 73 SER E N 1
ATOM 5213 C CA . SER E 1 73 ? 31.182 13.964 24.649 1.00 13.62 73 SER E CA 1
ATOM 5214 C C . SER E 1 73 ? 29.998 13.872 23.680 1.00 13.51 73 SER E C 1
ATOM 5215 O O . SER E 1 73 ? 29.170 12.959 23.794 1.00 13.65 73 SER E O 1
ATOM 5218 N N . VAL E 1 74 ? 29.918 14.823 22.745 1.00 12.61 74 VAL E N 1
ATOM 5219 C CA . VAL E 1 74 ? 28.775 14.954 21.855 1.00 12.45 74 VAL E CA 1
ATOM 5220 C C . VAL E 1 74 ? 29.228 15.219 20.422 1.00 12.84 74 VAL E C 1
ATOM 5221 O O . VAL E 1 74 ? 28.580 15.960 19.680 1.00 13.77 74 VAL E O 1
ATOM 5225 N N . TRP E 1 75 ? 30.314 14.543 20.032 1.00 13.15 75 TRP E N 1
ATOM 5226 C CA . TRP E 1 75 ? 31.002 14.846 18.776 1.00 13.41 75 TRP E CA 1
ATOM 5227 C C . TRP E 1 75 ? 30.149 14.694 17.513 1.00 14.21 75 TRP E C 1
ATOM 5228 O O . TRP E 1 75 ? 30.367 15.417 16.532 1.00 13.86 75 TRP E O 1
ATOM 5239 N N . ARG E 1 76 ? 29.189 13.763 17.519 1.00 14.44 76 ARG E N 1
ATOM 5240 C CA . ARG E 1 76 ? 28.449 13.456 16.283 1.00 15.74 76 ARG E CA 1
ATOM 5241 C C . ARG E 1 76 ? 27.730 14.677 15.738 1.00 15.45 76 ARG E C 1
ATOM 5242 O O . ARG E 1 76 ? 27.573 14.809 14.524 1.00 15.88 76 ARG E O 1
ATOM 5250 N N . GLU E 1 77 ? 27.285 15.556 16.632 1.00 15.39 77 GLU E N 1
ATOM 5251 C CA . GLU E 1 77 ? 26.499 16.731 16.242 1.00 16.61 77 GLU E CA 1
ATOM 5252 C C . GLU E 1 77 ? 27.326 18.012 16.219 1.00 17.00 77 GLU E C 1
ATOM 5253 O O . GLU E 1 77 ? 26.773 19.098 16.006 1.00 16.57 77 GLU E O 1
ATOM 5259 N N . SER E 1 78 ? 28.640 17.889 16.420 1.00 16.57 78 SER E N 1
ATOM 5260 C CA . SER E 1 78 ? 29.519 19.081 16.466 1.00 17.44 78 SER E CA 1
ATOM 5261 C C . SER E 1 78 ? 30.301 19.279 15.178 1.00 18.11 78 SER E C 1
ATOM 5262 O O . SER E 1 78 ? 30.984 18.359 14.732 1.00 18.90 78 SER E O 1
ATOM 5265 N N . PRO E 1 79 ? 30.217 20.482 14.589 1.00 18.30 79 PRO E N 1
ATOM 5266 C CA . PRO E 1 79 ? 31.037 20.757 13.401 1.00 18.68 79 PRO E CA 1
ATOM 5267 C C . PRO E 1 79 ? 32.527 21.031 13.681 1.00 19.06 79 PRO E C 1
ATOM 5268 O O . PRO E 1 79 ? 33.274 21.326 12.740 1.00 19.43 79 PRO E O 1
ATOM 5272 N N . VAL E 1 80 ? 32.964 20.939 14.941 1.00 18.71 80 VAL E N 1
ATOM 5273 C CA . VAL E 1 80 ? 34.373 21.190 15.278 1.00 19.42 80 VAL E CA 1
ATOM 5274 C C . VAL E 1 80 ? 35.313 20.193 14.589 1.00 19.32 80 VAL E C 1
ATOM 5275 O O . VAL E 1 80 ? 36.393 20.569 14.130 1.00 19.34 80 VAL E O 1
ATOM 5279 N N . TYR E 1 81 ? 34.893 18.932 14.525 1.00 18.70 81 TYR E N 1
ATOM 5280 C CA . TYR E 1 81 ? 35.765 17.838 14.104 1.00 18.29 81 TYR E CA 1
ATOM 5281 C C . TYR E 1 81 ? 35.901 17.740 12.589 1.00 18.55 81 TYR E C 1
ATOM 5282 O O . TYR E 1 81 ? 34.929 17.923 11.854 1.00 18.80 81 TYR E O 1
ATOM 5291 N N . THR E 1 82 ? 37.132 17.483 12.146 1.00 18.84 82 THR E N 1
ATOM 5292 C CA . THR E 1 82 ? 37.439 17.266 10.735 1.00 19.08 82 THR E CA 1
ATOM 5293 C C . THR E 1 82 ? 36.868 15.926 10.289 1.00 19.62 82 THR E C 1
ATOM 5294 O O . THR E 1 82 ? 36.524 15.071 11.126 1.00 19.23 82 THR E O 1
ATOM 5298 N N . GLU E 1 83 ? 36.768 15.726 8.977 1.00 19.76 83 GLU E N 1
ATOM 5299 C CA . GLU E 1 83 ? 36.263 14.458 8.457 1.00 20.50 83 GLU E CA 1
ATOM 5300 C C . GLU E 1 83 ? 37.124 13.283 8.926 1.00 19.89 83 GLU E C 1
ATOM 5301 O O . GLU E 1 83 ? 36.599 12.222 9.265 1.00 19.92 83 GLU E O 1
ATOM 5307 N N . GLN E 1 84 ? 38.442 13.481 8.962 1.00 19.40 84 GLN E N 1
ATOM 5308 C CA . GLN E 1 84 ? 39.361 12.449 9.442 1.00 19.33 84 GLN E CA 1
ATOM 5309 C C . GLN E 1 84 ? 39.126 12.149 10.933 1.00 18.74 84 GLN E C 1
ATOM 5310 O O . GLN E 1 84 ? 39.115 10.984 11.341 1.00 18.81 84 GLN E O 1
ATOM 5316 N N . GLU E 1 85 ? 38.940 13.193 11.732 1.00 17.93 85 GLU E N 1
ATOM 5317 C CA . GLU E 1 85 ? 38.637 13.011 13.159 1.00 17.46 85 GLU E CA 1
ATOM 5318 C C . GLU E 1 85 ? 37.320 12.274 13.363 1.00 17.35 85 GLU E C 1
ATOM 5319 O O . GLU E 1 85 ? 37.231 11.408 14.251 1.00 17.27 85 GLU E O 1
ATOM 5325 N N . ARG E 1 86 ? 36.310 12.604 12.550 1.00 16.81 86 ARG E N 1
ATOM 5326 C CA . ARG E 1 86 ? 35.005 11.925 12.619 1.00 16.51 86 ARG E CA 1
ATOM 5327 C C . ARG E 1 86 ? 35.137 10.446 12.273 1.00 16.24 86 ARG E C 1
ATOM 5328 O O . ARG E 1 86 ? 34.493 9.603 12.895 1.00 16.39 86 ARG E O 1
ATOM 5336 N N . ALA E 1 87 ? 35.991 10.131 11.301 1.00 15.75 87 ALA E N 1
ATOM 5337 C CA . ALA E 1 87 ? 36.252 8.734 10.939 1.00 15.86 87 ALA E CA 1
ATOM 5338 C C . ALA E 1 87 ? 36.879 7.985 12.103 1.00 15.59 87 ALA E C 1
ATOM 5339 O O . ALA E 1 87 ? 36.487 6.853 12.414 1.00 15.79 87 ALA E O 1
ATOM 5341 N N . LEU E 1 88 ? 37.845 8.633 12.751 1.00 15.26 88 LEU E N 1
ATOM 5342 C CA . LEU E 1 88 ? 38.500 8.070 13.927 1.00 15.37 88 LEU E CA 1
ATOM 5343 C C . LEU E 1 88 ? 37.530 7.931 15.109 1.00 14.76 88 LEU E C 1
ATOM 5344 O O . LEU E 1 88 ? 37.500 6.881 15.768 1.00 14.00 88 LEU E O 1
ATOM 5349 N N . LEU E 1 89 ? 36.736 8.969 15.355 1.00 14.75 89 LEU E N 1
ATOM 5350 C CA . LEU E 1 89 ? 35.747 8.919 16.442 1.00 14.64 89 LEU E CA 1
ATOM 5351 C C . LEU E 1 89 ? 34.724 7.787 16.240 1.00 14.96 89 LEU E C 1
ATOM 5352 O O . LEU E 1 89 ? 34.368 7.085 17.196 1.00 15.21 89 LEU E O 1
ATOM 5357 N N . GLY E 1 90 ? 34.262 7.588 15.007 1.00 14.38 90 GLY E N 1
ATOM 5358 C CA . GLY E 1 90 ? 33.336 6.478 14.731 1.00 14.36 90 GLY E CA 1
ATOM 5359 C C . GLY E 1 90 ? 33.941 5.133 15.110 1.00 13.75 90 GLY E C 1
ATOM 5360 O O . GLY E 1 90 ? 33.248 4.256 15.630 1.00 14.12 90 GLY E O 1
ATOM 5361 N N . TRP E 1 91 ? 35.244 4.977 14.867 1.00 13.35 91 TRP E N 1
ATOM 5362 C CA . TRP E 1 91 ? 35.957 3.741 15.196 1.00 13.52 91 TRP E CA 1
ATOM 5363 C C . TRP E 1 91 ? 36.182 3.629 16.696 1.00 13.07 91 TRP E C 1
ATOM 5364 O O . TRP E 1 91 ? 35.977 2.555 17.285 1.00 13.22 91 TRP E O 1
ATOM 5375 N N . VAL E 1 92 ? 36.600 4.732 17.324 1.00 12.76 92 VAL E N 1
ATOM 5376 C CA . VAL E 1 92 ? 36.736 4.731 18.794 1.00 12.83 92 VAL E CA 1
ATOM 5377 C C . VAL E 1 92 ? 35.436 4.283 19.456 1.00 13.02 92 VAL E C 1
ATOM 5378 O O . VAL E 1 92 ? 35.453 3.431 20.352 1.00 12.38 92 VAL E O 1
ATOM 5382 N N . ASP E 1 93 ? 34.314 4.828 18.991 1.00 12.22 93 ASP E N 1
ATOM 5383 C CA . ASP E 1 93 ? 33.010 4.494 19.571 1.00 12.63 93 ASP E CA 1
ATOM 5384 C C . ASP E 1 93 ? 32.637 3.029 19.339 1.00 12.66 93 ASP E C 1
ATOM 5385 O O . ASP E 1 93 ? 32.249 2.325 20.287 1.00 13.31 93 ASP E O 1
ATOM 5390 N N . ALA E 1 94 ? 32.751 2.575 18.085 1.00 12.69 94 ALA E N 1
ATOM 5391 C CA . ALA E 1 94 ? 32.401 1.195 17.734 1.00 12.58 94 ALA E CA 1
ATOM 5392 C C . ALA E 1 94 ? 33.250 0.196 18.515 1.00 12.67 94 ALA E C 1
ATOM 5393 O O . ALA E 1 94 ? 32.734 -0.795 19.046 1.00 13.48 94 ALA E O 1
ATOM 5395 N N . VAL E 1 95 ? 34.551 0.462 18.589 1.00 12.94 95 VAL E N 1
ATOM 5396 C CA . VAL E 1 95 ? 35.467 -0.475 19.239 1.00 12.45 95 VAL E CA 1
ATOM 5397 C C . VAL E 1 95 ? 35.368 -0.424 20.773 1.00 12.57 95 VAL E C 1
ATOM 5398 O O . VAL E 1 95 ? 35.473 -1.457 21.441 1.00 12.78 95 VAL E O 1
ATOM 5402 N N . THR E 1 96 ? 35.182 0.766 21.341 1.00 12.26 96 THR E N 1
ATOM 5403 C CA . THR E 1 96 ? 34.969 0.846 22.780 1.00 12.58 96 THR E CA 1
ATOM 5404 C C . THR E 1 96 ? 33.711 0.065 23.182 1.00 12.81 96 THR E C 1
ATOM 5405 O O . THR E 1 96 ? 33.684 -0.590 24.223 1.00 12.49 96 THR E O 1
ATOM 5409 N N . LYS E 1 97 ? 32.687 0.119 22.327 1.00 13.20 97 LYS E N 1
ATOM 5410 C CA . LYS E 1 97 ? 31.424 -0.592 22.554 1.00 14.82 97 LYS E CA 1
ATOM 5411 C C . LYS E 1 97 ? 31.336 -1.856 21.705 1.00 14.18 97 LYS E C 1
ATOM 5412 O O . LYS E 1 97 ? 30.296 -2.160 21.129 1.00 14.71 97 LYS E O 1
ATOM 5418 N N . ILE E 1 98 ? 32.430 -2.605 21.665 1.00 14.36 98 ILE E N 1
ATOM 5419 C CA . ILE E 1 98 ? 32.560 -3.768 20.785 1.00 14.87 98 ILE E CA 1
ATOM 5420 C C . ILE E 1 98 ? 31.441 -4.801 20.989 1.00 14.87 98 ILE E C 1
ATOM 5421 O O . ILE E 1 98 ? 30.967 -5.401 20.025 1.00 14.71 98 ILE E O 1
ATOM 5426 N N . ALA E 1 99 ? 31.004 -4.979 22.233 1.00 15.28 99 ALA E N 1
ATOM 5427 C CA . ALA E 1 99 ? 30.003 -6.000 22.533 1.00 16.12 99 ALA E CA 1
ATOM 5428 C C . ALA E 1 99 ? 28.654 -5.666 21.878 1.00 17.53 99 ALA E C 1
ATOM 5429 O O . ALA E 1 99 ? 27.902 -6.564 21.486 1.00 18.30 99 ALA E O 1
ATOM 5431 N N . GLU E 1 100 ? 28.389 -4.368 21.746 1.00 18.44 100 GLU E N 1
ATOM 5432 C CA . GLU E 1 100 ? 27.137 -3.852 21.202 1.00 21.19 100 GLU E CA 1
ATOM 5433 C C . GLU E 1 100 ? 27.208 -3.756 19.677 1.00 20.57 100 GLU E C 1
ATOM 5434 O O . GLU E 1 100 ? 26.273 -4.157 18.973 1.00 21.65 100 GLU E O 1
ATOM 5440 N N . THR E 1 101 ? 28.326 -3.243 19.168 1.00 20.03 101 THR E N 1
ATOM 5441 C CA . THR E 1 101 ? 28.419 -2.880 17.750 1.00 19.87 101 THR E CA 1
ATOM 5442 C C . THR E 1 101 ? 29.015 -3.972 16.860 1.00 20.17 101 THR E C 1
ATOM 5443 O O . THR E 1 101 ? 28.690 -4.051 15.669 1.00 19.85 101 THR E O 1
ATOM 5447 N N . GLY E 1 102 ? 29.917 -4.775 17.425 1.00 19.68 102 GLY E N 1
ATOM 5448 C CA . GLY E 1 102 ? 30.670 -5.768 16.644 1.00 20.31 102 GLY E CA 1
ATOM 5449 C C . GLY E 1 102 ? 31.603 -5.194 15.580 1.00 21.00 102 GLY E C 1
ATOM 5450 O O . GLY E 1 102 ? 32.037 -5.921 14.685 1.00 21.99 102 GLY E O 1
ATOM 5451 N N . ALA E 1 103 ? 31.915 -3.898 15.682 1.00 20.60 103 ALA E N 1
ATOM 5452 C CA . ALA E 1 103 ? 32.798 -3.164 14.730 1.00 20.41 103 ALA E CA 1
ATOM 5453 C C . ALA E 1 103 ? 32.375 -3.276 13.260 1.00 20.22 103 ALA E C 1
ATOM 5454 O O . ALA E 1 103 ? 33.027 -3.981 12.479 1.00 20.05 103 ALA E O 1
ATOM 5456 N N . PRO E 1 104 ? 31.296 -2.563 12.889 1.00 20.18 104 PRO E N 1
ATOM 5457 C CA . PRO E 1 104 ? 30.635 -2.713 11.588 1.00 20.38 104 PRO E CA 1
ATOM 5458 C C . PRO E 1 104 ? 31.500 -2.310 10.397 1.00 21.08 104 PRO E C 1
ATOM 5459 O O . PRO E 1 104 ? 32.435 -1.512 10.542 1.00 20.97 104 PRO E O 1
ATOM 5463 N N . ASP E 1 105 ? 31.169 -2.872 9.233 1.00 21.36 105 ASP E N 1
ATOM 5464 C CA . ASP E 1 105 ? 31.859 -2.579 7.978 1.00 22.19 105 ASP E CA 1
ATOM 5465 C C . ASP E 1 105 ? 31.936 -1.083 7.681 1.00 21.93 105 ASP E C 1
ATOM 5466 O O . ASP E 1 105 ? 32.994 -0.583 7.313 1.00 21.77 105 ASP E O 1
ATOM 5471 N N . ASP E 1 106 ? 30.823 -0.377 7.843 1.00 22.04 106 ASP E N 1
ATOM 5472 C CA . ASP E 1 106 ? 30.792 1.053 7.531 1.00 23.08 106 ASP E CA 1
ATOM 5473 C C . ASP E 1 106 ? 31.817 1.848 8.343 1.00 22.32 106 ASP E C 1
ATOM 5474 O O . ASP E 1 106 ? 32.546 2.675 7.787 1.00 22.14 106 ASP E O 1
ATOM 5479 N N . ALA E 1 107 ? 31.880 1.596 9.651 1.00 21.42 107 ALA E N 1
ATOM 5480 C CA . ALA E 1 107 ? 32.851 2.276 10.509 1.00 20.81 107 ALA E CA 1
ATOM 5481 C C . ALA E 1 107 ? 34.289 1.953 10.080 1.00 20.53 107 ALA E C 1
ATOM 5482 O O . ALA E 1 107 ? 35.161 2.828 10.070 1.00 19.96 107 ALA E O 1
ATOM 5484 N N . PHE E 1 108 ? 34.524 0.695 9.707 1.00 20.23 108 PHE E N 1
ATOM 5485 C CA . PHE E 1 108 ? 35.852 0.271 9.297 1.00 20.33 108 PHE E CA 1
ATOM 5486 C C . PHE E 1 108 ? 36.287 0.895 7.965 1.00 20.78 108 PHE E C 1
ATOM 5487 O O . PHE E 1 108 ? 37.416 1.373 7.845 1.00 20.88 108 PHE E O 1
ATOM 5495 N N . GLU E 1 109 ? 35.391 0.886 6.978 1.00 21.62 109 GLU E N 1
ATOM 5496 C CA . GLU E 1 109 ? 35.702 1.430 5.652 1.00 22.23 109 GLU E CA 1
ATOM 5497 C C . GLU E 1 109 ? 35.911 2.946 5.703 1.00 21.80 109 GLU E C 1
ATOM 5498 O O . GLU E 1 109 ? 36.805 3.483 5.038 1.00 21.51 109 GLU E O 1
ATOM 5504 N N . THR E 1 110 ? 35.106 3.623 6.522 1.00 21.00 110 THR E N 1
ATOM 5505 C CA . THR E 1 110 ? 35.266 5.059 6.739 1.00 20.93 110 THR E CA 1
ATOM 5506 C C . THR E 1 110 ? 36.643 5.382 7.333 1.00 20.78 110 THR E C 1
ATOM 5507 O O . THR E 1 110 ? 37.306 6.349 6.923 1.00 20.82 110 THR E O 1
ATOM 5511 N N . LEU E 1 111 ? 37.065 4.565 8.299 1.00 20.59 111 LEU E N 1
ATOM 5512 C CA . LEU E 1 111 ? 38.390 4.692 8.902 1.00 20.87 111 LEU E CA 1
ATOM 5513 C C . LEU E 1 111 ? 39.495 4.442 7.868 1.00 21.55 111 LEU E C 1
ATOM 5514 O O . LEU E 1 111 ? 40.480 5.188 7.812 1.00 21.12 111 LEU E O 1
ATOM 5519 N N . ARG E 1 112 ? 39.314 3.404 7.045 1.00 22.67 112 ARG E N 1
ATOM 5520 C CA . ARG E 1 112 ? 40.285 3.060 6.002 1.00 23.72 112 ARG E CA 1
ATOM 5521 C C . ARG E 1 112 ? 40.494 4.184 4.993 1.00 23.91 112 ARG E C 1
ATOM 5522 O O . ARG E 1 112 ? 41.573 4.291 4.403 1.00 24.48 112 ARG E O 1
ATOM 5530 N N . ALA E 1 113 ? 39.470 5.017 4.808 1.00 23.88 113 ALA E N 1
ATOM 5531 C CA . ALA E 1 113 ? 39.530 6.132 3.857 1.00 23.84 113 ALA E CA 1
ATOM 5532 C C . ALA E 1 113 ? 40.479 7.241 4.311 1.00 23.95 113 ALA E C 1
ATOM 5533 O O . ALA E 1 113 ? 40.868 8.099 3.505 1.00 24.05 113 ALA E O 1
ATOM 5535 N N . HIS E 1 114 ? 40.841 7.224 5.595 1.00 22.99 114 HIS E N 1
ATOM 5536 C CA . HIS E 1 114 ? 41.636 8.300 6.199 1.00 22.99 114 HIS E CA 1
ATOM 5537 C C . HIS E 1 114 ? 42.934 7.853 6.874 1.00 22.88 114 HIS E C 1
ATOM 5538 O O . HIS E 1 114 ? 43.758 8.691 7.255 1.00 23.18 114 HIS E O 1
ATOM 5545 N N . PHE E 1 115 ? 43.107 6.545 7.042 1.00 22.46 115 PHE E N 1
ATOM 5546 C CA . PHE E 1 115 ? 44.278 6.008 7.723 1.00 22.39 115 PHE E CA 1
ATOM 5547 C C . PHE E 1 115 ? 44.793 4.773 7.003 1.00 22.64 115 PHE E C 1
ATOM 5548 O O . PHE E 1 115 ? 44.011 4.016 6.425 1.00 22.91 115 PHE E O 1
ATOM 5556 N N . SER E 1 116 ? 46.108 4.567 7.052 1.00 23.51 116 SER E N 1
ATOM 5557 C CA . SER E 1 116 ? 46.724 3.359 6.502 1.00 24.23 116 SER E CA 1
ATOM 5558 C C . SER E 1 116 ? 46.455 2.190 7.443 1.00 24.67 116 SER E C 1
ATOM 5559 O O . SER E 1 116 ? 46.094 2.393 8.607 1.00 24.38 116 SER E O 1
ATOM 5562 N N . ASP E 1 117 ? 46.643 0.969 6.950 1.00 25.07 117 ASP E N 1
ATOM 5563 C CA . ASP E 1 117 ? 46.437 -0.208 7.788 1.00 25.38 117 ASP E CA 1
ATOM 5564 C C . ASP E 1 117 ? 47.359 -0.194 9.009 1.00 24.81 117 ASP E C 1
ATOM 5565 O O . ASP E 1 117 ? 46.934 -0.536 10.114 1.00 24.23 117 ASP E O 1
ATOM 5570 N N . GLU E 1 118 ? 48.612 0.220 8.817 1.00 24.58 118 GLU E N 1
ATOM 5571 C CA . GLU E 1 118 ? 49.550 0.329 9.931 1.00 24.38 118 GLU E CA 1
ATOM 5572 C C . GLU E 1 118 ? 49.027 1.288 11.002 1.00 23.42 118 GLU E C 1
ATOM 5573 O O . GLU E 1 118 ? 49.075 0.978 12.190 1.00 23.34 118 GLU E O 1
ATOM 5579 N N . GLU E 1 119 ? 48.544 2.449 10.563 1.00 22.72 119 GLU E N 1
ATOM 5580 C CA . GLU E 1 119 ? 47.956 3.445 11.469 1.00 21.80 119 GLU E CA 1
ATOM 5581 C C . GLU E 1 119 ? 46.738 2.876 12.183 1.00 21.08 119 GLU E C 1
ATOM 5582 O O . GLU E 1 119 ? 46.567 3.087 13.390 1.00 20.86 119 GLU E O 1
ATOM 5588 N N . ILE E 1 120 ? 45.909 2.146 11.439 1.00 19.56 120 ILE E N 1
ATOM 5589 C CA . ILE E 1 120 ? 44.709 1.510 12.000 1.00 18.65 120 ILE E CA 1
ATOM 5590 C C . ILE E 1 120 ? 45.052 0.506 13.106 1.00 18.29 120 ILE E C 1
ATOM 5591 O O . ILE E 1 120 ? 44.381 0.457 14.143 1.00 17.59 120 ILE E O 1
ATOM 5596 N N . VAL E 1 121 ? 46.115 -0.273 12.914 1.00 18.10 121 VAL E N 1
ATOM 5597 C CA . VAL E 1 121 ? 46.538 -1.202 13.950 1.00 18.19 121 VAL E CA 1
ATOM 5598 C C . VAL E 1 121 ? 46.967 -0.432 15.205 1.00 17.98 121 VAL E C 1
ATOM 5599 O O . VAL E 1 121 ? 46.554 -0.773 16.315 1.00 17.81 121 VAL E O 1
ATOM 5603 N N . LYS E 1 122 ? 47.786 0.607 15.025 1.00 17.91 122 LYS E N 1
ATOM 5604 C CA . LYS E 1 122 ? 48.213 1.448 16.153 1.00 17.71 122 LYS E CA 1
ATOM 5605 C C . LYS E 1 122 ? 47.027 2.104 16.872 1.00 16.97 122 LYS E C 1
ATOM 5606 O O . LYS E 1 122 ? 46.991 2.147 18.111 1.00 16.96 122 LYS E O 1
ATOM 5612 N N . ILE E 1 123 ? 46.077 2.613 16.090 1.00 16.46 123 ILE E N 1
ATOM 5613 C CA . ILE E 1 123 ? 44.841 3.223 16.616 1.00 15.85 123 ILE E CA 1
ATOM 5614 C C . ILE E 1 123 ? 44.080 2.221 17.487 1.00 15.71 123 ILE E C 1
ATOM 5615 O O . ILE E 1 123 ? 43.638 2.530 18.600 1.00 15.14 123 ILE E O 1
ATOM 5620 N N . THR E 1 124 ? 43.939 1.009 16.973 1.00 15.81 124 THR E N 1
ATOM 5621 C CA . THR E 1 124 ? 43.119 -0.007 17.636 1.00 15.58 124 THR E CA 1
ATOM 5622 C C . THR E 1 124 ? 43.795 -0.523 18.916 1.00 15.56 124 THR E C 1
ATOM 5623 O O . THR E 1 124 ? 43.131 -0.779 19.914 1.00 14.78 124 THR E O 1
ATOM 5627 N N . VAL E 1 125 ? 45.127 -0.645 18.901 1.00 15.40 125 VAL E N 1
ATOM 5628 C CA . VAL E 1 125 ? 45.884 -0.960 20.115 1.00 15.64 125 VAL E CA 1
ATOM 5629 C C . VAL E 1 125 ? 45.737 0.159 21.161 1.00 15.18 125 VAL E C 1
ATOM 5630 O O . VAL E 1 125 ? 45.573 -0.118 22.361 1.00 15.10 125 VAL E O 1
ATOM 5634 N N . ALA E 1 126 ? 45.767 1.410 20.696 1.00 14.64 126 ALA E N 1
ATOM 5635 C CA . ALA E 1 126 ? 45.564 2.575 21.567 1.00 14.66 126 ALA E CA 1
ATOM 5636 C C . ALA E 1 126 ? 44.178 2.531 22.192 1.00 14.49 126 ALA E C 1
ATOM 5637 O O . ALA E 1 126 ? 44.038 2.776 23.388 1.00 14.02 126 ALA E O 1
ATOM 5639 N N . ILE E 1 127 ? 43.164 2.194 21.397 1.00 13.45 127 ILE E N 1
ATOM 5640 C CA . ILE E 1 127 ? 41.803 2.040 21.948 1.00 13.64 127 ILE E CA 1
ATOM 5641 C C . ILE E 1 127 ? 41.784 0.943 23.014 1.00 13.65 127 ILE E C 1
ATOM 5642 O O . ILE E 1 127 ? 41.182 1.106 24.084 1.00 13.43 127 ILE E O 1
ATOM 5647 N N . GLY E 1 128 ? 42.458 -0.170 22.743 1.00 13.34 128 GLY E N 1
ATOM 5648 C CA . GLY E 1 128 ? 42.563 -1.224 23.745 1.00 14.16 128 GLY E CA 1
ATOM 5649 C C . GLY E 1 128 ? 43.185 -0.712 25.035 1.00 14.06 128 GLY E C 1
ATOM 5650 O O . GLY E 1 128 ? 42.653 -0.930 26.142 1.00 14.34 128 GLY E O 1
ATOM 5651 N N . ALA E 1 129 ? 44.314 -0.017 24.894 1.00 13.73 129 ALA E N 1
ATOM 5652 C CA . ALA E 1 129 ? 45.064 0.488 26.041 1.00 14.25 129 ALA E CA 1
ATOM 5653 C C . ALA E 1 129 ? 44.221 1.383 26.945 1.00 13.79 129 ALA E C 1
ATOM 5654 O O . ALA E 1 129 ? 44.185 1.163 28.158 1.00 14.14 129 ALA E O 1
ATOM 5656 N N . ILE E 1 130 ? 43.542 2.370 26.369 1.00 14.37 130 ILE E N 1
ATOM 5657 C CA . ILE E 1 130 ? 42.723 3.259 27.198 1.00 13.63 130 ILE E CA 1
ATOM 5658 C C . ILE E 1 130 ? 41.528 2.506 27.802 1.00 13.60 130 ILE E C 1
ATOM 5659 O O . ILE E 1 130 ? 41.149 2.748 28.951 1.00 14.60 130 ILE E O 1
ATOM 5664 N N . ASN E 1 131 ? 40.967 1.560 27.058 1.00 13.54 131 ASN E N 1
ATOM 5665 C CA . ASN E 1 131 ? 39.923 0.715 27.631 1.00 13.34 131 ASN E CA 1
ATOM 5666 C C . ASN E 1 131 ? 40.384 -0.084 28.850 1.00 14.06 131 ASN E C 1
ATOM 5667 O O . ASN E 1 131 ? 39.598 -0.358 29.771 1.00 14.57 131 ASN E O 1
ATOM 5672 N N . THR E 1 132 ? 41.667 -0.450 28.865 1.00 13.88 132 THR E N 1
ATOM 5673 C CA . THR E 1 132 ? 42.248 -1.072 30.048 1.00 14.16 132 THR E CA 1
ATOM 5674 C C . THR E 1 132 ? 42.407 -0.088 31.211 1.00 14.23 132 THR E C 1
ATOM 5675 O O . THR E 1 132 ? 41.977 -0.379 32.323 1.00 13.93 132 THR E O 1
ATOM 5679 N N . TRP E 1 133 ? 43.024 1.072 30.964 1.00 14.67 133 TRP E N 1
ATOM 5680 C CA . TRP E 1 133 ? 43.142 2.111 32.004 1.00 15.86 133 TRP E CA 1
ATOM 5681 C C . TRP E 1 133 ? 41.781 2.493 32.606 1.00 14.59 133 TRP E C 1
ATOM 5682 O O . TRP E 1 133 ? 41.644 2.617 33.822 1.00 14.47 133 TRP E O 1
ATOM 5693 N N . ASN E 1 134 ? 40.773 2.665 31.754 1.00 13.88 134 ASN E N 1
ATOM 5694 C CA . ASN E 1 134 ? 39.442 3.025 32.233 1.00 13.68 134 ASN E CA 1
ATOM 5695 C C . ASN E 1 134 ? 38.882 1.948 33.157 1.00 13.52 134 ASN E C 1
ATOM 5696 O O . ASN E 1 134 ? 38.214 2.249 34.151 1.00 13.92 134 ASN E O 1
ATOM 5701 N N . ARG E 1 135 ? 39.127 0.683 32.814 1.00 13.66 135 ARG E N 1
ATOM 5702 C CA . ARG E 1 135 ? 38.624 -0.408 33.640 1.00 13.25 135 ARG E CA 1
ATOM 5703 C C . ARG E 1 135 ? 39.326 -0.477 35.002 1.00 14.01 135 ARG E C 1
ATOM 5704 O O . ARG E 1 135 ? 38.692 -0.719 36.026 1.00 13.88 135 ARG E O 1
ATOM 5712 N N . ILE E 1 136 ? 40.624 -0.199 35.007 1.00 14.12 136 ILE E N 1
ATOM 5713 C CA . ILE E 1 136 ? 41.394 -0.159 36.247 1.00 14.79 136 ILE E CA 1
ATOM 5714 C C . ILE E 1 136 ? 40.959 1.007 37.124 1.00 14.79 136 ILE E C 1
ATOM 5715 O O . ILE E 1 136 ? 40.696 0.825 38.318 1.00 15.39 136 ILE E O 1
ATOM 5720 N N . ALA E 1 137 ? 40.877 2.192 36.523 1.00 14.84 137 ALA E N 1
ATOM 5721 C CA . ALA E 1 137 ? 40.549 3.414 37.277 1.00 15.19 137 ALA E CA 1
ATOM 5722 C C . ALA E 1 137 ? 39.121 3.410 37.825 1.00 14.88 137 ALA E C 1
ATOM 5723 O O . ALA E 1 137 ? 38.908 3.685 39.008 1.00 16.20 137 ALA E O 1
ATOM 5725 N N . VAL E 1 138 ? 38.145 3.080 36.990 1.00 14.67 138 VAL E N 1
ATOM 5726 C CA . VAL E 1 138 ? 36.770 2.966 37.479 1.00 14.40 138 VAL E CA 1
ATOM 5727 C C . VAL E 1 138 ? 36.670 1.783 38.442 1.00 14.80 138 VAL E C 1
ATOM 5728 O O . VAL E 1 138 ? 36.067 1.896 39.508 1.00 14.07 138 VAL E O 1
ATOM 5732 N N . GLY E 1 139 ? 37.294 0.659 38.076 1.00 14.52 139 GLY E N 1
ATOM 5733 C CA . GLY E 1 139 ? 37.259 -0.558 38.883 1.00 15.08 139 GLY E CA 1
ATOM 5734 C C . GLY E 1 139 ? 37.752 -0.335 40.306 1.00 15.59 139 GLY E C 1
ATOM 5735 O O . GLY E 1 139 ? 37.191 -0.881 41.243 1.00 15.71 139 GLY E O 1
ATOM 5736 N N . PHE E 1 140 ? 38.794 0.481 40.451 1.00 15.50 140 PHE E N 1
ATOM 5737 C CA . PHE E 1 140 ? 39.392 0.727 41.766 1.00 16.31 140 PHE E CA 1
ATOM 5738 C C . PHE E 1 140 ? 39.048 2.089 42.351 1.00 16.86 140 PHE E C 1
ATOM 5739 O O . PHE E 1 140 ? 39.610 2.486 43.380 1.00 17.02 140 PHE E O 1
ATOM 5747 N N . ARG E 1 141 ? 38.109 2.778 41.700 1.00 16.58 141 ARG E N 1
ATOM 5748 C CA . ARG E 1 141 ? 37.619 4.079 42.149 1.00 17.42 141 ARG E CA 1
ATOM 5749 C C . ARG E 1 141 ? 38.755 5.081 42.378 1.00 17.50 141 ARG E C 1
ATOM 5750 O O . ARG E 1 141 ? 38.779 5.799 43.387 1.00 18.05 141 ARG E O 1
ATOM 5758 N N . SER E 1 142 ? 39.695 5.127 41.436 1.00 17.34 142 SER E N 1
ATOM 5759 C CA . SER E 1 142 ? 40.780 6.121 41.491 1.00 18.17 142 SER E CA 1
ATOM 5760 C C . SER E 1 142 ? 40.210 7.530 41.468 1.00 18.30 142 SER E C 1
ATOM 5761 O O . SER E 1 142 ? 39.270 7.818 40.711 1.00 17.39 142 SER E O 1
ATOM 5764 N N . GLN E 1 143 ? 40.793 8.399 42.296 1.00 17.96 143 GLN E N 1
ATOM 5765 C CA . GLN E 1 143 ? 40.299 9.760 42.489 1.00 19.16 143 GLN E CA 1
ATOM 5766 C C . GLN E 1 143 ? 41.250 10.761 41.856 1.00 19.39 143 GLN E C 1
ATOM 5767 O O . GLN E 1 143 ? 42.419 10.840 42.246 1.00 20.30 143 GLN E O 1
ATOM 5773 N N . HIS E 1 144 ? 40.760 11.528 40.889 1.00 19.10 144 HIS E N 1
ATOM 5774 C CA . HIS E 1 144 ? 41.591 12.548 40.244 1.00 19.73 144 HIS E CA 1
ATOM 5775 C C . HIS E 1 144 ? 41.770 13.770 41.158 1.00 20.20 144 HIS E C 1
ATOM 5776 O O . HIS E 1 144 ? 40.950 14.011 42.047 1.00 19.69 144 HIS E O 1
ATOM 5783 N N . PRO E 1 145 ? 42.855 14.540 40.954 1.00 21.18 145 PRO E N 1
ATOM 5784 C CA . PRO E 1 145 ? 43.045 15.718 41.811 1.00 21.66 145 PRO E CA 1
ATOM 5785 C C . PRO E 1 145 ? 41.975 16.779 41.562 1.00 22.52 145 PRO E C 1
ATOM 5786 O O . PRO E 1 145 ? 41.489 16.909 40.432 1.00 22.23 145 PRO E O 1
ATOM 5790 N N . VAL E 1 146 ? 41.612 17.514 42.613 1.00 23.44 146 VAL E N 1
ATOM 5791 C CA . VAL E 1 146 ? 40.676 18.640 42.490 1.00 24.47 146 VAL E CA 1
ATOM 5792 C C . VAL E 1 146 ? 41.367 19.972 42.787 1.00 25.27 146 VAL E C 1
ATOM 5793 O O . VAL E 1 146 ? 42.104 20.083 43.763 1.00 25.75 146 VAL E O 1
ATOM 5797 N N . LYS F 1 2 ? 36.058 -13.287 6.082 1.00 33.79 2 LYS F N 1
ATOM 5798 C CA . LYS F 1 2 ? 37.315 -12.695 5.534 1.00 33.69 2 LYS F CA 1
ATOM 5799 C C . LYS F 1 2 ? 37.966 -11.682 6.488 1.00 33.00 2 LYS F C 1
ATOM 5800 O O . LYS F 1 2 ? 37.299 -10.795 7.033 1.00 33.19 2 LYS F O 1
ATOM 5806 N N . THR F 1 3 ? 39.274 -11.837 6.673 1.00 31.93 3 THR F N 1
ATOM 5807 C CA . THR F 1 3 ? 40.075 -10.992 7.553 1.00 30.84 3 THR F CA 1
ATOM 5808 C C . THR F 1 3 ? 40.232 -9.590 6.949 1.00 29.98 3 THR F C 1
ATOM 5809 O O . THR F 1 3 ? 40.446 -9.448 5.741 1.00 29.78 3 THR F O 1
ATOM 5813 N N . ARG F 1 4 ? 40.105 -8.560 7.786 1.00 28.51 4 ARG F N 1
ATOM 5814 C CA . ARG F 1 4 ? 40.276 -7.172 7.345 1.00 27.39 4 ARG F CA 1
ATOM 5815 C C . ARG F 1 4 ? 41.742 -6.771 7.221 1.00 27.63 4 ARG F C 1
ATOM 5816 O O . ARG F 1 4 ? 42.152 -6.215 6.203 1.00 27.30 4 ARG F O 1
ATOM 5824 N N . ILE F 1 5 ? 42.517 -7.042 8.269 1.00 28.10 5 ILE F N 1
ATOM 5825 C CA . ILE F 1 5 ? 43.929 -6.660 8.336 1.00 28.97 5 ILE F CA 1
ATOM 5826 C C . ILE F 1 5 ? 44.729 -7.746 9.051 1.00 29.16 5 ILE F C 1
ATOM 5827 O O . ILE F 1 5 ? 44.302 -8.262 10.093 1.00 28.85 5 ILE F O 1
ATOM 5832 N N . ASN F 1 6 ? 45.880 -8.095 8.481 1.00 30.11 6 ASN F N 1
ATOM 5833 C CA . ASN F 1 6 ? 46.857 -8.935 9.163 1.00 30.95 6 ASN F CA 1
ATOM 5834 C C . ASN F 1 6 ? 47.675 -8.011 10.057 1.00 31.06 6 ASN F C 1
ATOM 5835 O O . ASN F 1 6 ? 48.702 -7.458 9.647 1.00 31.11 6 ASN F O 1
ATOM 5840 N N . TYR F 1 7 ? 47.196 -7.844 11.283 1.00 31.15 7 TYR F N 1
ATOM 5841 C CA . TYR F 1 7 ? 47.730 -6.837 12.196 1.00 31.35 7 TYR F CA 1
ATOM 5842 C C . TYR F 1 7 ? 49.162 -7.112 12.663 1.00 31.35 7 TYR F C 1
ATOM 5843 O O . TYR F 1 7 ? 49.922 -6.176 12.908 1.00 31.22 7 TYR F O 1
ATOM 5852 N N . ALA F 1 8 ? 49.525 -8.390 12.778 1.00 31.40 8 ALA F N 1
ATOM 5853 C CA . ALA F 1 8 ? 50.902 -8.780 13.102 1.00 31.64 8 ALA F CA 1
ATOM 5854 C C . ALA F 1 8 ? 51.887 -8.342 12.010 1.00 31.98 8 ALA F C 1
ATOM 5855 O O . ALA F 1 8 ? 53.045 -8.022 12.305 1.00 32.24 8 ALA F O 1
ATOM 5857 N N . LYS F 1 9 ? 51.417 -8.323 10.762 1.00 31.93 9 LYS F N 1
ATOM 5858 C CA . LYS F 1 9 ? 52.219 -7.883 9.617 1.00 32.47 9 LYS F CA 1
ATOM 5859 C C . LYS F 1 9 ? 52.175 -6.367 9.442 1.00 31.77 9 LYS F C 1
ATOM 5860 O O . LYS F 1 9 ? 53.201 -5.735 9.175 1.00 32.05 9 LYS F O 1
ATOM 5866 N N . ALA F 1 10 ? 50.984 -5.790 9.594 1.00 30.95 10 ALA F N 1
ATOM 5867 C CA . ALA F 1 10 ? 50.780 -4.357 9.383 1.00 30.30 10 ALA F CA 1
ATOM 5868 C C . ALA F 1 10 ? 51.557 -3.488 10.374 1.00 29.69 10 ALA F C 1
ATOM 5869 O O . ALA F 1 10 ? 52.087 -2.436 10.004 1.00 29.29 10 ALA F O 1
ATOM 5871 N N . SER F 1 11 ? 51.603 -3.919 11.635 1.00 28.92 11 SER F N 1
ATOM 5872 C CA . SER F 1 11 ? 52.388 -3.226 12.657 1.00 28.43 11 SER F CA 1
ATOM 5873 C C . SER F 1 11 ? 53.014 -4.204 13.654 1.00 27.97 11 SER F C 1
ATOM 5874 O O . SER F 1 11 ? 52.471 -4.448 14.743 1.00 27.57 11 SER F O 1
ATOM 5877 N N . PRO F 1 12 ? 54.174 -4.777 13.287 1.00 27.50 12 PRO F N 1
ATOM 5878 C CA . PRO F 1 12 ? 54.847 -5.735 14.159 1.00 26.90 12 PRO F CA 1
ATOM 5879 C C . PRO F 1 12 ? 55.083 -5.213 15.574 1.00 26.41 12 PRO F C 1
ATOM 5880 O O . PRO F 1 12 ? 54.882 -5.956 16.530 1.00 25.91 12 PRO F O 1
ATOM 5884 N N . GLU F 1 13 ? 55.472 -3.945 15.709 1.00 26.11 13 GLU F N 1
ATOM 5885 C CA . GLU F 1 13 ? 55.763 -3.359 17.024 1.00 26.27 13 GLU F CA 1
ATOM 5886 C C . GLU F 1 13 ? 54.518 -3.267 17.923 1.00 25.21 13 GLU F C 1
ATOM 5887 O O . GLU F 1 13 ? 54.588 -3.569 19.109 1.00 25.03 13 GLU F O 1
ATOM 5893 N N . ALA F 1 14 ? 53.388 -2.853 17.353 1.00 24.65 14 ALA F N 1
ATOM 5894 C CA . ALA F 1 14 ? 52.122 -2.821 18.102 1.00 23.78 14 ALA F CA 1
ATOM 5895 C C . ALA F 1 14 ? 51.724 -4.217 18.575 1.00 23.42 14 ALA F C 1
ATOM 5896 O O . ALA F 1 14 ? 51.334 -4.401 19.740 1.00 23.46 14 ALA F O 1
ATOM 5898 N N . PHE F 1 15 ? 51.828 -5.191 17.671 1.00 23.21 15 PHE F N 1
ATOM 5899 C CA . PHE F 1 15 ? 51.583 -6.596 17.992 1.00 23.20 15 PHE F CA 1
ATOM 5900 C C . PHE F 1 15 ? 52.459 -7.059 19.153 1.00 22.67 15 PHE F C 1
ATOM 5901 O O . PHE F 1 15 ? 51.968 -7.665 20.106 1.00 22.39 15 PHE F O 1
ATOM 5909 N N . LYS F 1 16 ? 53.754 -6.746 19.081 1.00 21.97 16 LYS F N 1
ATOM 5910 C CA . LYS F 1 16 ? 54.694 -7.109 20.140 1.00 21.76 16 LYS F CA 1
ATOM 5911 C C . LYS F 1 16 ? 54.328 -6.506 21.492 1.00 20.86 16 LYS F C 1
ATOM 5912 O O . LYS F 1 16 ? 54.463 -7.163 22.529 1.00 21.08 16 LYS F O 1
ATOM 5918 N N . ALA F 1 17 ? 53.857 -5.261 21.476 1.00 20.15 17 ALA F N 1
ATOM 5919 C CA . ALA F 1 17 ? 53.470 -4.574 22.702 1.00 19.61 17 ALA F CA 1
ATOM 5920 C C . ALA F 1 17 ? 52.296 -5.269 23.400 1.00 19.47 17 ALA F C 1
ATOM 5921 O O . ALA F 1 17 ? 52.306 -5.441 24.629 1.00 18.96 17 ALA F O 1
ATOM 5923 N N . VAL F 1 18 ? 51.297 -5.679 22.617 1.00 19.39 18 VAL F N 1
ATOM 5924 C CA . VAL F 1 18 ? 50.165 -6.431 23.177 1.00 19.50 18 VAL F CA 1
ATOM 5925 C C . VAL F 1 18 ? 50.634 -7.809 23.661 1.00 19.02 18 VAL F C 1
ATOM 5926 O O . VAL F 1 18 ? 50.233 -8.268 24.735 1.00 18.82 18 VAL F O 1
ATOM 5930 N N . MET F 1 19 ? 51.524 -8.445 22.900 1.00 19.30 19 MET F N 1
ATOM 5931 C CA . MET F 1 19 ? 52.096 -9.730 23.316 1.00 19.34 19 MET F CA 1
ATOM 5932 C C . MET F 1 19 ? 52.892 -9.631 24.631 1.00 18.78 19 MET F C 1
ATOM 5933 O O . MET F 1 19 ? 52.896 -10.571 25.427 1.00 18.99 19 MET F O 1
ATOM 5938 N N . ALA F 1 20 ? 53.550 -8.493 24.860 1.00 18.38 20 ALA F N 1
ATOM 5939 C CA . ALA F 1 20 ? 54.252 -8.275 26.121 1.00 18.35 20 ALA F CA 1
ATOM 5940 C C . ALA F 1 20 ? 53.276 -8.236 27.319 1.00 18.03 20 ALA F C 1
ATOM 5941 O O . ALA F 1 20 ? 53.549 -8.815 28.370 1.00 17.93 20 ALA F O 1
ATOM 5943 N N . LEU F 1 21 ? 52.130 -7.568 27.148 1.00 17.63 21 LEU F N 1
ATOM 5944 C CA . LEU F 1 21 ? 51.121 -7.523 28.205 1.00 18.24 21 LEU F CA 1
ATOM 5945 C C . LEU F 1 21 ? 50.581 -8.924 28.470 1.00 17.65 21 LEU F C 1
ATOM 5946 O O . LEU F 1 21 ? 50.410 -9.330 29.619 1.00 17.81 21 LEU F O 1
ATOM 5951 N N . GLU F 1 22 ? 50.322 -9.652 27.386 1.00 18.50 22 GLU F N 1
ATOM 5952 C CA . GLU F 1 22 ? 49.873 -11.039 27.442 1.00 19.05 22 GLU F CA 1
ATOM 5953 C C . GLU F 1 22 ? 50.862 -11.914 28.218 1.00 18.77 22 GLU F C 1
ATOM 5954 O O . GLU F 1 22 ? 50.472 -12.739 29.050 1.00 17.89 22 GLU F O 1
ATOM 5960 N N . ASN F 1 23 ? 52.151 -11.707 27.946 1.00 18.71 23 ASN F N 1
ATOM 5961 C CA . ASN F 1 23 ? 53.201 -12.432 28.636 1.00 19.17 23 ASN F CA 1
ATOM 5962 C C . ASN F 1 23 ? 53.184 -12.130 30.130 1.00 19.16 23 ASN F C 1
ATOM 5963 O O . ASN F 1 23 ? 53.346 -13.034 30.956 1.00 19.41 23 ASN F O 1
ATOM 5968 N N . TYR F 1 24 ? 52.971 -10.863 30.484 1.00 19.31 24 TYR F N 1
ATOM 5969 C CA . TYR F 1 24 ? 52.812 -10.531 31.891 1.00 19.13 24 TYR F CA 1
ATOM 5970 C C . TYR F 1 24 ? 51.654 -11.293 32.537 1.00 18.90 24 TYR F C 1
ATOM 5971 O O . TYR F 1 24 ? 51.820 -11.894 33.589 1.00 18.31 24 TYR F O 1
ATOM 5980 N N . VAL F 1 25 ? 50.485 -11.256 31.905 1.00 19.12 25 VAL F N 1
ATOM 5981 C CA . VAL F 1 25 ? 49.314 -11.939 32.456 1.00 19.77 25 VAL F CA 1
ATOM 5982 C C . VAL F 1 25 ? 49.612 -13.429 32.680 1.00 20.83 25 VAL F C 1
ATOM 5983 O O . VAL F 1 25 ? 49.331 -13.957 33.754 1.00 20.74 25 VAL F O 1
ATOM 5987 N N . GLN F 1 26 ? 50.210 -14.084 31.684 1.00 22.39 26 GLN F N 1
ATOM 5988 C CA . GLN F 1 26 ? 50.497 -15.525 31.768 1.00 24.38 26 GLN F CA 1
ATOM 5989 C C . GLN F 1 26 ? 51.423 -15.886 32.928 1.00 24.98 26 GLN F C 1
ATOM 5990 O O . GLN F 1 26 ? 51.305 -16.964 33.522 1.00 25.79 26 GLN F O 1
ATOM 5996 N N . SER F 1 27 ? 52.346 -14.986 33.242 1.00 25.41 27 SER F N 1
ATOM 5997 C CA . SER F 1 27 ? 53.368 -15.255 34.253 1.00 26.22 27 SER F CA 1
ATOM 5998 C C . SER F 1 27 ? 53.086 -14.535 35.569 1.00 25.87 27 SER F C 1
ATOM 5999 O O . SER F 1 27 ? 53.932 -14.517 36.468 1.00 25.95 27 SER F O 1
ATOM 6002 N N . SER F 1 28 ? 51.891 -13.958 35.6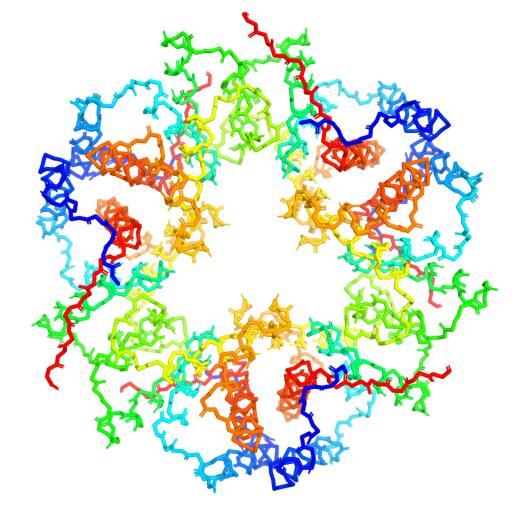81 1.00 25.16 28 SER F N 1
ATOM 6003 C CA . SER F 1 28 ? 51.549 -13.082 36.800 1.00 24.97 28 SER F CA 1
ATOM 6004 C C . SER F 1 28 ? 51.487 -13.781 38.157 1.00 24.86 28 SER F C 1
ATOM 6005 O O . SER F 1 28 ? 51.665 -13.135 39.190 1.00 25.41 28 SER F O 1
ATOM 6008 N N . GLY F 1 29 ? 51.228 -15.088 38.153 1.00 24.32 29 GLY F N 1
ATOM 6009 C CA . GLY F 1 29 ? 51.049 -15.842 39.396 1.00 23.74 29 GLY F CA 1
ATOM 6010 C C . GLY F 1 29 ? 49.614 -16.297 39.644 1.00 23.75 29 GLY F C 1
ATOM 6011 O O . GLY F 1 29 ? 49.372 -17.127 40.517 1.00 23.63 29 GLY F O 1
ATOM 6012 N N . LEU F 1 30 ? 48.656 -15.746 38.894 1.00 23.70 30 LEU F N 1
ATOM 6013 C CA . LEU F 1 30 ? 47.260 -16.198 38.986 1.00 23.93 30 LEU F CA 1
ATOM 6014 C C . LEU F 1 30 ? 47.136 -17.658 38.582 1.00 24.00 30 LEU F C 1
ATOM 6015 O O . LEU F 1 30 ? 47.829 -18.094 37.660 1.00 24.48 30 LEU F O 1
ATOM 6020 N N . GLU F 1 31 ? 46.263 -18.406 39.263 1.00 24.23 31 GLU F N 1
ATOM 6021 C CA . GLU F 1 31 ? 45.980 -19.804 38.904 1.00 25.23 31 GLU F CA 1
ATOM 6022 C C . GLU F 1 31 ? 45.566 -19.828 37.436 1.00 24.37 31 GLU F C 1
ATOM 6023 O O . GLU F 1 31 ? 44.810 -18.942 36.994 1.00 23.70 31 GLU F O 1
ATOM 6029 N N . HIS F 1 32 ? 46.049 -20.823 36.685 1.00 23.34 32 HIS F N 1
ATOM 6030 C CA . HIS F 1 32 ? 45.695 -20.968 35.260 1.00 22.86 32 HIS F CA 1
ATOM 6031 C C . HIS F 1 32 ? 44.185 -20.960 35.062 1.00 21.64 32 HIS F C 1
ATOM 6032 O O . HIS F 1 32 ? 43.668 -20.344 34.130 1.00 20.81 32 HIS F O 1
ATOM 6039 N N . ARG F 1 33 ? 43.488 -21.629 35.968 1.00 20.57 33 ARG F N 1
ATOM 6040 C CA . ARG F 1 33 ? 42.041 -21.778 35.900 1.00 19.82 33 ARG F CA 1
ATOM 6041 C C . ARG F 1 33 ? 41.344 -20.426 35.881 1.00 18.73 33 ARG F C 1
ATOM 6042 O O . ARG F 1 33 ? 40.360 -20.242 35.170 1.00 18.09 33 ARG F O 1
ATOM 6050 N N . PHE F 1 34 ? 41.860 -19.486 36.661 1.00 17.13 34 PHE F N 1
ATOM 6051 C CA . PHE F 1 34 ? 41.242 -18.162 36.731 1.00 16.36 34 PHE F CA 1
ATOM 6052 C C . PHE F 1 34 ? 41.576 -17.357 35.496 1.00 15.81 34 PHE F C 1
ATOM 6053 O O . PHE F 1 34 ? 40.733 -16.603 34.996 1.00 14.71 34 PHE F O 1
ATOM 6061 N N . ILE F 1 35 ? 42.805 -17.498 35.004 1.00 14.98 35 ILE F N 1
ATOM 6062 C CA . ILE F 1 35 ? 43.167 -16.881 33.738 1.00 15.21 35 ILE F CA 1
ATOM 6063 C C . ILE F 1 35 ? 42.261 -17.361 32.585 1.00 14.15 35 ILE F C 1
ATOM 6064 O O . ILE F 1 35 ? 41.736 -16.543 31.826 1.00 14.09 35 ILE F O 1
ATOM 6069 N N . HIS F 1 36 ? 42.046 -18.680 32.483 1.00 13.99 36 HIS F N 1
ATOM 6070 C CA . HIS F 1 36 ? 41.182 -19.223 31.432 1.00 13.54 36 HIS F CA 1
ATOM 6071 C C . HIS F 1 36 ? 39.758 -18.688 31.571 1.00 13.28 36 HIS F C 1
ATOM 6072 O O . HIS F 1 36 ? 39.125 -18.347 30.581 1.00 13.51 36 HIS F O 1
ATOM 6079 N N . LEU F 1 37 ? 39.262 -18.655 32.804 1.00 12.75 37 LEU F N 1
ATOM 6080 C CA . LEU F 1 37 ? 37.904 -18.159 33.080 1.00 12.25 37 LEU F CA 1
ATOM 6081 C C . LEU F 1 37 ? 37.745 -16.705 32.627 1.00 12.73 37 LEU F C 1
ATOM 6082 O O . LEU F 1 37 ? 36.768 -16.336 31.955 1.00 11.91 37 LEU F O 1
ATOM 6087 N N . ILE F 1 38 ? 38.700 -15.871 33.017 1.00 12.09 38 ILE F N 1
ATOM 6088 C CA . ILE F 1 38 ? 38.668 -14.457 32.633 1.00 12.02 38 ILE F CA 1
ATOM 6089 C C . ILE F 1 38 ? 38.638 -14.312 31.117 1.00 11.79 38 ILE F C 1
ATOM 6090 O O . ILE F 1 38 ? 37.797 -13.586 30.552 1.00 12.38 38 ILE F O 1
ATOM 6095 N N . LYS F 1 39 ? 39.548 -15.023 30.454 1.00 11.86 39 LYS F N 1
ATOM 6096 C CA . LYS F 1 39 ? 39.668 -14.928 29.005 1.00 11.84 39 LYS F CA 1
ATOM 6097 C C . LYS F 1 39 ? 38.433 -15.470 28.286 1.00 11.70 39 LYS F C 1
ATOM 6098 O O . LYS F 1 39 ? 37.945 -14.842 27.338 1.00 11.71 39 LYS F O 1
ATOM 6104 N N . LEU F 1 40 ? 37.926 -16.620 28.716 1.00 11.92 40 LEU F N 1
ATOM 6105 C CA . LEU F 1 40 ? 36.784 -17.220 28.037 1.00 11.66 40 LEU F CA 1
ATOM 6106 C C . LEU F 1 40 ? 35.506 -16.392 28.246 1.00 11.27 40 LEU F C 1
ATOM 6107 O O . LEU F 1 40 ? 34.802 -16.082 27.281 1.00 11.49 40 LEU F O 1
ATOM 6112 N N . ARG F 1 41 ? 35.229 -16.022 29.495 1.00 11.09 41 ARG F N 1
ATOM 6113 C CA . ARG F 1 41 ? 34.006 -15.261 29.787 1.00 11.92 41 ARG F CA 1
ATOM 6114 C C . ARG F 1 41 ? 33.985 -13.900 29.073 1.00 11.51 41 ARG F C 1
ATOM 6115 O O . ARG F 1 41 ? 32.965 -13.530 28.460 1.00 11.99 41 ARG F O 1
ATOM 6123 N N . ALA F 1 42 ? 35.088 -13.145 29.149 1.00 11.29 42 ALA F N 1
ATOM 6124 C CA . ALA F 1 42 ? 35.136 -11.833 28.485 1.00 11.33 42 ALA F CA 1
ATOM 6125 C C . ALA F 1 42 ? 34.959 -11.958 26.977 1.00 11.31 42 ALA F C 1
ATOM 6126 O O . ALA F 1 42 ? 34.243 -11.167 26.362 1.00 11.88 42 ALA F O 1
ATOM 6128 N N . SER F 1 43 ? 35.587 -12.973 26.386 1.00 11.00 43 SER F N 1
ATOM 6129 C CA . SER F 1 43 ? 35.471 -13.202 24.950 1.00 11.03 43 SER F CA 1
ATOM 6130 C C . SER F 1 43 ? 34.017 -13.498 24.531 1.00 11.08 43 SER F C 1
ATOM 6131 O O . SER F 1 43 ? 33.531 -13.001 23.509 1.00 11.48 43 SER F O 1
ATOM 6134 N N . ILE F 1 44 ? 33.318 -14.297 25.326 1.00 10.79 44 ILE F N 1
ATOM 6135 C CA . ILE F 1 44 ? 31.910 -14.552 25.065 1.00 11.07 44 ILE F CA 1
ATOM 6136 C C . ILE F 1 44 ? 31.102 -13.256 25.132 1.00 11.44 44 ILE F C 1
ATOM 6137 O O . ILE F 1 44 ? 30.341 -12.957 24.213 1.00 11.41 44 ILE F O 1
ATOM 6142 N N . ILE F 1 45 ? 31.261 -12.480 26.202 1.00 11.10 45 ILE F N 1
ATOM 6143 C CA . ILE F 1 45 ? 30.525 -11.198 26.301 1.00 11.44 45 ILE F CA 1
ATOM 6144 C C . ILE F 1 45 ? 30.784 -10.327 25.080 1.00 11.43 45 ILE F C 1
ATOM 6145 O O . ILE F 1 45 ? 29.852 -9.717 24.516 1.00 11.51 45 ILE F O 1
ATOM 6150 N N . ASN F 1 46 ? 32.046 -10.270 24.660 1.00 11.79 46 ASN F N 1
ATOM 6151 C CA . ASN F 1 46 ? 32.447 -9.382 23.577 1.00 12.07 46 ASN F CA 1
ATOM 6152 C C . ASN F 1 46 ? 32.165 -9.887 22.163 1.00 12.32 46 ASN F C 1
ATOM 6153 O O . ASN F 1 46 ? 32.468 -9.197 21.180 1.00 12.07 46 ASN F O 1
ATOM 6158 N N . GLY F 1 47 ? 31.591 -11.086 22.059 1.00 12.44 47 GLY F N 1
ATOM 6159 C CA . GLY F 1 47 ? 31.235 -11.657 20.745 1.00 12.47 47 GLY F CA 1
ATOM 6160 C C . GLY F 1 47 ? 32.428 -12.135 19.920 1.00 13.35 47 GLY F C 1
ATOM 6161 O O . GLY F 1 47 ? 32.322 -12.321 18.693 1.00 13.00 47 GLY F O 1
ATOM 6162 N N . CYS F 1 48 ? 33.552 -12.367 20.592 1.00 13.34 48 CYS F N 1
ATOM 6163 C CA . CYS F 1 48 ? 34.789 -12.687 19.889 1.00 12.85 48 CYS F CA 1
ATOM 6164 C C . CYS F 1 48 ? 34.966 -14.187 19.673 1.00 12.42 48 CYS F C 1
ATOM 6165 O O . CYS F 1 48 ? 35.439 -14.895 20.555 1.00 12.82 48 CYS F O 1
ATOM 6168 N N . ALA F 1 49 ? 34.584 -14.652 18.488 1.00 11.48 49 ALA F N 1
ATOM 6169 C CA . ALA F 1 49 ? 34.693 -16.064 18.136 1.00 11.14 49 ALA F CA 1
ATOM 6170 C C . ALA F 1 49 ? 36.157 -16.503 18.056 1.00 11.21 49 ALA F C 1
ATOM 6171 O O . ALA F 1 49 ? 36.498 -17.620 18.473 1.00 11.76 49 ALA F O 1
ATOM 6173 N N . PHE F 1 50 ? 37.020 -15.629 17.531 1.00 12.00 50 PHE F N 1
ATOM 6174 C CA . PHE F 1 50 ? 38.444 -15.963 17.428 1.00 12.72 50 PHE F CA 1
ATOM 6175 C C . PHE F 1 50 ? 39.022 -16.295 18.814 1.00 12.72 50 PHE F C 1
ATOM 6176 O O . PHE F 1 50 ? 39.697 -17.324 19.000 1.00 12.69 50 PHE F O 1
ATOM 6184 N N . CYS F 1 51 ? 38.724 -15.442 19.794 1.00 12.68 51 CYS F N 1
ATOM 6185 C CA . CYS F 1 51 ? 39.228 -15.677 21.151 1.00 12.96 51 CYS F CA 1
ATOM 6186 C C . CYS F 1 51 ? 38.503 -16.810 21.869 1.00 12.50 51 CYS F C 1
ATOM 6187 O O . CYS F 1 51 ? 39.136 -17.592 22.568 1.00 12.77 51 CYS F O 1
ATOM 6190 N N . VAL F 1 52 ? 37.180 -16.898 21.718 1.00 12.25 52 VAL F N 1
ATOM 6191 C CA . VAL F 1 52 ? 36.460 -18.018 22.319 1.00 12.28 52 VAL F CA 1
ATOM 6192 C C . VAL F 1 52 ? 37.046 -19.345 21.830 1.00 12.60 52 VAL F C 1
ATOM 6193 O O . VAL F 1 52 ? 37.331 -20.242 22.635 1.00 13.49 52 VAL F O 1
ATOM 6197 N N . ASP F 1 53 ? 37.260 -19.466 20.524 1.00 12.61 53 ASP F N 1
ATOM 6198 C CA . ASP F 1 53 ? 37.787 -20.720 19.995 1.00 13.38 53 ASP F CA 1
ATOM 6199 C C . ASP F 1 53 ? 39.117 -21.046 20.654 1.00 13.37 53 ASP F C 1
ATOM 6200 O O . ASP F 1 53 ? 39.338 -22.176 21.090 1.00 13.09 53 ASP F O 1
ATOM 6205 N N . MET F 1 54 ? 39.986 -20.042 20.723 1.00 13.89 54 MET F N 1
ATOM 6206 C CA . MET F 1 54 ? 41.335 -20.195 21.290 1.00 15.11 54 MET F CA 1
ATOM 6207 C C . MET F 1 54 ? 41.247 -20.589 22.762 1.00 14.19 54 MET F C 1
ATOM 6208 O O . MET F 1 54 ? 41.919 -21.528 23.210 1.00 14.84 54 MET F O 1
ATOM 6213 N N . HIS F 1 55 ? 40.397 -19.901 23.516 1.00 13.62 55 HIS F N 1
ATOM 6214 C CA . HIS F 1 55 ? 40.360 -20.103 24.960 1.00 13.38 55 HIS F CA 1
ATOM 6215 C C . HIS F 1 55 ? 39.615 -21.357 25.403 1.00 13.38 55 HIS F C 1
ATOM 6216 O O . HIS F 1 55 ? 39.931 -21.920 26.436 1.00 14.07 55 HIS F O 1
ATOM 6223 N N . VAL F 1 56 ? 38.673 -21.823 24.591 1.00 13.04 56 VAL F N 1
ATOM 6224 C CA . VAL F 1 56 ? 38.059 -23.132 24.797 1.00 13.17 56 VAL F CA 1
ATOM 6225 C C . VAL F 1 56 ? 39.148 -24.201 24.670 1.00 13.31 56 VAL F C 1
ATOM 6226 O O . VAL F 1 56 ? 39.274 -25.088 25.516 1.00 13.88 56 VAL F O 1
ATOM 6230 N N . LYS F 1 57 ? 39.950 -24.086 23.612 1.00 13.93 57 LYS F N 1
ATOM 6231 C CA . LYS F 1 57 ? 41.022 -25.041 23.353 1.00 14.17 57 LYS F CA 1
ATOM 6232 C C . LYS F 1 57 ? 42.065 -25.050 24.473 1.00 14.28 57 LYS F C 1
ATOM 6233 O O . LYS F 1 57 ? 42.506 -26.121 24.895 1.00 14.33 57 LYS F O 1
ATOM 6239 N N . GLU F 1 58 ? 42.427 -23.868 24.976 1.00 13.86 58 GLU F N 1
ATOM 6240 C CA . GLU F 1 58 ? 43.440 -23.775 26.046 1.00 14.54 58 GLU F CA 1
ATOM 6241 C C . GLU F 1 58 ? 42.873 -24.340 27.347 1.00 14.15 58 GLU F C 1
ATOM 6242 O O . GLU F 1 58 ? 43.578 -25.030 28.099 1.00 13.97 58 GLU F O 1
ATOM 6248 N N . SER F 1 59 ? 41.601 -24.042 27.616 1.00 13.37 59 SER F N 1
ATOM 6249 C CA . SER F 1 59 ? 40.924 -24.550 28.809 1.00 12.80 59 SER F CA 1
ATOM 6250 C C . SER F 1 59 ? 40.908 -26.078 28.791 1.00 13.04 59 SER F C 1
ATOM 6251 O O . SER F 1 59 ? 41.200 -26.703 29.797 1.00 13.54 59 SER F O 1
ATOM 6254 N N . ARG F 1 60 ? 40.580 -26.649 27.631 1.00 13.50 60 ARG F N 1
ATOM 6255 C CA . ARG F 1 60 ? 40.549 -28.099 27.467 1.00 14.64 60 ARG F CA 1
ATOM 6256 C C . ARG F 1 60 ? 41.935 -28.707 27.677 1.00 14.44 60 ARG F C 1
ATOM 6257 O O . ARG F 1 60 ? 42.077 -29.737 28.355 1.00 14.70 60 ARG F O 1
ATOM 6265 N N . HIS F 1 61 ? 42.947 -28.059 27.111 1.00 14.64 61 HIS F N 1
ATOM 6266 C CA . HIS F 1 61 ? 44.330 -28.537 27.276 1.00 14.76 61 HIS F CA 1
ATOM 6267 C C . HIS F 1 61 ? 44.702 -28.604 28.755 1.00 14.92 61 HIS F C 1
ATOM 6268 O O . HIS F 1 61 ? 45.380 -29.548 29.188 1.00 14.55 61 HIS F O 1
ATOM 6275 N N . ASP F 1 62 ? 44.249 -27.615 29.532 1.00 15.02 62 ASP F N 1
ATOM 6276 C CA . ASP F 1 62 ? 44.554 -27.553 30.960 1.00 15.44 62 ASP F CA 1
ATOM 6277 C C . ASP F 1 62 ? 43.591 -28.350 31.838 1.00 15.64 62 ASP F C 1
ATOM 6278 O O . ASP F 1 62 ? 43.625 -28.247 33.065 1.00 15.92 62 ASP F O 1
ATOM 6283 N N . GLY F 1 63 ? 42.753 -29.175 31.214 1.00 16.02 63 GLY F N 1
ATOM 6284 C CA . GLY F 1 63 ? 41.960 -30.140 31.973 1.00 16.36 63 GLY F CA 1
ATOM 6285 C C . GLY F 1 63 ? 40.615 -29.687 32.502 1.00 16.90 63 GLY F C 1
ATOM 6286 O O . GLY F 1 63 ? 39.948 -30.425 33.232 1.00 17.29 63 GLY F O 1
ATOM 6287 N N . LEU F 1 64 ? 40.190 -28.487 32.122 1.00 15.99 64 LEU F N 1
ATOM 6288 C CA . LEU F 1 64 ? 38.863 -28.011 32.521 1.00 16.81 64 LEU F CA 1
ATOM 6289 C C . LEU F 1 64 ? 37.784 -28.845 31.827 1.00 16.17 64 LEU F C 1
ATOM 6290 O O . LEU F 1 64 ? 37.952 -29.248 30.665 1.00 15.95 64 LEU F O 1
ATOM 6295 N N . SER F 1 65 ? 36.704 -29.141 32.550 1.00 16.28 65 SER F N 1
ATOM 6296 C CA . SER F 1 65 ? 35.672 -30.053 32.034 1.00 16.64 65 SER F CA 1
ATOM 6297 C C . SER F 1 65 ? 34.908 -29.384 30.906 1.00 16.92 65 SER F C 1
ATOM 6298 O O . SER F 1 65 ? 34.866 -28.136 30.827 1.00 16.65 65 SER F O 1
ATOM 6301 N N . GLU F 1 66 ? 34.280 -30.193 30.053 1.00 17.15 66 GLU F N 1
ATOM 6302 C CA . GLU F 1 66 ? 33.467 -29.636 28.976 1.00 17.26 66 GLU F CA 1
ATOM 6303 C C . GLU F 1 66 ? 32.306 -28.834 29.558 1.00 16.65 66 GLU F C 1
ATOM 6304 O O . GLU F 1 66 ? 31.944 -27.807 29.007 1.00 16.45 66 GLU F O 1
ATOM 6310 N N . GLN F 1 67 ? 31.747 -29.269 30.686 1.00 16.46 67 GLN F N 1
ATOM 6311 C CA . GLN F 1 67 ? 30.648 -28.513 31.297 1.00 16.37 67 GLN F CA 1
ATOM 6312 C C . GLN F 1 67 ? 31.088 -27.109 31.738 1.00 15.76 67 GLN F C 1
ATOM 6313 O O . GLN F 1 67 ? 30.408 -26.119 31.471 1.00 16.32 67 GLN F O 1
ATOM 6319 N N . TRP F 1 68 ? 32.240 -27.027 32.403 1.00 14.81 68 TRP F N 1
ATOM 6320 C CA . TRP F 1 68 ? 32.797 -25.748 32.854 1.00 14.64 68 TRP F CA 1
ATOM 6321 C C . TRP F 1 68 ? 32.999 -24.804 31.666 1.00 14.30 68 TRP F C 1
ATOM 6322 O O . TRP F 1 68 ? 32.730 -23.604 31.745 1.00 15.07 68 TRP F O 1
ATOM 6333 N N . ILE F 1 69 ? 33.481 -25.357 30.560 1.00 14.24 69 ILE F N 1
ATOM 6334 C CA . ILE F 1 69 ? 33.660 -24.586 29.335 1.00 14.14 69 ILE F CA 1
ATOM 6335 C C . ILE F 1 69 ? 32.318 -24.168 28.705 1.00 14.20 69 ILE F C 1
ATOM 6336 O O . ILE F 1 69 ? 32.100 -22.991 28.408 1.00 14.37 69 ILE F O 1
ATOM 6341 N N . ASN F 1 70 ? 31.436 -25.145 28.521 1.00 14.19 70 ASN F N 1
ATOM 6342 C CA . ASN F 1 70 ? 30.201 -24.949 27.765 1.00 15.34 70 ASN F CA 1
ATOM 6343 C C . ASN F 1 70 ? 29.221 -24.004 28.465 1.00 14.84 70 ASN F C 1
ATOM 6344 O O . ASN F 1 70 ? 28.432 -23.311 27.805 1.00 15.91 70 ASN F O 1
ATOM 6349 N N . LEU F 1 71 ? 29.241 -23.995 29.795 1.00 14.02 71 LEU F N 1
ATOM 6350 C CA . LEU F 1 71 ? 28.248 -23.229 30.572 1.00 14.23 71 LEU F CA 1
ATOM 6351 C C . LEU F 1 71 ? 28.693 -21.799 30.857 1.00 13.32 71 LEU F C 1
ATOM 6352 O O . LEU F 1 71 ? 27.993 -21.001 31.501 1.00 13.65 71 LEU F O 1
ATOM 6357 N N . MET F 1 72 ? 29.868 -21.449 30.348 1.00 12.97 72 MET F N 1
ATOM 6358 C CA . MET F 1 72 ? 30.442 -20.152 30.688 1.00 13.04 72 MET F CA 1
ATOM 6359 C C . MET F 1 72 ? 29.606 -19.006 30.139 1.00 12.94 72 MET F C 1
ATOM 6360 O O . MET F 1 72 ? 29.581 -17.929 30.709 1.00 13.79 72 MET F O 1
ATOM 6365 N N . SER F 1 73 ? 28.922 -19.251 29.023 1.00 12.54 73 SER F N 1
ATOM 6366 C CA . SER F 1 73 ? 28.060 -18.237 28.427 1.00 11.99 73 SER F CA 1
ATOM 6367 C C . SER F 1 73 ? 26.824 -17.919 29.289 1.00 12.39 73 SER F C 1
ATOM 6368 O O . SER F 1 73 ? 26.205 -16.865 29.114 1.00 12.81 73 SER F O 1
ATOM 6371 N N . VAL F 1 74 ? 26.490 -18.818 30.225 1.00 11.74 74 VAL F N 1
ATOM 6372 C CA . VAL F 1 74 ? 25.259 -18.723 31.025 1.00 12.08 74 VAL F CA 1
ATOM 6373 C C . VAL F 1 74 ? 25.533 -19.043 32.508 1.00 12.29 74 VAL F C 1
ATOM 6374 O O . VAL F 1 74 ? 24.695 -19.620 33.218 1.00 12.48 74 VAL F O 1
ATOM 6378 N N . TRP F 1 75 ? 26.706 -18.621 32.977 1.00 12.53 75 TRP F N 1
ATOM 6379 C CA . TRP F 1 75 ? 27.200 -19.030 34.294 1.00 12.52 75 TRP F CA 1
ATOM 6380 C C . TRP F 1 75 ? 26.300 -18.680 35.475 1.00 13.09 75 TRP F C 1
ATOM 6381 O O . TRP F 1 75 ? 26.326 -19.392 36.471 1.00 13.52 75 TRP F O 1
ATOM 6392 N N . ARG F 1 76 ? 25.527 -17.589 35.381 1.00 14.12 76 ARG F N 1
ATOM 6393 C CA . ARG F 1 76 ? 24.732 -17.142 36.542 1.00 15.21 76 ARG F CA 1
ATOM 6394 C C . ARG F 1 76 ? 23.779 -18.213 37.033 1.00 15.42 76 ARG F C 1
ATOM 6395 O O . ARG F 1 76 ? 23.542 -18.337 38.243 1.00 16.16 76 ARG F O 1
ATOM 6403 N N . GLU F 1 77 ? 23.250 -18.995 36.098 1.00 15.43 77 GLU F N 1
ATOM 6404 C CA . GLU F 1 77 ? 22.262 -20.003 36.430 1.00 15.93 77 GLU F CA 1
ATOM 6405 C C . GLU F 1 77 ? 22.828 -21.412 36.527 1.00 15.93 77 GLU F C 1
ATOM 6406 O O . GLU F 1 77 ? 22.070 -22.374 36.691 1.00 16.54 77 GLU F O 1
ATOM 6412 N N . SER F 1 78 ? 24.151 -21.545 36.465 1.00 15.30 78 SER F N 1
ATOM 6413 C CA . SER F 1 78 ? 24.770 -22.872 36.473 1.00 15.79 78 SER F CA 1
ATOM 6414 C C . SER F 1 78 ? 25.422 -23.210 37.812 1.00 16.36 78 SER F C 1
ATOM 6415 O O . SER F 1 78 ? 26.243 -22.432 38.310 1.00 16.21 78 SER F O 1
ATOM 6418 N N . PRO F 1 79 ? 25.052 -24.365 38.401 1.00 16.90 79 PRO F N 1
ATOM 6419 C CA . PRO F 1 79 ? 25.728 -24.843 39.621 1.00 17.14 79 PRO F CA 1
ATOM 6420 C C . PRO F 1 79 ? 27.160 -25.369 39.427 1.00 17.64 79 PRO F C 1
ATOM 6421 O O . PRO F 1 79 ? 27.783 -25.805 40.408 1.00 17.77 79 PRO F O 1
ATOM 6425 N N . VAL F 1 80 ? 27.683 -25.338 38.202 1.00 17.63 80 VAL F N 1
ATOM 6426 C CA . VAL F 1 80 ? 29.052 -25.831 37.967 1.00 18.08 80 VAL F CA 1
ATOM 6427 C C . VAL F 1 80 ? 30.124 -25.028 38.725 1.00 17.46 80 VAL F C 1
ATOM 6428 O O . VAL F 1 80 ? 31.100 -25.606 39.217 1.00 17.83 80 VAL F O 1
ATOM 6432 N N . TYR F 1 81 ? 29.932 -23.714 38.845 1.00 16.16 81 TYR F N 1
ATOM 6433 C CA . TYR F 1 81 ? 30.995 -22.817 39.316 1.00 16.17 81 TYR F CA 1
ATOM 6434 C C . TYR F 1 81 ? 31.019 -22.700 40.826 1.00 16.14 81 TYR F C 1
ATOM 6435 O O . TYR F 1 81 ? 29.974 -22.653 41.469 1.00 17.78 81 TYR F O 1
ATOM 6444 N N . THR F 1 82 ? 32.224 -22.685 41.378 1.00 16.85 82 THR F N 1
ATOM 6445 C CA . THR F 1 82 ? 32.406 -22.521 42.820 1.00 17.00 82 THR F CA 1
ATOM 6446 C C . THR F 1 82 ? 32.050 -21.099 43.236 1.00 17.41 82 THR F C 1
ATOM 6447 O O . THR F 1 82 ? 31.984 -20.207 42.393 1.00 16.61 82 THR F O 1
ATOM 6451 N N . GLU F 1 83 ? 31.850 -20.870 44.533 1.00 17.92 83 GLU F N 1
ATOM 6452 C CA . GLU F 1 83 ? 31.567 -19.506 45.001 1.00 18.46 83 GLU F CA 1
ATOM 6453 C C . GLU F 1 83 ? 32.684 -18.527 44.623 1.00 17.47 83 GLU F C 1
ATOM 6454 O O . GLU F 1 83 ? 32.421 -17.373 44.270 1.00 17.38 83 GLU F O 1
ATOM 6460 N N . GLN F 1 84 ? 33.930 -18.988 44.695 1.00 17.07 84 GLN F N 1
ATOM 6461 C CA . GLN F 1 84 ? 35.066 -18.174 44.297 1.00 16.57 84 GLN F CA 1
ATOM 6462 C C . GLN F 1 84 ? 34.980 -17.831 42.808 1.00 16.18 84 GLN F C 1
ATOM 6463 O O . GLN F 1 84 ? 35.161 -16.679 42.417 1.00 16.19 84 GLN F O 1
ATOM 6469 N N . GLU F 1 85 ? 34.698 -18.837 41.992 1.00 15.47 85 GLU F N 1
ATOM 6470 C CA . GLU F 1 85 ? 34.536 -18.610 40.553 1.00 15.06 85 GLU F CA 1
ATOM 6471 C C . GLU F 1 85 ? 33.406 -17.629 40.260 1.00 14.57 85 GLU F C 1
ATOM 6472 O O . GLU F 1 85 ? 33.544 -16.769 39.378 1.00 14.23 85 GLU F O 1
ATOM 6478 N N . ARG F 1 86 ? 32.298 -17.758 40.991 1.00 14.39 86 ARG F N 1
ATOM 6479 C CA . ARG F 1 86 ? 31.153 -16.861 40.795 1.00 14.77 86 ARG F CA 1
ATOM 6480 C C . ARG F 1 86 ? 31.521 -15.419 41.140 1.00 15.10 86 ARG F C 1
ATOM 6481 O O . ARG F 1 86 ? 31.077 -14.486 40.476 1.00 15.45 86 ARG F O 1
ATOM 6489 N N . ALA F 1 87 ? 32.321 -15.239 42.192 1.00 14.69 87 ALA F N 1
ATOM 6490 C CA . ALA F 1 87 ? 32.804 -13.908 42.570 1.00 15.00 87 ALA F CA 1
ATOM 6491 C C . ALA F 1 87 ? 33.641 -13.304 41.448 1.00 14.58 87 ALA F C 1
ATOM 6492 O O . ALA F 1 87 ? 33.471 -12.128 41.070 1.00 14.92 87 ALA F O 1
ATOM 6494 N N . LEU F 1 88 ? 34.542 -14.119 40.912 1.00 14.19 88 LEU F N 1
ATOM 6495 C CA . LEU F 1 88 ? 35.385 -13.697 39.814 1.00 13.65 88 LEU F CA 1
ATOM 6496 C C . LEU F 1 88 ? 34.520 -13.376 38.580 1.00 13.27 88 LEU F C 1
ATOM 6497 O O . LEU F 1 88 ? 34.702 -12.332 37.930 1.00 13.12 88 LEU F O 1
ATOM 6502 N N . LEU F 1 89 ? 33.569 -14.253 38.272 1.00 12.72 89 LEU F N 1
ATOM 6503 C CA . LEU F 1 89 ? 32.696 -14.051 37.091 1.00 13.26 89 LEU F CA 1
ATOM 6504 C C . LEU F 1 89 ? 31.883 -12.755 37.188 1.00 13.33 89 LEU F C 1
ATOM 6505 O O . LEU F 1 89 ? 31.755 -12.006 36.207 1.00 12.89 89 LEU F O 1
ATOM 6510 N N . GLY F 1 90 ? 31.364 -12.466 38.378 1.00 13.13 90 GLY F N 1
ATOM 6511 C CA . GLY F 1 90 ? 30.623 -11.220 38.597 1.00 13.48 90 GLY F CA 1
ATOM 6512 C C . GLY F 1 90 ? 31.472 -10.012 38.250 1.00 12.50 90 GLY F C 1
ATOM 6513 O O . GLY F 1 90 ? 30.983 -9.050 37.663 1.00 13.41 90 GLY F O 1
ATOM 6514 N N . TRP F 1 91 ? 32.762 -10.074 38.600 1.00 12.26 91 TRP F N 1
ATOM 6515 C CA . TRP F 1 91 ? 33.706 -8.990 38.329 1.00 12.53 91 TRP F CA 1
ATOM 6516 C C . TRP F 1 91 ? 34.107 -8.925 36.853 1.00 11.88 91 TRP F C 1
ATOM 6517 O O . TRP F 1 91 ? 34.172 -7.847 36.271 1.00 11.91 91 TRP F O 1
ATOM 6528 N N . VAL F 1 92 ? 34.383 -10.078 36.249 1.00 11.60 92 VAL F N 1
ATOM 6529 C CA . VAL F 1 92 ? 34.659 -10.114 34.804 1.00 11.37 92 VAL F CA 1
ATOM 6530 C C . VAL F 1 92 ? 33.513 -9.461 34.038 1.00 11.68 92 VAL F C 1
ATOM 6531 O O . VAL F 1 92 ? 33.744 -8.637 33.145 1.00 11.67 92 VAL F O 1
ATOM 6535 N N . ASP F 1 93 ? 32.278 -9.834 34.387 1.00 11.83 93 ASP F N 1
ATOM 6536 C CA . ASP F 1 93 ? 31.113 -9.257 33.732 1.00 12.10 93 ASP F CA 1
ATOM 6537 C C . ASP F 1 93 ? 30.997 -7.745 33.928 1.00 12.22 93 ASP F C 1
ATOM 6538 O O . ASP F 1 93 ? 30.807 -7.011 32.957 1.00 12.55 93 ASP F O 1
ATOM 6543 N N . ALA F 1 94 ? 31.110 -7.288 35.173 1.00 12.23 94 ALA F N 1
ATOM 6544 C CA . ALA F 1 94 ? 30.958 -5.867 35.494 1.00 12.54 94 ALA F CA 1
ATOM 6545 C C . ALA F 1 94 ? 32.033 -5.023 34.806 1.00 12.51 94 ALA F C 1
ATOM 6546 O O . ALA F 1 94 ? 31.742 -3.957 34.242 1.00 13.65 94 ALA F O 1
ATOM 6548 N N . VAL F 1 95 ? 33.261 -5.531 34.826 1.00 11.96 95 VAL F N 1
ATOM 6549 C CA . VAL F 1 95 ? 34.394 -4.784 34.314 1.00 11.73 95 VAL F CA 1
ATOM 6550 C C . VAL F 1 95 ? 34.436 -4.833 32.778 1.00 12.02 95 VAL F C 1
ATOM 6551 O O . VAL F 1 95 ? 34.748 -3.832 32.137 1.00 12.09 95 VAL F O 1
ATOM 6555 N N . THR F 1 96 ? 34.093 -5.975 32.179 1.00 11.51 96 THR F N 1
ATOM 6556 C CA . THR F 1 96 ? 34.004 -6.030 30.716 1.00 12.24 96 THR F CA 1
ATOM 6557 C C . THR F 1 96 ? 32.950 -5.034 30.216 1.00 12.90 96 THR F C 1
ATOM 6558 O O . THR F 1 96 ? 33.132 -4.387 29.177 1.00 13.33 96 THR F O 1
ATOM 6562 N N . LYS F 1 97 ? 31.863 -4.909 30.974 1.00 13.69 97 LYS F N 1
ATOM 6563 C CA . LYS F 1 97 ? 30.787 -3.982 30.622 1.00 15.32 97 LYS F CA 1
ATOM 6564 C C . LYS F 1 97 ? 30.854 -2.712 31.464 1.00 14.64 97 LYS F C 1
ATOM 6565 O O . LYS F 1 97 ? 29.828 -2.219 31.926 1.00 14.25 97 LYS F O 1
ATOM 6571 N N . ILE F 1 98 ? 32.065 -2.177 31.642 1.00 13.81 98 ILE F N 1
ATOM 6572 C CA . ILE F 1 98 ? 32.305 -1.039 32.534 1.00 14.37 98 ILE F CA 1
ATOM 6573 C C . ILE F 1 98 ? 31.420 0.183 32.244 1.00 14.10 98 ILE F C 1
ATOM 6574 O O . ILE F 1 98 ? 31.009 0.884 33.170 1.00 14.02 98 ILE F O 1
ATOM 6579 N N . ALA F 1 99 ? 31.128 0.426 30.971 1.00 14.47 99 ALA F N 1
ATOM 6580 C CA . ALA F 1 99 ? 30.376 1.634 30.601 1.00 15.59 99 ALA F CA 1
ATOM 6581 C C . ALA F 1 99 ? 28.939 1.572 31.099 1.00 16.80 99 ALA F C 1
ATOM 6582 O O . ALA F 1 99 ? 28.328 2.608 31.407 1.00 17.27 99 ALA F O 1
ATOM 6584 N N . GLU F 1 100 ? 28.411 0.354 31.183 1.00 17.74 100 GLU F N 1
ATOM 6585 C CA . GLU F 1 100 ? 27.033 0.139 31.578 1.00 20.19 100 GLU F CA 1
ATOM 6586 C C . GLU F 1 100 ? 26.921 -0.033 33.087 1.00 19.51 100 GLU F C 1
ATOM 6587 O O . GLU F 1 100 ? 25.974 0.465 33.694 1.00 20.62 100 GLU F O 1
ATOM 6593 N N . THR F 1 101 ? 27.884 -0.726 33.697 1.00 18.82 101 THR F N 1
ATOM 6594 C CA . THR F 1 101 ? 27.761 -1.105 35.109 1.00 18.87 101 THR F CA 1
ATOM 6595 C C . THR F 1 101 ? 28.473 -0.156 36.067 1.00 18.57 101 THR F C 1
ATOM 6596 O O . THR F 1 101 ? 28.068 -0.012 37.223 1.00 19.14 101 THR F O 1
ATOM 6600 N N . GLY F 1 102 ? 29.560 0.454 35.601 1.00 18.07 102 GLY F N 1
ATOM 6601 C CA . GLY F 1 102 ? 30.425 1.267 36.464 1.00 18.84 102 GLY F CA 1
ATOM 6602 C C . GLY F 1 102 ? 31.137 0.532 37.599 1.00 19.44 102 GLY F C 1
ATOM 6603 O O . GLY F 1 102 ? 31.644 1.182 38.525 1.00 19.89 102 GLY F O 1
ATOM 6604 N N . ALA F 1 103 ? 31.192 -0.804 37.519 1.00 18.95 103 ALA F N 1
ATOM 6605 C CA . ALA F 1 103 ? 31.846 -1.672 38.547 1.00 18.12 103 ALA F CA 1
ATOM 6606 C C . ALA F 1 103 ? 31.328 -1.475 39.985 1.00 18.27 103 ALA F C 1
ATOM 6607 O O . ALA F 1 103 ? 32.036 -0.917 40.829 1.00 18.31 103 ALA F O 1
ATOM 6609 N N . PRO F 1 104 ? 30.101 -1.950 40.264 1.00 17.89 104 PRO F N 1
ATOM 6610 C CA . PRO F 1 104 ? 29.399 -1.679 41.526 1.00 18.64 104 PRO F CA 1
ATOM 6611 C C . PRO F 1 104 ? 30.078 -2.217 42.779 1.00 19.03 104 PRO F C 1
ATOM 6612 O O . PRO F 1 104 ? 30.823 -3.204 42.721 1.00 18.43 104 PRO F O 1
ATOM 6616 N N . ASP F 1 105 ? 29.792 -1.564 43.912 1.00 19.42 105 ASP F N 1
ATOM 6617 C CA . ASP F 1 105 ? 30.313 -1.968 45.211 1.00 20.82 105 ASP F CA 1
ATOM 6618 C C . ASP F 1 105 ? 30.055 -3.438 45.514 1.00 20.98 105 ASP F C 1
ATOM 6619 O O . ASP F 1 105 ? 30.944 -4.121 46.017 1.00 21.39 105 ASP F O 1
ATOM 6624 N N . ASP F 1 106 ? 28.853 -3.924 45.196 1.00 21.31 106 ASP F N 1
ATOM 6625 C CA . ASP F 1 106 ? 28.488 -5.314 45.498 1.00 22.10 106 ASP F CA 1
ATOM 6626 C C . ASP F 1 106 ? 29.391 -6.326 44.788 1.00 21.14 106 ASP F C 1
ATOM 6627 O O . ASP F 1 106 ? 29.862 -7.275 45.414 1.00 20.98 106 ASP F O 1
ATOM 6632 N N . ALA F 1 107 ? 29.661 -6.098 43.502 1.00 19.83 107 ALA F N 1
ATOM 6633 C CA . ALA F 1 107 ? 30.562 -6.965 42.738 1.00 18.97 107 ALA F CA 1
ATOM 6634 C C . ALA F 1 107 ? 31.994 -6.913 43.279 1.00 18.69 107 ALA F C 1
ATOM 6635 O O . ALA F 1 107 ? 32.674 -7.944 43.345 1.00 18.62 107 ALA F O 1
ATOM 6637 N N . PHE F 1 108 ? 32.439 -5.722 43.677 1.00 18.21 108 PHE F N 1
ATOM 6638 C CA . PHE F 1 108 ? 33.780 -5.567 44.227 1.00 18.53 108 PHE F CA 1
ATOM 6639 C C . PHE F 1 108 ? 33.917 -6.249 45.591 1.00 19.18 108 PHE F C 1
ATOM 6640 O O . PHE F 1 108 ? 34.881 -6.974 45.839 1.00 18.72 108 PHE F O 1
ATOM 6648 N N . GLU F 1 109 ? 32.937 -6.018 46.462 1.00 19.83 109 GLU F N 1
ATOM 6649 C CA . GLU F 1 109 ? 32.960 -6.586 47.809 1.00 20.66 109 GLU F CA 1
ATOM 6650 C C . GLU F 1 109 ? 32.923 -8.116 47.754 1.00 20.24 109 GLU F C 1
ATOM 6651 O O . GLU F 1 109 ? 33.635 -8.787 48.495 1.00 20.01 109 GLU F O 1
ATOM 6657 N N . THR F 1 110 ? 32.129 -8.664 46.837 1.00 19.81 110 THR F N 1
ATOM 6658 C CA . THR F 1 110 ? 32.081 -10.119 46.671 1.00 19.97 110 THR F CA 1
ATOM 6659 C C . THR F 1 110 ? 33.444 -10.657 46.203 1.00 19.72 110 THR F C 1
ATOM 6660 O O . THR F 1 110 ? 33.922 -11.686 46.688 1.00 19.93 110 THR F O 1
ATOM 6664 N N . LEU F 1 111 ? 34.077 -9.944 45.278 1.00 19.21 111 LEU F N 1
ATOM 6665 C CA . LEU F 1 111 ? 35.411 -10.331 44.819 1.00 18.90 111 LEU F CA 1
ATOM 6666 C C . LEU F 1 111 ? 36.427 -10.313 45.977 1.00 19.87 111 LEU F C 1
ATOM 6667 O O . LEU F 1 111 ? 37.215 -11.256 46.133 1.00 18.85 111 LEU F O 1
ATOM 6672 N N . ARG F 1 112 ? 36.380 -9.251 46.787 1.00 20.57 112 ARG F N 1
ATOM 6673 C CA . ARG F 1 112 ? 37.339 -9.040 47.886 1.00 22.46 112 ARG F CA 1
ATOM 6674 C C . ARG F 1 112 ? 37.250 -10.155 48.927 1.00 22.62 112 ARG F C 1
ATOM 6675 O O . ARG F 1 112 ? 38.239 -10.459 49.616 1.00 23.17 112 ARG F O 1
ATOM 6683 N N . ALA F 1 113 ? 36.072 -10.766 49.030 1.00 22.68 113 ALA F N 1
ATOM 6684 C CA . ALA F 1 113 ? 35.856 -11.895 49.942 1.00 22.97 113 ALA F CA 1
ATOM 6685 C C . ALA F 1 113 ? 36.651 -13.142 49.563 1.00 23.14 113 ALA F C 1
ATOM 6686 O O . ALA F 1 113 ? 36.899 -14.002 50.419 1.00 23.85 113 ALA F O 1
ATOM 6688 N N . HIS F 1 114 ? 37.053 -13.237 48.290 1.00 22.48 114 HIS F N 1
ATOM 6689 C CA . HIS F 1 114 ? 37.662 -14.457 47.742 1.00 22.14 114 HIS F CA 1
ATOM 6690 C C . HIS F 1 114 ? 39.081 -14.293 47.215 1.00 21.84 114 HIS F C 1
ATOM 6691 O O . HIS F 1 114 ? 39.758 -15.291 46.950 1.00 22.43 114 HIS F O 1
ATOM 6698 N N . PHE F 1 115 ? 39.519 -13.045 47.056 1.00 21.31 115 PHE F N 1
ATOM 6699 C CA . PHE F 1 115 ? 40.839 -12.746 46.503 1.00 21.18 115 PHE F CA 1
ATOM 6700 C C . PHE F 1 115 ? 41.527 -11.619 47.261 1.00 21.51 115 PHE F C 1
ATOM 6701 O O . PHE F 1 115 ? 40.867 -10.704 47.740 1.00 21.64 115 PHE F O 1
ATOM 6709 N N . SER F 1 116 ? 42.857 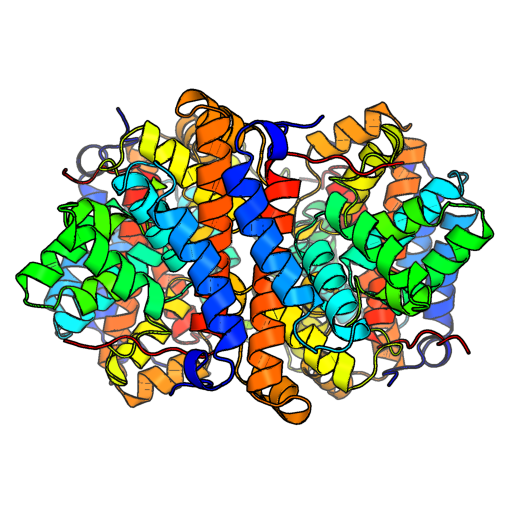-11.678 47.335 1.00 22.10 116 SER F N 1
ATOM 6710 C CA . SER F 1 116 ? 43.655 -10.599 47.926 1.00 22.49 116 SER F CA 1
ATOM 6711 C C . SER F 1 116 ? 43.663 -9.375 47.015 1.00 22.65 116 SER F C 1
ATOM 6712 O O . SER F 1 116 ? 43.334 -9.477 45.825 1.00 22.01 116 SER F O 1
ATOM 6715 N N . ASP F 1 117 ? 44.048 -8.222 47.558 1.00 22.78 117 ASP F N 1
ATOM 6716 C CA . ASP F 1 117 ? 44.126 -7.000 46.757 1.00 23.54 117 ASP F CA 1
ATOM 6717 C C . ASP F 1 117 ? 45.103 -7.159 45.588 1.00 23.18 117 ASP F C 1
ATOM 6718 O O . ASP F 1 117 ? 44.847 -6.666 44.491 1.00 22.37 117 ASP F O 1
ATOM 6723 N N . GLU F 1 118 ? 46.222 -7.843 45.834 1.00 23.37 118 GLU F N 1
ATOM 6724 C CA . GLU F 1 118 ? 47.223 -8.085 44.791 1.00 23.79 118 GLU F CA 1
ATOM 6725 C C . GLU F 1 118 ? 46.625 -8.915 43.658 1.00 22.75 118 GLU F C 1
ATOM 6726 O O . GLU F 1 118 ? 46.781 -8.574 42.475 1.00 22.91 118 GLU F O 1
ATOM 6732 N N . GLU F 1 119 ? 45.935 -9.989 44.037 1.00 21.98 119 GLU F N 1
ATOM 6733 C CA . GLU F 1 119 ? 45.242 -10.866 43.094 1.00 21.33 119 GLU F CA 1
ATOM 6734 C C . GLU F 1 119 ? 44.197 -10.078 42.304 1.00 19.80 119 GLU F C 1
ATOM 6735 O O . GLU F 1 119 ? 44.032 -10.273 41.088 1.00 18.97 119 GLU F O 1
ATOM 6741 N N . ILE F 1 120 ? 43.498 -9.179 42.992 1.00 18.57 120 ILE F N 1
ATOM 6742 C CA . ILE F 1 120 ? 42.459 -8.364 42.338 1.00 17.50 120 ILE F CA 1
ATOM 6743 C C . ILE F 1 120 ? 43.041 -7.441 41.265 1.00 16.94 120 ILE F C 1
ATOM 6744 O O . ILE F 1 120 ? 42.445 -7.267 40.197 1.00 16.52 120 ILE F O 1
ATOM 6749 N N . VAL F 1 121 ? 44.208 -6.857 41.535 1.00 16.39 121 VAL F N 1
ATOM 6750 C CA . VAL F 1 121 ? 44.896 -6.060 40.519 1.00 16.87 121 VAL F CA 1
ATOM 6751 C C . VAL F 1 121 ? 45.297 -6.930 39.326 1.00 16.20 121 VAL F C 1
ATOM 6752 O O . VAL F 1 121 ? 45.063 -6.553 38.173 1.00 16.22 121 VAL F O 1
ATOM 6756 N N . LYS F 1 122 ? 45.879 -8.101 39.601 1.00 16.33 122 LYS F N 1
ATOM 6757 C CA . LYS F 1 122 ? 46.232 -9.047 38.525 1.00 15.95 122 LYS F CA 1
ATOM 6758 C C . LYS F 1 122 ? 45.015 -9.460 37.683 1.00 15.13 122 LYS F C 1
ATOM 6759 O O . LYS F 1 122 ? 45.081 -9.483 36.449 1.00 14.79 122 LYS F O 1
ATOM 6765 N N . ILE F 1 123 ? 43.918 -9.783 38.361 1.00 14.70 123 ILE F N 1
ATOM 6766 C CA . ILE F 1 123 ? 42.647 -10.142 37.705 1.00 13.82 123 ILE F CA 1
ATOM 6767 C C . ILE F 1 123 ? 42.165 -8.998 36.807 1.00 13.78 123 ILE F C 1
ATOM 6768 O O . ILE F 1 123 ? 41.806 -9.196 35.633 1.00 13.60 123 ILE F O 1
ATOM 6773 N N . THR F 1 124 ? 42.166 -7.792 37.352 1.00 13.23 124 THR F N 1
ATOM 6774 C CA . THR F 1 124 ? 41.653 -6.644 36.601 1.00 13.79 124 THR F CA 1
ATOM 6775 C C . THR F 1 124 ? 42.519 -6.307 35.389 1.00 13.73 124 THR F C 1
ATOM 6776 O O . THR F 1 124 ? 41.993 -5.968 34.318 1.00 14.35 124 THR F O 1
ATOM 6780 N N . VAL F 1 125 ? 43.844 -6.423 35.517 1.00 13.69 125 VAL F N 1
ATOM 6781 C CA . VAL F 1 125 ? 44.710 -6.228 34.347 1.00 14.39 125 VAL F CA 1
ATOM 6782 C C . VAL F 1 125 ? 44.440 -7.320 33.289 1.00 13.67 125 VAL F C 1
ATOM 6783 O O . VAL F 1 125 ? 44.397 -7.029 32.090 1.00 14.29 125 VAL F O 1
ATOM 6787 N N . ALA F 1 126 ? 44.251 -8.557 33.746 1.00 13.25 126 ALA F N 1
ATOM 6788 C CA . ALA F 1 126 ? 43.924 -9.679 32.858 1.00 13.07 126 ALA F CA 1
ATOM 6789 C C . ALA F 1 126 ? 42.609 -9.403 32.104 1.00 12.94 126 ALA F C 1
ATOM 6790 O O . ALA F 1 126 ? 42.517 -9.633 30.899 1.00 11.89 126 ALA F O 1
ATOM 6792 N N . ILE F 1 127 ? 41.605 -8.883 32.809 1.00 12.53 127 ILE F N 1
ATOM 6793 C CA . ILE F 1 127 ? 40.357 -8.475 32.135 1.00 12.26 127 ILE F CA 1
ATOM 6794 C C . ILE F 1 127 ? 40.607 -7.392 31.078 1.00 12.39 127 ILE F C 1
ATOM 6795 O O . ILE F 1 127 ? 40.065 -7.441 29.958 1.00 12.57 127 ILE F O 1
ATOM 6800 N N . GLY F 1 128 ? 41.447 -6.410 31.415 1.00 12.47 128 GLY F N 1
ATOM 6801 C CA . GLY F 1 128 ? 41.793 -5.374 30.447 1.00 12.74 128 GLY F CA 1
ATOM 6802 C C . GLY F 1 128 ? 42.464 -5.982 29.225 1.00 12.83 128 GLY F C 1
ATOM 6803 O O . GLY F 1 128 ? 42.148 -5.642 28.063 1.00 13.08 128 GLY F O 1
ATOM 6804 N N . ALA F 1 129 ? 43.399 -6.896 29.478 1.00 13.28 129 ALA F N 1
ATOM 6805 C CA . ALA F 1 129 ? 44.170 -7.522 28.406 1.00 13.40 129 ALA F CA 1
ATOM 6806 C C . ALA F 1 129 ? 43.287 -8.277 27.412 1.00 13.17 129 ALA F C 1
ATOM 6807 O O . ALA F 1 129 ? 43.417 -8.107 26.198 1.00 13.10 129 ALA F O 1
ATOM 6809 N N . ILE F 1 130 ? 42.360 -9.085 27.922 1.00 13.39 130 ILE F N 1
ATOM 6810 C CA . ILE F 1 130 ? 41.496 -9.855 27.009 1.00 13.11 130 ILE F CA 1
ATOM 6811 C C . ILE F 1 130 ? 40.524 -8.915 26.303 1.00 12.97 130 ILE F C 1
ATOM 6812 O O . ILE F 1 130 ? 40.204 -9.117 25.132 1.00 13.56 130 ILE F O 1
ATOM 6817 N N . ASN F 1 131 ? 40.110 -7.856 26.991 1.00 13.01 131 ASN F N 1
ATOM 6818 C CA . ASN F 1 131 ? 39.286 -6.845 26.329 1.00 13.25 131 ASN F CA 1
ATOM 6819 C C . ASN F 1 131 ? 39.983 -6.173 25.154 1.00 13.44 131 ASN F C 1
ATOM 6820 O O . ASN F 1 131 ? 39.336 -5.797 24.175 1.00 13.65 131 ASN F O 1
ATOM 6825 N N . THR F 1 132 ? 41.308 -6.057 25.241 1.00 13.76 132 THR F N 1
ATOM 6826 C CA . THR F 1 132 ? 42.095 -5.514 24.137 1.00 14.18 132 THR F CA 1
ATOM 6827 C C . THR F 1 132 ? 42.174 -6.525 22.992 1.00 13.69 132 THR F C 1
ATOM 6828 O O . THR F 1 132 ? 41.938 -6.163 21.837 1.00 13.35 132 THR F O 1
ATOM 6832 N N . TRP F 1 133 ? 42.502 -7.781 23.304 1.00 14.14 133 TRP F N 1
ATOM 6833 C CA . TRP F 1 133 ? 42.571 -8.818 22.262 1.00 15.10 133 TRP F CA 1
ATOM 6834 C C . TRP F 1 133 ? 41.236 -8.956 21.536 1.00 14.34 133 TRP F C 1
ATOM 6835 O O . TRP F 1 133 ? 41.203 -9.098 20.315 1.00 14.42 133 TRP F O 1
ATOM 6846 N N . ASN F 1 134 ? 40.136 -8.942 22.290 1.00 13.46 134 ASN F N 1
ATOM 6847 C CA . ASN F 1 134 ? 38.804 -9.091 21.682 1.00 12.77 134 ASN F CA 1
ATOM 6848 C C . ASN F 1 134 ? 38.526 -7.936 20.705 1.00 12.64 134 ASN F C 1
ATOM 6849 O O . ASN F 1 134 ? 37.925 -8.109 19.642 1.00 12.93 134 ASN F O 1
ATOM 6854 N N . ARG F 1 135 ? 38.938 -6.739 21.096 1.00 13.08 135 ARG F N 1
ATOM 6855 C CA . ARG F 1 135 ? 38.745 -5.573 20.255 1.00 12.42 135 ARG F CA 1
ATOM 6856 C C . ARG F 1 135 ? 39.592 -5.654 18.980 1.00 13.18 135 ARG F C 1
ATOM 6857 O O . ARG F 1 135 ? 39.125 -5.303 17.900 1.00 12.48 135 ARG F O 1
ATOM 6865 N N . ILE F 1 136 ? 40.819 -6.145 19.108 1.00 13.50 136 ILE F N 1
ATOM 6866 C CA . ILE F 1 136 ? 41.673 -6.356 17.933 1.00 14.02 136 ILE F CA 1
ATOM 6867 C C . ILE F 1 136 ? 41.092 -7.417 17.003 1.00 14.45 136 ILE F C 1
ATOM 6868 O O . ILE F 1 136 ? 40.919 -7.172 15.812 1.00 14.85 136 ILE F O 1
ATOM 6873 N N . ALA F 1 137 ? 40.770 -8.582 17.566 1.00 14.39 137 ALA F N 1
ATOM 6874 C CA . ALA F 1 137 ? 40.262 -9.702 16.784 1.00 14.70 137 ALA F CA 1
ATOM 6875 C C . ALA F 1 137 ? 38.918 -9.422 16.127 1.00 15.03 137 ALA F C 1
ATOM 6876 O O . ALA F 1 137 ? 38.751 -9.672 14.928 1.00 15.56 137 ALA F O 1
ATOM 6878 N N . VAL F 1 138 ? 37.946 -8.913 16.879 1.00 14.67 138 VAL F N 1
ATOM 6879 C CA . VAL F 1 138 ? 36.664 -8.586 16.243 1.00 14.90 138 VAL F CA 1
ATOM 6880 C C . VAL F 1 138 ? 36.844 -7.426 15.263 1.00 15.13 138 VAL F C 1
ATOM 6881 O O . VAL F 1 138 ? 36.331 -7.472 14.138 1.00 16.17 138 VAL F O 1
ATOM 6885 N N . GLY F 1 139 ? 37.609 -6.416 15.677 1.00 15.26 139 GLY F N 1
ATOM 6886 C CA . GLY F 1 139 ? 37.863 -5.230 14.851 1.00 15.60 139 GLY F CA 1
ATOM 6887 C C . GLY F 1 139 ? 38.479 -5.558 13.501 1.00 16.10 139 GLY F C 1
ATOM 6888 O O . GLY F 1 139 ? 38.158 -4.924 12.497 1.00 16.42 139 GLY F O 1
ATOM 6889 N N . PHE F 1 140 ? 39.349 -6.563 13.473 1.00 15.75 140 PHE F N 1
ATOM 6890 C CA . PHE F 1 140 ? 40.018 -6.919 12.225 1.00 16.38 140 PHE F CA 1
ATOM 6891 C C . PHE F 1 140 ? 39.478 -8.205 11.627 1.00 16.80 140 PHE F C 1
ATOM 6892 O O . PHE F 1 140 ? 40.033 -8.720 10.656 1.00 17.00 140 PHE F O 1
ATOM 6900 N N . ARG F 1 141 ? 38.390 -8.711 12.215 1.00 16.30 141 ARG F N 1
ATOM 6901 C CA . ARG F 1 141 ? 37.681 -9.879 11.696 1.00 16.70 141 ARG F CA 1
ATOM 6902 C C . ARG F 1 141 ? 38.604 -11.089 11.565 1.00 16.64 141 ARG F C 1
ATOM 6903 O O . ARG F 1 141 ? 38.549 -11.821 10.568 1.00 16.67 141 ARG F O 1
ATOM 6911 N N . SER F 1 142 ? 39.438 -11.302 12.581 1.00 16.00 142 SER F N 1
ATOM 6912 C CA . SER F 1 142 ? 40.311 -12.479 12.619 1.00 16.11 142 SER F CA 1
ATOM 6913 C C . SER F 1 142 ? 39.472 -13.751 12.543 1.00 16.33 142 SER F C 1
ATOM 6914 O O . SER F 1 142 ? 38.408 -13.839 13.166 1.00 15.87 142 SER F O 1
ATOM 6917 N N . GLN F 1 143 ? 39.955 -14.715 11.761 1.00 15.81 143 GLN F N 1
ATOM 6918 C CA . GLN F 1 143 ? 39.239 -15.970 11.502 1.00 16.63 143 GLN F CA 1
ATOM 6919 C C . GLN F 1 143 ? 39.906 -17.136 12.219 1.00 16.49 143 GLN F C 1
ATOM 6920 O O . GLN F 1 143 ? 41.091 -17.433 12.004 1.00 17.17 143 GLN F O 1
ATOM 6926 N N . HIS F 1 144 ? 39.150 -17.815 13.075 1.00 16.50 144 HIS F N 1
ATOM 6927 C CA . HIS F 1 144 ? 39.720 -18.939 13.805 1.00 16.23 144 HIS F CA 1
ATOM 6928 C C . HIS F 1 144 ? 39.759 -20.188 12.925 1.00 17.01 144 HIS F C 1
ATOM 6929 O O . HIS F 1 144 ? 38.991 -20.287 11.962 1.00 16.66 144 HIS F O 1
ATOM 6936 N N . PRO F 1 145 ? 40.671 -21.128 13.243 1.00 18.23 145 PRO F N 1
ATOM 6937 C CA . PRO F 1 145 ? 40.764 -22.390 12.501 1.00 19.15 145 PRO F CA 1
ATOM 6938 C C . PRO F 1 145 ? 39.507 -23.228 12.677 1.00 19.83 145 PRO F C 1
ATOM 6939 O O . PRO F 1 145 ? 38.934 -23.241 13.762 1.00 19.57 145 PRO F O 1
ATOM 6943 N N . VAL F 1 146 ? 39.106 -23.944 11.628 1.00 21.21 146 VAL F N 1
ATOM 6944 C CA . VAL F 1 146 ? 37.954 -24.844 11.709 1.00 22.60 146 VAL F CA 1
ATOM 6945 C C . VAL F 1 146 ? 38.461 -26.287 11.621 1.00 24.18 146 VAL F C 1
ATOM 6946 O O . VAL F 1 146 ? 39.174 -26.623 10.682 1.00 23.67 146 VAL F O 1
ATOM 6950 N N . GLU F 1 147 ? 38.099 -27.115 12.607 1.00 25.81 147 GLU F N 1
ATOM 6951 C CA . GLU F 1 147 ? 38.578 -28.510 12.701 1.00 28.21 147 GLU F CA 1
ATOM 6952 C C . GLU F 1 147 ? 38.081 -29.373 11.544 1.00 28.73 147 GLU F C 1
ATOM 6953 O O . GLU F 1 147 ? 37.085 -29.047 10.896 1.00 29.48 147 GLU F O 1
ATOM 6959 N N . ALA F 1 148 ? 38.772 -30.486 11.303 1.00 29.50 148 ALA F N 1
ATOM 6960 C CA . ALA F 1 148 ? 38.397 -31.415 10.237 1.00 30.12 148 ALA F CA 1
ATOM 6961 C C . ALA F 1 148 ? 37.167 -32.225 10.639 1.00 30.47 148 ALA F C 1
ATOM 6962 O O . ALA F 1 148 ? 36.106 -32.121 10.027 1.00 30.54 148 ALA F O 1
#